Protein AF-A0A966SF43-F1 (afdb_monomer_lite)

pLDDT: mean 81.17, std 19.86, range [19.81, 98.69]

Radius of gyration: 28.76 Å; chains: 1; bounding box: 60×85×84 Å

Secondary structure (DSSP, 8-state):
-------------------------PPP-------------------------EEEEESSPPPSS--PPPTT--S-PPPTT-EEEEEE-TTS--EEEEE---TTS--EEEE-TTS-EEEEE--SSS-EEEEEE-GGGSEEEEEES---SSTT--SEEEEEHHHHHTS---GGGEEPPPTTGGGT-EEEE-S-TTTSPP--B-SS--EE-SSEEE-SSEEEEETTS-EEEE-------SS-SS-SEEEE-TTSSEEEEE-EEESS-SS-----EEEEEEETTTTEEEEEEEPPSS--PPPPP-GGGG-HHHHHTT---S-SEEEEEEEEEEEEE-TTSSEEEEEEEEEEEEE-SS-SBTTB--S-SEEEEEES-EEEEEEEETTS-EEEEEEEEEES-EEEEE-TT-SEEEEEE-EEE-TTGGG-SEEESSTT--EEEEEETTT--EEEEE-SS-EEEEEE-TTSS-EEEEETTSEEEEE-TTS-EEEEEE-SS-EEEEE-TTSSEEEEEETTSEEEEEETTS-EEEEEEPPPPPPPP--SPPPBSSTT--EEE-----TT-GGG-S--EEEEETTEEEEES---STTHHHHHHHHHHTT--EEEEEE---S-HHHHTTHHHHHHTTPEEEEEHHHHHIIIII--TTSTTSSPPP---SEEE---STT-EEEEEETTEEEEEEE-TTSSTT-EEEEEEETTEEEEEEETS--STT--HHHHTTT-HHHHHHHHHHIIIIIIHH--SEEEETTEEESSHHHHHHHHHHHHHHHHHHHHHHHTT-

Sequence (782 aa):
MCGEWIHRGTENPEGTKRAGKAALPFPVSTVPLWLILPVLSVALPQSIPADLAVRRIEISPPSSHSRVPAATAQGRLLAPQAISAVHVSADGKFITVGTMAHSHDANVWQLAPDGSVLAKRHLPPWAPIQVATLDGGKALAVGLAYSRVTSPEPTVWLGGTDALLRELLKDTFVEADTRDSELARLRPGAGDWRTGWFASHLGELFVHGPDWAFKPPGLFLHADGSRTRLRYEDKNQLPTSRPTSMAASRDGKRAAFGWLSLNQPVDMRKPRQAVSVWSVNPNRPLWTAPASDDVAASALPNPAADLPELAKDGFRLAADVVAPGTVTAAVALNADGSRVALVEYGVQIWTRSGPAIGKWDPPIHTLNFVPTQRGRLRVFDGSGKEILREWLPEAGLFEVGFGGDADAVWCWPTSWFARGMAGEPWLPVQADARTVYRVDLATRATTAFAFADAIADCVPCPADGRVLVSGWDGQVALLGADGKVVAKLELNASARLAWSGDGTFAVVGTANGQLAQLERDGKLNWRQNLSVAEPPAITTLPAEIVAGLPVYQGGRIPQSEHAYVGDIWVLKLGREAVVVDAGGTSGFALSQARVKALGIERVTHVLHTHSHGDHSGGAYLWRAAGAKIVGPKSAALTLTWLMPMLTDYGIFPPRPLDVPLPLARVGDETEFAVSEQKFRALFVPGHSFDLTVYMTELGGKRVAFTGDLGFERESDIVHRCWGDAEKACPVIKAIREKLLAWKPDVVFTGHGVRPNGTEWVEDLLRRSEESLAKAAVKGDSK

Foldseek 3Di:
DDDDDDDDDDDDDDDDYDDDDDDDDDDDDDDDDDDDDDDPPPPPPPPPPPAFAEAEDELDAAAPDFLFDQLLDAQAFAFFFQWQEWEAFQQRFKIWTAGQAFPLDFGIWIAGNLRHTPFTHNAPPGDWNYKDAAPPRQKIKTAHQFADDDDDHARMFTFTNCCVTPHPPDSVRGDHDDLQVLALFEAEFDDDLLSTFGFRPDDQDWEFERFWIDRPQFWIAGNNRDIDGDDPPQPPPDSHSAASEKYAANNRQKIKGADKFFPDDPDDDDFAWGMWMFTVVVTDTQDTHHFDPPAADDDDDQCCVVFVLLVVLVFPRAFPDKTKIKTFNEWEAANVRQKIKTWMHIWIWGADPACRFANPNQSQRTHIYGYFAWIWMWMAGNNRHTQDTHTHPGTADWYWYDALVNQKIKIAFDWHQSSGRLNFRIGTSDFARFWIWIQGSPVRHIYIYGYNTHWLDKDHQSQDRWIWTWGQCQKIFIAHNVRDTQDIDHRNFTWDKYAHSNSQKMWTRGSNQKIWIAGSSRHTPDIDGDDGDADDQPPDQFDDQDPLFQKGWLDFDPPPNVLQLFTWIWRDDDLETEIEFFTAQSCNSVSVNNCVSNNHPYHAEYEYQDQRCSRHQRVSSNRNSPHAYEFAPVRSCCQRPRPRCHDSRNDGGRDNHRHHDPDRHQLDWDWDDDSNWIWIWGAQDQLHNTRIKIWGQGSNFIEIEREQCADPDLTANCVSSVVDLSSSVSNLVSCVVPVLVVLGCKYHYRNGIDNRRNVVSVVRSVSSVVSSVVSVVVVVVD

Structure (mmCIF, N/CA/C/O backbone):
data_AF-A0A966SF43-F1
#
_entry.id   AF-A0A966SF43-F1
#
loop_
_atom_site.group_PDB
_atom_site.id
_atom_site.type_symbol
_atom_site.label_atom_id
_atom_site.label_alt_id
_atom_site.label_comp_id
_atom_site.label_asym_id
_atom_site.label_entity_id
_atom_site.label_seq_id
_atom_site.pdbx_PDB_ins_code
_atom_site.Cartn_x
_atom_site.Cartn_y
_atom_site.Cartn_z
_atom_site.occupancy
_atom_site.B_iso_or_equiv
_atom_site.auth_seq_id
_atom_site.auth_comp_id
_atom_site.auth_asym_id
_atom_site.auth_atom_id
_atom_site.pdbx_PDB_model_num
ATOM 1 N N . MET A 1 1 ? 7.890 38.066 33.457 1.00 28.45 1 MET A N 1
ATOM 2 C CA . MET A 1 1 ? 9.181 38.717 33.764 1.00 28.45 1 MET A CA 1
ATOM 3 C C . MET A 1 1 ? 9.815 39.140 32.453 1.00 28.45 1 MET A C 1
ATOM 5 O O . MET A 1 1 ? 9.767 38.368 31.506 1.00 28.45 1 MET A O 1
ATOM 9 N N . CYS A 1 2 ? 10.277 40.387 32.420 1.00 19.81 2 CYS A N 1
ATOM 10 C CA . CYS A 1 2 ? 10.821 41.139 31.288 1.00 19.81 2 CYS A CA 1
ATOM 11 C C . CYS A 1 2 ? 12.129 40.587 30.690 1.00 19.81 2 CYS A C 1
ATOM 13 O O . CYS A 1 2 ? 12.823 39.814 31.345 1.00 19.81 2 CYS A O 1
ATOM 15 N N . GLY A 1 3 ? 12.495 41.130 29.517 1.00 22.89 3 GLY A N 1
ATOM 16 C CA . GLY A 1 3 ? 13.878 41.261 29.020 1.00 22.89 3 GLY A CA 1
ATOM 17 C C . GLY A 1 3 ? 14.011 40.871 27.541 1.00 22.89 3 GLY A C 1
ATOM 18 O O . GLY A 1 3 ? 14.150 39.691 27.254 1.00 22.89 3 GLY A O 1
ATOM 19 N N . GLU A 1 4 ? 13.720 41.734 26.558 1.00 24.64 4 GLU A N 1
ATOM 20 C CA . GLU A 1 4 ? 14.577 42.804 25.982 1.00 24.64 4 GLU A CA 1
ATOM 21 C C . GLU A 1 4 ? 15.964 42.363 25.499 1.00 24.64 4 GLU A C 1
ATOM 23 O O . GLU A 1 4 ? 16.768 41.978 26.330 1.00 24.64 4 GLU A O 1
ATOM 28 N N . TRP A 1 5 ? 16.231 42.543 24.191 1.00 24.00 5 TRP A N 1
ATOM 29 C CA . TRP A 1 5 ? 17.453 43.095 23.552 1.00 24.00 5 TRP A CA 1
ATOM 30 C C . TRP A 1 5 ? 17.029 43.580 22.131 1.00 24.00 5 TRP A C 1
ATOM 32 O O . TRP A 1 5 ? 16.651 42.754 21.306 1.00 24.00 5 TRP A O 1
ATOM 42 N N . ILE A 1 6 ? 16.713 44.872 21.904 1.00 25.45 6 ILE A N 1
ATOM 43 C CA . ILE A 1 6 ? 17.575 46.035 21.526 1.00 25.45 6 ILE A CA 1
ATOM 44 C C . ILE A 1 6 ? 18.087 45.946 20.063 1.00 25.45 6 ILE A C 1
ATOM 46 O O . ILE A 1 6 ? 18.914 45.098 19.760 1.00 25.45 6 ILE A O 1
ATOM 50 N N . HIS A 1 7 ? 17.455 46.672 19.113 1.00 25.47 7 HIS A N 1
ATOM 51 C CA . HIS A 1 7 ? 17.838 47.974 18.473 1.00 25.47 7 HIS A CA 1
ATOM 52 C C . HIS A 1 7 ? 19.034 47.902 17.492 1.00 25.47 7 HIS A C 1
ATOM 54 O O . HIS A 1 7 ? 20.003 47.212 17.763 1.00 25.47 7 HIS A O 1
ATOM 60 N N . ARG A 1 8 ? 19.087 48.587 16.334 1.00 24.95 8 ARG A N 1
ATOM 61 C CA . ARG A 1 8 ? 18.721 49.969 15.913 1.00 24.95 8 ARG A CA 1
ATOM 62 C C . ARG A 1 8 ? 18.295 49.940 14.425 1.00 24.95 8 ARG A C 1
ATOM 64 O O . ARG A 1 8 ? 18.798 49.090 13.705 1.00 24.95 8 ARG A O 1
ATOM 71 N N . GLY A 1 9 ? 17.351 50.733 13.907 1.00 24.70 9 GLY A N 1
ATOM 72 C CA . GLY A 1 9 ? 17.284 52.208 13.801 1.00 24.70 9 GLY A CA 1
ATOM 73 C C . GLY A 1 9 ? 17.269 52.554 12.290 1.00 24.70 9 GLY A C 1
ATOM 74 O O . GLY A 1 9 ? 17.910 51.838 11.533 1.00 24.70 9 GLY A O 1
ATOM 75 N N . THR A 1 10 ? 16.560 53.530 11.722 1.00 25.44 10 THR A N 1
ATOM 76 C CA . THR A 1 10 ? 15.817 54.700 12.214 1.00 25.44 10 THR A CA 1
ATOM 77 C C . THR A 1 10 ? 14.973 55.271 11.052 1.00 25.44 10 THR A C 1
ATOM 79 O O . THR A 1 10 ? 15.448 55.303 9.923 1.00 25.44 10 THR A O 1
ATOM 82 N N . GLU A 1 11 ? 13.759 55.727 11.392 1.00 25.42 11 GLU A N 1
ATOM 83 C CA . GLU A 1 11 ? 13.073 56.970 10.957 1.00 25.42 11 GLU A CA 1
ATOM 84 C C . GLU A 1 11 ? 12.674 57.213 9.474 1.00 25.42 11 GLU A C 1
ATOM 86 O O . GLU A 1 11 ? 13.491 57.584 8.642 1.00 25.42 11 GLU A O 1
ATOM 91 N N . ASN A 1 12 ? 11.377 56.987 9.165 1.00 25.41 12 ASN A N 1
ATOM 92 C CA . ASN A 1 12 ? 10.262 57.955 8.927 1.00 25.41 12 ASN A CA 1
ATOM 93 C C . ASN A 1 12 ? 10.570 59.372 8.339 1.00 25.41 12 ASN A C 1
ATOM 95 O O . ASN A 1 12 ? 11.695 59.827 8.501 1.00 25.41 12 ASN A O 1
ATOM 99 N N . PRO A 1 13 ? 9.590 60.167 7.810 1.00 41.19 13 PRO A N 1
ATOM 100 C CA . PRO A 1 13 ? 8.127 59.998 7.904 1.00 41.19 13 PRO A CA 1
ATOM 101 C C . PRO A 1 13 ? 7.245 60.465 6.702 1.00 41.19 13 PRO A C 1
ATOM 103 O O . PRO A 1 13 ? 7.683 61.114 5.761 1.00 41.19 13 PRO A O 1
ATOM 106 N N . GLU A 1 14 ? 5.939 60.210 6.881 1.00 27.81 14 GLU A N 1
ATOM 107 C CA . GLU A 1 14 ? 4.791 61.097 6.581 1.00 27.81 14 GLU A CA 1
ATOM 108 C C . GLU A 1 14 ? 4.215 61.252 5.158 1.00 27.81 14 GLU A C 1
ATOM 110 O O . GLU A 1 14 ? 4.911 61.433 4.169 1.00 27.81 14 GLU A O 1
ATOM 115 N N . GLY A 1 15 ? 2.869 61.284 5.100 1.00 26.34 15 GLY A N 1
ATOM 116 C CA . GLY A 1 15 ? 2.142 61.833 3.945 1.00 26.34 15 GLY A CA 1
ATOM 117 C C . GLY A 1 15 ? 0.713 61.339 3.658 1.00 26.34 15 GLY A C 1
ATOM 118 O O . GLY A 1 15 ? 0.364 61.116 2.512 1.00 26.34 15 GLY A O 1
ATOM 119 N N . THR A 1 16 ? -0.101 61.134 4.695 1.00 28.17 16 THR A N 1
ATOM 120 C CA . THR A 1 16 ? -1.523 61.551 4.774 1.00 28.17 16 THR A CA 1
ATOM 121 C C . THR A 1 16 ? -2.501 61.520 3.562 1.00 28.17 16 THR A C 1
ATOM 123 O O . THR A 1 16 ? -2.433 62.308 2.633 1.00 28.17 16 THR A O 1
ATOM 126 N N . LYS A 1 17 ? -3.631 60.832 3.828 1.00 28.03 17 LYS A N 1
ATOM 127 C CA . LYS A 1 17 ? -5.046 61.288 3.720 1.00 28.03 17 LYS A CA 1
ATOM 128 C C . LYS A 1 17 ? -5.808 61.281 2.368 1.00 28.03 17 LYS A C 1
ATOM 130 O O . LYS A 1 17 ? -5.695 62.177 1.551 1.00 28.03 17 LYS A O 1
ATOM 135 N N . ARG A 1 18 ? -6.860 60.442 2.420 1.00 27.86 18 ARG A N 1
ATOM 136 C CA . ARG A 1 18 ? -8.309 60.728 2.236 1.00 27.86 18 ARG A CA 1
ATOM 137 C C . ARG A 1 18 ? -8.933 60.766 0.825 1.00 27.86 18 ARG A C 1
ATOM 139 O O . ARG A 1 18 ? -8.800 61.731 0.096 1.00 27.86 18 ARG A O 1
ATOM 146 N N . ALA A 1 19 ? -9.881 59.827 0.696 1.00 27.05 19 ALA A N 1
ATOM 147 C CA . ALA A 1 19 ? -11.317 60.017 0.432 1.00 27.05 19 ALA A CA 1
ATOM 148 C C . ALA A 1 19 ? -11.811 60.210 -1.011 1.00 27.05 19 ALA A C 1
ATOM 150 O O . ALA A 1 19 ? -11.342 61.066 -1.744 1.00 27.05 19 ALA A O 1
ATOM 151 N N . GLY A 1 20 ? -12.898 59.495 -1.332 1.00 26.50 20 GLY A N 1
ATOM 152 C CA . GLY A 1 20 ? -13.812 59.875 -2.412 1.00 26.50 20 GLY A CA 1
ATOM 153 C C . GLY A 1 20 ? -14.633 58.722 -2.983 1.00 26.50 20 GLY A C 1
ATOM 154 O O . GLY A 1 20 ? -14.178 58.028 -3.878 1.00 26.50 20 GLY A O 1
ATOM 155 N N . LYS A 1 21 ? -15.856 58.540 -2.471 1.00 28.94 21 LYS A N 1
ATOM 156 C CA . LYS A 1 21 ? -16.935 57.729 -3.066 1.00 28.94 21 LYS A CA 1
ATOM 157 C C . LYS A 1 21 ? -17.330 58.261 -4.454 1.00 28.94 21 LYS A C 1
ATOM 159 O O . LYS A 1 21 ? -17.398 59.476 -4.593 1.00 28.94 21 LYS A O 1
ATOM 164 N N . ALA A 1 22 ? -17.780 57.391 -5.364 1.00 27.70 22 ALA A N 1
ATOM 165 C CA . ALA A 1 22 ? -19.035 57.552 -6.125 1.00 27.70 22 ALA A CA 1
ATOM 166 C C . ALA A 1 22 ? -19.308 56.335 -7.028 1.00 27.70 22 ALA A C 1
ATOM 168 O O . ALA A 1 22 ? -18.389 55.648 -7.460 1.00 27.70 22 ALA A O 1
ATOM 169 N N . ALA A 1 23 ? -20.591 56.074 -7.268 1.00 27.75 23 ALA A N 1
ATOM 170 C CA . ALA A 1 23 ? -21.153 54.898 -7.918 1.00 27.75 23 ALA A CA 1
ATOM 171 C C . ALA A 1 23 ? -21.768 55.217 -9.300 1.00 27.75 23 ALA A C 1
ATOM 173 O O . ALA A 1 23 ? -22.107 56.371 -9.551 1.00 27.75 23 ALA A O 1
ATOM 174 N N . LEU A 1 24 ? -22.036 54.137 -10.064 1.00 27.47 24 LEU A N 1
ATOM 175 C CA . LEU A 1 24 ? -22.970 53.973 -11.210 1.00 27.47 24 LEU A CA 1
ATOM 176 C C . LEU A 1 24 ? -22.517 54.499 -12.596 1.00 27.47 24 LEU A C 1
ATOM 178 O O . LEU A 1 24 ? -21.708 55.417 -12.656 1.00 27.47 24 LEU A O 1
ATOM 182 N N . PRO A 1 25 ? -23.147 54.068 -13.718 1.00 34.75 25 PRO A N 1
ATOM 183 C CA . PRO A 1 25 ? -23.664 52.738 -14.095 1.00 34.75 25 PRO A CA 1
ATOM 184 C C . PRO A 1 25 ? -23.222 52.296 -15.523 1.00 34.75 25 PRO A C 1
ATOM 186 O O . PRO A 1 25 ? -22.795 53.103 -16.344 1.00 34.75 25 PRO A O 1
ATOM 189 N N . PHE A 1 26 ? -23.380 51.008 -15.854 1.00 28.61 26 PHE A N 1
ATOM 190 C CA . PHE A 1 26 ? -23.213 50.480 -17.220 1.00 28.61 26 PHE A CA 1
ATOM 191 C C . PHE A 1 26 ? -24.475 50.711 -18.073 1.00 28.61 26 PHE A C 1
ATOM 193 O O . PHE A 1 26 ? -25.565 50.371 -17.605 1.00 28.61 26 PHE A O 1
ATOM 200 N N . PRO A 1 27 ? -24.368 51.195 -19.328 1.00 32.25 27 PRO A N 1
ATOM 201 C CA . PRO A 1 27 ? -25.478 51.184 -20.265 1.00 32.25 27 PRO A CA 1
ATOM 202 C C . PRO A 1 27 ? -25.430 49.976 -21.211 1.00 32.25 27 PRO A C 1
ATOM 204 O O . PRO A 1 27 ? -24.385 49.546 -21.698 1.00 32.25 27 PRO A O 1
ATOM 207 N N . VAL A 1 28 ? -26.629 49.474 -21.485 1.00 35.12 28 VAL A N 1
ATOM 208 C CA . VAL A 1 28 ? -26.993 48.530 -22.542 1.00 35.12 28 VAL A CA 1
ATOM 209 C C . VAL A 1 28 ? -26.938 49.244 -23.899 1.00 35.12 28 VAL A C 1
ATOM 211 O O . VAL A 1 28 ? -27.488 50.334 -24.029 1.00 35.12 28 VAL A O 1
ATOM 214 N N . SER A 1 29 ? -26.335 48.632 -24.922 1.00 28.19 29 SER A N 1
ATOM 215 C CA . SER A 1 29 ? -26.560 48.986 -26.338 1.00 28.19 29 SER A CA 1
ATOM 216 C C . SER A 1 29 ? -26.218 47.778 -27.231 1.00 28.19 29 SER A C 1
ATOM 218 O O . SER A 1 29 ? -25.136 47.212 -27.142 1.00 28.19 29 SER A O 1
ATOM 220 N N . THR A 1 30 ? -27.250 47.125 -27.775 1.00 27.41 30 THR A N 1
ATOM 221 C CA . THR A 1 30 ? -27.671 47.123 -29.196 1.00 27.41 30 THR A CA 1
ATOM 222 C C . THR A 1 30 ? -26.743 46.379 -30.163 1.00 27.41 30 THR A C 1
ATOM 224 O O . THR A 1 30 ? -25.649 46.820 -30.495 1.00 27.41 30 THR A O 1
ATOM 227 N N . VAL A 1 31 ? -27.277 45.259 -30.653 1.00 33.94 31 VAL A N 1
ATOM 228 C CA . VAL A 1 31 ? -26.786 44.375 -31.718 1.00 33.94 31 VAL A CA 1
ATOM 229 C C . VAL A 1 31 ? -26.874 45.058 -33.091 1.00 33.94 31 VAL A C 1
ATOM 231 O O . VAL A 1 31 ? -27.911 45.658 -33.380 1.00 33.94 31 VAL A O 1
ATOM 234 N N . PRO A 1 32 ? -25.895 44.853 -33.993 1.00 28.47 32 PRO A N 1
ATOM 235 C CA . PRO A 1 32 ? -26.155 44.882 -35.423 1.00 28.47 32 PRO A CA 1
ATOM 236 C C . PRO A 1 32 ? -25.946 43.501 -36.066 1.00 28.47 32 PRO A C 1
ATOM 238 O O . PRO A 1 32 ? -24.902 42.864 -35.944 1.00 28.47 32 PRO A O 1
ATOM 241 N N . LEU A 1 33 ? -26.987 43.073 -36.778 1.00 29.97 33 LEU A N 1
ATOM 242 C CA . LEU A 1 33 ? -27.030 41.946 -37.704 1.00 29.97 33 LEU A CA 1
ATOM 243 C C . LEU A 1 33 ? -26.118 42.237 -38.911 1.00 29.97 33 LEU A C 1
ATOM 245 O O . LEU A 1 33 ? -26.382 43.198 -39.629 1.00 29.97 33 LEU A O 1
ATOM 249 N N . TRP A 1 34 ? -25.115 41.396 -39.184 1.00 26.77 34 TRP A N 1
ATOM 250 C CA . TRP A 1 34 ? -24.452 41.337 -40.495 1.00 26.77 34 TRP A CA 1
ATOM 251 C C . TRP A 1 34 ? -24.219 39.881 -40.931 1.00 26.77 34 TRP A C 1
ATOM 253 O O . TRP A 1 34 ? -23.461 39.141 -40.315 1.00 26.77 34 TRP A O 1
ATOM 263 N N . LEU A 1 35 ? -24.941 39.522 -41.999 1.00 26.00 35 LEU A N 1
ATOM 264 C CA . LEU A 1 35 ? -24.617 38.609 -43.103 1.00 26.00 35 LEU A CA 1
ATOM 265 C C . LEU A 1 35 ? -23.852 37.302 -42.812 1.00 26.00 35 LEU A C 1
ATOM 267 O O . LEU A 1 35 ? -22.632 37.258 -42.693 1.00 26.00 35 LEU A O 1
ATOM 271 N N . ILE A 1 36 ? -24.614 36.206 -42.871 1.00 30.98 36 ILE A N 1
ATOM 272 C CA . ILE A 1 36 ? -24.141 34.825 -42.998 1.00 30.98 36 ILE A CA 1
ATOM 273 C C . ILE A 1 36 ? -23.579 34.621 -44.416 1.00 30.98 36 ILE A C 1
ATOM 275 O O . ILE A 1 36 ? -24.329 34.600 -45.390 1.00 30.98 36 ILE A O 1
ATOM 279 N N . LEU A 1 37 ? -22.263 34.439 -44.522 1.00 25.97 37 LEU A N 1
ATOM 280 C CA . LEU A 1 37 ? -21.597 33.796 -45.660 1.00 25.97 37 LEU A CA 1
ATOM 281 C C . LEU A 1 37 ? -21.368 32.319 -45.295 1.00 25.97 37 LEU A C 1
ATOM 283 O O . LEU A 1 37 ? -20.845 32.051 -44.211 1.00 25.97 37 LEU A O 1
ATOM 287 N N . PRO A 1 38 ? -21.727 31.344 -46.149 1.00 27.11 38 PRO A N 1
ATOM 288 C CA . PRO A 1 38 ? -21.437 29.947 -45.873 1.00 27.11 38 PRO A CA 1
ATOM 289 C C . PRO A 1 38 ? -19.939 29.714 -46.082 1.00 27.11 38 PRO A C 1
ATOM 291 O O . PRO A 1 38 ? -19.453 29.648 -47.211 1.00 27.11 38 PRO A O 1
ATOM 294 N N . VAL A 1 39 ? -19.189 29.591 -44.989 1.00 29.23 39 VAL A N 1
ATOM 295 C CA . VAL A 1 39 ? -17.843 29.018 -45.041 1.00 29.23 39 VAL A CA 1
ATOM 296 C C . VAL A 1 39 ? -18.022 27.533 -45.339 1.00 29.23 39 VAL A C 1
ATOM 298 O O . VAL A 1 39 ? -18.448 26.768 -44.473 1.00 29.23 39 VAL A O 1
ATOM 301 N N . LEU A 1 40 ? -17.722 27.134 -46.579 1.00 26.47 40 LEU A N 1
ATOM 302 C CA . LEU A 1 40 ? -17.482 25.737 -46.924 1.00 26.47 40 LEU A CA 1
ATOM 303 C C . LEU A 1 40 ? -16.435 25.197 -45.949 1.00 26.47 40 LEU A C 1
ATOM 305 O O . LEU A 1 40 ? -15.262 25.569 -45.995 1.00 26.47 40 LEU A O 1
ATOM 309 N N . SER A 1 41 ? -16.876 24.326 -45.052 1.00 29.28 41 SER A N 1
ATOM 310 C CA . SER A 1 41 ? -15.999 23.535 -44.207 1.00 29.28 41 SER A CA 1
ATOM 311 C C . SER A 1 41 ? -15.285 22.557 -45.134 1.00 29.28 41 SER A C 1
ATOM 313 O O . SER A 1 41 ? -15.841 21.533 -45.525 1.00 29.28 41 SER A O 1
ATOM 315 N N . VAL A 1 42 ? -14.058 22.883 -45.536 1.00 30.53 42 VAL A N 1
ATOM 316 C CA . VAL A 1 42 ? -13.142 21.864 -46.040 1.00 30.53 42 VAL A CA 1
ATOM 317 C C . VAL A 1 42 ? -12.860 20.965 -44.844 1.00 30.53 42 VAL A C 1
ATOM 319 O O . VAL A 1 42 ? -12.072 21.308 -43.964 1.00 30.53 42 VAL A O 1
ATOM 322 N N . ALA A 1 43 ? -13.581 19.848 -44.771 1.00 30.89 43 ALA A N 1
ATOM 323 C CA . ALA A 1 43 ? -13.252 18.756 -43.879 1.00 30.89 43 ALA A CA 1
ATOM 324 C C . ALA A 1 43 ? -11.867 18.251 -44.293 1.00 30.89 43 ALA A C 1
ATOM 326 O O . ALA A 1 43 ? -11.725 17.464 -45.227 1.00 30.89 43 ALA A O 1
ATOM 327 N N . LEU A 1 44 ? -10.828 18.758 -43.628 1.00 33.44 44 LEU A N 1
ATOM 328 C CA . LEU A 1 44 ? -9.549 18.069 -43.585 1.00 33.44 44 LEU A CA 1
ATOM 329 C C . LEU A 1 44 ? -9.852 16.665 -43.051 1.00 33.44 44 LEU A C 1
ATOM 331 O O . LEU A 1 44 ? -10.519 16.561 -42.016 1.00 33.44 44 LEU A O 1
ATOM 335 N N . PRO A 1 45 ? -9.433 15.590 -43.737 1.00 28.73 45 PRO A N 1
ATOM 336 C CA . PRO A 1 45 ? -9.624 14.256 -43.209 1.00 28.73 45 PRO A CA 1
ATOM 337 C C . PRO A 1 45 ? -8.904 14.215 -41.863 1.00 28.73 45 PRO A C 1
ATOM 339 O O . PRO A 1 45 ? -7.684 14.364 -41.801 1.00 28.73 45 PRO A O 1
ATOM 342 N N . GLN A 1 46 ? -9.660 14.057 -40.775 1.00 32.91 46 GLN A N 1
ATOM 343 C CA . GLN A 1 46 ? -9.080 13.575 -39.535 1.00 32.91 46 GLN A CA 1
ATOM 344 C C . GLN A 1 46 ? -8.484 12.216 -39.887 1.00 32.91 46 GLN A C 1
ATOM 346 O O . GLN A 1 46 ? -9.211 11.247 -40.101 1.00 32.91 46 GLN A O 1
ATOM 351 N N . SER A 1 47 ? -7.164 12.169 -40.050 1.00 33.00 47 SER A N 1
ATOM 352 C CA . SER A 1 47 ? -6.440 10.917 -40.143 1.00 33.00 47 SER A CA 1
ATOM 353 C C . SER A 1 47 ? -6.732 10.172 -38.850 1.00 33.00 47 SER A C 1
ATOM 355 O O . SER A 1 47 ? -6.213 10.537 -37.794 1.00 33.00 47 SER A O 1
ATOM 357 N N . ILE A 1 48 ? -7.609 9.175 -38.924 1.00 36.53 48 ILE A N 1
ATOM 358 C CA . ILE A 1 48 ? -7.726 8.152 -37.892 1.00 36.53 48 ILE A CA 1
ATOM 359 C C . ILE A 1 48 ? -6.291 7.644 -37.697 1.00 36.53 48 ILE A C 1
ATOM 361 O O . ILE A 1 48 ? -5.695 7.201 -38.685 1.00 36.53 48 ILE A O 1
ATOM 365 N N . PRO A 1 49 ? -5.678 7.789 -36.506 1.00 44.81 49 PRO A N 1
ATOM 366 C CA . PRO A 1 49 ? -4.343 7.259 -36.286 1.00 44.81 49 PRO A CA 1
ATOM 367 C C . PRO A 1 49 ? -4.397 5.771 -36.615 1.00 44.81 49 PRO A C 1
ATOM 369 O O . PRO A 1 49 ? -5.275 5.072 -36.111 1.00 44.81 49 PRO A O 1
ATOM 372 N N . ALA A 1 50 ? -3.524 5.305 -37.506 1.00 44.97 50 ALA A N 1
ATOM 373 C CA . ALA A 1 50 ? -3.405 3.882 -37.761 1.00 44.97 50 ALA A CA 1
ATOM 374 C C . ALA A 1 50 ? -3.025 3.224 -36.429 1.00 44.97 50 ALA A C 1
ATOM 376 O O . ALA A 1 50 ? -1.928 3.458 -35.929 1.00 44.97 50 ALA A O 1
ATOM 377 N N . ASP A 1 51 ? -3.952 2.480 -35.820 1.00 55.09 51 ASP A N 1
ATOM 378 C CA . ASP A 1 51 ? -3.638 1.678 -34.642 1.00 55.09 51 ASP A CA 1
ATOM 379 C C . ASP A 1 51 ? -2.439 0.777 -34.980 1.00 55.09 51 ASP A C 1
ATOM 381 O O . ASP A 1 51 ? -2.324 0.265 -36.099 1.00 55.09 51 ASP A O 1
ATOM 385 N N . LEU A 1 52 ? -1.536 0.602 -34.010 1.00 63.16 52 LEU A N 1
ATOM 386 C CA . LEU A 1 52 ? -0.394 -0.306 -34.109 1.00 63.16 52 LEU A CA 1
ATOM 387 C C . LEU A 1 52 ? -0.831 -1.635 -34.742 1.00 63.16 52 LEU A C 1
ATOM 389 O O . LEU A 1 52 ? -1.802 -2.246 -34.297 1.00 63.16 52 LEU A O 1
ATOM 393 N N . ALA A 1 53 ? -0.104 -2.122 -35.750 1.00 72.56 53 ALA A N 1
ATOM 394 C CA . ALA A 1 53 ? -0.321 -3.474 -36.249 1.00 72.56 53 ALA A CA 1
ATOM 395 C C . ALA A 1 53 ? 0.024 -4.466 -35.122 1.00 72.56 53 ALA A C 1
ATOM 397 O O . ALA A 1 53 ? 1.200 -4.675 -34.809 1.00 72.56 53 ALA A O 1
ATOM 398 N N . VAL A 1 54 ? -1.005 -5.026 -34.472 1.00 86.75 54 VAL A N 1
ATOM 399 C CA . VAL A 1 54 ? -0.844 -5.909 -33.309 1.00 86.75 54 VAL A CA 1
ATOM 400 C C . VAL A 1 54 ? -0.768 -7.367 -33.750 1.00 86.75 54 VAL A C 1
ATOM 402 O O . VAL A 1 54 ? -1.775 -7.981 -34.105 1.00 86.75 54 VAL A O 1
ATOM 405 N N . ARG A 1 55 ? 0.420 -7.962 -33.652 1.00 93.38 55 ARG A N 1
ATOM 406 C CA . ARG A 1 55 ? 0.598 -9.415 -33.716 1.00 93.38 55 ARG A CA 1
ATOM 407 C C . ARG A 1 55 ? 0.304 -10.007 -32.342 1.00 93.38 55 ARG A C 1
ATOM 409 O O . ARG A 1 55 ? 1.013 -9.722 -31.384 1.00 93.38 55 ARG A O 1
ATOM 416 N N . ARG A 1 56 ? -0.716 -10.855 -32.232 1.00 94.25 56 ARG A N 1
ATOM 417 C CA . ARG A 1 56 ? -1.035 -11.553 -30.978 1.00 94.25 56 ARG A CA 1
ATOM 418 C C . ARG A 1 56 ? -0.336 -12.907 -30.920 1.00 94.25 56 ARG A C 1
ATOM 420 O O . ARG A 1 56 ? -0.362 -13.652 -31.897 1.00 94.25 56 ARG A O 1
ATOM 427 N N . ILE A 1 57 ? 0.275 -13.209 -29.780 1.00 95.69 57 ILE A N 1
ATOM 428 C CA . ILE A 1 57 ? 0.893 -14.497 -29.465 1.00 95.69 57 ILE A CA 1
ATOM 429 C C . ILE A 1 57 ? 0.292 -14.976 -28.147 1.00 95.69 57 ILE A C 1
ATOM 431 O O . ILE A 1 57 ? 0.397 -14.303 -27.124 1.00 95.69 57 ILE A O 1
ATOM 435 N N . GLU A 1 58 ? -0.357 -16.133 -28.178 1.00 96.00 58 GLU A N 1
ATOM 436 C CA . GLU A 1 58 ? -0.884 -16.773 -26.976 1.00 96.00 58 GLU A CA 1
ATOM 437 C C . GLU A 1 58 ? 0.235 -17.580 -26.304 1.00 96.00 58 GLU A C 1
ATOM 439 O O . GLU A 1 58 ? 0.755 -18.534 -26.881 1.00 96.00 58 GLU A O 1
ATOM 444 N N . ILE A 1 59 ? 0.637 -17.166 -25.100 1.00 96.38 59 ILE A N 1
ATOM 445 C CA . ILE A 1 59 ? 1.642 -17.859 -24.278 1.00 96.38 59 ILE A CA 1
ATOM 446 C C . ILE A 1 59 ? 0.988 -18.984 -23.474 1.00 96.38 59 ILE A C 1
ATOM 448 O O . ILE A 1 59 ? 1.565 -20.062 -23.287 1.00 96.38 59 ILE A O 1
ATOM 452 N N . SER A 1 60 ? -0.222 -18.722 -22.990 1.00 91.56 60 SER A N 1
ATOM 453 C CA . SER A 1 60 ? -1.108 -19.697 -22.370 1.00 91.56 60 SER A CA 1
ATOM 454 C C . SER A 1 60 ? -2.565 -19.268 -22.561 1.00 91.56 60 SER A C 1
ATOM 456 O O . SER A 1 60 ? -2.848 -18.066 -22.572 1.00 91.56 60 SER A O 1
ATOM 458 N N . PRO A 1 61 ? -3.495 -20.227 -22.726 1.00 90.56 61 PRO A N 1
ATOM 459 C CA . PRO A 1 61 ? -4.906 -19.908 -22.871 1.00 90.56 61 PRO A CA 1
ATOM 460 C C . PRO A 1 61 ? -5.438 -19.267 -21.581 1.00 90.56 61 PRO A C 1
ATOM 462 O O . PRO A 1 61 ? -5.008 -19.662 -20.492 1.00 90.56 61 PRO A O 1
ATOM 465 N N . PRO A 1 62 ? -6.389 -18.319 -21.671 1.00 89.94 62 PRO A N 1
ATOM 466 C CA . PRO A 1 62 ? -7.015 -17.712 -20.504 1.00 89.94 62 PRO A CA 1
ATOM 467 C C . PRO A 1 62 ? -7.578 -18.750 -19.537 1.00 89.94 62 PRO A C 1
ATOM 469 O O . PRO A 1 62 ? -8.336 -19.639 -19.930 1.00 89.94 62 PRO A O 1
ATOM 472 N N . SER A 1 63 ? -7.245 -18.601 -18.261 1.00 88.50 63 SER A N 1
ATOM 473 C CA . SER A 1 63 ? -7.824 -19.403 -17.193 1.00 88.50 63 SER A CA 1
ATOM 474 C C . SER A 1 63 ? -9.314 -19.079 -17.051 1.00 88.50 63 SER A C 1
ATOM 476 O O . SER A 1 63 ? -9.725 -17.928 -17.212 1.00 88.50 63 SER A O 1
ATOM 478 N N . SER A 1 64 ? -10.141 -20.076 -16.723 1.00 85.00 64 SER A N 1
ATOM 479 C CA . SER A 1 64 ? -11.582 -19.858 -16.502 1.00 85.00 64 SER A CA 1
ATOM 480 C C . SER A 1 64 ? -11.864 -18.969 -15.286 1.00 85.00 64 SER A C 1
ATOM 482 O O . SER A 1 64 ? -12.893 -18.296 -15.238 1.00 85.00 64 SER A O 1
ATOM 484 N N . HIS A 1 65 ? -10.939 -18.945 -14.323 1.00 86.38 65 HIS A N 1
ATOM 485 C CA . HIS A 1 65 ? -10.986 -18.105 -13.134 1.00 86.38 65 HIS A CA 1
ATOM 486 C C . HIS A 1 65 ? -9.604 -17.511 -12.857 1.00 86.38 65 HIS A C 1
ATOM 488 O O . HIS A 1 65 ? -8.614 -18.243 -12.806 1.00 86.38 65 HIS A O 1
ATOM 494 N N . SER A 1 66 ? -9.558 -16.195 -12.644 1.00 90.81 66 SER A N 1
ATOM 495 C CA . SER A 1 66 ? -8.356 -15.515 -12.161 1.00 90.81 66 SER A CA 1
ATOM 496 C C . SER A 1 66 ? -8.077 -15.884 -10.702 1.00 90.81 66 SER A C 1
ATOM 498 O O . SER A 1 66 ? -9.003 -16.023 -9.896 1.00 90.81 66 SER A O 1
ATOM 500 N N . ARG A 1 67 ? -6.798 -16.027 -10.351 1.00 92.81 67 ARG A N 1
ATOM 501 C CA . ARG A 1 67 ? -6.316 -16.188 -8.973 1.00 92.81 67 ARG A CA 1
ATOM 502 C C . ARG A 1 67 ? -6.105 -14.851 -8.260 1.00 92.81 67 ARG A C 1
ATOM 504 O O . ARG A 1 67 ? -5.834 -14.866 -7.057 1.00 92.81 67 ARG A O 1
ATOM 511 N N . VAL A 1 68 ? -6.255 -13.719 -8.956 1.00 92.44 68 VAL A N 1
ATOM 512 C CA . VAL A 1 68 ? -6.269 -12.385 -8.341 1.00 92.44 68 VAL A CA 1
ATOM 513 C C . VAL A 1 68 ? -7.444 -12.316 -7.363 1.00 92.44 68 VAL A C 1
ATOM 515 O O . VAL A 1 68 ? -8.600 -12.433 -7.782 1.00 92.44 68 VAL A O 1
ATOM 518 N N . PRO A 1 69 ? -7.211 -12.128 -6.053 1.00 88.75 69 PRO A N 1
ATOM 519 C CA . PRO A 1 69 ? -8.315 -11.934 -5.135 1.00 88.75 69 PRO A CA 1
ATOM 520 C C . PRO A 1 69 ? -8.951 -10.560 -5.351 1.00 88.75 69 PRO A C 1
ATOM 522 O O . PRO A 1 69 ? -8.283 -9.579 -5.681 1.00 88.75 69 PRO A O 1
ATOM 525 N N . ALA A 1 70 ? -10.251 -10.455 -5.077 1.00 84.00 70 ALA A N 1
ATOM 526 C CA . ALA A 1 70 ? -10.871 -9.147 -4.919 1.00 84.00 70 ALA A CA 1
ATOM 527 C C . ALA A 1 70 ? -10.134 -8.368 -3.815 1.00 84.00 70 ALA A C 1
ATOM 529 O O . ALA A 1 70 ? -9.870 -8.930 -2.752 1.00 84.00 70 ALA A O 1
ATOM 530 N N . ALA A 1 71 ? -9.861 -7.073 -4.015 1.00 76.44 71 ALA A N 1
ATOM 531 C CA . ALA A 1 71 ? -9.232 -6.226 -2.990 1.00 76.44 71 ALA A CA 1
ATOM 532 C C . ALA A 1 71 ? -9.969 -6.298 -1.645 1.00 76.44 71 ALA A C 1
ATOM 534 O O . ALA A 1 71 ? -9.381 -6.217 -0.575 1.00 76.44 71 ALA A O 1
ATOM 535 N N . THR A 1 72 ? -11.283 -6.485 -1.687 1.00 75.81 72 THR A N 1
ATOM 536 C CA . THR A 1 72 ? -12.139 -6.569 -0.508 1.00 75.81 72 THR A CA 1
ATOM 537 C C . THR A 1 72 ? -12.371 -8.008 -0.034 1.00 75.81 72 THR A C 1
ATOM 539 O O . THR A 1 72 ? -13.296 -8.247 0.746 1.00 75.81 72 THR A O 1
ATOM 542 N N . ALA A 1 73 ? -11.559 -8.981 -0.453 1.00 81.94 73 ALA A N 1
ATOM 543 C CA . ALA A 1 73 ? -11.655 -10.351 0.045 1.00 81.94 73 ALA A CA 1
ATOM 544 C C . ALA A 1 73 ? -11.369 -10.422 1.559 1.00 81.94 73 ALA A C 1
ATOM 546 O O . ALA A 1 73 ? -10.491 -9.731 2.079 1.00 81.94 73 ALA A O 1
ATOM 547 N N . GLN A 1 74 ? -12.132 -11.263 2.259 1.00 84.38 74 GLN A N 1
ATOM 548 C CA . GLN A 1 74 ? -11.939 -11.601 3.674 1.00 84.38 74 GLN A CA 1
ATOM 549 C C . GLN A 1 74 ? -11.392 -13.029 3.805 1.00 84.38 74 GLN A C 1
ATOM 551 O O . GLN A 1 74 ? -11.478 -13.820 2.865 1.00 84.38 74 GLN A O 1
ATOM 556 N N . GLY A 1 75 ? -10.852 -13.368 4.977 1.00 86.12 75 GLY A N 1
ATOM 557 C CA . GLY A 1 75 ? -10.347 -14.711 5.287 1.00 86.12 75 GLY A CA 1
ATOM 558 C C . GLY A 1 75 ? -8.990 -15.044 4.660 1.00 86.12 75 GLY A C 1
ATOM 559 O O . GLY A 1 75 ? -8.614 -16.212 4.610 1.00 86.12 75 GLY A O 1
ATOM 560 N N . ARG A 1 76 ? -8.259 -14.038 4.169 1.00 86.12 76 ARG A N 1
ATOM 561 C CA . ARG A 1 76 ? -6.932 -14.180 3.558 1.00 86.12 76 ARG A CA 1
ATOM 562 C C . ARG A 1 76 ? -5.959 -13.261 4.274 1.00 86.12 76 ARG A C 1
ATOM 564 O O . ARG A 1 76 ? -6.004 -12.053 4.077 1.00 86.12 76 ARG A O 1
ATOM 571 N N . LEU A 1 77 ? -5.099 -13.829 5.109 1.00 86.69 77 LEU A N 1
ATOM 572 C CA . LEU A 1 77 ? -4.028 -13.090 5.772 1.00 86.69 77 LEU A CA 1
ATOM 573 C C . LEU A 1 77 ? -2.746 -13.138 4.948 1.00 86.69 77 LEU A C 1
ATOM 575 O O . LEU A 1 77 ? -2.518 -14.091 4.206 1.00 86.69 77 LEU A O 1
ATOM 579 N N . LEU A 1 78 ? -1.915 -12.107 5.115 1.00 88.31 78 LEU A N 1
ATOM 580 C CA . LEU A 1 78 ? -0.564 -12.083 4.566 1.00 88.31 78 LEU A CA 1
ATOM 581 C C . LEU A 1 78 ? 0.194 -13.345 4.973 1.00 88.31 78 LEU A C 1
ATOM 583 O O . LEU A 1 78 ? 0.219 -13.708 6.153 1.00 88.31 78 LEU A O 1
ATOM 587 N N . ALA A 1 79 ? 0.857 -13.968 4.004 1.00 91.75 79 ALA A N 1
ATOM 588 C CA . ALA A 1 79 ? 1.819 -15.011 4.308 1.00 91.75 79 ALA A CA 1
ATOM 589 C C . ALA A 1 79 ? 2.980 -14.431 5.143 1.00 91.75 79 ALA A C 1
ATOM 591 O O . ALA A 1 79 ? 3.407 -13.292 4.905 1.00 91.75 79 ALA A O 1
ATOM 592 N N . PRO A 1 80 ? 3.529 -15.194 6.104 1.00 90.44 80 PRO A N 1
ATOM 593 C CA . PRO A 1 80 ? 4.772 -14.821 6.761 1.00 90.44 80 PRO A CA 1
ATOM 594 C C . PRO A 1 80 ? 5.861 -14.533 5.726 1.00 90.44 80 PRO A C 1
ATOM 596 O O . PRO A 1 80 ? 5.996 -15.261 4.746 1.00 90.44 80 PRO A O 1
ATOM 599 N N . GLN A 1 81 ? 6.628 -13.462 5.936 1.00 94.81 81 GLN A N 1
ATOM 600 C CA . GLN A 1 81 ? 7.697 -13.049 5.021 1.00 94.81 81 GLN A CA 1
ATOM 601 C C . GLN A 1 81 ? 7.252 -12.825 3.560 1.00 94.81 81 GLN A C 1
ATOM 603 O O . GLN A 1 81 ? 8.095 -12.865 2.668 1.00 94.81 81 GLN A O 1
ATOM 608 N N . ALA A 1 82 ? 5.966 -12.539 3.299 1.00 95.56 82 ALA A N 1
ATOM 609 C CA . ALA A 1 82 ? 5.466 -12.185 1.967 1.00 95.56 82 ALA A CA 1
ATOM 610 C C . ALA A 1 82 ? 6.350 -11.114 1.309 1.00 95.56 82 ALA A C 1
ATOM 612 O O . ALA A 1 82 ? 6.504 -10.015 1.851 1.00 95.56 82 ALA A O 1
ATOM 613 N N . ILE A 1 83 ? 6.952 -11.434 0.161 1.00 96.94 83 ILE A N 1
ATOM 614 C CA . ILE A 1 83 ? 7.985 -10.585 -0.434 1.00 96.94 83 ILE A CA 1
ATOM 615 C C . ILE A 1 83 ? 7.337 -9.385 -1.113 1.00 96.94 83 ILE A C 1
ATOM 617 O O . ILE A 1 83 ? 6.475 -9.519 -1.983 1.00 96.94 83 ILE A O 1
ATOM 621 N N . SER A 1 84 ? 7.767 -8.194 -0.705 1.00 93.56 84 SER A N 1
ATOM 622 C CA . SER A 1 84 ? 7.306 -6.930 -1.259 1.00 93.56 84 SER A CA 1
ATOM 623 C C . SER A 1 84 ? 8.289 -6.369 -2.281 1.00 93.56 84 SER A C 1
ATOM 625 O O . SER A 1 84 ? 7.853 -5.885 -3.313 1.00 93.56 84 SER A O 1
ATOM 627 N N . ALA A 1 85 ? 9.598 -6.476 -2.076 1.00 95.31 85 ALA A N 1
ATOM 628 C CA . ALA A 1 85 ? 10.582 -5.921 -3.005 1.00 95.31 85 ALA A CA 1
ATOM 629 C C . ALA A 1 85 ? 11.767 -6.867 -3.189 1.00 95.31 85 ALA A C 1
ATOM 631 O O . ALA A 1 85 ? 12.177 -7.533 -2.241 1.00 95.31 85 ALA A O 1
ATOM 632 N N . VAL A 1 86 ? 12.331 -6.903 -4.396 1.00 97.50 86 VAL A N 1
ATOM 633 C CA . VAL A 1 86 ? 13.524 -7.690 -4.734 1.00 97.50 86 VAL A CA 1
ATOM 634 C C . VAL A 1 86 ? 14.465 -6.811 -5.545 1.00 97.50 86 VAL A C 1
ATOM 636 O O . VAL A 1 86 ? 14.030 -6.115 -6.458 1.00 97.50 86 VAL A O 1
ATOM 639 N N . HIS A 1 87 ? 15.751 -6.859 -5.223 1.00 97.75 87 HIS A N 1
ATOM 640 C CA . HIS A 1 87 ? 16.803 -6.174 -5.959 1.00 97.75 87 HIS A CA 1
ATOM 641 C C . HIS A 1 87 ? 18.069 -7.025 -6.002 1.00 97.75 87 HIS A C 1
ATOM 643 O O . HIS A 1 87 ? 18.402 -7.702 -5.028 1.00 97.75 87 HIS A O 1
ATOM 649 N N . VAL A 1 88 ? 18.803 -6.939 -7.109 1.00 98.06 88 VAL A N 1
ATOM 650 C CA . VAL A 1 88 ? 20.147 -7.504 -7.264 1.00 98.06 88 VAL A CA 1
ATOM 651 C C . VAL A 1 88 ? 21.098 -6.351 -7.581 1.00 98.06 88 VAL A C 1
ATOM 653 O O . VAL A 1 88 ? 20.790 -5.543 -8.454 1.00 98.06 88 VAL A O 1
ATOM 656 N N . SER A 1 89 ? 22.222 -6.239 -6.867 1.00 96.62 89 SER A N 1
ATOM 657 C CA . SER A 1 89 ? 23.242 -5.217 -7.157 1.00 96.62 89 SER A CA 1
ATOM 658 C C . SER A 1 89 ? 23.756 -5.329 -8.596 1.00 96.62 89 SER A C 1
ATOM 660 O O . SER A 1 89 ? 23.702 -6.401 -9.209 1.00 96.62 89 SER A O 1
ATOM 662 N N . ALA A 1 90 ? 24.251 -4.225 -9.163 1.00 94.06 90 ALA A N 1
ATOM 663 C CA . ALA A 1 90 ? 24.687 -4.218 -10.558 1.00 94.06 90 ALA A CA 1
ATOM 664 C C . ALA A 1 90 ? 25.896 -5.146 -10.768 1.00 94.06 90 ALA A C 1
ATOM 666 O O . ALA A 1 90 ? 25.951 -5.849 -11.779 1.00 94.06 90 ALA A O 1
ATOM 667 N N . ASP A 1 91 ? 26.785 -5.235 -9.775 1.00 95.38 91 ASP A N 1
ATOM 668 C CA . ASP A 1 91 ? 27.885 -6.207 -9.710 1.00 95.38 91 ASP A CA 1
ATOM 669 C C . ASP A 1 91 ? 27.452 -7.671 -9.470 1.00 95.38 91 ASP A C 1
ATOM 671 O O . ASP A 1 91 ? 28.297 -8.569 -9.480 1.00 95.38 91 ASP A O 1
ATOM 675 N N . GLY A 1 92 ? 26.158 -7.926 -9.242 1.00 96.31 92 GLY A N 1
ATOM 676 C CA . GLY A 1 92 ? 25.585 -9.258 -9.049 1.00 96.31 92 GLY A CA 1
ATOM 677 C C . GLY A 1 92 ? 25.963 -9.942 -7.733 1.00 96.31 92 GLY A C 1
ATOM 678 O O . GLY A 1 92 ? 25.713 -11.138 -7.591 1.00 96.31 92 GLY A O 1
ATOM 679 N N . LYS A 1 93 ? 26.578 -9.232 -6.776 1.00 97.06 93 LYS A N 1
ATOM 680 C CA . LYS A 1 93 ? 27.101 -9.818 -5.526 1.00 97.06 93 LYS A CA 1
ATOM 681 C C . LYS A 1 93 ? 26.136 -9.779 -4.350 1.00 97.06 93 LYS A C 1
ATOM 683 O O . LYS A 1 93 ? 26.370 -10.484 -3.371 1.00 97.06 93 LYS A O 1
ATOM 688 N N . PHE A 1 94 ? 25.077 -8.981 -4.421 1.00 97.44 94 PHE A N 1
ATOM 689 C CA . PHE A 1 94 ? 24.132 -8.813 -3.324 1.00 97.44 94 PHE A CA 1
ATOM 690 C C . PHE A 1 94 ? 22.700 -8.924 -3.822 1.00 97.44 94 PHE A C 1
ATOM 692 O O . PHE A 1 94 ? 22.312 -8.283 -4.798 1.00 97.44 94 PHE A O 1
ATOM 699 N N . ILE A 1 95 ? 21.909 -9.714 -3.107 1.00 98.25 95 ILE A N 1
ATOM 700 C CA . ILE A 1 95 ? 20.463 -9.800 -3.268 1.00 98.25 95 ILE A CA 1
ATOM 701 C C . ILE A 1 95 ? 19.844 -9.123 -2.051 1.00 98.25 95 ILE A C 1
ATOM 703 O O . ILE A 1 95 ? 20.137 -9.504 -0.918 1.00 98.25 95 ILE A O 1
ATOM 707 N N . THR A 1 96 ? 18.975 -8.145 -2.272 1.00 97.94 96 THR A N 1
ATOM 708 C CA . THR A 1 96 ? 18.292 -7.423 -1.194 1.00 97.94 96 THR A CA 1
ATOM 709 C C . THR A 1 96 ? 16.794 -7.586 -1.354 1.00 97.94 96 THR A C 1
ATOM 711 O O . THR A 1 96 ? 16.255 -7.419 -2.448 1.00 97.94 96 THR A O 1
ATOM 714 N N . VAL A 1 97 ? 16.125 -7.948 -0.263 1.00 97.81 97 VAL A N 1
ATOM 715 C CA . VAL A 1 97 ? 14.707 -8.309 -0.258 1.00 97.81 97 VAL A CA 1
ATOM 716 C C . VAL A 1 97 ? 13.986 -7.537 0.838 1.00 97.81 97 VAL A C 1
ATOM 718 O O . VAL A 1 97 ? 14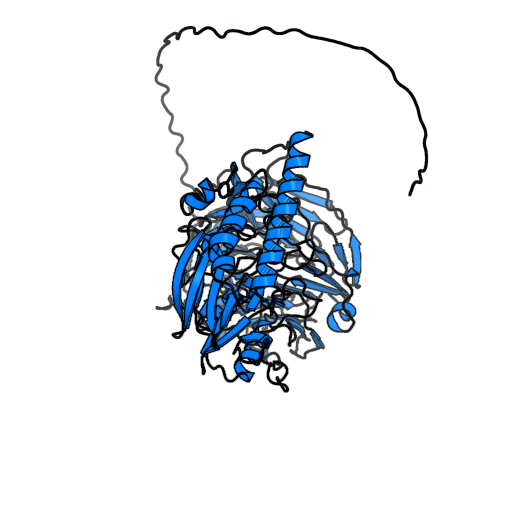.421 -7.525 1.989 1.00 97.81 97 VAL A O 1
ATOM 721 N N . GLY A 1 98 ? 12.879 -6.897 0.473 1.00 96.31 98 GLY A N 1
ATOM 722 C CA . GLY A 1 98 ? 11.892 -6.359 1.404 1.00 96.31 98 GLY A CA 1
ATOM 723 C C . GLY A 1 98 ? 10.734 -7.342 1.578 1.00 96.31 98 GLY A C 1
ATOM 724 O O . GLY A 1 98 ? 10.325 -7.982 0.605 1.00 96.31 98 GLY A O 1
ATOM 725 N N . THR A 1 99 ? 10.193 -7.464 2.788 1.00 95.75 99 THR A N 1
ATOM 726 C CA . THR A 1 99 ? 9.018 -8.302 3.076 1.00 95.75 99 THR A CA 1
ATOM 727 C C . THR A 1 99 ? 7.966 -7.552 3.886 1.00 95.75 99 THR A C 1
ATOM 729 O O . THR A 1 99 ? 8.249 -6.578 4.583 1.00 95.75 99 THR A O 1
ATOM 732 N N . MET A 1 100 ? 6.726 -8.035 3.842 1.00 90.19 100 MET A N 1
ATOM 733 C CA . MET A 1 100 ? 5.609 -7.521 4.641 1.00 90.19 100 MET A CA 1
ATOM 734 C C . MET A 1 100 ? 5.590 -8.098 6.066 1.00 90.19 100 MET A C 1
ATOM 736 O O . MET A 1 100 ? 4.522 -8.253 6.657 1.00 90.19 100 MET A O 1
ATOM 740 N N . ALA A 1 101 ? 6.744 -8.425 6.649 1.00 91.56 101 ALA A N 1
ATOM 741 C CA . ALA A 1 101 ? 6.821 -8.967 8.002 1.00 91.56 101 ALA A CA 1
ATOM 742 C C . ALA A 1 101 ? 6.466 -7.922 9.077 1.00 91.56 101 ALA A C 1
ATOM 744 O O . ALA A 1 101 ? 6.895 -6.773 9.007 1.00 91.56 101 ALA A O 1
ATOM 745 N N . HIS A 1 102 ? 5.680 -8.329 10.074 1.00 87.31 102 HIS A N 1
ATOM 746 C CA . HIS A 1 102 ? 5.260 -7.500 11.211 1.00 87.31 102 HIS A CA 1
ATOM 747 C C . HIS A 1 102 ? 6.437 -7.143 12.148 1.00 87.31 102 HIS A C 1
ATOM 749 O O . HIS A 1 102 ? 7.526 -7.694 12.023 1.00 87.31 102 HIS A O 1
ATOM 755 N N . SER A 1 103 ? 6.216 -6.263 13.132 1.00 85.06 103 SER A N 1
ATOM 756 C CA . SER A 1 103 ? 7.264 -5.669 13.990 1.00 85.06 103 SER A CA 1
ATOM 757 C C . SER A 1 103 ? 8.079 -6.638 14.850 1.00 85.06 103 SER A C 1
ATOM 759 O O . SER A 1 103 ? 9.128 -6.271 15.371 1.00 85.06 103 SER A O 1
ATOM 761 N N . HIS A 1 104 ? 7.631 -7.885 14.991 1.00 86.69 104 HIS A N 1
ATOM 762 C CA . HIS A 1 104 ? 8.371 -8.925 15.705 1.00 86.69 104 HIS A CA 1
ATOM 763 C C . HIS A 1 104 ? 9.423 -9.638 14.839 1.00 86.69 104 HIS A C 1
ATOM 765 O O . HIS A 1 104 ? 10.229 -10.388 15.386 1.00 86.69 104 HIS A O 1
ATOM 771 N N . ASP A 1 105 ? 9.420 -9.437 13.517 1.00 92.31 105 ASP A N 1
ATOM 772 C CA . ASP A 1 105 ? 10.264 -10.175 12.575 1.00 92.31 105 ASP A CA 1
ATOM 773 C C . ASP A 1 105 ? 10.952 -9.242 11.562 1.00 92.31 105 ASP A C 1
ATOM 775 O O . ASP A 1 105 ? 10.552 -8.096 11.350 1.00 92.31 105 ASP A O 1
ATOM 779 N N . ALA A 1 106 ? 12.025 -9.719 10.935 1.00 93.19 106 ALA A N 1
ATOM 780 C CA . ALA A 1 106 ? 12.792 -8.954 9.962 1.00 93.19 106 ALA A CA 1
ATOM 781 C C . ALA A 1 106 ? 11.989 -8.708 8.678 1.00 93.19 106 ALA A C 1
ATOM 783 O O . ALA A 1 106 ? 11.396 -9.633 8.127 1.00 93.19 106 ALA A O 1
ATOM 784 N N . ASN A 1 107 ? 12.022 -7.469 8.183 1.00 92.69 107 ASN A N 1
ATOM 785 C CA . ASN A 1 107 ? 11.343 -7.045 6.958 1.00 92.69 107 ASN A CA 1
ATOM 786 C C . ASN A 1 107 ? 12.312 -6.569 5.858 1.00 92.69 107 ASN A C 1
ATOM 788 O O . ASN A 1 107 ? 11.878 -6.297 4.742 1.00 92.69 107 ASN A O 1
ATOM 792 N N . VAL A 1 108 ? 13.617 -6.497 6.143 1.00 95.19 108 VAL A N 1
ATOM 793 C CA . VAL A 1 108 ? 14.683 -6.238 5.166 1.00 95.19 108 VAL A CA 1
ATOM 794 C C . VAL A 1 108 ? 15.774 -7.292 5.324 1.00 95.19 108 VAL A C 1
ATOM 796 O O . VAL A 1 108 ? 16.270 -7.534 6.429 1.00 95.19 108 VAL A O 1
ATOM 799 N N . TRP A 1 109 ? 16.159 -7.902 4.207 1.00 96.50 109 TRP A N 1
ATOM 800 C CA . TRP A 1 109 ? 17.111 -9.006 4.127 1.00 96.50 109 TRP A CA 1
ATOM 801 C C . TRP A 1 109 ? 18.177 -8.703 3.085 1.00 96.50 109 TRP A C 1
ATOM 803 O O . TRP A 1 109 ? 17.864 -8.206 2.005 1.00 96.50 109 TRP A O 1
ATOM 813 N N . GLN A 1 110 ? 19.421 -9.055 3.388 1.00 96.56 110 GLN A N 1
ATOM 814 C CA . GLN A 1 110 ? 20.522 -9.061 2.435 1.00 96.56 110 GLN A CA 1
ATOM 815 C C . GLN A 1 110 ? 21.105 -10.472 2.362 1.00 96.56 110 GLN A C 1
ATOM 817 O O . GLN A 1 110 ? 21.401 -11.090 3.389 1.00 96.56 110 GLN A O 1
ATOM 822 N N . LEU A 1 111 ? 21.264 -10.981 1.146 1.00 97.50 111 LEU A N 1
ATOM 823 C CA . LEU A 1 111 ? 21.745 -12.320 0.843 1.00 97.50 111 LEU A CA 1
ATOM 824 C C . LEU A 1 111 ? 22.898 -12.254 -0.166 1.00 97.50 111 LEU A C 1
ATOM 826 O O . LEU A 1 111 ? 22.992 -11.325 -0.971 1.00 97.50 111 LEU A O 1
ATOM 830 N N . ALA A 1 112 ? 23.765 -13.259 -0.122 1.00 97.44 112 ALA A N 1
ATOM 831 C CA . ALA A 1 112 ? 24.743 -13.533 -1.164 1.00 97.44 112 ALA A CA 1
ATOM 832 C C . ALA A 1 112 ? 24.056 -14.162 -2.394 1.00 97.44 112 ALA A C 1
ATOM 834 O O . ALA A 1 112 ? 22.917 -14.630 -2.291 1.00 97.44 112 ALA A O 1
ATOM 835 N N . PRO A 1 113 ? 24.725 -14.220 -3.562 1.00 96.50 113 PRO A N 1
ATOM 836 C CA . PRO A 1 113 ? 24.108 -14.726 -4.786 1.00 96.50 113 PRO A CA 1
ATOM 837 C C . PRO A 1 113 ? 23.703 -16.196 -4.677 1.00 96.50 113 PRO A C 1
ATOM 839 O O . PRO A 1 113 ? 22.715 -16.601 -5.276 1.00 96.50 113 PRO A O 1
ATOM 842 N N . ASP A 1 114 ? 24.411 -16.991 -3.874 1.00 96.69 114 ASP A N 1
ATOM 843 C CA . ASP A 1 114 ? 24.095 -18.397 -3.591 1.00 96.69 114 ASP A CA 1
ATOM 844 C C . ASP A 1 114 ? 22.878 -18.596 -2.662 1.00 96.69 114 ASP A C 1
ATOM 846 O O . ASP A 1 114 ? 22.496 -19.729 -2.382 1.00 96.69 114 ASP A O 1
ATOM 850 N N . GLY A 1 115 ? 22.258 -17.505 -2.199 1.00 96.69 115 GLY A N 1
ATOM 851 C CA . GLY A 1 115 ? 21.118 -17.519 -1.289 1.00 96.69 115 GLY A CA 1
ATOM 852 C C . GLY A 1 115 ? 21.499 -17.468 0.192 1.00 96.69 115 GLY A C 1
ATOM 853 O O . GLY A 1 115 ? 20.611 -17.372 1.037 1.00 96.69 115 GLY A O 1
ATOM 854 N N . SER A 1 116 ? 22.781 -17.474 0.555 1.00 97.19 116 SER A N 1
ATOM 855 C CA . SER A 1 116 ? 23.190 -17.383 1.960 1.00 97.19 116 SER A CA 1
ATOM 856 C C . SER A 1 116 ? 22.785 -16.036 2.567 1.00 97.19 116 SER A C 1
ATOM 858 O O . SER A 1 116 ? 23.134 -14.979 2.040 1.00 97.19 116 SER A O 1
ATOM 860 N N . VAL A 1 117 ? 22.066 -16.046 3.693 1.00 96.62 117 VAL A N 1
ATOM 861 C CA . VAL A 1 117 ? 21.666 -14.811 4.393 1.00 96.62 117 VAL A CA 1
ATOM 862 C C . VAL A 1 117 ? 22.896 -14.149 5.017 1.00 96.62 117 VAL A C 1
ATOM 864 O O . VAL A 1 117 ? 23.553 -14.733 5.875 1.00 96.62 117 VAL A O 1
ATOM 867 N N . LEU A 1 118 ? 23.181 -12.910 4.614 1.00 95.19 118 LEU A N 1
ATOM 868 C CA . LEU A 1 118 ? 24.303 -12.112 5.120 1.00 95.19 118 LEU A CA 1
ATOM 869 C C . LEU A 1 118 ? 23.900 -11.274 6.333 1.00 95.19 118 LEU A C 1
ATOM 871 O O . LEU A 1 118 ? 24.663 -11.155 7.294 1.00 95.19 118 LEU A O 1
ATOM 875 N N . ALA A 1 119 ? 22.709 -10.677 6.279 1.00 94.31 119 ALA A N 1
ATOM 876 C CA . ALA A 1 119 ? 22.138 -9.886 7.359 1.00 94.31 119 ALA A CA 1
ATOM 877 C C . ALA A 1 119 ? 20.626 -9.697 7.167 1.00 94.31 119 ALA A C 1
ATOM 879 O O . ALA A 1 119 ? 20.098 -9.813 6.060 1.00 94.31 119 ALA A O 1
ATOM 880 N N . LYS A 1 120 ? 19.923 -9.397 8.260 1.00 94.00 120 LYS A N 1
ATOM 881 C CA . LYS A 1 120 ? 18.484 -9.125 8.263 1.00 94.00 120 LYS A CA 1
ATOM 882 C C . LYS A 1 120 ? 18.113 -8.206 9.417 1.00 94.00 120 LYS A C 1
ATOM 884 O O . LYS A 1 120 ? 18.763 -8.252 10.461 1.00 94.00 120 LYS A O 1
ATOM 889 N N . ARG A 1 121 ? 17.059 -7.410 9.251 1.00 90.75 121 ARG A N 1
ATOM 890 C CA . ARG A 1 121 ? 16.566 -6.502 10.292 1.00 90.75 121 ARG A CA 1
ATOM 891 C C . ARG A 1 121 ? 15.084 -6.173 10.111 1.00 90.75 121 ARG A C 1
ATOM 893 O O . ARG A 1 121 ? 14.587 -6.155 8.989 1.00 90.75 121 ARG A O 1
ATOM 900 N N . HIS A 1 122 ? 14.398 -5.877 11.216 1.00 87.31 122 HIS A N 1
ATOM 901 C CA . HIS A 1 122 ? 13.149 -5.120 11.176 1.00 87.31 122 HIS A CA 1
ATOM 902 C C . HIS A 1 122 ? 13.439 -3.614 11.094 1.00 87.31 122 HIS A C 1
ATOM 904 O O . HIS A 1 122 ? 14.031 -3.040 12.014 1.00 87.31 122 HIS A O 1
ATOM 910 N N . LEU A 1 123 ? 13.055 -2.994 9.985 1.00 81.44 123 LEU A N 1
ATOM 911 C CA . LEU A 1 123 ? 13.143 -1.564 9.739 1.00 81.44 123 LEU A CA 1
ATOM 912 C C . LEU A 1 123 ? 11.742 -0.949 9.893 1.00 81.44 123 LEU A C 1
ATOM 914 O O . LEU A 1 123 ? 10.888 -1.220 9.044 1.00 81.44 123 LEU A O 1
ATOM 918 N N . PRO A 1 124 ? 11.494 -0.158 10.949 1.00 75.00 124 PRO A N 1
ATOM 919 C CA . PRO A 1 124 ? 10.268 0.610 11.068 1.00 75.00 124 PRO A CA 1
ATOM 920 C C . PRO A 1 124 ? 10.373 1.928 10.266 1.00 75.00 124 PRO A C 1
ATOM 922 O O . PRO A 1 124 ? 11.484 2.442 10.068 1.00 75.00 124 PRO A O 1
ATOM 925 N N . PRO A 1 125 ? 9.250 2.481 9.781 1.00 70.25 125 PRO A N 1
ATOM 926 C CA . PRO A 1 125 ? 7.904 1.919 9.842 1.00 70.25 125 PRO A CA 1
ATOM 927 C C . PRO A 1 125 ? 7.757 0.749 8.863 1.00 70.25 125 PRO A C 1
ATOM 929 O O . PRO A 1 125 ? 8.522 0.589 7.913 1.00 70.25 125 PRO A O 1
ATOM 932 N N . TRP A 1 126 ? 6.753 -0.094 9.089 1.00 74.81 126 TRP A N 1
ATOM 933 C CA . TRP A 1 126 ? 6.479 -1.249 8.236 1.00 74.81 126 TRP A CA 1
ATOM 934 C C . TRP A 1 126 ? 6.216 -0.900 6.759 1.00 74.81 126 TRP A C 1
ATOM 936 O O . TRP A 1 126 ? 5.796 0.199 6.401 1.00 74.81 126 TRP A O 1
ATOM 946 N N . ALA A 1 127 ? 6.374 -1.945 5.941 1.00 78.56 127 ALA A N 1
ATOM 947 C CA . ALA A 1 127 ? 6.097 -2.066 4.515 1.00 78.56 127 ALA A CA 1
ATOM 948 C C . ALA A 1 127 ? 7.162 -1.465 3.568 1.00 78.56 127 ALA A C 1
ATOM 950 O O . ALA A 1 127 ? 6.890 -0.482 2.868 1.00 78.56 127 ALA A O 1
ATOM 951 N N . PRO A 1 128 ? 8.360 -2.087 3.484 1.00 87.56 128 PRO A N 1
ATOM 952 C CA . PRO A 1 128 ? 9.331 -1.805 2.429 1.00 87.56 128 PRO A CA 1
ATOM 953 C C . PRO A 1 128 ? 8.745 -2.045 1.038 1.00 87.56 128 PRO A C 1
ATOM 955 O O . PRO A 1 128 ? 8.235 -3.127 0.756 1.00 87.56 128 PRO A O 1
ATOM 958 N N . ILE A 1 129 ? 8.847 -1.045 0.164 1.00 86.19 129 ILE A N 1
ATOM 959 C CA . ILE A 1 129 ? 8.379 -1.086 -1.234 1.00 86.19 129 ILE A CA 1
ATOM 960 C C . ILE A 1 129 ? 9.507 -1.046 -2.251 1.00 86.19 129 ILE A C 1
ATOM 962 O O . ILE A 1 129 ? 9.323 -1.472 -3.386 1.00 86.19 129 ILE A O 1
ATOM 966 N N . GLN A 1 130 ? 10.666 -0.533 -1.850 1.00 90.75 130 GLN A N 1
ATOM 967 C CA . GLN A 1 130 ? 11.875 -0.518 -2.655 1.00 90.75 130 GLN A CA 1
ATOM 968 C C . GLN A 1 130 ? 13.055 -0.861 -1.765 1.00 90.75 130 GLN A C 1
ATOM 970 O O . GLN A 1 130 ? 13.146 -0.400 -0.628 1.00 90.75 130 GLN A O 1
ATOM 975 N N . VAL A 1 131 ? 13.978 -1.640 -2.306 1.00 94.75 131 VAL A N 1
ATOM 976 C CA . VAL A 1 131 ? 15.263 -1.937 -1.685 1.00 94.75 131 VAL A CA 1
ATOM 977 C C . VAL A 1 131 ? 16.330 -1.862 -2.763 1.00 94.75 131 VAL A C 1
ATOM 979 O O . VAL A 1 131 ? 16.074 -2.262 -3.894 1.00 94.75 131 VAL A O 1
ATOM 982 N N . ALA A 1 132 ? 17.506 -1.342 -2.438 1.00 95.56 132 ALA A N 1
ATOM 983 C CA . ALA A 1 132 ? 18.656 -1.388 -3.330 1.00 95.56 132 ALA A CA 1
ATOM 984 C C . ALA A 1 132 ? 19.948 -1.453 -2.526 1.00 95.56 132 ALA A C 1
ATOM 986 O O . ALA A 1 132 ? 20.142 -0.695 -1.578 1.00 95.56 132 ALA A O 1
ATOM 987 N N . THR A 1 133 ? 20.845 -2.348 -2.924 1.00 96.19 133 THR A N 1
ATOM 988 C CA . THR A 1 133 ? 22.230 -2.366 -2.451 1.00 96.19 133 THR A CA 1
ATOM 989 C C . THR A 1 133 ? 23.118 -1.919 -3.597 1.00 96.19 133 THR A C 1
ATOM 991 O O . THR A 1 133 ? 23.030 -2.481 -4.688 1.00 96.19 133 THR A O 1
ATOM 994 N N . LEU A 1 134 ? 23.928 -0.895 -3.338 1.00 96.06 134 LEU A N 1
ATOM 995 C CA . LEU A 1 134 ? 24.872 -0.348 -4.308 1.00 96.06 134 LEU A CA 1
ATOM 996 C C . LEU A 1 134 ? 26.096 -1.262 -4.440 1.00 96.06 134 LEU A C 1
ATOM 998 O O . LEU A 1 134 ? 26.360 -2.094 -3.562 1.00 96.06 134 LEU A O 1
ATOM 1002 N N . ASP A 1 135 ? 26.843 -1.098 -5.526 1.00 95.06 135 ASP A N 1
ATOM 1003 C CA . ASP A 1 135 ? 28.016 -1.917 -5.826 1.00 95.06 135 ASP A CA 1
ATOM 1004 C C . ASP A 1 135 ? 29.043 -1.901 -4.685 1.00 95.06 135 ASP A C 1
ATOM 1006 O O . ASP A 1 135 ? 29.233 -0.922 -3.955 1.00 95.06 135 ASP A O 1
ATOM 1010 N N . GLY A 1 136 ? 29.672 -3.057 -4.461 1.00 92.81 136 GLY A N 1
ATOM 1011 C CA . GLY A 1 136 ? 30.558 -3.266 -3.314 1.00 92.81 136 GLY A CA 1
ATOM 1012 C C . GLY A 1 136 ? 29.845 -3.409 -1.962 1.00 92.81 136 GLY A C 1
ATOM 1013 O O . GLY A 1 136 ? 30.513 -3.678 -0.963 1.00 92.81 136 GLY A O 1
ATOM 1014 N N . GLY A 1 137 ? 28.516 -3.267 -1.907 1.00 91.62 137 GLY A N 1
ATOM 1015 C CA . GLY A 1 137 ? 27.683 -3.654 -0.766 1.00 91.62 137 GLY A CA 1
ATOM 1016 C C . GLY A 1 137 ? 27.782 -2.760 0.466 1.00 91.62 137 GLY A C 1
ATOM 1017 O O . GLY A 1 137 ? 27.187 -3.085 1.493 1.00 91.62 137 GLY A O 1
ATOM 1018 N N . LYS A 1 138 ? 28.512 -1.641 0.398 1.00 90.94 138 LYS A N 1
ATOM 1019 C CA . LYS A 1 138 ? 28.732 -0.734 1.539 1.00 90.94 138 LYS A CA 1
ATOM 1020 C C . LYS A 1 138 ? 27.588 0.244 1.780 1.00 90.94 138 LYS A C 1
ATOM 1022 O O . LYS A 1 138 ? 27.509 0.789 2.877 1.00 90.94 138 LYS A O 1
ATOM 1027 N N . ALA A 1 139 ? 26.711 0.451 0.802 1.00 93.19 139 ALA A N 1
ATOM 1028 C CA . ALA A 1 139 ? 25.591 1.378 0.882 1.00 93.19 139 ALA A CA 1
ATOM 1029 C C . ALA A 1 139 ? 24.272 0.706 0.475 1.00 93.19 139 ALA A C 1
ATOM 1031 O O . ALA A 1 139 ? 24.226 -0.102 -0.459 1.00 93.19 139 ALA A O 1
ATOM 1032 N N . LEU A 1 140 ? 23.197 1.053 1.185 1.00 92.56 140 LEU A N 1
ATOM 1033 C CA . LEU A 1 140 ? 21.872 0.465 1.015 1.00 92.56 140 LEU A CA 1
ATOM 1034 C C . LEU A 1 140 ? 20.784 1.545 1.102 1.00 92.56 140 LEU A C 1
ATOM 1036 O O . LEU A 1 140 ? 20.865 2.469 1.915 1.00 92.56 140 LEU A O 1
ATOM 1040 N N . ALA A 1 141 ? 19.764 1.407 0.259 1.00 92.06 141 ALA A N 1
ATOM 1041 C CA . ALA A 1 141 ? 18.584 2.257 0.201 1.00 92.06 141 ALA A CA 1
ATOM 1042 C C . ALA A 1 141 ? 17.314 1.436 0.453 1.00 92.06 141 ALA A C 1
ATOM 1044 O O . ALA A 1 141 ? 17.141 0.370 -0.142 1.00 92.06 141 ALA A O 1
ATOM 1045 N N . VAL A 1 142 ? 16.415 1.936 1.303 1.00 90.31 142 VAL A N 1
ATOM 1046 C CA . VAL A 1 142 ? 15.091 1.332 1.535 1.00 90.31 142 VAL A CA 1
ATOM 1047 C C . VAL A 1 142 ? 14.015 2.401 1.439 1.00 90.31 142 VAL A C 1
ATOM 1049 O O . VAL A 1 142 ? 14.067 3.385 2.170 1.00 90.31 142 VAL A O 1
ATOM 1052 N N . GLY A 1 143 ? 13.040 2.199 0.557 1.00 86.06 143 GLY A N 1
ATOM 1053 C CA . GLY A 1 143 ? 11.823 3.005 0.465 1.00 86.06 143 GLY A CA 1
ATOM 1054 C C . GLY A 1 143 ? 10.688 2.316 1.215 1.00 86.06 143 GLY A C 1
ATOM 1055 O O . GLY A 1 143 ? 10.452 1.122 1.011 1.00 86.06 143 GLY A O 1
ATOM 1056 N N . LEU A 1 144 ? 9.995 3.053 2.078 1.00 79.44 144 LEU A N 1
ATOM 1057 C CA . LEU A 1 144 ? 8.920 2.578 2.950 1.00 79.44 144 LEU A CA 1
ATOM 1058 C C . LEU A 1 144 ? 7.601 3.265 2.567 1.00 79.44 144 LEU A C 1
ATOM 1060 O O . LEU A 1 144 ? 7.569 4.449 2.228 1.00 79.44 144 LEU A O 1
ATOM 1064 N N . ALA A 1 145 ? 6.487 2.538 2.635 1.00 71.56 145 ALA A N 1
ATOM 1065 C CA . ALA A 1 145 ? 5.169 3.052 2.252 1.00 71.56 145 ALA A CA 1
ATOM 1066 C C . ALA A 1 145 ? 4.450 3.846 3.365 1.00 71.56 145 ALA A C 1
ATOM 1068 O O . ALA A 1 145 ? 3.251 3.641 3.569 1.00 71.56 145 ALA A O 1
ATOM 1069 N N . TYR A 1 146 ? 5.153 4.739 4.072 1.00 62.16 146 TYR A N 1
ATOM 1070 C CA . TYR A 1 146 ? 4.607 5.532 5.188 1.00 62.16 146 TYR A CA 1
ATOM 1071 C C . TYR A 1 146 ? 4.785 7.051 5.001 1.00 62.16 146 TYR A C 1
ATOM 1073 O O . TYR A 1 146 ? 5.558 7.472 4.146 1.00 62.16 146 TYR A O 1
ATOM 1081 N N . SER A 1 147 ? 4.049 7.879 5.758 1.00 51.03 147 SER A N 1
ATOM 1082 C CA . SER A 1 147 ? 3.995 9.353 5.624 1.00 51.03 147 SER A CA 1
ATOM 1083 C C . SER A 1 147 ? 4.151 10.075 6.974 1.00 51.03 147 SER A C 1
ATOM 1085 O O . SER A 1 147 ? 3.804 9.515 8.006 1.00 51.03 147 SER A O 1
ATOM 1087 N N . ARG A 1 148 ? 4.644 11.330 6.957 1.00 50.88 148 ARG A N 1
ATOM 1088 C CA . ARG A 1 148 ? 4.850 12.199 8.137 1.00 50.88 148 ARG A CA 1
ATOM 1089 C C . ARG A 1 148 ? 3.528 12.780 8.654 1.00 50.88 148 ARG A C 1
ATOM 1091 O O . ARG A 1 148 ? 3.016 13.691 8.011 1.00 50.88 148 ARG A O 1
ATOM 1098 N N . VAL A 1 149 ? 3.073 12.426 9.855 1.00 44.88 149 VAL A N 1
ATOM 1099 C CA . VAL A 1 149 ? 2.494 13.434 10.776 1.00 44.88 149 VAL A CA 1
ATOM 1100 C C . VAL A 1 149 ? 3.085 13.362 12.173 1.00 44.88 149 VAL A C 1
ATOM 1102 O O . VAL A 1 149 ? 3.110 14.382 12.862 1.00 44.88 149 VAL A O 1
ATOM 1105 N N . THR A 1 150 ? 3.692 12.245 12.557 1.00 46.22 150 THR A N 1
ATOM 1106 C CA . THR A 1 150 ? 4.456 12.177 13.799 1.00 46.22 150 THR A CA 1
ATOM 1107 C C . THR A 1 150 ? 5.932 11.876 13.535 1.00 46.22 150 THR A C 1
ATOM 1109 O O . THR A 1 150 ? 6.320 10.980 12.792 1.00 46.22 150 THR A O 1
ATOM 1112 N N . SER A 1 151 ? 6.791 12.723 14.101 1.00 38.31 151 SER A N 1
ATOM 1113 C CA . SER A 1 151 ? 8.231 12.485 14.175 1.00 38.31 151 SER A CA 1
ATOM 1114 C C . SER A 1 151 ? 8.506 11.307 15.124 1.00 38.31 151 SER A C 1
ATOM 1116 O O . SER A 1 151 ? 7.837 11.258 16.159 1.00 38.31 151 SER A O 1
ATOM 1118 N N . PRO A 1 152 ? 9.520 10.450 14.878 1.00 45.38 152 PRO A N 1
ATOM 1119 C CA . PRO A 1 152 ? 10.517 10.505 13.802 1.00 45.38 152 PRO A CA 1
ATOM 1120 C C . PRO A 1 152 ? 10.623 9.178 13.027 1.00 45.38 152 PRO A C 1
ATOM 1122 O O . PRO A 1 152 ? 11.365 8.305 13.455 1.00 45.38 152 PRO A O 1
ATOM 1125 N N . GLU A 1 153 ? 9.980 9.008 11.866 1.00 48.53 153 GLU A N 1
ATOM 1126 C CA . GLU A 1 153 ? 10.210 7.779 11.085 1.00 48.53 153 GLU A CA 1
ATOM 1127 C C . GLU A 1 153 ? 10.338 7.996 9.552 1.00 48.53 153 GLU A C 1
ATOM 1129 O O . GLU A 1 153 ? 9.633 8.837 8.980 1.00 48.53 153 GLU A O 1
ATOM 1134 N N . PRO A 1 154 ? 11.310 7.321 8.881 1.00 57.53 154 PRO A N 1
ATOM 1135 C CA . PRO A 1 154 ? 11.678 7.551 7.481 1.00 57.53 154 PRO A CA 1
ATOM 1136 C C . PRO A 1 154 ? 10.624 7.092 6.491 1.00 57.53 154 PRO A C 1
ATOM 1138 O O . PRO A 1 154 ? 10.001 6.050 6.646 1.00 57.53 154 PRO A O 1
ATOM 1141 N N . THR A 1 155 ? 10.562 7.802 5.370 1.00 67.69 155 THR A N 1
ATOM 1142 C CA . THR A 1 155 ? 9.913 7.299 4.160 1.00 67.69 155 THR A CA 1
ATOM 1143 C C . THR A 1 155 ? 10.924 6.718 3.171 1.00 67.69 155 THR A C 1
ATOM 1145 O O . THR A 1 155 ? 10.609 5.794 2.429 1.00 67.69 155 THR A O 1
ATOM 1148 N N . VAL A 1 156 ? 12.173 7.197 3.217 1.00 78.94 156 VAL A N 1
ATOM 1149 C CA . VAL A 1 156 ? 13.330 6.548 2.595 1.00 78.94 156 VAL A CA 1
ATOM 1150 C C . VAL A 1 156 ? 14.512 6.601 3.560 1.00 78.94 156 VAL A C 1
ATOM 1152 O O . VAL A 1 156 ? 14.831 7.654 4.121 1.00 78.94 156 VAL A O 1
ATOM 1155 N N . TRP A 1 157 ? 15.172 5.462 3.733 1.00 83.88 157 TRP A N 1
ATOM 1156 C CA . TRP A 1 157 ? 16.427 5.328 4.460 1.00 83.88 157 TRP A CA 1
ATOM 1157 C C . TRP A 1 157 ? 17.589 5.218 3.467 1.00 83.88 157 TRP A C 1
ATOM 1159 O O . TRP A 1 157 ? 17.532 4.393 2.554 1.00 83.88 157 TRP A O 1
ATOM 1169 N N . LEU A 1 158 ? 18.635 6.036 3.642 1.00 86.81 158 LEU A N 1
ATOM 1170 C CA . LEU A 1 158 ? 19.828 6.070 2.782 1.00 86.81 158 LEU A CA 1
ATOM 1171 C C . LEU A 1 158 ? 21.106 6.164 3.629 1.00 86.81 158 LEU A C 1
ATOM 1173 O O . LEU A 1 158 ? 21.354 7.176 4.295 1.00 86.81 158 LEU A O 1
ATOM 1177 N N . GLY A 1 159 ? 21.968 5.152 3.558 1.00 87.69 159 GLY A N 1
ATOM 1178 C CA . GLY A 1 159 ? 23.201 5.139 4.343 1.00 87.69 159 GLY A CA 1
ATOM 1179 C C . GLY A 1 159 ? 24.054 3.889 4.158 1.00 87.69 159 GLY A C 1
ATOM 1180 O O . GLY A 1 159 ? 23.854 3.101 3.235 1.00 87.69 159 GLY A O 1
ATOM 1181 N N . GLY A 1 160 ? 25.031 3.725 5.051 1.00 89.25 160 GLY A N 1
ATOM 1182 C CA . GLY A 1 160 ? 25.927 2.572 5.041 1.00 89.25 160 GLY A CA 1
ATOM 1183 C C . GLY A 1 160 ? 25.212 1.277 5.438 1.00 89.25 160 GLY A C 1
ATOM 1184 O O . GLY A 1 160 ? 24.433 1.262 6.388 1.00 89.25 160 GLY A O 1
ATOM 1185 N N . THR A 1 161 ? 25.504 0.175 4.755 1.00 88.19 161 THR A N 1
ATOM 1186 C CA . THR A 1 161 ? 24.870 -1.133 4.983 1.00 88.19 161 THR A CA 1
ATOM 1187 C C . THR A 1 161 ? 25.006 -1.604 6.429 1.00 88.19 161 THR A C 1
ATOM 1189 O O . THR A 1 161 ? 24.026 -2.064 7.011 1.00 88.19 161 THR A O 1
ATOM 1192 N N . ASP A 1 162 ? 26.180 -1.438 7.046 1.00 85.38 162 ASP A N 1
ATOM 1193 C CA . ASP A 1 162 ? 26.389 -1.818 8.449 1.00 85.38 162 ASP A CA 1
ATOM 1194 C C . ASP A 1 162 ? 25.561 -0.952 9.409 1.00 85.38 162 ASP A C 1
ATOM 1196 O O . ASP A 1 162 ? 24.964 -1.473 10.353 1.00 85.38 162 ASP A O 1
ATOM 1200 N N . ALA A 1 163 ? 25.425 0.347 9.121 1.00 81.25 163 ALA A N 1
ATOM 1201 C CA . ALA A 1 163 ? 24.568 1.236 9.902 1.00 81.25 163 ALA A CA 1
ATOM 1202 C C . ALA A 1 163 ? 23.088 0.819 9.817 1.00 81.25 163 ALA A C 1
ATOM 1204 O O . ALA A 1 163 ? 22.375 0.882 10.819 1.00 81.25 163 ALA A O 1
ATOM 1205 N N . LEU A 1 164 ? 22.629 0.346 8.649 1.00 81.88 164 LEU A N 1
ATOM 1206 C CA . LEU A 1 164 ? 21.263 -0.158 8.486 1.00 81.88 164 LEU A CA 1
ATOM 1207 C C . LEU A 1 164 ? 21.074 -1.495 9.196 1.00 81.88 164 LEU A C 1
ATOM 1209 O O . LEU A 1 164 ? 20.140 -1.657 9.976 1.00 81.88 164 LEU A O 1
ATOM 1213 N N . LEU A 1 165 ? 21.927 -2.474 8.901 1.00 83.88 165 LEU A N 1
ATOM 1214 C CA . LEU A 1 165 ? 21.661 -3.879 9.210 1.00 83.88 165 LEU A CA 1
ATOM 1215 C C . LEU A 1 165 ? 22.275 -4.355 10.530 1.00 83.88 165 LEU A C 1
ATOM 1217 O O . LEU A 1 165 ? 21.854 -5.396 11.028 1.00 83.88 165 LEU A O 1
ATOM 1221 N N . ARG A 1 166 ? 23.249 -3.634 11.101 1.00 79.19 166 ARG A N 1
ATOM 1222 C CA . ARG A 1 166 ? 24.021 -4.105 12.267 1.00 79.19 166 ARG A CA 1
ATOM 1223 C C . ARG A 1 166 ? 24.009 -3.155 13.466 1.00 79.19 166 ARG A C 1
ATOM 1225 O O . ARG A 1 166 ? 24.085 -3.630 14.594 1.00 79.19 166 ARG A O 1
ATOM 1232 N N . GLU A 1 167 ? 23.921 -1.843 13.256 1.00 79.62 167 GLU A N 1
ATOM 1233 C CA . GLU A 1 167 ? 24.019 -0.851 14.344 1.00 79.62 167 GLU A CA 1
ATOM 1234 C C . GLU A 1 167 ? 22.660 -0.446 14.945 1.00 79.62 167 GLU A C 1
ATOM 1236 O O . GLU A 1 167 ? 21.602 -0.892 14.519 1.00 79.62 167 GLU A O 1
ATOM 1241 N N . LEU A 1 168 ? 22.635 0.430 15.952 1.00 70.62 168 LEU A N 1
ATOM 1242 C CA . LEU A 1 168 ? 21.393 1.113 16.329 1.00 70.62 168 LEU A CA 1
ATOM 1243 C C . LEU A 1 168 ? 21.017 2.100 15.209 1.00 70.62 168 LEU A C 1
ATOM 1245 O O . LEU A 1 168 ? 21.862 2.901 14.805 1.00 70.62 168 LEU A O 1
ATOM 1249 N N . LEU A 1 169 ? 19.771 2.061 14.717 1.00 66.19 169 LEU A N 1
ATOM 1250 C CA . LEU A 1 169 ? 19.319 3.033 13.717 1.00 66.19 169 LEU A CA 1
ATOM 1251 C C . LEU A 1 169 ? 19.425 4.438 14.308 1.00 66.19 169 LEU A C 1
ATOM 1253 O O . LEU A 1 169 ? 18.976 4.689 15.425 1.00 66.19 169 LEU A O 1
ATOM 1257 N N . LYS A 1 170 ? 20.050 5.338 13.552 1.00 61.00 170 LYS A N 1
ATOM 1258 C CA . LYS A 1 170 ? 20.123 6.761 13.876 1.00 61.00 170 LYS A CA 1
ATOM 1259 C C . LYS A 1 170 ? 19.213 7.518 12.922 1.00 61.00 170 LYS A C 1
ATOM 1261 O O . LYS A 1 170 ? 19.331 7.354 11.706 1.00 61.00 170 LYS A O 1
ATOM 1266 N N . ASP A 1 171 ? 18.416 8.429 13.464 1.00 57.88 171 ASP A N 1
ATOM 1267 C CA . ASP A 1 171 ? 17.516 9.302 12.697 1.00 57.88 171 ASP A CA 1
ATOM 1268 C C . ASP A 1 171 ? 18.263 10.199 11.692 1.00 57.88 171 ASP A C 1
ATOM 1270 O O . ASP A 1 171 ? 17.671 10.784 10.794 1.00 57.88 171 ASP A O 1
ATOM 1274 N N . THR A 1 172 ? 19.592 10.304 11.780 1.00 58.22 172 THR A N 1
ATOM 1275 C CA . THR A 1 172 ? 20.403 11.119 10.864 1.00 58.22 172 THR A CA 1
ATOM 1276 C C . THR A 1 172 ? 20.580 10.515 9.468 1.00 58.22 172 THR A C 1
ATOM 1278 O O . THR A 1 172 ? 21.129 11.198 8.602 1.00 58.22 172 THR A O 1
ATOM 1281 N N . PHE A 1 173 ? 20.148 9.271 9.221 1.00 58.09 173 PHE A N 1
ATOM 1282 C CA . PHE A 1 173 ? 20.141 8.612 7.896 1.00 58.09 173 PHE A CA 1
ATOM 1283 C C . PHE A 1 173 ? 18.773 8.649 7.200 1.00 58.09 173 PHE A C 1
ATOM 1285 O O . PHE A 1 173 ? 18.579 8.050 6.141 1.00 58.09 173 PHE A O 1
ATOM 1292 N N . VAL A 1 174 ? 17.830 9.364 7.809 1.00 62.00 174 VAL A N 1
ATOM 1293 C CA . VAL A 1 174 ? 16.431 9.415 7.412 1.00 62.00 174 VAL A CA 1
ATOM 1294 C C . VAL A 1 174 ? 16.154 10.687 6.625 1.00 62.00 174 VAL A C 1
ATOM 1296 O O . VAL A 1 174 ? 16.363 11.800 7.105 1.00 62.00 174 VAL A O 1
ATOM 1299 N N . GLU A 1 175 ? 15.613 10.518 5.424 1.00 65.50 175 GLU A N 1
ATOM 1300 C CA . GLU A 1 175 ? 15.009 11.602 4.658 1.00 65.50 175 GLU A CA 1
ATOM 1301 C C . GLU A 1 175 ? 13.497 11.442 4.757 1.00 65.50 175 GLU A C 1
ATOM 1303 O O . GLU A 1 175 ? 12.889 10.615 4.073 1.00 65.50 175 GLU A O 1
ATOM 1308 N N . ALA A 1 176 ? 12.869 12.221 5.627 1.00 61.47 176 ALA A N 1
ATOM 1309 C CA . ALA A 1 176 ? 11.425 12.175 5.758 1.00 61.47 176 ALA A CA 1
ATOM 1310 C C . ALA A 1 176 ? 10.751 12.999 4.637 1.00 61.47 176 ALA A C 1
ATOM 1312 O O . ALA A 1 176 ? 11.394 13.816 3.976 1.00 61.47 176 ALA A O 1
ATOM 1313 N N . ASP A 1 177 ? 9.449 12.824 4.444 1.00 58.22 177 ASP A N 1
ATOM 1314 C CA . ASP A 1 177 ? 8.697 13.426 3.334 1.00 58.22 177 ASP A CA 1
ATOM 1315 C C . ASP A 1 177 ? 8.720 14.983 3.271 1.00 58.22 177 ASP A C 1
ATOM 1317 O O . ASP A 1 177 ? 8.743 15.659 4.294 1.00 58.22 177 ASP A O 1
ATOM 1321 N N . THR A 1 178 ? 8.715 15.583 2.080 1.00 58.16 178 THR A N 1
ATOM 1322 C CA . THR A 1 178 ? 8.528 17.038 1.901 1.00 58.16 178 THR A CA 1
ATOM 1323 C C . THR A 1 178 ? 7.052 17.351 1.669 1.00 58.16 178 THR A C 1
ATOM 1325 O O . THR A 1 178 ? 6.356 16.547 1.063 1.00 58.16 178 THR A O 1
ATOM 1328 N N . ARG A 1 179 ? 6.589 18.555 2.028 1.00 56.47 179 ARG A N 1
ATOM 1329 C CA . ARG A 1 179 ? 5.214 19.015 1.737 1.00 56.47 179 ARG A CA 1
ATOM 1330 C C . ARG A 1 179 ? 4.854 19.016 0.234 1.00 56.47 179 ARG A C 1
ATOM 1332 O O . ARG A 1 179 ? 3.691 19.077 -0.125 1.00 56.47 179 ARG A O 1
ATOM 1339 N N . ASP A 1 180 ? 5.826 18.919 -0.668 1.00 54.03 180 ASP A N 1
ATOM 1340 C CA . ASP A 1 180 ? 5.549 18.882 -2.110 1.00 54.03 180 ASP A CA 1
ATOM 1341 C C . ASP A 1 180 ? 5.186 17.476 -2.634 1.00 54.03 180 ASP A C 1
ATOM 1343 O O . ASP A 1 180 ? 4.616 17.341 -3.716 1.00 54.03 180 ASP A O 1
ATOM 1347 N N . SER A 1 181 ? 5.497 16.405 -1.901 1.00 54.66 181 SER A N 1
ATOM 1348 C CA . SER A 1 181 ? 5.281 15.006 -2.345 1.00 54.66 181 SER A CA 1
ATOM 1349 C C . SER A 1 181 ? 3.839 14.557 -2.232 1.00 54.66 181 SER A C 1
ATOM 1351 O O . SER A 1 181 ? 3.402 13.616 -2.894 1.00 54.66 181 SER A O 1
ATOM 1353 N N . GLU A 1 182 ? 3.089 15.289 -1.420 1.00 54.19 182 GLU A N 1
ATOM 1354 C CA . GLU A 1 182 ? 1.636 15.288 -1.333 1.00 54.19 182 GLU A CA 1
ATOM 1355 C C . GLU A 1 182 ? 1.006 15.412 -2.722 1.00 54.19 182 GLU A C 1
ATOM 1357 O O . GLU A 1 182 ? -0.057 14.878 -2.989 1.00 54.19 182 GLU A O 1
ATOM 1362 N N . LEU A 1 183 ? 1.683 16.083 -3.649 1.00 55.38 183 LEU A N 1
ATOM 1363 C CA . LEU A 1 183 ? 1.127 16.454 -4.941 1.00 55.38 183 LEU A CA 1
ATOM 1364 C C . LEU A 1 183 ? 1.522 15.455 -6.042 1.00 55.38 183 LEU A C 1
ATOM 1366 O O . LEU A 1 183 ? 1.072 15.604 -7.172 1.00 55.38 183 LEU A O 1
ATOM 1370 N N . ALA A 1 184 ? 2.336 14.434 -5.740 1.00 56.28 184 ALA A N 1
ATOM 1371 C CA . ALA A 1 184 ? 2.859 13.469 -6.718 1.00 56.28 184 ALA A CA 1
ATOM 1372 C C . ALA A 1 184 ? 2.137 12.108 -6.722 1.00 56.28 184 ALA A C 1
ATOM 1374 O O . ALA A 1 184 ? 2.336 11.308 -7.635 1.00 56.28 184 ALA A O 1
ATOM 1375 N N . ARG A 1 185 ? 1.290 11.823 -5.726 1.00 66.44 185 ARG A N 1
ATOM 1376 C CA . ARG A 1 185 ? 0.609 10.521 -5.610 1.00 66.44 185 ARG A CA 1
ATOM 1377 C C . ARG A 1 185 ? -0.570 10.447 -6.579 1.00 66.44 185 ARG A C 1
ATOM 1379 O O . ARG A 1 185 ? -1.269 11.441 -6.770 1.00 66.44 185 ARG A O 1
ATOM 1386 N N . LEU A 1 186 ? -0.785 9.283 -7.193 1.00 69.50 186 LEU A N 1
ATOM 1387 C CA . LEU A 1 186 ? -1.772 9.083 -8.262 1.00 69.50 186 LEU A CA 1
ATOM 1388 C C . LEU A 1 186 ? -2.783 8.014 -7.887 1.00 69.50 186 LEU A C 1
ATOM 1390 O O . LEU A 1 186 ? -2.381 6.911 -7.541 1.00 69.50 186 LEU A O 1
ATOM 1394 N N . ARG A 1 187 ? -4.071 8.307 -8.072 1.00 72.38 187 ARG A N 1
ATOM 1395 C CA . ARG A 1 187 ? -5.172 7.356 -7.919 1.00 72.38 187 ARG A CA 1
ATOM 1396 C C . ARG A 1 187 ? -5.724 6.919 -9.284 1.00 72.38 187 ARG A C 1
ATOM 1398 O O . ARG A 1 187 ? -6.531 7.657 -9.848 1.00 72.38 187 ARG A O 1
ATOM 1405 N N . PRO A 1 188 ? -5.345 5.754 -9.827 1.00 70.81 188 PRO A N 1
ATOM 1406 C CA . PRO A 1 188 ? -5.966 5.175 -11.000 1.00 70.81 188 PRO A CA 1
ATOM 1407 C C . PRO A 1 188 ? -7.359 4.602 -10.727 1.00 70.81 188 PRO A C 1
ATOM 1409 O O . PRO A 1 188 ? -7.623 4.096 -9.638 1.00 70.81 188 PRO A O 1
ATOM 1412 N N . GLY A 1 189 ? -8.221 4.598 -11.744 1.00 66.56 189 GLY A N 1
ATOM 1413 C CA . GLY A 1 189 ? -9.453 3.801 -11.753 1.00 66.56 189 GLY A CA 1
ATOM 1414 C C . GLY A 1 189 ? -10.637 4.467 -12.451 1.00 66.56 189 GLY A C 1
ATOM 1415 O O . GLY A 1 189 ? -10.526 5.546 -13.015 1.00 66.56 189 GLY A O 1
ATOM 1416 N N . ALA A 1 190 ? -11.802 3.825 -12.408 1.00 57.28 190 ALA A N 1
ATOM 1417 C CA . ALA A 1 190 ? -13.085 4.377 -12.846 1.00 57.28 190 ALA A CA 1
ATOM 1418 C C . ALA A 1 190 ? -14.213 3.827 -11.944 1.00 57.28 190 ALA A C 1
ATOM 1420 O O . ALA A 1 190 ? -14.043 2.767 -11.342 1.00 57.28 190 ALA A O 1
ATOM 1421 N N . GLY A 1 191 ? -15.360 4.516 -11.848 1.00 60.53 191 GLY A N 1
ATOM 1422 C CA . GLY A 1 191 ? -16.569 4.008 -11.166 1.00 60.53 191 GLY A CA 1
ATOM 1423 C C . GLY A 1 191 ? -16.864 4.587 -9.771 1.00 60.53 191 GLY A C 1
ATOM 1424 O O . GLY A 1 191 ? -16.374 5.661 -9.425 1.00 60.53 191 GLY A O 1
ATOM 1425 N N . ASP A 1 192 ? -17.715 3.894 -8.992 1.00 60.69 192 ASP A N 1
ATOM 1426 C CA . ASP A 1 192 ? -18.070 4.282 -7.613 1.00 60.69 192 ASP A CA 1
ATOM 1427 C C . ASP A 1 192 ? -16.810 4.322 -6.759 1.00 60.69 192 ASP A C 1
ATOM 1429 O O . ASP A 1 192 ? -16.093 3.335 -6.621 1.00 60.69 192 ASP A O 1
ATOM 1433 N N . TRP A 1 193 ? -16.548 5.473 -6.161 1.00 61.91 193 TRP A N 1
ATOM 1434 C CA . TRP A 1 193 ? -15.371 5.706 -5.354 1.00 61.91 193 TRP A CA 1
ATOM 1435 C C . TRP A 1 193 ? -15.225 4.795 -4.134 1.00 61.91 193 TRP A C 1
ATOM 1437 O O . TRP A 1 193 ? -14.114 4.630 -3.630 1.00 61.91 193 TRP A O 1
ATOM 1447 N N . ARG A 1 194 ? -16.333 4.219 -3.661 1.00 56.97 194 ARG A N 1
ATOM 1448 C CA . ARG A 1 194 ? -16.368 3.295 -2.519 1.00 56.97 194 ARG A CA 1
ATOM 1449 C C . ARG A 1 194 ? -15.864 1.904 -2.867 1.00 56.97 194 ARG A C 1
ATOM 1451 O O . ARG A 1 194 ? -15.415 1.174 -1.988 1.00 56.97 194 ARG A O 1
ATOM 1458 N N . THR A 1 195 ? -15.979 1.536 -4.140 1.00 50.50 195 THR A N 1
ATOM 1459 C CA . THR A 1 195 ? -15.577 0.232 -4.686 1.00 50.50 195 THR A CA 1
ATOM 1460 C C . THR A 1 195 ? -14.399 0.347 -5.653 1.00 50.50 195 THR A C 1
ATOM 1462 O O . THR A 1 195 ? -13.792 -0.658 -6.007 1.00 50.50 195 THR A O 1
ATOM 1465 N N . GLY A 1 196 ? -14.110 1.567 -6.112 1.00 47.50 196 GLY A N 1
ATOM 1466 C CA . GLY A 1 196 ? -13.089 1.916 -7.085 1.00 47.50 196 GLY A CA 1
ATOM 1467 C C . GLY A 1 196 ? -11.691 1.846 -6.491 1.00 47.50 196 GLY A C 1
ATOM 1468 O O . GLY A 1 196 ? -11.449 2.227 -5.343 1.00 47.50 196 GLY A O 1
ATOM 1469 N N . TRP A 1 197 ? -10.775 1.330 -7.302 1.00 53.56 197 TRP A N 1
ATOM 1470 C CA . TRP A 1 197 ? -9.450 0.936 -6.862 1.00 53.56 197 TRP A CA 1
ATOM 1471 C C . TRP A 1 197 ? -8.553 2.122 -6.516 1.00 53.56 197 TRP A C 1
ATOM 1473 O O . TRP A 1 197 ? -8.776 3.283 -6.866 1.00 53.56 197 TRP A O 1
ATOM 1483 N N . PHE A 1 198 ? -7.536 1.767 -5.750 1.00 50.88 198 PHE A N 1
ATOM 1484 C CA . PHE A 1 198 ? -6.464 2.613 -5.300 1.00 50.88 198 PHE A CA 1
ATOM 1485 C C . PHE A 1 198 ? -5.323 2.329 -6.244 1.00 50.88 198 PHE A C 1
ATOM 1487 O O . PHE A 1 198 ? -5.022 1.174 -6.531 1.00 50.88 198 PHE A O 1
ATOM 1494 N N . ALA A 1 199 ? -4.584 3.359 -6.587 1.00 44.12 199 ALA A N 1
ATOM 1495 C CA . ALA A 1 199 ? -3.169 3.160 -6.438 1.00 44.12 199 ALA A CA 1
ATOM 1496 C C . ALA A 1 199 ? -2.641 4.205 -5.493 1.00 44.12 199 ALA A C 1
ATOM 1498 O O . ALA A 1 199 ? -3.040 5.360 -5.478 1.00 44.12 199 ALA A O 1
ATOM 1499 N N . SER A 1 200 ? -1.753 3.734 -4.647 1.00 47.28 200 SER A N 1
ATOM 1500 C CA . SER A 1 200 ? -0.535 4.465 -4.429 1.00 47.28 200 SER A CA 1
ATOM 1501 C C . SER A 1 200 ? 0.461 3.751 -5.330 1.00 47.28 200 SER A C 1
ATOM 1503 O O . SER A 1 200 ? 1.072 2.756 -4.946 1.00 47.28 200 SER A O 1
ATOM 1505 N N . HIS A 1 201 ? 0.567 4.206 -6.576 1.00 48.09 201 HIS A N 1
ATOM 1506 C CA . HIS A 1 201 ? 1.913 4.286 -7.113 1.00 48.09 201 HIS A CA 1
ATOM 1507 C C . HIS A 1 201 ? 2.557 5.358 -6.248 1.00 48.09 201 HIS A C 1
ATOM 1509 O O . HIS A 1 201 ? 1.951 6.410 -6.025 1.00 48.09 201 HIS A O 1
ATOM 1515 N N . LEU A 1 202 ? 3.763 5.090 -5.773 1.00 53.69 202 LEU A N 1
ATOM 1516 C CA . LEU A 1 202 ? 4.584 6.040 -5.040 1.00 53.69 202 LEU A CA 1
ATOM 1517 C C . LEU A 1 202 ? 4.146 6.221 -3.570 1.00 53.69 202 LEU A C 1
ATOM 1519 O O . LEU A 1 202 ? 3.493 7.189 -3.178 1.00 53.69 202 LEU A O 1
ATOM 1523 N N . GLY A 1 203 ? 4.602 5.290 -2.726 1.00 52.53 203 GLY A N 1
ATOM 1524 C CA . GLY A 1 203 ? 5.261 5.745 -1.501 1.00 52.53 203 GLY A CA 1
ATOM 1525 C C . GLY A 1 203 ? 6.503 6.563 -1.873 1.00 52.53 203 GLY A C 1
ATOM 1526 O O . GLY A 1 203 ? 6.802 6.767 -3.049 1.00 52.53 203 GLY A O 1
ATOM 1527 N N . GLU A 1 204 ? 7.241 7.057 -0.896 1.00 62.44 204 GLU A N 1
ATOM 1528 C CA . GLU A 1 204 ? 8.442 7.829 -1.204 1.00 62.44 204 GLU A CA 1
ATOM 1529 C C . GLU A 1 204 ? 9.449 6.925 -1.916 1.00 62.44 204 GLU A C 1
ATOM 1531 O O . GLU A 1 204 ? 9.927 5.940 -1.354 1.00 62.44 204 GLU A O 1
ATOM 1536 N N . LEU A 1 205 ? 9.701 7.229 -3.188 1.00 75.62 205 LEU A N 1
ATOM 1537 C CA . LEU A 1 205 ? 10.572 6.427 -4.026 1.00 75.62 205 LEU A CA 1
ATOM 1538 C C . LEU A 1 205 ? 11.966 7.033 -4.092 1.00 75.62 205 LEU A C 1
ATOM 1540 O O . LEU A 1 205 ? 12.160 8.245 -3.966 1.00 75.62 205 LEU A O 1
ATOM 1544 N N . PHE A 1 206 ? 12.932 6.180 -4.382 1.00 87.12 206 PHE A N 1
ATOM 1545 C CA . PHE A 1 206 ? 14.248 6.589 -4.835 1.00 87.12 206 PHE A CA 1
ATOM 1546 C C . PHE A 1 206 ? 14.525 6.009 -6.223 1.00 87.12 206 PHE A C 1
ATOM 1548 O O . PHE A 1 206 ? 13.879 5.064 -6.683 1.00 87.12 206 PHE A O 1
ATOM 1555 N N . VAL A 1 207 ? 15.508 6.600 -6.890 1.00 91.00 207 VAL A N 1
ATOM 1556 C CA . VAL A 1 207 ? 16.124 6.078 -8.111 1.00 91.00 207 VAL A CA 1
ATOM 1557 C C . VAL A 1 207 ? 17.592 5.807 -7.822 1.00 91.00 207 VAL A C 1
ATOM 1559 O O . VAL A 1 207 ? 18.191 6.489 -6.992 1.00 91.00 207 VAL A O 1
ATOM 1562 N N . HIS A 1 208 ? 18.184 4.811 -8.466 1.00 94.12 208 HIS A N 1
ATOM 1563 C CA . HIS A 1 208 ? 19.573 4.447 -8.221 1.00 94.12 208 HIS A CA 1
ATOM 1564 C C . HIS A 1 208 ? 20.279 4.042 -9.516 1.00 94.12 208 HIS A C 1
ATOM 1566 O O . HIS A 1 208 ? 19.652 3.538 -10.446 1.00 94.12 208 HIS A O 1
ATOM 1572 N N . GLY A 1 209 ? 21.587 4.279 -9.560 1.00 93.62 209 GLY A N 1
ATOM 1573 C CA . GLY A 1 209 ? 22.516 3.618 -10.471 1.00 93.62 209 GLY A CA 1
ATOM 1574 C C . GLY A 1 209 ? 23.281 2.503 -9.742 1.00 93.62 209 GLY A C 1
ATOM 1575 O O . GLY A 1 209 ? 22.919 2.154 -8.616 1.00 93.62 209 GLY A O 1
ATOM 1576 N N . PRO A 1 210 ? 24.351 1.961 -10.349 1.00 94.56 210 PRO A N 1
ATOM 1577 C CA . PRO A 1 210 ? 25.235 0.986 -9.701 1.00 94.56 210 PRO A CA 1
ATOM 1578 C C . PRO A 1 210 ? 25.863 1.530 -8.413 1.00 94.56 210 PRO A C 1
ATOM 1580 O O . PRO A 1 210 ? 25.792 0.905 -7.357 1.00 94.56 210 PRO A O 1
ATOM 1583 N N . ASP A 1 211 ? 26.399 2.751 -8.495 1.00 94.44 211 ASP A N 1
ATOM 1584 C CA . ASP A 1 211 ? 27.225 3.339 -7.439 1.00 94.44 211 ASP A CA 1
ATOM 1585 C C . ASP A 1 211 ? 26.536 4.460 -6.654 1.00 94.44 211 ASP A C 1
ATOM 1587 O O . ASP A 1 211 ? 27.180 5.180 -5.888 1.00 94.44 211 ASP A O 1
ATOM 1591 N N . TRP A 1 212 ? 25.239 4.677 -6.869 1.00 94.00 212 TRP A N 1
ATOM 1592 C CA . TRP A 1 212 ? 24.532 5.764 -6.205 1.00 94.00 212 TRP A CA 1
ATOM 1593 C C . TRP A 1 212 ? 23.038 5.516 -6.058 1.00 94.00 212 TRP A C 1
ATOM 1595 O O . TRP A 1 212 ? 22.421 4.894 -6.914 1.00 94.00 212 TRP A O 1
ATOM 1605 N N . ALA A 1 213 ? 22.439 6.085 -5.015 1.00 93.06 213 ALA A N 1
ATOM 1606 C CA . ALA A 1 213 ? 20.994 6.181 -4.837 1.00 93.06 213 ALA A CA 1
ATOM 1607 C C . ALA A 1 213 ? 20.595 7.632 -4.561 1.00 93.06 213 ALA A C 1
ATOM 1609 O O . ALA A 1 213 ? 21.312 8.378 -3.894 1.00 93.06 213 ALA A O 1
ATOM 1610 N N . PHE A 1 214 ? 19.441 8.042 -5.073 1.00 87.06 214 PHE A N 1
ATOM 1611 C CA . PHE A 1 214 ? 18.960 9.409 -4.980 1.00 87.06 214 PHE A CA 1
ATOM 1612 C C . PHE A 1 214 ? 17.477 9.455 -4.642 1.00 87.06 214 PHE A C 1
ATOM 1614 O O . PHE A 1 214 ? 16.642 8.872 -5.339 1.00 87.06 214 PHE A O 1
ATOM 1621 N N . LYS A 1 215 ? 17.159 10.224 -3.602 1.00 84.00 215 LYS A N 1
ATOM 1622 C CA . LYS A 1 215 ? 15.794 10.611 -3.260 1.00 84.00 215 LYS A CA 1
ATOM 1623 C C . LYS A 1 215 ? 15.592 12.100 -3.588 1.00 84.00 215 LYS A C 1
ATOM 1625 O O . LYS A 1 215 ? 16.146 12.946 -2.882 1.00 84.00 215 LYS A O 1
ATOM 1630 N N . PRO A 1 216 ? 14.838 12.453 -4.643 1.00 74.81 216 PRO A N 1
ATOM 1631 C CA . PRO A 1 216 ? 14.598 13.850 -4.985 1.00 74.81 216 PRO A CA 1
ATOM 1632 C C . PRO A 1 216 ? 13.514 14.526 -4.125 1.00 74.81 216 PRO A C 1
ATOM 1634 O O . PRO A 1 216 ? 12.510 13.889 -3.803 1.00 74.81 216 PRO A O 1
ATOM 1637 N N . PRO A 1 217 ? 13.638 15.846 -3.878 1.00 67.38 217 PRO A N 1
ATOM 1638 C CA . PRO A 1 217 ? 14.888 16.604 -3.826 1.00 67.38 217 PRO A CA 1
ATOM 1639 C C . PRO A 1 217 ? 15.597 16.309 -2.497 1.00 67.38 217 PRO A C 1
ATOM 1641 O O . PRO A 1 217 ? 14.967 16.359 -1.444 1.00 67.38 217 PRO A O 1
ATOM 1644 N N . GLY A 1 218 ? 16.906 16.058 -2.498 1.00 74.69 218 GLY A N 1
ATOM 1645 C CA . GLY A 1 218 ? 17.571 15.781 -1.227 1.00 74.69 218 GLY A CA 1
ATOM 1646 C C . GLY A 1 218 ? 18.899 15.063 -1.344 1.00 74.69 218 GLY A C 1
ATOM 1647 O O . GLY A 1 218 ? 19.862 15.575 -1.929 1.00 74.69 218 GLY A O 1
ATOM 1648 N N . LEU A 1 219 ? 18.954 13.913 -0.687 1.00 78.75 219 LEU A N 1
ATOM 1649 C CA . LEU A 1 219 ? 20.172 13.167 -0.440 1.00 78.75 219 LEU A CA 1
ATOM 1650 C C . LEU A 1 219 ? 20.552 12.293 -1.629 1.00 78.75 219 LEU A C 1
ATOM 1652 O O . LEU A 1 219 ? 19.761 11.490 -2.126 1.00 78.75 219 LEU A O 1
ATOM 1656 N N . PHE A 1 220 ? 21.808 12.424 -2.026 1.00 86.50 220 PHE A N 1
ATOM 1657 C CA . PHE A 1 220 ? 22.492 11.512 -2.918 1.00 86.50 220 PHE A CA 1
ATOM 1658 C C . PHE A 1 220 ? 23.455 10.665 -2.085 1.00 86.50 220 PHE A C 1
ATOM 1660 O O . PHE A 1 220 ? 24.343 11.193 -1.409 1.00 86.50 220 PHE A O 1
ATOM 1667 N N . LEU A 1 221 ? 23.229 9.359 -2.090 1.00 90.81 221 LEU A N 1
ATOM 1668 C CA . LEU A 1 221 ? 24.047 8.353 -1.428 1.00 90.81 221 LEU A CA 1
ATOM 1669 C C . LEU A 1 221 ? 25.009 7.766 -2.453 1.00 90.81 221 LEU A C 1
ATOM 1671 O O . LEU A 1 221 ? 24.563 7.313 -3.502 1.00 90.81 221 LEU A O 1
ATOM 1675 N N . HIS A 1 222 ? 26.298 7.751 -2.140 1.00 92.25 222 HIS A N 1
ATOM 1676 C CA . HIS A 1 222 ? 27.330 7.106 -2.952 1.00 92.25 222 HIS A CA 1
ATOM 1677 C C . HIS A 1 222 ? 27.589 5.679 -2.455 1.00 92.25 222 HIS A C 1
ATOM 1679 O O . HIS A 1 222 ? 27.314 5.356 -1.297 1.00 92.25 222 HIS A O 1
ATOM 1685 N N . ALA A 1 223 ? 28.160 4.831 -3.311 1.00 91.69 223 ALA A N 1
ATOM 1686 C CA . ALA A 1 223 ? 28.484 3.433 -3.012 1.00 91.69 223 ALA A CA 1
ATOM 1687 C C . ALA A 1 223 ? 29.383 3.262 -1.783 1.00 91.69 223 ALA A C 1
ATOM 1689 O O . ALA A 1 223 ? 29.262 2.282 -1.055 1.00 91.69 223 ALA A O 1
ATOM 1690 N N . ASP A 1 224 ? 30.268 4.225 -1.518 1.00 90.50 224 ASP A N 1
ATOM 1691 C CA . ASP A 1 224 ? 31.150 4.225 -0.349 1.00 90.50 224 ASP A CA 1
ATOM 1692 C C . ASP A 1 224 ? 30.434 4.582 0.969 1.00 90.50 224 ASP A C 1
ATOM 1694 O O . ASP A 1 224 ? 31.060 4.583 2.030 1.00 90.50 224 ASP A O 1
ATOM 1698 N N . GLY A 1 225 ? 29.128 4.862 0.916 1.00 87.12 225 GLY A N 1
ATOM 1699 C CA . GLY A 1 225 ? 28.300 5.279 2.046 1.00 87.12 225 GLY A CA 1
ATOM 1700 C C . GLY A 1 225 ? 28.359 6.780 2.331 1.00 87.12 225 GLY A C 1
ATOM 1701 O O . GLY A 1 225 ? 27.646 7.261 3.220 1.00 87.12 225 GLY A O 1
ATOM 1702 N N . SER A 1 226 ? 29.178 7.538 1.595 1.00 88.69 226 SER A N 1
ATOM 1703 C CA . SER A 1 226 ? 29.206 8.992 1.697 1.00 88.69 226 SER A CA 1
ATOM 1704 C C . SER A 1 226 ? 27.920 9.596 1.139 1.00 88.69 226 SER A C 1
ATOM 1706 O O . SER A 1 226 ? 27.203 9.009 0.325 1.00 88.69 226 SER A O 1
ATOM 1708 N N . ARG A 1 227 ? 27.589 10.788 1.632 1.00 88.38 227 ARG A N 1
ATOM 1709 C CA . ARG A 1 227 ? 26.333 11.460 1.320 1.00 88.38 227 ARG A CA 1
ATOM 1710 C C . ARG A 1 227 ? 26.598 12.882 0.886 1.00 88.38 227 ARG A C 1
ATOM 1712 O O . ARG A 1 227 ? 27.283 13.631 1.581 1.00 88.38 227 ARG A O 1
ATOM 1719 N N . THR A 1 228 ? 26.000 13.269 -0.227 1.00 86.38 228 THR A N 1
ATOM 1720 C CA . THR A 1 228 ? 26.021 14.645 -0.712 1.00 86.38 228 THR A CA 1
ATOM 1721 C C . THR A 1 228 ? 24.600 15.122 -0.934 1.00 86.38 228 THR A C 1
ATOM 1723 O O . THR A 1 228 ? 23.698 14.353 -1.252 1.00 86.38 228 THR A O 1
ATOM 1726 N N . ARG A 1 229 ? 24.371 16.421 -0.755 1.00 77.94 229 ARG A N 1
ATOM 1727 C CA . ARG A 1 229 ? 23.090 17.018 -1.116 1.00 77.94 229 ARG A CA 1
ATOM 1728 C C . ARG A 1 229 ? 23.183 17.490 -2.555 1.00 77.94 229 ARG A C 1
ATOM 1730 O O . ARG A 1 229 ? 23.932 18.423 -2.842 1.00 77.94 229 ARG A O 1
ATOM 1737 N N . LEU A 1 230 ? 22.433 16.862 -3.450 1.00 68.50 230 LEU A N 1
ATOM 1738 C CA . LEU A 1 230 ? 22.287 17.376 -4.805 1.00 68.50 230 LEU A CA 1
ATOM 1739 C C . LEU A 1 230 ? 21.105 18.337 -4.825 1.00 68.50 230 LEU A C 1
ATOM 1741 O O . LEU A 1 230 ? 19.960 17.946 -4.606 1.00 68.50 230 LEU A O 1
ATOM 1745 N N . ARG A 1 231 ? 21.384 19.614 -5.107 1.00 57.41 231 ARG A N 1
ATOM 1746 C CA . ARG A 1 231 ? 20.338 20.526 -5.566 1.00 57.41 231 ARG A CA 1
ATOM 1747 C C . ARG A 1 231 ? 20.100 20.214 -7.033 1.00 57.41 231 ARG A C 1
ATOM 1749 O O . ARG A 1 231 ? 20.883 20.607 -7.892 1.00 57.41 231 ARG A O 1
ATOM 1756 N N . TYR A 1 232 ? 19.058 19.446 -7.300 1.00 56.81 232 TYR A N 1
ATOM 1757 C CA . TYR A 1 232 ? 18.454 19.443 -8.619 1.00 56.81 232 TYR A CA 1
ATOM 1758 C C . TYR A 1 232 ? 17.877 20.846 -8.849 1.00 56.81 232 TYR A C 1
ATOM 1760 O O . TYR A 1 232 ? 17.234 21.368 -7.939 1.00 56.81 232 TYR A O 1
ATOM 1768 N N . GLU A 1 233 ? 18.175 21.505 -9.975 1.00 50.81 233 GLU A N 1
ATOM 1769 C CA . GLU A 1 233 ? 17.672 22.868 -10.195 1.00 50.81 233 GLU A CA 1
ATOM 1770 C C . GLU A 1 233 ? 16.143 22.855 -10.164 1.00 50.81 233 GLU A C 1
ATOM 1772 O O . GLU A 1 233 ? 15.503 22.181 -10.976 1.00 50.81 233 GLU A O 1
ATOM 1777 N N . ASP A 1 234 ? 15.587 23.592 -9.197 1.00 48.59 234 ASP A N 1
ATOM 1778 C CA . ASP A 1 234 ? 14.164 23.704 -8.903 1.00 48.59 234 ASP A CA 1
ATOM 1779 C C . ASP A 1 234 ? 13.354 23.974 -10.169 1.00 48.59 234 ASP A C 1
ATOM 1781 O O . ASP A 1 234 ? 13.157 25.108 -10.638 1.00 48.59 234 ASP A O 1
ATOM 1785 N N . LYS A 1 235 ? 12.760 22.913 -10.696 1.00 47.84 235 LYS A N 1
ATOM 1786 C CA . LYS A 1 235 ? 11.560 23.066 -11.488 1.00 47.84 235 LYS A CA 1
ATOM 1787 C C . LYS A 1 235 ? 10.407 23.244 -10.510 1.00 47.84 235 LYS A C 1
ATOM 1789 O O . LYS A 1 235 ? 9.638 22.325 -10.279 1.00 47.84 235 LYS A O 1
ATOM 1794 N N . ASN A 1 236 ? 10.245 24.484 -10.034 1.00 45.94 236 ASN A N 1
ATOM 1795 C CA . ASN A 1 236 ? 8.955 25.058 -9.622 1.00 45.94 236 ASN A CA 1
ATOM 1796 C C . ASN A 1 236 ? 7.995 25.029 -10.827 1.00 45.94 236 ASN A C 1
ATOM 1798 O O . ASN A 1 236 ? 7.655 26.080 -11.366 1.00 45.94 236 ASN A O 1
ATOM 1802 N N . GLN A 1 237 ? 7.717 23.866 -11.408 1.00 43.38 237 GLN A N 1
ATOM 1803 C CA . GLN A 1 237 ? 6.990 23.763 -12.670 1.00 43.38 237 GLN A CA 1
ATOM 1804 C C . GLN A 1 237 ? 5.537 23.380 -12.467 1.00 43.38 237 GLN A C 1
ATOM 1806 O O . GLN A 1 237 ? 4.763 23.578 -13.392 1.00 43.38 237 GLN A O 1
ATOM 1811 N N . LEU A 1 238 ? 5.162 22.867 -11.298 1.00 45.41 238 LEU A N 1
ATOM 1812 C CA . LEU A 1 238 ? 3.909 22.162 -11.050 1.00 45.41 238 LEU A CA 1
ATOM 1813 C C . LEU A 1 238 ? 3.501 22.378 -9.586 1.00 45.41 238 LEU A C 1
ATOM 1815 O O . LEU A 1 238 ? 4.319 22.894 -8.823 1.00 45.41 238 LEU A O 1
ATOM 1819 N N . PRO A 1 239 ? 2.287 21.986 -9.155 1.00 45.19 239 PRO A N 1
ATOM 1820 C CA . PRO A 1 239 ? 2.001 21.901 -7.724 1.00 45.19 239 PRO A CA 1
ATOM 1821 C C . PRO A 1 239 ? 3.105 21.127 -6.970 1.00 45.19 239 PRO A C 1
ATOM 1823 O O . PRO A 1 239 ? 3.480 21.525 -5.879 1.00 45.19 239 PRO A O 1
ATOM 1826 N N . THR A 1 240 ? 3.701 20.097 -7.583 1.00 54.31 240 THR A N 1
ATOM 1827 C CA . THR A 1 240 ? 4.788 19.275 -7.018 1.00 54.31 240 THR A CA 1
ATOM 1828 C C . THR A 1 240 ? 6.174 19.672 -7.570 1.00 54.31 240 THR A C 1
ATOM 1830 O O . THR A 1 240 ? 6.337 19.883 -8.772 1.00 54.31 240 THR A O 1
ATOM 1833 N N . SER A 1 241 ? 7.202 19.694 -6.711 1.00 58.84 241 SER A N 1
ATOM 1834 C CA . SER A 1 241 ? 8.630 19.758 -7.089 1.00 58.84 241 SER A CA 1
ATOM 1835 C C . SER A 1 241 ? 9.241 18.373 -7.382 1.00 58.84 241 SER A C 1
ATOM 1837 O O . SER A 1 241 ? 10.448 18.241 -7.603 1.00 58.84 241 SER A O 1
ATOM 1839 N N . ARG A 1 242 ? 8.411 17.322 -7.390 1.00 72.75 242 ARG A N 1
ATOM 1840 C CA . ARG A 1 242 ? 8.799 15.911 -7.432 1.00 72.75 242 ARG A CA 1
ATOM 1841 C C . ARG A 1 242 ? 8.328 15.159 -8.681 1.00 72.75 242 ARG A C 1
ATOM 1843 O O . ARG A 1 242 ? 7.230 15.398 -9.190 1.00 72.75 242 ARG A O 1
ATOM 1850 N N . PRO A 1 243 ? 9.134 14.196 -9.148 1.00 79.31 243 PRO A N 1
ATOM 1851 C CA . PRO A 1 243 ? 8.759 13.331 -10.255 1.00 79.31 243 PRO A CA 1
ATOM 1852 C C . PRO A 1 243 ? 7.690 12.305 -9.849 1.00 79.31 243 PRO A C 1
ATOM 1854 O O . PRO A 1 243 ? 7.750 11.733 -8.762 1.00 79.31 243 PRO A O 1
ATOM 1857 N N . THR A 1 244 ? 6.745 12.024 -10.746 1.00 79.88 244 THR A N 1
ATOM 1858 C CA . THR A 1 244 ? 5.755 10.937 -10.607 1.00 79.88 244 THR A CA 1
ATOM 1859 C C . THR A 1 244 ? 6.299 9.578 -11.037 1.00 79.88 244 THR A C 1
ATOM 1861 O O . THR A 1 244 ? 5.699 8.546 -10.771 1.00 79.88 244 THR A O 1
ATOM 1864 N N . SER A 1 245 ? 7.430 9.554 -11.731 1.00 85.75 245 SER A N 1
ATOM 1865 C CA . SER A 1 245 ? 8.140 8.333 -12.102 1.00 85.75 245 SER A CA 1
ATOM 1866 C C . SER A 1 245 ? 9.609 8.656 -12.337 1.00 85.75 245 SER A C 1
ATOM 1868 O O . SER A 1 245 ? 9.963 9.776 -12.716 1.00 85.75 245 SER A O 1
ATOM 1870 N N . MET A 1 246 ? 10.485 7.694 -12.068 1.00 90.50 246 MET A N 1
ATOM 1871 C CA . MET A 1 246 ? 11.928 7.880 -12.175 1.00 90.50 246 MET A CA 1
ATOM 1872 C C . MET A 1 246 ? 12.588 6.618 -12.696 1.00 90.50 246 MET A C 1
ATOM 1874 O O . MET A 1 246 ? 12.195 5.517 -12.324 1.00 90.50 246 MET A O 1
ATOM 1878 N N . ALA A 1 247 ? 13.637 6.789 -13.489 1.00 94.38 247 ALA A N 1
ATOM 1879 C CA . ALA A 1 247 ? 14.509 5.697 -13.894 1.00 94.38 247 ALA A CA 1
ATOM 1880 C C . ALA A 1 247 ? 15.936 6.204 -14.104 1.00 94.38 247 ALA A C 1
ATOM 1882 O O . ALA A 1 247 ? 16.158 7.392 -14.352 1.00 94.38 247 ALA A O 1
ATOM 1883 N N . ALA A 1 248 ? 16.902 5.295 -14.030 1.00 95.31 248 ALA A N 1
ATOM 1884 C CA . ALA A 1 248 ? 18.292 5.556 -14.375 1.00 95.31 248 ALA A CA 1
ATOM 1885 C C . ALA A 1 248 ? 18.747 4.624 -15.498 1.00 95.31 248 ALA A C 1
ATOM 1887 O O . ALA A 1 248 ? 18.208 3.530 -15.671 1.00 95.31 248 ALA A O 1
ATOM 1888 N N . SER A 1 249 ? 19.745 5.061 -16.264 1.00 95.69 249 SER A N 1
ATOM 1889 C CA . SER A 1 249 ? 20.476 4.159 -17.147 1.00 95.69 249 SER A CA 1
ATOM 1890 C C . SER A 1 249 ? 21.289 3.179 -16.308 1.00 95.69 249 SER A C 1
ATOM 1892 O O . SER A 1 249 ? 21.790 3.519 -15.234 1.00 95.69 249 SER A O 1
ATOM 1894 N N . ARG A 1 250 ? 21.449 1.953 -16.808 1.00 92.06 250 ARG A N 1
ATOM 1895 C CA . ARG A 1 250 ? 22.194 0.900 -16.105 1.00 92.06 250 ARG A CA 1
ATOM 1896 C C . ARG A 1 250 ? 23.650 1.284 -15.853 1.00 92.06 250 ARG A C 1
ATOM 1898 O O . ARG A 1 250 ? 24.198 0.926 -14.822 1.00 92.06 250 ARG A O 1
ATOM 1905 N N . ASP A 1 251 ? 24.273 2.024 -16.766 1.00 93.62 251 ASP A N 1
ATOM 1906 C CA . ASP A 1 251 ? 25.630 2.546 -16.569 1.00 93.62 251 ASP A CA 1
ATOM 1907 C C . ASP A 1 251 ? 25.724 3.651 -15.496 1.00 93.62 251 ASP A C 1
ATOM 1909 O O . ASP A 1 251 ? 26.808 4.176 -15.244 1.00 93.62 251 ASP A O 1
ATOM 1913 N N . GLY A 1 252 ? 24.596 4.037 -14.889 1.00 93.12 252 GLY A N 1
ATOM 1914 C CA . GLY A 1 252 ? 24.504 5.023 -13.819 1.00 93.12 252 GLY A CA 1
ATOM 1915 C C . GLY A 1 252 ? 24.757 6.461 -14.259 1.00 93.12 252 GLY A C 1
ATOM 1916 O O . GLY A 1 252 ? 24.826 7.344 -13.403 1.00 93.12 252 GLY A O 1
ATOM 1917 N N . LYS A 1 253 ? 24.918 6.734 -15.560 1.00 94.19 253 LYS A N 1
ATOM 1918 C CA . LYS A 1 253 ? 25.312 8.066 -16.045 1.00 94.19 253 LYS A CA 1
ATOM 1919 C C . LYS A 1 253 ? 24.141 8.999 -16.275 1.00 94.19 253 LYS A C 1
ATOM 1921 O O . LYS A 1 253 ? 24.353 10.215 -16.284 1.00 94.19 253 LYS A O 1
ATOM 1926 N N . ARG A 1 254 ? 22.937 8.470 -16.493 1.00 94.62 254 ARG A N 1
ATOM 1927 C CA . ARG A 1 254 ? 21.738 9.254 -16.798 1.00 94.62 254 ARG A CA 1
ATOM 1928 C C . ARG A 1 254 ? 20.594 8.906 -15.860 1.00 94.62 254 ARG A C 1
ATOM 1930 O O . ARG A 1 254 ? 20.420 7.751 -15.490 1.00 94.62 254 ARG A O 1
ATOM 1937 N N . ALA A 1 255 ? 19.787 9.908 -15.540 1.00 93.50 255 ALA A N 1
ATOM 1938 C CA . ALA A 1 255 ? 18.527 9.750 -14.826 1.00 93.50 255 ALA A CA 1
ATOM 1939 C C . ALA A 1 255 ? 17.419 10.506 -15.564 1.00 93.50 255 ALA A C 1
ATOM 1941 O O . ALA A 1 255 ? 17.646 11.605 -16.079 1.00 93.50 255 ALA A O 1
ATOM 1942 N N . ALA A 1 256 ? 16.227 9.920 -15.623 1.00 93.38 256 ALA A N 1
ATOM 1943 C CA . ALA A 1 256 ? 15.036 10.531 -16.190 1.00 93.38 256 ALA A CA 1
ATOM 1944 C C . ALA A 1 256 ? 13.945 10.648 -15.127 1.00 93.38 256 ALA A C 1
ATOM 1946 O O . ALA A 1 256 ? 13.759 9.764 -14.293 1.00 93.38 256 ALA A O 1
ATOM 1947 N N . PHE A 1 257 ? 13.226 11.760 -15.196 1.00 89.75 257 PHE A N 1
ATOM 1948 C CA . PHE A 1 257 ? 12.225 12.175 -14.225 1.00 89.75 257 PHE A CA 1
ATOM 1949 C C . PHE A 1 257 ? 10.943 12.508 -14.983 1.00 89.75 257 PHE A C 1
ATOM 1951 O O . PHE A 1 257 ? 10.963 13.428 -15.805 1.00 89.75 257 PHE A O 1
ATOM 1958 N N . GLY A 1 258 ? 9.882 11.734 -14.763 1.00 89.00 258 GLY A N 1
ATOM 1959 C CA . GLY A 1 258 ? 8.545 11.953 -15.314 1.00 89.00 258 GLY A CA 1
ATOM 1960 C C . GLY A 1 258 ? 7.716 12.872 -14.420 1.00 89.00 258 GLY A C 1
ATOM 1961 O O . GLY A 1 258 ? 7.879 12.857 -13.201 1.00 89.00 258 GLY A O 1
ATOM 1962 N N . TRP A 1 259 ? 6.836 13.679 -15.011 1.00 85.38 259 TRP A N 1
ATOM 1963 C CA . TRP A 1 259 ? 6.158 14.780 -14.322 1.00 85.38 259 TRP A CA 1
ATOM 1964 C C . TRP A 1 259 ? 4.630 14.770 -14.488 1.00 85.38 259 TRP A C 1
ATOM 1966 O O . TRP A 1 259 ? 4.084 14.212 -15.444 1.00 85.38 259 TRP A O 1
ATOM 1976 N N . LEU A 1 260 ? 3.954 15.452 -13.557 1.00 81.75 260 LEU A N 1
ATOM 1977 C CA . LEU A 1 260 ? 2.514 15.730 -13.539 1.00 81.75 260 LEU A CA 1
ATOM 1978 C C . LEU A 1 260 ? 2.234 17.165 -13.994 1.00 81.75 260 LEU A C 1
ATOM 1980 O O . LEU A 1 260 ? 2.405 18.080 -13.207 1.00 81.75 260 LEU A O 1
ATOM 1984 N N . SER A 1 261 ? 1.750 17.379 -15.211 1.00 79.62 261 SER A N 1
ATOM 1985 C CA . SER A 1 261 ? 1.461 18.699 -15.784 1.00 79.62 261 SER A CA 1
ATOM 1986 C C . SER A 1 261 ? -0.016 19.090 -15.759 1.00 79.62 261 SER A C 1
ATOM 1988 O O . SER A 1 261 ? -0.861 18.291 -16.124 1.00 79.62 261 SER A O 1
ATOM 1990 N N . LEU A 1 262 ? -0.341 20.344 -15.425 1.00 79.38 262 LEU A N 1
ATOM 1991 C CA . LEU A 1 262 ? -1.701 20.902 -15.539 1.00 79.38 262 LEU A CA 1
ATOM 1992 C C . LEU A 1 262 ? -1.946 21.536 -16.913 1.00 79.38 262 LEU A C 1
ATOM 1994 O O . LEU A 1 262 ? -1.046 22.166 -17.464 1.00 79.38 262 LEU A O 1
ATOM 1998 N N . ASN A 1 263 ? -3.166 21.421 -17.448 1.00 77.38 263 ASN A N 1
ATOM 1999 C CA . ASN A 1 263 ? -3.534 21.984 -18.756 1.00 77.38 263 ASN A CA 1
ATOM 2000 C C . ASN A 1 263 ? -3.728 23.505 -18.715 1.00 77.38 263 ASN A C 1
ATOM 2002 O O . ASN A 1 263 ? -3.532 24.174 -19.727 1.00 77.38 263 ASN A O 1
ATOM 2006 N N . GLN A 1 264 ? -4.100 24.051 -17.555 1.00 68.25 264 GLN A N 1
ATOM 2007 C CA . GLN A 1 264 ? -4.190 25.490 -17.317 1.00 68.25 264 GLN A CA 1
ATOM 2008 C C . GLN A 1 264 ? -3.323 25.871 -16.108 1.00 68.25 264 GLN A C 1
ATOM 2010 O O . GLN A 1 264 ? -3.319 25.145 -15.111 1.00 68.25 264 GLN A O 1
ATOM 2015 N N . PRO A 1 265 ? -2.564 26.976 -16.178 1.00 54.16 265 PRO A N 1
ATOM 2016 C CA . PRO A 1 265 ? -1.740 27.420 -15.065 1.00 54.16 265 PRO A CA 1
ATOM 2017 C C . PRO A 1 265 ? -2.624 27.927 -13.923 1.00 54.16 265 PRO A C 1
ATOM 2019 O O . PRO A 1 265 ? -3.512 28.743 -14.149 1.00 54.16 265 PRO A O 1
ATOM 2022 N N . VAL A 1 266 ? -2.349 27.476 -12.697 1.00 52.19 266 VAL A N 1
ATOM 2023 C CA . VAL A 1 266 ? -3.001 28.033 -11.501 1.00 52.19 266 VAL A CA 1
ATOM 2024 C C . VAL A 1 266 ? -2.292 29.309 -11.020 1.00 52.19 266 VAL A C 1
ATOM 2026 O O . VAL A 1 266 ? -2.979 30.159 -10.481 1.00 52.19 266 VAL A O 1
ATOM 2029 N N . ASP A 1 267 ? -0.989 29.510 -11.293 1.00 48.56 267 ASP A N 1
ATOM 2030 C CA . ASP A 1 267 ? -0.302 30.822 -11.172 1.00 48.56 267 ASP A CA 1
ATOM 2031 C C . ASP A 1 267 ? 1.173 30.822 -11.686 1.00 48.56 267 ASP A C 1
ATOM 2033 O O . ASP A 1 267 ? 2.067 31.328 -11.013 1.00 48.56 267 ASP A O 1
ATOM 2037 N N . MET A 1 268 ? 1.530 30.188 -12.825 1.00 42.72 268 MET A N 1
ATOM 2038 C CA . MET A 1 268 ? 2.959 30.051 -13.224 1.00 42.72 268 MET A CA 1
ATOM 2039 C C . MET A 1 268 ? 3.247 30.088 -14.742 1.00 42.72 268 MET A C 1
ATOM 2041 O O . MET A 1 268 ? 2.547 29.479 -15.546 1.00 42.72 268 MET A O 1
ATOM 2045 N N . ARG A 1 269 ? 4.357 30.756 -15.119 1.00 44.06 269 ARG A N 1
ATOM 2046 C CA . ARG A 1 269 ? 4.894 30.978 -16.488 1.00 44.06 269 ARG A CA 1
ATOM 2047 C C . ARG A 1 269 ? 5.923 29.919 -16.953 1.00 44.06 269 ARG A C 1
ATOM 2049 O O . ARG A 1 269 ? 6.992 30.292 -17.439 1.00 44.06 269 ARG A O 1
ATOM 2056 N N . LYS A 1 270 ? 5.692 28.612 -16.775 1.00 55.44 270 LYS A N 1
ATOM 2057 C CA . LYS A 1 270 ? 6.642 27.569 -17.242 1.00 55.44 270 LYS A CA 1
ATOM 2058 C C . LYS A 1 270 ? 5.966 26.521 -18.148 1.00 55.44 270 LYS A C 1
ATOM 2060 O O . LYS A 1 270 ? 4.781 26.258 -17.973 1.00 55.44 270 LYS A O 1
ATOM 2065 N N . PRO A 1 271 ? 6.693 25.947 -19.130 1.00 59.50 271 PRO A N 1
ATOM 2066 C CA . PRO A 1 271 ? 6.137 24.979 -20.080 1.00 59.50 271 PRO A CA 1
ATOM 2067 C C . PRO A 1 271 ? 5.784 23.645 -19.405 1.00 59.50 271 PRO A C 1
ATOM 2069 O O . PRO A 1 271 ? 6.534 23.176 -18.552 1.00 59.50 271 PRO A O 1
ATOM 2072 N N . ARG A 1 272 ? 4.673 23.020 -19.824 1.00 77.81 272 ARG A N 1
ATOM 2073 C CA . ARG A 1 272 ? 4.228 21.681 -19.389 1.00 77.81 272 ARG A CA 1
ATOM 2074 C C . ARG A 1 272 ? 5.227 20.626 -19.865 1.00 77.81 272 ARG A C 1
ATOM 2076 O O . ARG A 1 272 ? 5.358 20.427 -21.071 1.00 77.81 272 ARG A O 1
ATOM 2083 N N . GLN A 1 273 ? 5.934 19.963 -18.952 1.00 85.69 273 GLN A N 1
ATOM 2084 C CA . GLN A 1 273 ? 6.929 18.934 -19.284 1.00 85.69 273 GLN A CA 1
ATOM 2085 C C . GLN A 1 273 ? 6.396 17.535 -18.955 1.00 85.69 273 GLN A C 1
ATOM 2087 O O . GLN A 1 273 ? 5.790 17.339 -17.906 1.00 85.69 273 GLN A O 1
ATOM 2092 N N . ALA A 1 274 ? 6.636 16.571 -19.846 1.00 89.75 274 ALA A N 1
ATOM 2093 C CA . ALA A 1 274 ? 6.412 15.146 -19.593 1.00 89.75 274 ALA A CA 1
ATOM 2094 C C . ALA A 1 274 ? 7.591 14.563 -18.815 1.00 89.75 274 ALA A C 1
ATOM 2096 O O . ALA A 1 274 ? 7.430 13.938 -17.774 1.00 89.75 274 ALA A O 1
ATOM 2097 N N . VAL A 1 275 ? 8.803 14.806 -19.321 1.00 92.25 275 VAL A N 1
ATOM 2098 C CA . VAL A 1 275 ? 10.033 14.196 -18.818 1.00 92.25 275 VAL A CA 1
ATOM 2099 C C . VAL A 1 275 ? 11.192 15.181 -18.867 1.00 92.25 275 VAL A C 1
ATOM 2101 O O . VAL A 1 275 ? 11.276 16.044 -19.748 1.00 92.25 275 VAL A O 1
ATOM 2104 N N . SER A 1 276 ? 12.126 15.018 -17.938 1.00 91.56 276 SER A N 1
ATOM 2105 C CA . SER A 1 276 ? 13.442 15.648 -17.995 1.00 91.56 276 SER A CA 1
ATOM 2106 C C . SER A 1 276 ? 14.554 14.651 -17.738 1.00 91.56 276 SER A C 1
ATOM 2108 O O . SER A 1 276 ? 14.483 13.894 -16.771 1.00 91.56 276 SER A O 1
ATOM 2110 N N . VAL A 1 277 ? 15.595 14.702 -18.564 1.00 93.50 277 VAL A N 1
ATOM 2111 C CA . VAL A 1 277 ? 16.721 13.766 -18.542 1.00 93.50 277 VAL A CA 1
ATOM 2112 C C . VAL A 1 277 ? 18.003 14.505 -18.202 1.00 93.50 277 VAL A C 1
ATOM 2114 O O . VAL A 1 277 ? 18.255 15.597 -18.712 1.00 93.50 277 VAL A O 1
ATOM 2117 N N . TRP A 1 278 ? 18.792 13.917 -17.311 1.00 92.06 278 TRP A N 1
ATOM 2118 C CA . TRP A 1 278 ? 19.967 14.523 -16.691 1.00 92.06 278 TRP A CA 1
ATOM 2119 C C . TRP A 1 278 ? 21.159 13.589 -16.776 1.00 92.06 278 TRP A C 1
ATOM 2121 O O . TRP A 1 278 ? 20.991 12.371 -16.720 1.00 92.06 278 TRP A O 1
ATOM 2131 N N . SER A 1 279 ? 22.360 14.155 -16.874 1.00 90.75 279 SER A N 1
ATOM 2132 C CA . SER A 1 279 ? 23.572 13.421 -16.521 1.00 90.75 279 SER A CA 1
ATOM 2133 C C . SER A 1 279 ? 23.782 13.504 -15.017 1.00 90.75 279 SER A C 1
ATOM 2135 O O . SER A 1 279 ? 23.513 14.543 -14.422 1.00 90.75 279 SER A O 1
ATOM 2137 N N . VAL A 1 280 ? 24.273 12.423 -14.417 1.00 87.31 280 VAL A N 1
ATOM 2138 C CA . VAL A 1 280 ? 24.466 12.316 -12.963 1.00 87.31 280 VAL A CA 1
ATOM 2139 C C . VAL A 1 280 ? 25.820 12.883 -12.535 1.00 87.31 280 VAL A C 1
ATOM 2141 O O . VAL A 1 280 ? 25.902 13.602 -11.542 1.00 87.31 280 VAL A O 1
ATOM 2144 N N . ASN A 1 281 ? 26.882 12.613 -13.304 1.00 82.38 281 ASN A N 1
ATOM 2145 C CA . ASN A 1 281 ? 28.226 13.125 -13.037 1.00 82.38 281 ASN A CA 1
ATOM 2146 C C . ASN A 1 281 ? 28.925 13.604 -14.334 1.00 82.38 281 ASN A C 1
ATOM 2148 O O . ASN A 1 281 ? 29.256 12.770 -15.181 1.00 82.38 281 ASN A O 1
ATOM 2152 N N . PRO A 1 282 ? 29.146 14.924 -14.520 1.00 83.12 282 PRO A N 1
ATOM 2153 C CA . PRO A 1 282 ? 28.649 16.005 -13.666 1.00 83.12 282 PRO A CA 1
ATOM 2154 C C . PRO A 1 282 ? 27.115 16.078 -13.703 1.00 83.12 282 PRO A C 1
ATOM 2156 O O . PRO A 1 282 ? 26.496 15.752 -14.720 1.00 83.12 282 PRO A O 1
ATOM 2159 N N . ASN A 1 283 ? 26.510 16.527 -12.603 1.00 83.44 283 ASN A N 1
ATOM 2160 C CA . ASN A 1 283 ? 25.063 16.706 -12.517 1.00 83.44 283 ASN A CA 1
ATOM 2161 C C . ASN A 1 283 ? 24.619 17.898 -13.382 1.00 83.44 283 ASN A C 1
ATOM 2163 O O . ASN A 1 283 ? 24.928 19.040 -13.041 1.00 83.44 283 ASN A O 1
ATOM 2167 N N . ARG A 1 284 ? 23.930 17.653 -14.504 1.00 86.06 284 ARG A N 1
ATOM 2168 C CA . ARG A 1 284 ? 23.410 18.715 -15.390 1.00 86.06 284 ARG A CA 1
ATOM 2169 C C . ARG A 1 284 ? 22.235 18.231 -16.251 1.00 86.06 284 ARG A C 1
ATOM 2171 O O . ARG A 1 284 ? 22.184 17.043 -16.588 1.00 86.06 284 ARG A O 1
ATOM 2178 N N . PRO A 1 285 ? 21.315 19.127 -16.655 1.00 87.50 285 PRO A N 1
ATOM 2179 C CA . PRO A 1 285 ? 20.239 18.762 -17.568 1.00 87.50 285 PRO A CA 1
ATOM 2180 C C . PRO A 1 285 ? 20.808 18.411 -18.949 1.00 87.50 285 PRO A C 1
ATOM 2182 O O . PRO A 1 285 ? 21.726 19.070 -19.437 1.00 87.50 285 PRO A O 1
ATOM 2185 N N . LEU A 1 286 ? 20.251 17.378 -19.583 1.00 91.88 286 LEU A N 1
ATOM 2186 C CA . LEU A 1 286 ? 20.554 17.005 -20.968 1.00 91.88 286 LEU A CA 1
ATOM 2187 C C . LEU A 1 286 ? 19.464 17.516 -21.909 1.00 91.88 286 LEU A C 1
ATOM 2189 O O . LEU A 1 286 ? 19.762 18.242 -22.851 1.00 91.88 286 LEU A O 1
ATOM 2193 N N . TRP A 1 287 ? 18.204 17.162 -21.642 1.00 94.62 287 TRP A N 1
ATOM 2194 C CA . TRP A 1 287 ? 17.053 17.593 -22.439 1.00 94.62 287 TRP A CA 1
ATOM 2195 C C . TRP A 1 287 ? 15.729 17.389 -21.686 1.00 94.62 287 TRP A C 1
ATOM 2197 O O . TRP A 1 287 ? 15.667 16.757 -20.627 1.00 94.62 287 TRP A O 1
ATOM 2207 N N . THR A 1 288 ? 14.648 17.949 -22.233 1.00 92.94 288 THR A N 1
ATOM 2208 C CA . THR A 1 288 ? 13.275 17.817 -21.718 1.00 92.94 288 THR A CA 1
ATOM 2209 C C . THR A 1 288 ? 12.292 17.651 -22.868 1.00 92.94 288 THR A C 1
ATOM 2211 O O . THR A 1 288 ? 12.523 18.234 -23.925 1.00 92.94 288 THR A O 1
ATOM 2214 N N . ALA A 1 289 ? 11.174 16.960 -22.647 1.00 93.50 289 ALA A N 1
ATOM 2215 C CA . ALA A 1 289 ? 10.085 16.876 -23.623 1.00 93.50 289 ALA A CA 1
ATOM 2216 C C . ALA A 1 289 ? 8.775 17.445 -23.047 1.00 93.50 289 ALA A C 1
ATOM 2218 O O . ALA A 1 289 ? 8.515 17.266 -21.852 1.00 93.50 289 ALA A O 1
ATOM 2219 N N . PRO A 1 290 ? 7.945 18.125 -23.862 1.00 92.31 290 PRO A N 1
ATOM 2220 C CA . PRO A 1 290 ? 6.669 18.666 -23.407 1.00 92.31 290 PRO A CA 1
ATOM 2221 C C . PRO A 1 290 ? 5.648 17.558 -23.120 1.00 92.31 290 PRO A C 1
ATOM 2223 O O . PRO A 1 290 ? 5.735 16.471 -23.703 1.00 92.31 290 PRO A O 1
ATOM 2226 N N . ALA A 1 291 ? 4.691 17.849 -22.237 1.00 90.50 291 ALA A N 1
ATOM 2227 C CA . ALA A 1 291 ? 3.549 16.981 -21.952 1.00 90.50 291 ALA A CA 1
ATOM 2228 C C . ALA A 1 291 ? 2.652 16.809 -23.183 1.00 90.50 291 ALA A C 1
ATOM 2230 O O . ALA A 1 291 ? 2.567 17.704 -24.024 1.00 90.50 291 ALA A O 1
ATOM 2231 N N . SER A 1 292 ? 1.988 15.663 -23.290 1.00 90.88 292 SER A N 1
ATOM 2232 C CA . SER A 1 292 ? 1.017 15.416 -24.357 1.00 90.88 292 SER A CA 1
ATOM 2233 C C . SER A 1 292 ? -0.268 16.236 -24.166 1.00 90.88 292 SER A C 1
ATOM 2235 O O . SER A 1 292 ? -0.825 16.292 -23.066 1.00 90.88 292 SER A O 1
ATOM 2237 N N . ASP A 1 293 ? -0.740 16.851 -25.254 1.00 87.56 293 ASP A N 1
ATOM 2238 C CA . ASP A 1 293 ? -1.981 17.644 -25.318 1.00 87.56 293 ASP A CA 1
ATOM 2239 C C . ASP A 1 293 ? -3.197 16.828 -25.781 1.00 87.56 293 ASP A C 1
ATOM 2241 O O . ASP A 1 293 ? -4.336 17.271 -25.667 1.00 87.56 293 ASP A O 1
ATOM 2245 N N . ASP A 1 294 ? -2.957 15.626 -26.300 1.00 86.06 294 ASP A N 1
ATOM 2246 C CA . ASP A 1 294 ? -3.950 14.724 -26.883 1.00 86.06 294 ASP A CA 1
ATOM 2247 C C . ASP A 1 294 ? -4.449 13.651 -25.902 1.00 86.06 294 ASP A C 1
ATOM 2249 O O . ASP A 1 294 ? -5.098 12.689 -26.312 1.00 86.06 294 ASP A O 1
ATOM 2253 N N . VAL A 1 295 ? -4.168 13.814 -24.605 1.00 84.81 295 VAL A N 1
ATOM 2254 C CA . VAL A 1 295 ? -4.660 12.926 -23.547 1.00 84.81 295 VAL A CA 1
ATOM 2255 C C . VAL A 1 295 ? -5.620 13.690 -22.641 1.00 84.81 295 VAL A C 1
ATOM 2257 O O . VAL A 1 295 ? -5.283 14.747 -22.111 1.00 84.81 295 VAL A O 1
ATOM 2260 N N . ALA A 1 296 ? -6.823 13.151 -22.449 1.00 82.38 296 ALA A N 1
ATOM 2261 C CA . ALA A 1 296 ? -7.873 13.781 -21.657 1.00 82.38 296 ALA A CA 1
ATOM 2262 C C . ALA A 1 296 ? -8.454 12.791 -20.647 1.00 82.38 296 ALA A C 1
ATOM 2264 O O . ALA A 1 296 ? -8.806 11.671 -21.001 1.00 82.38 296 ALA A O 1
ATOM 2265 N N . ALA A 1 297 ? -8.581 13.225 -19.392 1.00 78.44 297 ALA A N 1
ATOM 2266 C CA . ALA A 1 297 ? -9.199 12.431 -18.341 1.00 78.44 297 ALA A CA 1
ATOM 2267 C C . ALA A 1 297 ? -10.725 12.599 -18.306 1.00 78.44 297 ALA A C 1
ATOM 2269 O O . ALA A 1 297 ? -11.238 13.715 -18.397 1.00 78.44 297 ALA A O 1
ATOM 2270 N N . SER A 1 298 ? -11.434 11.494 -18.065 1.00 72.81 298 SER A N 1
ATOM 2271 C CA . SER A 1 298 ? -12.855 11.490 -17.694 1.00 72.81 298 SER A CA 1
ATOM 2272 C C . SER A 1 298 ? -13.127 12.271 -16.397 1.00 72.81 298 SER A C 1
ATOM 2274 O O . SER A 1 298 ? -12.217 12.527 -15.606 1.00 72.81 298 SER A O 1
ATOM 2276 N N . ALA A 1 299 ? -14.391 12.646 -16.177 1.00 70.94 299 ALA A N 1
ATOM 2277 C CA . ALA A 1 299 ? -14.822 13.370 -14.981 1.00 70.94 299 ALA A CA 1
ATOM 2278 C C . ALA A 1 299 ? -14.637 12.550 -13.689 1.00 70.94 299 ALA A C 1
ATOM 2280 O O . ALA A 1 299 ? -14.722 11.321 -13.694 1.00 70.94 299 ALA A O 1
ATOM 2281 N N . LEU A 1 300 ? -14.422 13.255 -12.575 1.00 70.69 300 LEU A N 1
ATOM 2282 C CA . LEU A 1 300 ? -14.301 12.654 -11.248 1.00 70.69 300 LEU A CA 1
ATOM 2283 C C . LEU A 1 300 ? -15.669 12.284 -10.652 1.00 70.69 300 LEU A C 1
ATOM 2285 O O . LEU A 1 300 ? -16.626 13.046 -10.812 1.00 70.69 300 LEU A O 1
ATOM 2289 N N . PRO A 1 301 ? -15.755 11.195 -9.867 1.00 64.62 301 PRO A N 1
ATOM 2290 C CA . PRO A 1 301 ? -16.833 11.018 -8.894 1.00 64.62 301 PRO A CA 1
ATOM 2291 C C . PRO A 1 301 ? -16.922 12.218 -7.932 1.00 64.62 301 PRO A C 1
ATOM 2293 O O . PRO A 1 301 ? -15.893 12.788 -7.565 1.00 64.62 301 PRO A O 1
ATOM 2296 N N . ASN A 1 3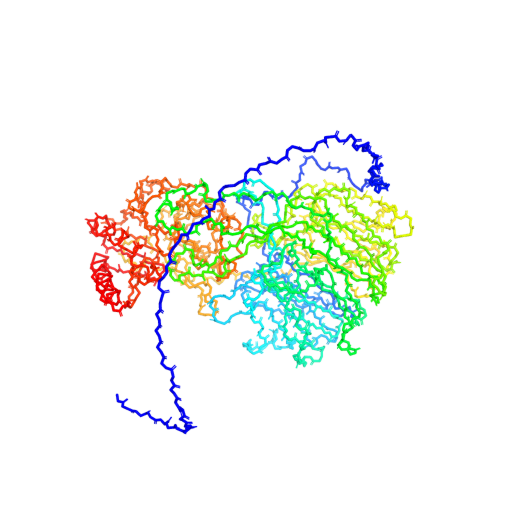02 ? -18.133 12.579 -7.481 1.00 70.75 302 ASN A N 1
ATOM 2297 C CA . ASN A 1 302 ? -18.360 13.625 -6.472 1.00 70.75 302 ASN A CA 1
ATOM 2298 C C . ASN A 1 302 ? -18.844 13.022 -5.134 1.00 70.75 302 ASN A C 1
ATOM 2300 O O . ASN A 1 302 ? -20.045 12.826 -4.952 1.00 70.75 302 ASN A O 1
ATOM 2304 N N . PRO A 1 303 ? -17.952 12.786 -4.163 1.00 63.31 303 PRO A N 1
ATOM 2305 C CA . PRO A 1 303 ? -18.316 12.236 -2.856 1.00 63.31 303 PRO A CA 1
ATOM 2306 C C . PRO A 1 303 ? -19.123 13.182 -1.975 1.00 63.31 303 PRO A C 1
ATOM 2308 O O . PRO A 1 303 ? -19.790 12.730 -1.049 1.00 63.31 303 PRO A O 1
ATOM 2311 N N . ALA A 1 304 ? -19.071 14.496 -2.209 1.00 69.19 304 ALA A N 1
ATOM 2312 C CA . ALA A 1 304 ? -19.892 15.426 -1.439 1.00 69.19 304 ALA A CA 1
ATOM 2313 C C . ALA A 1 304 ? -21.388 15.188 -1.708 1.00 69.19 304 ALA A C 1
ATOM 2315 O O . ALA A 1 304 ? -22.212 15.385 -0.818 1.00 69.19 304 ALA A O 1
ATOM 2316 N N . ALA A 1 305 ? -21.733 14.683 -2.901 1.00 76.62 305 ALA A N 1
ATOM 2317 C CA . ALA A 1 305 ? -23.102 14.295 -3.243 1.00 76.62 305 ALA A CA 1
ATOM 2318 C C . ALA A 1 305 ? -23.630 13.140 -2.373 1.00 76.62 305 ALA A C 1
ATOM 2320 O O . ALA A 1 305 ? -24.835 12.971 -2.217 1.00 76.62 305 ALA A O 1
ATOM 2321 N N . ASP A 1 306 ? -22.730 12.360 -1.781 1.00 74.50 306 ASP A N 1
ATOM 2322 C CA . ASP A 1 306 ? -23.054 11.157 -1.031 1.00 74.50 306 ASP A CA 1
ATOM 2323 C C . ASP A 1 306 ? -23.252 11.369 0.474 1.00 74.50 306 ASP A C 1
ATOM 2325 O O . ASP A 1 306 ? -23.753 10.469 1.162 1.00 74.50 306 ASP A O 1
ATOM 2329 N N . LEU A 1 307 ? -22.841 12.537 0.978 1.00 80.69 307 LEU A N 1
ATOM 2330 C CA . LEU A 1 307 ? -22.876 12.923 2.391 1.00 80.69 307 LEU A CA 1
ATOM 2331 C C . LEU A 1 307 ? -23.454 14.343 2.565 1.00 80.69 307 LEU A C 1
ATOM 2333 O O . LEU A 1 307 ? -22.794 15.220 3.130 1.00 80.69 307 LEU A O 1
ATOM 2337 N N . PRO A 1 308 ? -24.692 14.592 2.095 1.00 85.38 308 PRO A N 1
ATOM 2338 C CA . PRO A 1 308 ? -25.275 15.932 2.074 1.00 85.38 308 PRO A CA 1
ATOM 2339 C C . PRO A 1 308 ? -25.477 16.532 3.470 1.00 85.38 308 PRO A C 1
ATOM 2341 O O . PRO A 1 308 ? -25.403 17.747 3.620 1.00 85.38 308 PRO A O 1
ATOM 2344 N N . GLU A 1 309 ? -25.716 15.712 4.496 1.00 86.44 309 GLU A N 1
ATOM 2345 C CA . GLU A 1 309 ? -25.930 16.205 5.863 1.00 86.44 309 GLU A CA 1
ATOM 2346 C C . GLU A 1 309 ? -24.634 16.741 6.488 1.00 86.44 309 GLU A C 1
ATOM 2348 O O . GLU A 1 309 ? -24.629 17.852 7.005 1.00 86.44 309 GLU A O 1
ATOM 2353 N N . LEU A 1 310 ? -23.501 16.054 6.309 1.00 81.62 310 LEU A N 1
ATOM 2354 C CA . LEU A 1 310 ? -22.202 16.589 6.733 1.00 81.62 310 LEU A CA 1
ATOM 2355 C C . LEU A 1 310 ? -21.837 17.875 5.975 1.00 81.62 310 LEU A C 1
ATOM 2357 O O . LEU A 1 310 ? -21.284 18.810 6.553 1.00 81.62 310 LEU A O 1
ATOM 2361 N N . ALA A 1 311 ? -22.167 17.967 4.686 1.00 80.00 311 ALA A N 1
ATOM 2362 C CA . ALA A 1 311 ? -21.954 19.206 3.942 1.00 80.00 311 ALA A CA 1
ATOM 2363 C C . ALA A 1 311 ? -22.776 20.376 4.524 1.00 80.00 311 ALA A C 1
ATOM 2365 O O . ALA A 1 311 ? -22.246 21.478 4.666 1.00 80.00 311 ALA A O 1
ATOM 2366 N N . LYS A 1 312 ? -24.037 20.135 4.921 1.00 83.12 312 LYS A N 1
ATOM 2367 C CA . LYS A 1 312 ? -24.894 21.137 5.589 1.00 83.12 312 LYS A CA 1
ATOM 2368 C C . LYS A 1 312 ? -24.356 21.558 6.951 1.00 83.12 312 LYS A C 1
ATOM 2370 O O . LYS A 1 312 ? -24.450 22.732 7.288 1.00 83.12 312 LYS A O 1
ATOM 2375 N N . ASP A 1 313 ? -23.739 20.635 7.681 1.00 77.88 313 ASP A N 1
ATOM 2376 C CA . ASP A 1 313 ? -23.103 20.930 8.964 1.00 77.88 313 ASP A CA 1
ATOM 2377 C C . ASP A 1 313 ? -21.812 21.751 8.802 1.00 77.88 313 ASP A C 1
ATOM 2379 O O . ASP A 1 313 ? -21.160 22.051 9.796 1.00 77.88 313 ASP A O 1
ATOM 2383 N N . GLY A 1 314 ? -21.403 22.111 7.577 1.00 75.31 314 GLY A N 1
ATOM 2384 C CA . GLY A 1 314 ? -20.244 22.961 7.283 1.00 75.31 314 GLY A CA 1
ATOM 2385 C C . GLY A 1 314 ? -18.935 22.192 7.091 1.00 75.31 314 GLY A C 1
ATOM 2386 O O . GLY A 1 314 ? -17.858 22.768 7.201 1.00 75.31 314 GLY A O 1
ATOM 2387 N N . PHE A 1 315 ? -18.977 20.867 6.900 1.00 79.12 315 PHE A N 1
ATOM 2388 C CA . PHE A 1 315 ? -17.775 20.098 6.550 1.00 79.12 315 PHE A CA 1
ATOM 2389 C C . PHE A 1 315 ? -17.429 20.310 5.067 1.00 79.12 315 PHE A C 1
ATOM 2391 O O . PHE A 1 315 ? -18.268 20.108 4.186 1.00 79.12 315 PHE A O 1
ATOM 2398 N N . ARG A 1 316 ? -16.181 20.691 4.762 1.00 78.81 316 ARG A N 1
ATOM 2399 C CA . ARG A 1 316 ? -15.746 20.999 3.385 1.00 78.81 316 ARG A CA 1
ATOM 2400 C C . ARG A 1 316 ? -15.364 19.730 2.616 1.00 78.81 316 ARG A C 1
ATOM 2402 O O . ARG A 1 316 ? -14.185 19.394 2.489 1.00 78.81 316 ARG A O 1
ATOM 2409 N N . LEU A 1 317 ? -16.376 19.015 2.117 1.00 75.50 317 LEU A N 1
ATOM 2410 C CA . LEU A 1 317 ? -16.225 17.725 1.419 1.00 75.50 317 LEU A CA 1
ATOM 2411 C C . LEU A 1 317 ? -16.042 17.833 -0.109 1.00 75.50 317 LEU A C 1
ATOM 2413 O O . LEU A 1 317 ? -15.591 16.873 -0.731 1.00 75.50 317 LEU A O 1
ATOM 2417 N N . ALA A 1 318 ? -16.401 18.965 -0.720 1.00 76.94 318 ALA A N 1
ATOM 2418 C CA . ALA A 1 318 ? -16.275 19.203 -2.162 1.00 76.94 318 ALA A CA 1
ATOM 2419 C C . ALA A 1 318 ? -14.927 19.851 -2.528 1.00 76.94 318 ALA A C 1
ATOM 2421 O O . ALA A 1 318 ? -14.272 20.448 -1.673 1.00 76.94 318 ALA A O 1
ATOM 2422 N N . ALA A 1 319 ? -14.527 19.730 -3.800 1.00 76.75 319 ALA A N 1
ATOM 2423 C CA . ALA A 1 319 ? -13.418 20.522 -4.337 1.00 76.75 319 ALA A CA 1
ATOM 2424 C C . ALA A 1 319 ? -13.856 21.974 -4.470 1.00 76.75 319 ALA A C 1
ATOM 2426 O O . ALA A 1 319 ? -14.999 22.241 -4.839 1.00 76.75 319 ALA A O 1
ATOM 2427 N N . ASP A 1 320 ? -12.903 22.881 -4.298 1.00 77.75 320 ASP A N 1
ATOM 2428 C CA . ASP A 1 320 ? -13.030 24.245 -4.790 1.00 77.75 320 ASP A CA 1
ATOM 2429 C C . ASP A 1 320 ? -12.709 24.309 -6.296 1.00 77.75 320 ASP A C 1
ATOM 2431 O O . ASP A 1 320 ? -13.352 25.058 -7.028 1.00 77.75 320 ASP A O 1
ATOM 2435 N N . VAL A 1 321 ? -11.743 23.509 -6.780 1.00 78.56 321 VAL A N 1
ATOM 2436 C CA . VAL A 1 321 ? -11.355 23.434 -8.203 1.00 78.56 321 VAL A CA 1
ATOM 2437 C C . VAL A 1 321 ? -11.090 21.983 -8.620 1.00 78.56 321 VAL A C 1
ATOM 2439 O O . VAL A 1 321 ? -10.517 21.206 -7.865 1.00 78.56 321 VAL A O 1
ATOM 2442 N N . VAL A 1 322 ? -11.475 21.610 -9.843 1.00 80.81 322 VAL A N 1
ATOM 2443 C CA . VAL A 1 322 ? -11.022 20.374 -10.504 1.00 80.81 322 VAL A CA 1
ATOM 2444 C C . VAL A 1 322 ? -10.288 20.770 -11.782 1.00 80.81 322 VAL A C 1
ATOM 2446 O O . VAL A 1 322 ? -10.896 21.330 -12.692 1.00 80.81 322 VAL A O 1
ATOM 2449 N N . ALA A 1 323 ? -8.980 20.525 -11.831 1.00 80.94 323 ALA A N 1
ATOM 2450 C CA . ALA A 1 323 ? -8.107 20.951 -12.919 1.00 80.94 323 ALA A CA 1
ATOM 2451 C C . ALA A 1 323 ? -7.619 19.748 -13.749 1.00 80.94 323 ALA A C 1
ATOM 2453 O O . ALA A 1 323 ? -7.004 18.837 -13.189 1.00 80.94 323 ALA A O 1
ATOM 2454 N N . PRO A 1 324 ? -7.836 19.728 -15.076 1.00 85.44 324 PRO A N 1
ATOM 2455 C CA . PRO A 1 324 ? -7.318 18.667 -15.930 1.00 85.44 324 PRO A CA 1
ATOM 2456 C C . PRO A 1 324 ? -5.808 18.814 -16.154 1.00 85.44 324 PRO A C 1
ATOM 2458 O O . PRO A 1 324 ? -5.262 19.923 -16.174 1.00 85.44 324 PRO A O 1
ATOM 2461 N N . GLY A 1 325 ? -5.139 17.690 -16.385 1.00 86.56 325 GLY A N 1
ATOM 2462 C CA . GLY A 1 325 ? -3.707 17.623 -16.642 1.00 86.56 325 GLY A CA 1
ATOM 2463 C C . GLY A 1 325 ? -3.281 16.370 -17.408 1.00 86.56 325 GLY A C 1
ATOM 2464 O O . GLY A 1 325 ? -4.110 15.571 -17.846 1.00 86.56 325 GLY A O 1
ATOM 2465 N N . THR A 1 326 ? -1.971 16.157 -17.456 1.00 88.56 326 THR A N 1
ATOM 2466 C CA . THR A 1 326 ? -1.295 14.969 -17.981 1.00 88.56 326 THR A CA 1
ATOM 2467 C C . THR A 1 326 ? -0.274 14.497 -16.953 1.00 88.56 326 THR A C 1
ATOM 2469 O O . THR A 1 326 ? 0.444 15.314 -16.386 1.00 88.56 326 THR A O 1
ATOM 2472 N N . VAL A 1 327 ? -0.154 13.197 -16.720 1.00 88.00 327 VAL A N 1
ATOM 2473 C CA . VAL A 1 327 ? 0.876 12.610 -15.863 1.00 88.00 327 VAL A CA 1
ATOM 2474 C C . VAL A 1 327 ? 1.712 11.599 -16.625 1.00 88.00 327 VAL A C 1
ATOM 2476 O O . VAL A 1 327 ? 1.177 10.768 -17.355 1.00 88.00 327 VAL A O 1
ATOM 2479 N N . THR A 1 328 ? 3.024 11.643 -16.414 1.00 90.75 328 THR A N 1
ATOM 2480 C CA . THR A 1 328 ? 3.935 10.577 -16.836 1.00 90.75 328 THR A CA 1
ATOM 2481 C C . THR A 1 328 ? 4.018 9.524 -15.732 1.00 90.75 328 THR A C 1
ATOM 2483 O O . THR A 1 328 ? 4.709 9.715 -14.725 1.00 90.75 328 THR A O 1
ATOM 2486 N N . ALA A 1 329 ? 3.278 8.427 -15.892 1.00 88.00 329 ALA A N 1
ATOM 2487 C CA . ALA A 1 329 ? 3.137 7.403 -14.854 1.00 88.00 329 ALA A CA 1
ATOM 2488 C C . ALA A 1 329 ? 4.285 6.382 -14.845 1.00 88.00 329 ALA A C 1
ATOM 2490 O O . ALA A 1 329 ? 4.583 5.831 -13.792 1.00 88.00 329 ALA A O 1
ATOM 2491 N N . ALA A 1 330 ? 4.956 6.178 -15.982 1.00 92.62 330 ALA A N 1
ATOM 2492 C CA . ALA A 1 330 ? 6.108 5.289 -16.103 1.00 92.62 330 ALA A CA 1
ATOM 2493 C C . ALA A 1 330 ? 7.183 5.912 -17.004 1.00 92.62 330 ALA A C 1
ATOM 2495 O O . ALA A 1 330 ? 6.856 6.566 -18.000 1.00 92.62 330 ALA A O 1
ATOM 2496 N N . VAL A 1 331 ? 8.455 5.694 -16.659 1.00 95.56 331 VAL A N 1
ATOM 2497 C CA . VAL A 1 331 ? 9.642 6.119 -17.421 1.00 95.56 331 VAL A CA 1
ATOM 2498 C C . VAL A 1 331 ? 10.689 5.011 -17.356 1.00 95.56 331 VAL A C 1
ATOM 2500 O O . VAL A 1 331 ? 10.898 4.433 -16.297 1.00 95.56 331 VAL A O 1
ATOM 2503 N N . ALA A 1 332 ? 11.391 4.760 -18.460 1.00 97.31 332 ALA A N 1
ATOM 2504 C CA . ALA A 1 332 ? 12.534 3.853 -18.513 1.00 97.31 332 ALA A CA 1
ATOM 2505 C C . ALA A 1 332 ? 13.658 4.409 -19.389 1.00 97.31 332 ALA A C 1
ATOM 2507 O O . ALA A 1 332 ? 13.407 5.124 -20.362 1.00 97.31 332 ALA A O 1
ATOM 2508 N N . LEU A 1 333 ? 14.897 4.038 -19.067 1.00 97.38 333 LEU A N 1
ATOM 2509 C CA . LEU A 1 333 ? 16.070 4.248 -19.913 1.00 97.38 333 LEU A CA 1
ATOM 2510 C C . LEU A 1 333 ? 16.647 2.890 -20.312 1.00 97.38 333 LEU A C 1
ATOM 2512 O O . LEU A 1 333 ? 16.594 1.939 -19.534 1.00 97.38 333 LEU A O 1
ATOM 2516 N N . ASN A 1 334 ? 17.229 2.800 -21.505 1.00 96.31 334 ASN A N 1
ATOM 2517 C CA . ASN A 1 334 ? 18.059 1.648 -21.856 1.00 96.31 334 ASN A CA 1
ATOM 2518 C C . ASN A 1 334 ? 19.430 1.717 -21.146 1.00 96.31 334 ASN A C 1
ATOM 2520 O O . ASN A 1 334 ? 19.725 2.648 -20.393 1.00 96.31 334 ASN A O 1
ATOM 2524 N N . ALA A 1 335 ? 20.288 0.724 -21.396 1.00 94.56 335 ALA A N 1
ATOM 2525 C CA . ALA A 1 335 ? 21.525 0.514 -20.643 1.00 94.56 335 ALA A CA 1
ATOM 2526 C C . ALA A 1 335 ? 22.453 1.743 -20.536 1.00 94.56 335 ALA A C 1
ATOM 2528 O O . ALA A 1 335 ? 23.010 1.980 -19.467 1.00 94.56 335 ALA A O 1
ATOM 2529 N N . ASP A 1 336 ? 22.604 2.520 -21.609 1.00 94.81 336 ASP A N 1
ATOM 2530 C CA . ASP A 1 336 ? 23.434 3.736 -21.679 1.00 94.81 336 ASP A CA 1
ATOM 2531 C C . ASP A 1 336 ? 22.601 5.039 -21.670 1.00 94.81 336 ASP A C 1
ATOM 2533 O O . ASP A 1 336 ? 23.125 6.151 -21.796 1.00 94.81 336 ASP A O 1
ATOM 2537 N N . GLY A 1 337 ? 21.276 4.902 -21.563 1.00 94.75 337 GLY A N 1
ATOM 2538 C CA . GLY A 1 337 ? 20.294 5.976 -21.646 1.00 94.75 337 GLY A CA 1
ATOM 2539 C C . GLY A 1 337 ? 20.261 6.717 -22.985 1.00 94.75 337 GLY A C 1
ATOM 2540 O O . GLY A 1 337 ? 19.839 7.877 -23.029 1.00 94.75 337 GLY A O 1
ATOM 2541 N N . SER A 1 338 ? 20.708 6.088 -24.077 1.00 95.12 338 SER A N 1
ATOM 2542 C CA . SER A 1 338 ? 20.515 6.561 -25.459 1.00 95.12 338 SER A CA 1
ATOM 2543 C C . SER A 1 338 ? 19.083 6.377 -25.984 1.00 95.12 338 SER A C 1
ATOM 2545 O O . SER A 1 338 ? 18.764 6.844 -27.084 1.00 95.12 338 SER A O 1
ATOM 2547 N N . ARG A 1 339 ? 18.215 5.719 -25.212 1.00 97.19 339 ARG A N 1
ATOM 2548 C CA . ARG A 1 339 ? 16.766 5.637 -25.407 1.00 97.19 339 ARG A CA 1
ATOM 2549 C C . ARG A 1 339 ? 16.050 5.938 -24.102 1.00 97.19 339 ARG A C 1
ATOM 2551 O O . ARG A 1 339 ? 16.485 5.498 -23.037 1.00 97.19 339 ARG A O 1
ATOM 2558 N N . VAL A 1 340 ? 14.938 6.656 -24.205 1.00 98.12 340 VAL A N 1
ATOM 2559 C CA . VAL A 1 340 ? 14.052 6.960 -23.077 1.00 98.12 340 VAL A CA 1
ATOM 2560 C C . VAL A 1 340 ? 12.620 6.683 -23.501 1.00 98.12 340 VAL A C 1
ATOM 2562 O O . VAL A 1 340 ? 12.159 7.253 -24.486 1.00 98.12 340 VAL A O 1
ATOM 2565 N N . ALA A 1 341 ? 11.928 5.809 -22.779 1.00 98.19 341 ALA A N 1
ATOM 2566 C CA . ALA A 1 341 ? 10.515 5.512 -22.989 1.00 98.19 341 ALA A CA 1
ATOM 2567 C C . ALA A 1 341 ? 9.690 6.070 -21.836 1.00 98.19 341 ALA A C 1
ATOM 2569 O O . ALA A 1 341 ? 10.157 6.102 -20.697 1.00 98.19 341 ALA A O 1
ATOM 2570 N N . LEU A 1 342 ? 8.463 6.490 -22.127 1.00 97.06 342 LEU A N 1
ATOM 2571 C CA . LEU A 1 342 ? 7.511 6.922 -21.115 1.00 97.06 342 LEU A CA 1
ATOM 2572 C C . LEU A 1 342 ? 6.072 6.595 -21.510 1.00 97.06 342 LEU A C 1
ATOM 2574 O O . LEU A 1 342 ? 5.773 6.440 -22.698 1.00 97.06 342 LEU A O 1
ATOM 2578 N N . VAL A 1 343 ? 5.185 6.527 -20.516 1.00 95.88 343 VAL A N 1
ATOM 2579 C CA . VAL A 1 343 ? 3.736 6.403 -20.732 1.00 95.88 343 VAL A CA 1
ATOM 2580 C C . VAL A 1 343 ? 2.999 7.534 -20.030 1.00 95.88 343 VAL A C 1
ATOM 2582 O O . VAL A 1 343 ? 3.112 7.712 -18.813 1.00 95.88 343 VAL A O 1
ATOM 2585 N N . GLU A 1 344 ? 2.236 8.293 -20.813 1.00 94.06 344 GLU A N 1
ATOM 2586 C CA . GLU A 1 344 ? 1.417 9.407 -20.339 1.00 94.06 344 GLU A CA 1
ATOM 2587 C C . GLU A 1 344 ? -0.066 9.052 -20.242 1.00 94.06 344 GLU A C 1
ATOM 2589 O O . GLU A 1 344 ? -0.611 8.300 -21.053 1.00 94.06 344 GLU A O 1
ATOM 2594 N N . TYR A 1 345 ? -0.724 9.673 -19.266 1.00 91.88 345 TYR A N 1
ATOM 2595 C CA . TYR A 1 345 ? -2.153 9.565 -19.006 1.00 91.88 345 TYR A CA 1
ATOM 2596 C C . TYR A 1 345 ? -2.727 10.952 -18.724 1.00 91.88 345 TYR A C 1
ATOM 2598 O O . TYR A 1 345 ? -2.092 11.772 -18.071 1.00 91.88 345 TYR A O 1
ATOM 2606 N N . GLY A 1 346 ? -3.950 11.218 -19.167 1.00 90.50 346 GLY A N 1
ATOM 2607 C CA . GLY A 1 346 ? -4.735 12.349 -18.694 1.00 90.50 346 GLY A CA 1
ATOM 2608 C C . GLY A 1 346 ? -5.063 12.147 -17.218 1.00 90.50 346 GLY A C 1
ATOM 2609 O O . GLY A 1 346 ? -5.311 11.018 -16.793 1.00 90.50 346 GLY A O 1
ATOM 2610 N N . VAL A 1 347 ? -5.091 13.231 -16.450 1.00 85.06 347 VAL A N 1
ATOM 2611 C CA . VAL A 1 347 ? -5.367 13.233 -15.005 1.00 85.06 347 VAL A CA 1
ATOM 2612 C C . VAL A 1 347 ? -6.349 14.355 -14.652 1.00 85.06 347 VAL A C 1
ATOM 2614 O O . VAL A 1 347 ? -6.414 15.368 -15.349 1.00 85.06 347 VAL A O 1
ATOM 2617 N N . GLN A 1 348 ? -7.111 14.188 -13.574 1.00 81.75 348 GLN A N 1
ATOM 2618 C CA . GLN A 1 348 ? -7.878 15.262 -12.933 1.00 81.75 348 GLN A CA 1
ATOM 2619 C C . GLN A 1 348 ? -7.279 15.552 -11.559 1.00 81.75 348 GLN A C 1
ATOM 2621 O O . GLN A 1 348 ? -7.079 14.625 -10.775 1.00 81.75 348 GLN A O 1
ATOM 2626 N N . ILE A 1 349 ? -7.013 16.820 -11.254 1.00 78.06 349 ILE A N 1
ATOM 2627 C CA . ILE A 1 349 ? -6.506 17.266 -9.954 1.00 78.06 349 ILE A CA 1
ATOM 2628 C C . ILE A 1 349 ? -7.627 17.982 -9.206 1.00 78.06 349 ILE A C 1
ATOM 2630 O O . ILE A 1 349 ? -8.062 19.061 -9.598 1.00 78.06 349 ILE A O 1
ATOM 2634 N N . TRP A 1 350 ? -8.100 17.377 -8.123 1.00 76.94 350 TRP A N 1
ATOM 2635 C CA . TRP A 1 350 ? -9.132 17.928 -7.241 1.00 76.94 350 TRP A CA 1
ATOM 2636 C C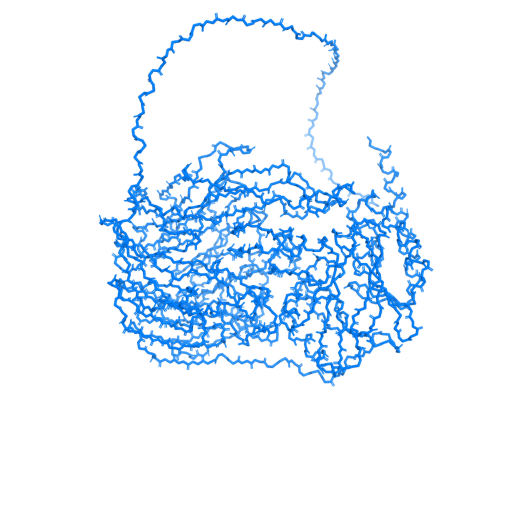 . TRP A 1 350 ? -8.495 18.779 -6.148 1.00 76.94 350 TRP A C 1
ATOM 2638 O O . TRP A 1 350 ? -7.675 18.229 -5.422 1.00 76.94 350 TRP A O 1
ATOM 2648 N N . THR A 1 351 ? -8.851 20.060 -5.993 1.00 73.81 351 THR A N 1
ATOM 2649 C CA . THR A 1 351 ? -8.216 20.955 -5.013 1.00 73.81 351 THR A CA 1
ATOM 2650 C C . THR A 1 351 ? -9.140 21.696 -4.058 1.00 73.81 351 THR A C 1
ATOM 2652 O O . THR A 1 351 ? -10.297 21.967 -4.371 1.00 73.81 351 THR A O 1
ATOM 2655 N N . ARG A 1 352 ? -8.609 22.023 -2.868 1.00 73.56 352 ARG A N 1
ATOM 2656 C CA . ARG A 1 352 ? -9.253 22.842 -1.825 1.00 73.56 352 ARG A CA 1
ATOM 2657 C C . ARG A 1 352 ? -8.301 23.924 -1.325 1.00 73.56 352 ARG A C 1
ATOM 2659 O O . ARG A 1 352 ? -7.124 23.667 -1.139 1.00 73.56 352 ARG A O 1
ATOM 2666 N N . SER A 1 353 ? -8.828 25.098 -1.027 1.00 71.62 353 SER A N 1
ATOM 2667 C CA . SER A 1 353 ? -8.127 26.299 -0.558 1.00 71.62 353 SER A CA 1
ATOM 2668 C C . SER A 1 353 ? -8.015 26.409 0.966 1.00 71.62 353 SER A C 1
ATOM 2670 O O . SER A 1 353 ? -7.417 27.356 1.464 1.00 71.62 353 SER A O 1
ATOM 2672 N N . GLY A 1 354 ? -8.596 25.477 1.729 1.00 70.81 354 GLY A N 1
ATOM 2673 C CA . GLY A 1 354 ? -8.446 25.463 3.182 1.00 70.81 354 GLY A CA 1
ATOM 2674 C C . GLY A 1 354 ? -8.976 24.192 3.851 1.00 70.81 354 GLY A C 1
ATOM 2675 O O . GLY A 1 354 ? -9.403 23.270 3.144 1.00 70.81 354 GLY A O 1
ATOM 2676 N N . PRO A 1 355 ? -8.994 24.178 5.197 1.00 71.38 355 PRO A N 1
ATOM 2677 C CA . PRO A 1 355 ? -9.204 22.986 6.007 1.00 71.38 355 PRO A CA 1
ATOM 2678 C C . PRO A 1 355 ? -10.553 22.334 5.787 1.00 71.38 355 PRO A C 1
ATOM 2680 O O . PRO A 1 355 ? -11.560 22.983 5.505 1.00 71.38 355 PRO A O 1
ATOM 2683 N N . ALA A 1 356 ? -10.566 21.020 5.973 1.00 70.12 356 ALA A N 1
ATOM 2684 C CA . ALA A 1 356 ? -11.771 20.224 5.841 1.00 70.12 356 ALA A CA 1
ATOM 2685 C C . ALA A 1 356 ? -12.711 20.377 7.056 1.00 70.12 356 ALA A C 1
ATOM 2687 O O . ALA A 1 356 ? -13.933 20.271 6.904 1.00 70.12 356 ALA A O 1
ATOM 2688 N N . ILE A 1 357 ? -12.138 20.652 8.237 1.00 72.56 357 ILE A N 1
ATOM 2689 C CA . ILE A 1 357 ? -12.837 21.013 9.478 1.00 72.56 357 ILE A CA 1
ATOM 2690 C C . ILE A 1 357 ? -11.945 21.916 10.353 1.00 72.56 357 ILE A C 1
ATOM 2692 O O . ILE A 1 357 ? -10.764 21.625 10.541 1.00 72.56 357 ILE A O 1
ATOM 2696 N N . GLY A 1 358 ? -12.496 22.992 10.922 1.00 76.62 358 GLY A N 1
ATOM 2697 C CA . GLY A 1 358 ? -11.781 23.849 11.867 1.00 76.62 358 GLY A CA 1
ATOM 2698 C C . GLY A 1 358 ? -10.428 24.337 11.366 1.00 76.62 358 GLY A C 1
ATOM 2699 O O . GLY A 1 358 ? -10.311 24.854 10.259 1.00 76.62 358 GLY A O 1
ATOM 2700 N N . LYS A 1 359 ? -9.390 24.158 12.192 1.00 72.62 359 LYS A N 1
ATOM 2701 C CA . LYS A 1 359 ? -7.983 24.368 11.803 1.00 72.62 359 LYS A CA 1
ATOM 2702 C C . LYS A 1 359 ? -7.289 23.096 11.325 1.00 72.62 359 LYS A C 1
ATOM 2704 O O . LYS A 1 359 ? -6.100 23.150 11.012 1.00 72.62 359 LYS A O 1
ATOM 2709 N N . TRP A 1 360 ? -7.982 21.959 11.317 1.00 67.19 360 TRP A N 1
ATOM 2710 C CA . TRP A 1 360 ? -7.419 20.741 10.763 1.00 67.19 360 TRP A CA 1
ATOM 2711 C C . TRP A 1 360 ? -7.465 20.829 9.264 1.00 67.19 360 TRP A C 1
ATOM 2713 O O . TRP A 1 360 ? -8.472 20.561 8.599 1.00 67.19 360 TRP A O 1
ATOM 2723 N N . ASP A 1 361 ? -6.321 21.260 8.769 1.00 55.62 361 ASP A N 1
ATOM 2724 C CA . ASP A 1 361 ? -5.988 21.235 7.375 1.00 55.62 361 ASP A CA 1
ATOM 2725 C C . ASP A 1 361 ? -5.079 20.035 7.160 1.00 55.62 361 ASP A C 1
ATOM 2727 O O . ASP A 1 361 ? -3.851 20.167 7.201 1.00 55.62 361 ASP A O 1
ATOM 2731 N N . PRO A 1 362 ? -5.642 18.817 7.050 1.00 52.69 362 PRO A N 1
ATOM 2732 C CA . PRO A 1 362 ? -4.811 17.728 6.608 1.00 52.69 362 PRO A CA 1
ATOM 2733 C C . PRO A 1 362 ? -4.285 18.144 5.225 1.00 52.69 362 PRO A C 1
ATOM 2735 O O . PRO A 1 362 ? -5.060 18.725 4.459 1.00 52.69 362 PRO A O 1
ATOM 2738 N N . PRO A 1 363 ? -3.027 17.872 4.862 1.00 46.38 363 PRO A N 1
ATOM 2739 C CA . PRO A 1 363 ? -2.466 18.364 3.606 1.00 46.38 363 PRO A CA 1
ATOM 2740 C C . PRO A 1 363 ? -3.043 17.597 2.390 1.00 46.38 363 PRO A C 1
ATOM 2742 O O . PRO A 1 363 ? -2.441 16.720 1.782 1.00 46.38 363 PRO A O 1
ATOM 2745 N N . ILE A 1 364 ? -4.314 17.859 2.089 1.00 51.31 364 ILE A N 1
ATOM 2746 C CA . ILE A 1 364 ? -5.177 17.147 1.137 1.00 51.31 364 ILE A CA 1
ATOM 2747 C C . ILE A 1 364 ? -5.876 18.185 0.266 1.00 51.31 364 ILE A C 1
ATOM 2749 O O . ILE A 1 364 ? -7.106 18.235 0.134 1.00 51.31 364 ILE A O 1
ATOM 2753 N N . HIS A 1 365 ? -5.070 19.058 -0.312 1.00 55.44 365 HIS A N 1
ATOM 2754 C CA . HIS A 1 365 ? -5.542 20.051 -1.260 1.00 55.44 365 HIS A CA 1
ATOM 2755 C C . HIS A 1 365 ? -5.470 19.539 -2.691 1.00 55.44 365 HIS A C 1
ATOM 2757 O O . HIS A 1 365 ? -5.702 20.332 -3.586 1.00 55.44 365 HIS A O 1
ATOM 2763 N N . THR A 1 366 ? -5.120 18.269 -2.916 1.00 58.78 366 THR A N 1
ATOM 2764 C CA . THR A 1 366 ? -4.894 17.696 -4.249 1.00 58.78 366 THR A CA 1
ATOM 2765 C C . THR A 1 366 ? -5.085 16.185 -4.249 1.00 58.78 366 THR A C 1
ATOM 2767 O O . THR A 1 366 ? -4.287 15.451 -3.667 1.00 58.78 366 THR A O 1
ATOM 2770 N N . LEU A 1 367 ? -6.113 15.701 -4.939 1.00 65.19 367 LEU A N 1
ATOM 2771 C CA . LEU A 1 367 ? -6.186 14.302 -5.362 1.00 65.19 367 LEU A CA 1
ATOM 2772 C C . LEU A 1 367 ? -5.931 14.254 -6.864 1.00 65.19 367 LEU A C 1
ATOM 2774 O O . LEU A 1 367 ? -6.728 14.793 -7.630 1.00 65.19 367 LEU A O 1
ATOM 2778 N N . ASN A 1 368 ? -4.849 13.595 -7.275 1.00 72.12 368 ASN A N 1
ATOM 2779 C CA . ASN A 1 368 ? -4.570 13.350 -8.686 1.00 72.12 368 ASN A CA 1
ATOM 2780 C C . ASN A 1 368 ? -5.213 12.027 -9.091 1.00 72.12 368 ASN A C 1
ATOM 2782 O O . ASN A 1 368 ? -4.783 10.959 -8.655 1.00 72.12 368 ASN A O 1
ATOM 2786 N N . PHE A 1 369 ? -6.241 12.085 -9.921 1.00 76.38 369 PHE A N 1
ATOM 2787 C CA . PHE A 1 369 ? -6.976 10.914 -10.372 1.00 76.38 369 PHE A CA 1
ATOM 2788 C C . PHE A 1 369 ? -6.672 10.594 -11.828 1.00 76.38 369 PHE A C 1
ATOM 2790 O O . PHE A 1 369 ? -6.843 11.441 -12.706 1.00 76.38 369 PHE A O 1
ATOM 2797 N N . VAL A 1 370 ? -6.256 9.359 -12.076 1.00 79.75 370 VAL A N 1
ATOM 2798 C CA . VAL A 1 370 ? -5.874 8.850 -13.393 1.00 79.75 370 VAL A CA 1
ATOM 2799 C C . VAL A 1 370 ? -6.964 7.887 -13.877 1.00 79.75 370 VAL A C 1
ATOM 2801 O O . VAL A 1 370 ? -6.981 6.723 -13.487 1.00 79.75 370 VAL A O 1
ATOM 2804 N N . PRO A 1 371 ? -7.922 8.315 -14.708 1.00 75.00 371 PRO A N 1
ATOM 2805 C CA . PRO A 1 371 ? -8.962 7.410 -15.167 1.00 75.00 371 PRO A CA 1
ATOM 2806 C C . PRO A 1 371 ? -8.390 6.233 -15.960 1.00 75.00 371 PRO A C 1
ATOM 2808 O O . PRO A 1 371 ? -7.376 6.360 -16.650 1.00 75.00 371 PRO A O 1
ATOM 2811 N N . THR A 1 372 ? -9.075 5.092 -15.902 1.00 80.88 372 THR A N 1
ATOM 2812 C CA . THR A 1 372 ? -8.763 3.949 -16.765 1.00 80.88 372 THR A CA 1
ATOM 2813 C C . THR A 1 372 ? -8.923 4.344 -18.236 1.00 80.88 372 THR A C 1
ATOM 2815 O O . THR A 1 372 ? -10.028 4.627 -18.694 1.00 80.88 372 THR A O 1
ATOM 2818 N N . GLN A 1 373 ? -7.815 4.365 -18.976 1.00 86.44 373 GLN A N 1
ATOM 2819 C CA . GLN A 1 373 ? -7.746 4.749 -20.390 1.00 86.44 373 GLN A CA 1
ATOM 2820 C C . GLN A 1 373 ? -6.515 4.116 -21.053 1.00 86.44 373 GLN A C 1
ATOM 2822 O O . GLN A 1 373 ? -5.663 3.553 -20.365 1.00 86.44 373 GLN A O 1
ATOM 2827 N N . ARG A 1 374 ? -6.411 4.192 -22.385 1.00 91.94 374 ARG A N 1
ATOM 2828 C CA . ARG A 1 374 ? -5.200 3.761 -23.109 1.00 91.94 374 ARG A CA 1
ATOM 2829 C C . ARG A 1 374 ? -4.041 4.690 -22.739 1.00 91.94 374 ARG A C 1
ATOM 2831 O O . ARG A 1 374 ? -4.198 5.907 -22.783 1.00 91.94 374 ARG A O 1
ATOM 2838 N N . GLY A 1 375 ? -2.888 4.125 -22.393 1.00 92.50 375 GLY A N 1
ATOM 2839 C CA . GLY A 1 375 ? -1.673 4.904 -22.157 1.00 92.50 375 GLY A CA 1
ATOM 2840 C C . GLY A 1 375 ? -1.074 5.439 -23.457 1.00 92.50 375 GLY A C 1
ATOM 2841 O O . GLY A 1 375 ? -1.110 4.766 -24.492 1.00 92.50 375 GLY A O 1
ATOM 2842 N N . ARG A 1 376 ? -0.505 6.646 -23.410 1.00 95.75 376 ARG A N 1
ATOM 2843 C CA . ARG A 1 376 ? 0.209 7.268 -24.533 1.00 95.75 376 ARG A CA 1
ATOM 2844 C C . ARG A 1 376 ? 1.699 6.935 -24.432 1.00 95.75 376 ARG A C 1
ATOM 2846 O O . ARG A 1 376 ? 2.419 7.568 -23.663 1.00 95.75 376 ARG A O 1
ATOM 2853 N N . LEU A 1 377 ? 2.153 5.931 -25.182 1.00 97.50 377 LEU A N 1
ATOM 2854 C CA . LEU A 1 377 ? 3.554 5.506 -25.232 1.00 97.50 377 LEU A CA 1
ATOM 2855 C C . LEU A 1 377 ? 4.363 6.475 -26.094 1.00 97.50 377 LEU A C 1
ATOM 2857 O O . LEU A 1 377 ? 4.017 6.727 -27.251 1.00 97.50 377 LEU A O 1
ATOM 2861 N N . ARG A 1 378 ? 5.473 6.980 -25.557 1.00 97.62 378 ARG A N 1
ATOM 2862 C CA . ARG A 1 378 ? 6.425 7.824 -26.289 1.00 97.62 378 ARG A CA 1
ATOM 2863 C C . ARG A 1 378 ? 7.842 7.324 -26.075 1.00 97.62 378 ARG A C 1
ATOM 2865 O O . ARG A 1 378 ? 8.197 6.937 -24.964 1.00 97.62 378 ARG A O 1
ATOM 2872 N N . VAL A 1 379 ? 8.651 7.354 -27.129 1.00 98.06 379 VAL A N 1
ATOM 2873 C CA . VAL A 1 379 ? 10.067 6.966 -27.069 1.00 98.06 379 VAL A CA 1
ATOM 2874 C C . VAL A 1 379 ? 10.918 8.044 -27.715 1.00 98.06 379 VAL A C 1
ATOM 2876 O O . VAL A 1 379 ? 10.586 8.552 -28.787 1.00 98.06 379 VAL A O 1
ATOM 2879 N N . PHE A 1 380 ? 12.024 8.374 -27.060 1.00 98.12 380 PHE A N 1
ATOM 2880 C CA . PHE A 1 380 ? 12.981 9.394 -27.463 1.00 98.12 380 PHE A CA 1
ATOM 2881 C C . PHE A 1 380 ? 14.365 8.783 -27.652 1.00 98.12 380 PHE A C 1
ATOM 2883 O O . PHE A 1 380 ? 14.738 7.834 -26.955 1.00 98.12 380 PHE A O 1
ATOM 2890 N N . ASP A 1 381 ? 15.140 9.351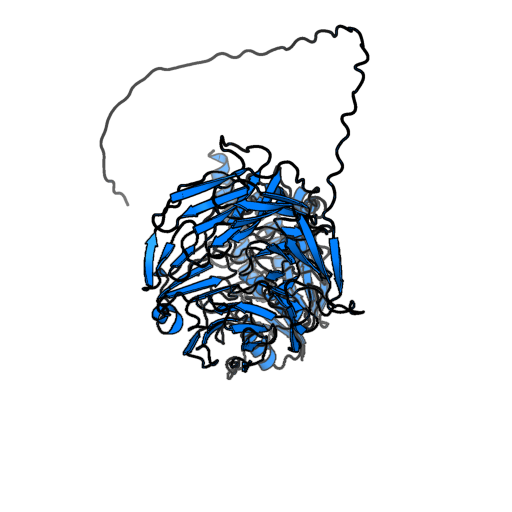 -28.569 1.00 96.12 381 ASP A N 1
ATOM 2891 C CA . ASP A 1 381 ? 16.569 9.070 -28.670 1.00 96.12 381 ASP A CA 1
ATOM 2892 C C . ASP A 1 381 ? 17.389 9.863 -27.633 1.00 96.12 381 ASP A C 1
ATOM 2894 O O . ASP A 1 381 ? 16.873 10.676 -26.863 1.00 96.12 381 ASP A O 1
ATOM 2898 N N . GLY A 1 382 ? 18.704 9.636 -27.613 1.00 91.06 382 GLY A N 1
ATOM 2899 C CA . GLY A 1 382 ? 19.614 10.254 -26.651 1.00 91.06 382 GLY A CA 1
ATOM 2900 C C . GLY A 1 382 ? 19.726 11.778 -26.760 1.00 91.06 382 GLY A C 1
ATOM 2901 O O . GLY A 1 382 ? 20.254 12.386 -25.828 1.00 91.06 382 GLY A O 1
ATOM 2902 N N . SER A 1 383 ? 19.241 12.383 -27.850 1.00 94.62 383 SER A N 1
ATOM 2903 C CA . SER A 1 383 ? 19.179 13.838 -28.044 1.00 94.62 383 SER A CA 1
ATOM 2904 C C . SER A 1 383 ? 17.863 14.456 -27.558 1.00 94.62 383 SER A C 1
ATOM 2906 O O . SER A 1 383 ? 17.744 15.678 -27.515 1.00 94.62 383 SER A O 1
ATOM 2908 N N . GLY A 1 384 ? 16.882 13.627 -27.185 1.00 96.06 384 GLY A N 1
ATOM 2909 C CA . GLY A 1 384 ? 15.532 14.061 -26.830 1.00 96.06 384 GLY A CA 1
ATOM 2910 C C . GLY A 1 384 ? 14.589 14.183 -28.026 1.00 96.06 384 GLY A C 1
ATOM 2911 O O . GLY A 1 384 ? 13.479 14.693 -27.873 1.00 96.06 384 GLY A O 1
ATOM 2912 N N . LYS A 1 385 ? 14.986 13.714 -29.217 1.00 97.12 385 LYS A N 1
ATOM 2913 C CA . LYS A 1 385 ? 14.092 13.651 -30.376 1.00 97.12 385 LYS A CA 1
ATOM 2914 C C . LYS A 1 385 ? 13.123 12.485 -30.206 1.00 97.12 385 LYS A C 1
ATOM 2916 O O . LYS A 1 385 ? 13.537 11.350 -29.984 1.00 97.12 385 LYS A O 1
ATOM 2921 N N . GLU A 1 386 ? 11.832 12.767 -30.342 1.00 97.50 386 GLU A N 1
ATOM 2922 C CA . GLU A 1 386 ? 10.782 11.750 -30.320 1.00 97.50 386 GLU A CA 1
ATOM 2923 C C . GLU A 1 386 ? 10.860 10.876 -31.582 1.00 97.50 386 GLU A C 1
ATOM 2925 O O . GLU A 1 386 ? 10.851 11.384 -32.706 1.00 97.50 386 GLU A O 1
ATOM 2930 N N . ILE A 1 387 ? 10.959 9.561 -31.389 1.00 96.19 387 ILE A N 1
ATOM 2931 C CA . ILE A 1 387 ? 11.059 8.555 -32.458 1.00 96.19 387 ILE A CA 1
ATOM 2932 C C . ILE A 1 387 ? 9.815 7.660 -32.544 1.00 96.19 387 ILE A C 1
ATOM 2934 O O . ILE A 1 387 ? 9.551 7.080 -33.599 1.00 96.19 387 ILE A O 1
ATOM 2938 N N . LEU A 1 388 ? 9.025 7.594 -31.467 1.00 96.06 388 LEU A N 1
ATOM 2939 C CA . LEU A 1 388 ? 7.757 6.870 -31.397 1.00 96.06 388 LEU A CA 1
ATOM 2940 C C . LEU A 1 388 ? 6.744 7.659 -30.559 1.00 96.06 388 LEU A C 1
ATOM 2942 O O . LEU A 1 388 ? 7.096 8.178 -29.498 1.00 96.06 388 LEU A O 1
ATOM 2946 N N . ARG A 1 389 ? 5.486 7.688 -31.009 1.00 95.31 389 ARG A N 1
ATOM 2947 C CA . ARG A 1 389 ? 4.325 8.181 -30.258 1.00 95.31 389 ARG A CA 1
ATOM 2948 C C . ARG A 1 389 ? 3.101 7.376 -30.665 1.00 95.31 389 ARG A C 1
ATOM 2950 O O . ARG A 1 389 ? 2.588 7.572 -31.760 1.00 95.31 389 ARG A O 1
ATOM 2957 N N . GLU A 1 390 ? 2.624 6.508 -29.785 1.00 93.75 390 GLU A N 1
ATOM 2958 C CA . GLU A 1 390 ? 1.542 5.571 -30.090 1.00 93.75 390 GLU A CA 1
ATOM 2959 C C . GLU A 1 390 ? 0.616 5.371 -28.887 1.00 93.75 390 GLU A C 1
ATOM 2961 O O . GLU A 1 390 ? 0.965 5.667 -27.743 1.00 93.75 390 GLU A O 1
ATOM 2966 N N . TRP A 1 391 ? -0.599 4.894 -29.138 1.00 94.00 391 TRP A N 1
ATOM 2967 C CA . TRP A 1 391 ? -1.503 4.461 -28.072 1.00 94.00 391 TRP A CA 1
ATOM 2968 C C . TRP A 1 391 ? -1.260 2.991 -27.755 1.00 94.00 391 TRP A C 1
ATOM 2970 O O . TRP A 1 391 ? -1.290 2.161 -28.664 1.00 94.00 391 TRP A O 1
ATOM 2980 N N . LEU A 1 392 ? -1.109 2.645 -26.475 1.00 93.94 392 LEU A N 1
ATOM 2981 C CA . LEU A 1 392 ? -1.081 1.239 -26.068 1.00 93.94 392 LEU A CA 1
ATOM 2982 C C . LEU A 1 392 ? -2.375 0.529 -26.507 1.00 93.94 392 LEU A C 1
ATOM 2984 O O . LEU A 1 392 ? -3.425 1.176 -26.524 1.00 93.94 392 LEU A O 1
ATOM 2988 N N . PRO A 1 393 ? -2.342 -0.760 -26.897 1.00 92.00 393 PRO A N 1
ATOM 2989 C CA . PRO A 1 393 ? -3.496 -1.408 -27.531 1.00 92.00 393 PRO A CA 1
ATOM 2990 C C . PRO A 1 393 ? -4.753 -1.517 -26.659 1.00 92.00 393 PRO A C 1
ATOM 2992 O O . PRO A 1 393 ? -5.854 -1.584 -27.201 1.00 92.00 393 PRO A O 1
ATOM 2995 N N . GLU A 1 394 ? -4.613 -1.506 -25.332 1.00 91.00 394 GLU A N 1
ATOM 2996 C CA . GLU A 1 394 ? -5.735 -1.593 -24.395 1.00 91.00 394 GLU A CA 1
ATOM 2997 C C . GLU A 1 394 ? -5.673 -0.521 -23.301 1.00 91.00 394 GLU A C 1
ATOM 2999 O O . GLU A 1 394 ? -4.645 0.124 -23.076 1.00 91.00 394 GLU A O 1
ATOM 3004 N N . ALA A 1 395 ? -6.818 -0.289 -22.657 1.00 89.19 395 ALA A N 1
ATOM 3005 C CA . ALA A 1 395 ? -6.912 0.624 -21.531 1.00 89.19 395 ALA A CA 1
ATOM 3006 C C . ALA A 1 395 ? -6.340 -0.026 -20.273 1.00 89.19 395 ALA A C 1
ATOM 3008 O O . ALA A 1 395 ? -6.673 -1.165 -19.960 1.00 89.19 395 ALA A O 1
ATOM 3009 N N . GLY A 1 396 ? -5.546 0.722 -19.521 1.00 86.75 396 GLY A N 1
ATOM 3010 C CA . GLY A 1 396 ? -4.881 0.229 -18.324 1.00 86.75 396 GLY A CA 1
ATOM 3011 C C . GLY A 1 396 ? -3.725 1.111 -17.931 1.00 86.75 396 GLY A C 1
ATOM 3012 O O . GLY A 1 396 ? -3.394 2.052 -18.647 1.00 86.75 396 GLY A O 1
ATOM 3013 N N . LEU A 1 397 ? -3.130 0.816 -16.781 1.00 88.38 397 LEU A N 1
ATOM 3014 C CA . LEU A 1 397 ? -1.887 1.451 -16.382 1.00 88.38 397 LEU A CA 1
ATOM 3015 C C . LEU A 1 397 ? -0.733 0.494 -16.643 1.00 88.38 397 LEU A C 1
ATOM 3017 O O . LEU A 1 397 ? -0.813 -0.676 -16.277 1.00 88.38 397 LEU A O 1
ATOM 3021 N N . PHE A 1 398 ? 0.308 1.009 -17.283 1.00 92.94 398 PHE A N 1
ATOM 3022 C CA . PHE A 1 398 ? 1.425 0.224 -17.777 1.00 92.94 398 PHE A CA 1
ATOM 3023 C C . PHE A 1 398 ? 2.761 0.793 -17.313 1.00 92.94 398 PHE A C 1
ATOM 3025 O O . PHE A 1 398 ? 2.994 2.000 -17.420 1.00 92.94 398 PHE A O 1
ATOM 3032 N N . GLU A 1 399 ? 3.641 -0.111 -16.899 1.00 94.06 399 GLU A N 1
ATOM 3033 C CA . GLU A 1 399 ? 5.078 0.105 -16.781 1.00 94.06 399 GLU A CA 1
ATOM 3034 C C . GLU A 1 399 ? 5.757 -0.020 -18.150 1.00 94.06 399 GLU A C 1
ATOM 3036 O O . GLU A 1 399 ? 5.193 -0.584 -19.095 1.00 94.06 399 GLU A O 1
ATOM 3041 N N . VAL A 1 400 ? 6.990 0.484 -18.251 1.00 97.12 400 VAL A N 1
ATOM 3042 C CA . VAL A 1 400 ? 7.832 0.358 -19.449 1.00 97.12 400 VAL A CA 1
ATOM 3043 C C . VAL A 1 400 ? 9.254 -0.059 -19.109 1.00 97.12 400 VAL A C 1
ATOM 3045 O O . VAL A 1 400 ? 9.766 0.261 -18.041 1.00 97.12 400 VAL A O 1
ATOM 3048 N N . GLY A 1 401 ? 9.922 -0.734 -20.043 1.00 96.75 401 GLY A N 1
ATOM 3049 C CA . GLY A 1 401 ? 11.310 -1.162 -19.881 1.00 96.75 401 GLY A CA 1
ATOM 3050 C C . GLY A 1 401 ? 11.990 -1.514 -21.199 1.00 96.75 401 GLY A C 1
ATOM 3051 O O . GLY A 1 401 ? 11.335 -1.760 -22.212 1.00 96.75 401 GLY A O 1
ATOM 3052 N N . PHE A 1 402 ? 13.320 -1.560 -21.178 1.00 97.00 402 PHE A N 1
ATOM 3053 C CA . PHE A 1 402 ? 14.151 -1.976 -22.309 1.00 97.00 402 PHE A CA 1
ATOM 3054 C C . PHE A 1 402 ? 14.891 -3.270 -21.977 1.00 97.00 402 PHE A C 1
ATOM 3056 O O . PHE A 1 402 ? 15.375 -3.429 -20.857 1.00 97.00 402 PHE A O 1
ATOM 3063 N N . GLY A 1 403 ? 15.004 -4.164 -22.961 1.00 93.94 403 GLY A N 1
ATOM 3064 C CA . GLY A 1 403 ? 15.957 -5.272 -22.917 1.00 93.94 403 GLY A CA 1
ATOM 3065 C C . GLY A 1 403 ? 17.358 -4.831 -23.350 1.00 93.94 403 GLY A C 1
ATOM 3066 O O . GLY A 1 403 ? 17.621 -3.646 -23.581 1.00 93.94 403 GLY A O 1
ATOM 3067 N N . GLY A 1 404 ? 18.262 -5.796 -23.508 1.00 90.38 404 GLY A N 1
ATOM 3068 C CA . GLY A 1 404 ? 19.604 -5.557 -24.049 1.00 90.38 404 GLY A CA 1
ATOM 3069 C C . GLY A 1 404 ? 19.628 -5.180 -25.536 1.00 90.38 404 GLY A C 1
ATOM 3070 O O . GLY A 1 404 ? 20.620 -4.626 -25.998 1.00 90.38 404 GLY A O 1
ATOM 3071 N N . ASP A 1 405 ? 18.548 -5.444 -26.278 1.00 83.69 405 ASP A N 1
ATOM 3072 C CA . ASP A 1 405 ? 18.417 -5.125 -27.704 1.00 83.69 405 ASP A CA 1
ATOM 3073 C C . ASP A 1 405 ? 18.143 -3.636 -27.979 1.00 83.69 405 ASP A C 1
ATOM 3075 O O . ASP A 1 405 ? 18.476 -3.179 -29.064 1.00 83.69 405 ASP A O 1
ATOM 3079 N N . ALA A 1 406 ? 17.596 -2.875 -27.017 1.00 81.12 406 ALA A N 1
ATOM 3080 C CA . ALA A 1 406 ? 17.305 -1.422 -27.047 1.00 81.12 406 ALA A CA 1
ATOM 3081 C C . ALA A 1 406 ? 16.489 -0.873 -28.248 1.00 81.12 406 ALA A C 1
ATOM 3083 O O . ALA A 1 406 ? 16.038 0.274 -28.212 1.00 81.12 406 ALA A O 1
ATOM 3084 N N . ASP A 1 407 ? 16.250 -1.688 -29.270 1.00 89.25 407 ASP A N 1
ATOM 3085 C CA . ASP A 1 407 ? 15.463 -1.415 -30.471 1.00 89.25 407 ASP A CA 1
ATOM 3086 C C . ASP A 1 407 ? 13.982 -1.774 -30.287 1.00 89.25 407 ASP A C 1
ATOM 3088 O O . ASP A 1 407 ? 13.168 -1.584 -31.191 1.00 89.25 407 ASP A O 1
ATOM 3092 N N . ALA A 1 408 ? 13.611 -2.256 -29.100 1.00 94.75 408 ALA A N 1
ATOM 3093 C CA . ALA A 1 408 ? 12.234 -2.482 -28.702 1.00 94.75 408 ALA A CA 1
ATOM 3094 C C . ALA A 1 408 ? 11.983 -2.021 -27.266 1.00 94.75 408 ALA A C 1
ATOM 3096 O O . ALA A 1 408 ? 12.858 -2.095 -26.401 1.00 94.75 408 ALA A O 1
ATOM 3097 N N . VAL A 1 409 ? 10.756 -1.575 -27.016 1.00 96.56 409 VAL A N 1
ATOM 3098 C CA . VAL A 1 409 ? 10.260 -1.243 -25.679 1.00 96.56 409 VAL A CA 1
ATOM 3099 C C . VAL A 1 409 ? 9.233 -2.281 -25.247 1.00 96.56 409 VAL A C 1
ATOM 3101 O O . VAL A 1 409 ? 8.345 -2.658 -26.012 1.00 96.56 409 VAL A O 1
ATOM 3104 N N . TRP A 1 410 ? 9.367 -2.747 -24.013 1.00 97.75 410 TRP A N 1
ATOM 3105 C CA . TRP A 1 410 ? 8.398 -3.607 -23.352 1.00 97.75 410 TRP A CA 1
ATOM 3106 C C . TRP A 1 410 ? 7.430 -2.752 -22.542 1.00 97.75 410 TRP A C 1
ATOM 3108 O O . TRP A 1 410 ? 7.852 -1.787 -21.905 1.00 97.75 410 TRP A O 1
ATOM 3118 N N . CYS A 1 411 ? 6.148 -3.103 -22.558 1.00 97.69 411 CYS A N 1
ATOM 3119 C CA . CYS A 1 411 ? 5.115 -2.473 -21.741 1.00 97.69 411 CYS A CA 1
ATOM 3120 C C . CYS A 1 411 ? 4.277 -3.559 -21.068 1.00 97.69 411 CYS A C 1
ATOM 3122 O O . CYS A 1 411 ? 3.829 -4.488 -21.741 1.00 97.69 411 CYS A O 1
ATOM 3124 N N . TRP A 1 412 ? 4.043 -3.459 -19.765 1.00 97.06 412 TRP A N 1
ATOM 3125 C CA . TRP A 1 412 ? 3.268 -4.459 -19.023 1.00 97.06 412 TRP A CA 1
ATOM 3126 C C . TRP A 1 412 ? 2.379 -3.807 -17.964 1.00 97.06 412 TRP A C 1
ATOM 3128 O O . TRP A 1 412 ? 2.694 -2.705 -17.517 1.00 97.06 412 TRP A O 1
ATOM 3138 N N . PRO A 1 413 ? 1.267 -4.449 -17.574 1.00 93.62 413 PRO A N 1
ATOM 3139 C CA . PRO A 1 413 ? 0.345 -3.893 -16.596 1.00 93.62 413 PRO A CA 1
ATOM 3140 C C . PRO A 1 413 ? 1.015 -3.611 -15.250 1.00 93.62 413 PRO A C 1
ATOM 3142 O O . PRO A 1 413 ? 1.787 -4.424 -14.739 1.00 93.62 413 PRO A O 1
ATOM 3145 N N . THR A 1 414 ? 0.693 -2.464 -14.661 1.00 88.62 414 THR A N 1
ATOM 3146 C CA . THR A 1 414 ? 1.188 -2.055 -13.346 1.00 88.62 414 THR A CA 1
ATOM 3147 C C . THR A 1 414 ? 0.450 -2.794 -12.225 1.00 88.62 414 THR A C 1
ATOM 3149 O O . THR A 1 414 ? -0.768 -2.997 -12.263 1.00 88.62 414 THR A O 1
ATOM 3152 N N . SER A 1 415 ? 1.188 -3.099 -11.159 1.00 86.00 415 SER A N 1
ATOM 3153 C CA . SER A 1 415 ? 0.653 -3.543 -9.868 1.00 86.00 415 SER A CA 1
ATOM 3154 C C . SER A 1 415 ? 0.824 -2.442 -8.819 1.00 86.00 415 SER A C 1
ATOM 3156 O O . SER A 1 415 ? 1.859 -1.778 -8.771 1.00 86.00 415 SER A O 1
ATOM 3158 N N . TRP A 1 416 ? -0.169 -2.253 -7.952 1.00 80.25 416 TRP A N 1
ATOM 3159 C CA . TRP A 1 416 ? -0.119 -1.294 -6.846 1.00 80.25 416 TRP A CA 1
ATOM 3160 C C . TRP A 1 416 ? 0.216 -1.989 -5.524 1.00 80.25 416 TRP A C 1
ATOM 3162 O O . TRP A 1 416 ? -0.024 -3.187 -5.350 1.00 80.25 416 TRP A O 1
ATOM 3172 N N . PHE A 1 417 ? 0.804 -1.241 -4.588 1.00 81.00 417 PHE A N 1
ATOM 3173 C CA . PHE A 1 417 ? 1.226 -1.791 -3.303 1.00 81.00 417 PHE A CA 1
ATOM 3174 C C . PHE A 1 417 ? 0.040 -1.995 -2.357 1.00 81.00 417 PHE A C 1
ATOM 3176 O O . PHE A 1 417 ? -0.486 -1.043 -1.775 1.00 81.00 417 PHE A O 1
ATOM 3183 N N . ALA A 1 418 ? -0.373 -3.253 -2.210 1.00 79.31 418 ALA A N 1
ATOM 3184 C CA . ALA A 1 418 ? -1.591 -3.665 -1.523 1.00 79.31 418 ALA A CA 1
ATOM 3185 C C . ALA A 1 418 ? -1.443 -3.726 -0.000 1.00 79.31 418 ALA A C 1
ATOM 3187 O O . ALA A 1 418 ? -2.447 -3.717 0.712 1.00 79.31 418 ALA A O 1
ATOM 3188 N N . ARG A 1 419 ? -0.205 -3.743 0.514 1.00 79.19 419 ARG A N 1
ATOM 3189 C CA . ARG A 1 419 ? 0.100 -3.734 1.955 1.00 79.19 419 ARG A CA 1
ATOM 3190 C C . ARG A 1 419 ? -0.638 -4.815 2.749 1.00 79.19 419 ARG A C 1
ATOM 3192 O O . ARG A 1 419 ? -1.019 -4.583 3.881 1.00 79.19 419 ARG A O 1
ATOM 3199 N N . GLY A 1 420 ? -0.896 -5.985 2.181 1.00 80.00 420 GLY A N 1
ATOM 3200 C CA . GLY A 1 420 ? -1.628 -7.057 2.861 1.00 80.00 420 GLY A CA 1
ATOM 3201 C C . GLY A 1 420 ? -3.137 -7.032 2.722 1.00 80.00 420 GLY A C 1
ATOM 3202 O O . GLY A 1 420 ? -3.816 -7.892 3.285 1.00 80.00 420 GLY A O 1
ATOM 3203 N N . MET A 1 421 ? -3.679 -6.099 1.945 1.00 78.94 421 MET A N 1
ATOM 3204 C CA . MET A 1 421 ? -5.042 -6.212 1.450 1.00 78.94 421 MET A CA 1
ATOM 3205 C C . MET A 1 421 ? -5.245 -7.548 0.732 1.00 78.94 421 MET A C 1
ATOM 3207 O O . MET A 1 421 ? -4.417 -7.950 -0.081 1.00 78.94 421 MET A O 1
ATOM 3211 N N . ALA A 1 422 ? -6.352 -8.225 1.047 1.00 79.94 422 ALA A N 1
ATOM 3212 C CA . ALA A 1 422 ? -6.675 -9.554 0.529 1.00 79.94 422 ALA A CA 1
ATOM 3213 C C . ALA A 1 422 ? -5.572 -10.617 0.749 1.00 79.94 422 ALA A C 1
ATOM 3215 O O . ALA A 1 422 ? -5.569 -11.651 0.078 1.00 79.94 422 ALA A O 1
ATOM 3216 N N . GLY A 1 423 ? -4.663 -10.376 1.702 1.00 85.69 423 GLY A N 1
ATOM 3217 C CA . GLY A 1 423 ? -3.523 -11.239 1.997 1.00 85.69 423 GLY A CA 1
ATOM 3218 C C . GLY A 1 423 ? -2.327 -11.054 1.063 1.00 85.69 423 GLY A C 1
ATOM 3219 O O . GLY A 1 423 ? -1.436 -11.894 1.082 1.00 85.69 423 GLY A O 1
ATOM 3220 N N . GLU A 1 424 ? -2.276 -9.978 0.272 1.00 89.44 424 GLU A N 1
ATOM 3221 C CA . GLU A 1 424 ? -1.280 -9.815 -0.792 1.00 89.44 424 GLU A CA 1
ATOM 3222 C C . GLU A 1 424 ? -0.390 -8.571 -0.581 1.00 89.44 424 GLU A C 1
ATOM 3224 O O . GLU A 1 424 ? -0.884 -7.507 -0.189 1.00 89.44 424 GLU A O 1
ATOM 3229 N N . PRO A 1 425 ? 0.927 -8.642 -0.863 1.00 88.00 425 PRO A N 1
ATOM 3230 C CA . PRO A 1 425 ? 1.800 -7.465 -0.858 1.00 88.00 425 PRO A CA 1
ATOM 3231 C C . PRO A 1 425 ? 1.479 -6.510 -2.018 1.00 88.00 425 PRO A C 1
ATOM 3233 O O . PRO A 1 425 ? 1.595 -5.293 -1.872 1.00 88.00 425 PRO A O 1
ATOM 3236 N N . TRP A 1 426 ? 1.025 -7.050 -3.151 1.00 87.44 426 TRP A N 1
ATOM 3237 C CA . TRP A 1 426 ? 0.713 -6.320 -4.377 1.00 87.44 426 TRP A CA 1
ATOM 3238 C C . TRP A 1 426 ? -0.577 -6.844 -4.992 1.00 87.44 426 TRP A C 1
ATOM 3240 O O . TRP A 1 426 ? -0.868 -8.031 -4.897 1.00 87.44 426 TRP A O 1
ATOM 3250 N N . LEU A 1 427 ? -1.318 -5.970 -5.664 1.00 87.56 427 LEU A N 1
ATOM 3251 C CA . LEU A 1 427 ? -2.471 -6.340 -6.481 1.00 87.56 427 LEU A CA 1
ATOM 3252 C C . LEU A 1 427 ? -2.342 -5.657 -7.846 1.00 87.56 427 LEU A C 1
ATOM 3254 O O . LEU A 1 427 ? -1.807 -4.546 -7.917 1.00 87.56 427 LEU A O 1
ATOM 3258 N N . PRO A 1 428 ? -2.807 -6.282 -8.938 1.00 87.69 428 PRO A N 1
ATOM 3259 C CA . PRO A 1 428 ? -2.798 -5.627 -10.235 1.00 87.69 428 PRO A CA 1
ATOM 3260 C C . PRO A 1 428 ? -3.760 -4.432 -10.200 1.00 87.69 428 PRO A C 1
ATOM 3262 O O . PRO A 1 428 ? -4.792 -4.467 -9.525 1.00 87.69 428 PRO A O 1
ATOM 3265 N N . VAL A 1 429 ? -3.437 -3.356 -10.924 1.00 81.00 429 VAL A N 1
ATOM 3266 C CA . VAL A 1 429 ? -4.353 -2.201 -11.066 1.00 81.00 429 VAL A CA 1
ATOM 3267 C C . VAL A 1 429 ? -5.649 -2.618 -11.774 1.00 81.00 429 VAL A C 1
ATOM 3269 O O . VAL A 1 429 ? -6.710 -2.047 -11.531 1.00 81.00 429 VAL A O 1
ATOM 3272 N N . GLN A 1 430 ? -5.562 -3.640 -12.624 1.00 81.69 430 GLN A N 1
ATOM 3273 C CA . GLN A 1 430 ? -6.668 -4.252 -13.348 1.00 81.69 430 GLN A CA 1
ATOM 3274 C C . GLN A 1 430 ? -6.569 -5.773 -13.229 1.00 81.69 430 GLN A C 1
ATOM 3276 O O . GLN A 1 430 ? -5.581 -6.370 -13.649 1.00 81.69 430 GLN A O 1
ATOM 3281 N N . ALA A 1 431 ? -7.593 -6.404 -12.654 1.00 81.00 431 ALA A N 1
ATOM 3282 C CA . ALA A 1 431 ? -7.582 -7.839 -12.366 1.00 81.00 431 ALA A CA 1
ATOM 3283 C C . ALA A 1 431 ? -7.571 -8.736 -13.619 1.00 81.00 431 ALA A C 1
ATOM 3285 O O . ALA A 1 431 ? -7.268 -9.917 -13.511 1.00 81.00 431 ALA A O 1
ATOM 3286 N N . ASP A 1 432 ? -7.896 -8.201 -14.794 1.00 83.75 432 ASP A N 1
ATOM 3287 C CA . ASP A 1 432 ? -7.921 -8.904 -16.079 1.00 83.75 432 ASP A CA 1
ATOM 3288 C C . ASP A 1 432 ? -6.734 -8.553 -16.996 1.00 83.75 432 ASP A C 1
ATOM 3290 O O . ASP A 1 432 ? -6.661 -9.037 -18.130 1.00 83.75 432 ASP A O 1
ATOM 3294 N N . ALA A 1 433 ? -5.778 -7.748 -16.518 1.00 88.62 433 ALA A N 1
ATOM 3295 C CA . ALA A 1 433 ? -4.645 -7.291 -17.312 1.00 88.62 433 ALA A CA 1
ATOM 3296 C C . ALA A 1 433 ? -3.592 -8.397 -17.491 1.00 88.62 433 ALA A C 1
ATOM 3298 O O . ALA A 1 433 ? -2.646 -8.541 -16.716 1.00 88.62 433 ALA A O 1
ATOM 3299 N N . ARG A 1 434 ? -3.793 -9.201 -18.538 1.00 94.88 434 ARG A N 1
ATOM 3300 C CA . ARG A 1 434 ? -3.059 -10.443 -18.851 1.00 94.88 434 ARG A CA 1
ATOM 3301 C C . ARG A 1 434 ? -2.085 -10.335 -20.027 1.00 94.88 434 ARG A C 1
ATOM 3303 O O . ARG A 1 434 ? -1.612 -11.357 -20.523 1.00 94.88 434 ARG A O 1
ATOM 3310 N N . THR A 1 435 ? -1.851 -9.128 -20.538 1.00 96.31 435 THR A N 1
ATOM 3311 C CA . THR A 1 435 ? -1.115 -8.927 -21.792 1.00 96.31 435 THR A CA 1
ATOM 3312 C C . THR A 1 435 ? 0.161 -8.132 -21.559 1.00 96.31 435 THR A C 1
ATOM 3314 O O . THR A 1 435 ? 0.120 -7.035 -21.012 1.00 96.31 435 THR A O 1
ATOM 3317 N N . VAL A 1 436 ? 1.292 -8.656 -22.029 1.00 97.69 436 VAL A N 1
ATOM 3318 C CA . VAL A 1 436 ? 2.554 -7.909 -22.142 1.00 97.69 436 VAL A CA 1
ATOM 3319 C C . VAL A 1 436 ? 2.735 -7.476 -23.593 1.00 97.69 436 VAL A C 1
ATOM 3321 O O . VAL A 1 436 ? 2.495 -8.258 -24.512 1.00 97.69 436 VAL A O 1
ATOM 3324 N N . TYR A 1 437 ? 3.183 -6.247 -23.817 1.00 97.12 437 TYR A N 1
ATOM 3325 C CA . TYR A 1 437 ? 3.444 -5.700 -25.143 1.00 97.12 437 TYR A CA 1
ATOM 3326 C C . TYR A 1 437 ? 4.942 -5.537 -25.384 1.00 97.12 437 TYR A C 1
ATOM 3328 O O . TYR A 1 437 ? 5.678 -5.109 -24.498 1.00 97.12 437 TYR A O 1
ATOM 3336 N N . ARG A 1 438 ? 5.384 -5.820 -26.609 1.00 96.62 438 ARG A N 1
ATOM 3337 C CA . ARG A 1 438 ? 6.697 -5.421 -27.132 1.00 96.62 438 ARG A CA 1
ATOM 3338 C C . ARG A 1 438 ? 6.488 -4.603 -28.393 1.00 96.62 438 ARG A C 1
ATOM 3340 O O . ARG A 1 438 ? 5.914 -5.108 -29.359 1.00 96.62 438 ARG A O 1
ATOM 3347 N N . VAL A 1 439 ? 6.958 -3.363 -28.384 1.00 95.81 439 VAL A N 1
ATOM 3348 C CA . VAL A 1 439 ? 6.867 -2.443 -29.519 1.00 95.81 439 VAL A CA 1
ATOM 3349 C C . VAL A 1 439 ? 8.247 -2.293 -30.136 1.00 95.81 439 VAL A C 1
ATOM 3351 O O . VAL A 1 439 ? 9.182 -1.834 -29.482 1.00 95.81 439 VAL A O 1
ATOM 3354 N N . ASP A 1 440 ? 8.372 -2.702 -31.392 1.00 94.00 440 ASP A N 1
ATOM 3355 C CA . ASP A 1 440 ? 9.594 -2.561 -32.175 1.00 94.00 440 ASP A CA 1
ATOM 3356 C C . ASP A 1 440 ? 9.720 -1.119 -32.684 1.00 94.00 440 ASP A C 1
ATOM 3358 O O . ASP A 1 440 ? 8.804 -0.591 -33.317 1.00 94.00 440 ASP A O 1
ATOM 3362 N N . LEU A 1 441 ? 10.835 -0.454 -32.386 1.00 93.69 441 LEU A N 1
ATOM 3363 C CA . LEU A 1 441 ? 10.990 0.979 -32.651 1.00 93.69 441 LEU A CA 1
ATOM 3364 C C . LEU A 1 441 ? 11.218 1.286 -34.135 1.00 93.69 441 LEU A C 1
ATOM 3366 O O . LEU A 1 441 ? 10.866 2.375 -34.590 1.00 93.69 441 LEU A O 1
ATOM 3370 N N . ALA A 1 442 ? 11.794 0.348 -34.891 1.00 91.44 442 ALA A N 1
ATOM 3371 C CA . ALA A 1 442 ? 12.104 0.538 -36.305 1.00 91.44 442 ALA A CA 1
ATOM 3372 C C . ALA A 1 442 ? 10.866 0.330 -37.185 1.00 91.44 442 ALA A C 1
ATOM 3374 O O . ALA A 1 442 ? 10.566 1.142 -38.059 1.00 91.44 442 ALA A O 1
ATOM 3375 N N . THR A 1 443 ? 10.134 -0.753 -36.939 1.00 91.12 443 THR A N 1
ATOM 3376 C CA . THR A 1 443 ? 8.953 -1.145 -37.721 1.00 91.12 443 THR A CA 1
ATOM 3377 C C . THR A 1 443 ? 7.655 -0.557 -37.183 1.00 91.12 443 THR A C 1
ATOM 3379 O O . THR A 1 443 ? 6.654 -0.551 -37.897 1.00 91.12 443 THR A O 1
ATOM 3382 N N . ARG A 1 444 ? 7.651 -0.086 -35.926 1.00 91.19 444 ARG A N 1
ATOM 3383 C CA . ARG A 1 444 ? 6.446 0.294 -35.167 1.00 91.19 444 ARG A CA 1
ATOM 3384 C C . ARG A 1 444 ? 5.434 -0.847 -35.031 1.00 91.19 444 ARG A C 1
ATOM 3386 O O . ARG A 1 444 ? 4.267 -0.612 -34.735 1.00 91.19 444 ARG A O 1
ATOM 3393 N N . ALA A 1 445 ? 5.857 -2.092 -35.246 1.00 91.25 445 ALA A N 1
ATOM 3394 C CA . ALA A 1 445 ? 5.011 -3.253 -35.029 1.00 91.25 445 ALA A CA 1
ATOM 3395 C C . ALA A 1 445 ? 4.892 -3.539 -33.529 1.00 91.25 445 ALA A C 1
ATOM 3397 O O . ALA A 1 445 ? 5.862 -3.418 -32.778 1.00 91.25 445 ALA A O 1
ATOM 3398 N N . THR A 1 446 ? 3.704 -3.953 -33.090 1.00 94.75 446 THR A N 1
ATOM 3399 C CA . THR A 1 446 ? 3.469 -4.349 -31.697 1.00 94.75 446 THR A CA 1
ATOM 3400 C C . THR A 1 446 ? 3.176 -5.829 -31.619 1.00 94.75 446 THR A C 1
ATOM 3402 O O . THR A 1 446 ? 2.313 -6.342 -32.325 1.00 94.75 446 THR A O 1
ATOM 3405 N N . THR A 1 447 ? 3.875 -6.521 -30.729 1.00 95.94 447 THR A N 1
ATOM 3406 C CA . THR A 1 447 ? 3.556 -7.899 -30.365 1.00 95.94 447 THR A CA 1
ATOM 3407 C C . THR A 1 447 ? 2.881 -7.905 -29.001 1.00 95.94 447 THR A C 1
ATOM 3409 O O . THR A 1 447 ? 3.388 -7.294 -28.065 1.00 95.94 447 THR A O 1
ATOM 3412 N N . ALA A 1 448 ? 1.735 -8.570 -28.902 1.00 96.81 448 ALA A N 1
ATOM 3413 C CA . ALA A 1 448 ? 0.969 -8.742 -27.676 1.00 96.81 448 ALA A CA 1
ATOM 3414 C C . ALA A 1 448 ? 1.070 -10.202 -27.218 1.00 96.81 448 ALA A C 1
ATOM 3416 O O . ALA A 1 448 ? 0.587 -11.099 -27.912 1.00 96.81 448 ALA A O 1
ATOM 3417 N N . PHE A 1 449 ? 1.695 -10.429 -26.068 1.00 97.56 449 PHE A N 1
ATOM 3418 C CA . PHE A 1 449 ? 1.850 -11.735 -25.434 1.00 97.56 449 PHE A CA 1
ATOM 3419 C C . PHE A 1 449 ? 0.737 -11.919 -24.406 1.00 97.56 449 PHE A C 1
ATOM 3421 O O . PHE A 1 449 ? 0.720 -11.228 -23.388 1.00 97.56 449 PHE A O 1
ATOM 3428 N N . ALA A 1 450 ? -0.206 -12.814 -24.692 1.00 96.50 450 ALA A N 1
ATOM 3429 C CA . ALA A 1 450 ? -1.356 -13.080 -23.835 1.00 96.50 450 ALA A CA 1
ATOM 3430 C C . ALA A 1 450 ? -1.084 -14.264 -22.899 1.00 96.50 450 ALA A C 1
ATOM 3432 O O . ALA A 1 450 ? -0.661 -15.330 -23.355 1.00 96.50 450 ALA A O 1
ATOM 3433 N N . PHE A 1 451 ? -1.347 -14.071 -21.608 1.00 96.56 451 PHE A N 1
ATOM 3434 C CA . PHE A 1 451 ? -1.151 -15.062 -20.551 1.00 96.56 451 PHE A CA 1
ATOM 3435 C C . PHE A 1 451 ? -2.488 -15.566 -19.992 1.00 96.56 451 PHE A C 1
ATOM 3437 O O . PHE A 1 451 ? -3.548 -14.974 -20.212 1.00 96.56 451 PHE A O 1
ATOM 3444 N N . ALA A 1 452 ? -2.419 -16.669 -19.246 1.00 95.12 452 ALA A N 1
ATOM 3445 C CA . ALA A 1 452 ? -3.578 -17.316 -18.641 1.00 95.12 452 ALA A CA 1
ATOM 3446 C C . ALA A 1 452 ? -4.282 -16.447 -17.588 1.00 95.12 452 ALA A C 1
ATOM 3448 O O . ALA A 1 452 ? -5.502 -16.525 -17.451 1.00 95.12 452 ALA A O 1
ATOM 3449 N N . ASP A 1 453 ? -3.532 -15.630 -16.853 1.00 95.88 453 ASP A N 1
ATOM 3450 C CA . ASP A 1 453 ? -4.030 -14.796 -15.758 1.00 95.88 453 ASP A CA 1
ATOM 3451 C C . ASP A 1 453 ? -3.348 -13.418 -15.779 1.00 95.88 453 ASP A C 1
ATOM 3453 O O . ASP A 1 453 ? -2.486 -13.158 -16.624 1.00 95.88 453 ASP A O 1
ATOM 3457 N N . ALA A 1 454 ? -3.740 -12.528 -14.868 1.00 95.38 454 ALA A N 1
ATOM 3458 C CA . ALA A 1 454 ? -3.159 -11.199 -14.748 1.00 95.38 454 ALA A CA 1
ATOM 3459 C C . ALA A 1 454 ? -1.636 -11.251 -14.571 1.00 95.38 454 ALA A C 1
ATOM 3461 O O . ALA A 1 454 ? -1.087 -12.161 -13.940 1.00 95.38 454 ALA A O 1
ATOM 3462 N N . ILE A 1 455 ? -0.953 -10.234 -15.087 1.00 96.75 455 ILE A N 1
ATOM 3463 C CA . ILE A 1 455 ? 0.487 -10.062 -14.904 1.00 96.75 455 ILE A CA 1
ATOM 3464 C C . ILE A 1 455 ? 0.746 -9.512 -13.500 1.00 96.75 455 ILE A C 1
ATOM 3466 O O . ILE A 1 455 ? 0.170 -8.504 -13.096 1.00 96.75 455 ILE A O 1
ATOM 3470 N N . ALA A 1 456 ? 1.606 -10.187 -12.742 1.00 95.12 456 ALA A N 1
ATOM 3471 C CA . ALA A 1 456 ? 2.061 -9.730 -11.434 1.00 95.12 456 ALA A CA 1
ATOM 3472 C C . ALA A 1 456 ? 3.272 -8.796 -11.555 1.00 95.12 456 ALA A C 1
ATOM 3474 O O . ALA A 1 456 ? 3.304 -7.737 -10.920 1.00 95.12 456 ALA A O 1
ATOM 3475 N N . ASP A 1 457 ? 4.247 -9.192 -12.379 1.00 96.75 457 ASP A N 1
ATOM 3476 C CA . ASP A 1 457 ? 5.473 -8.442 -12.643 1.00 96.75 457 ASP A CA 1
ATOM 3477 C C . ASP A 1 457 ? 6.117 -8.874 -13.968 1.00 96.75 457 ASP A C 1
ATOM 3479 O O . ASP A 1 457 ? 5.879 -9.983 -14.457 1.00 96.75 457 ASP A O 1
ATOM 3483 N N . CYS A 1 458 ? 6.947 -8.015 -14.552 1.00 97.69 458 CYS A N 1
ATOM 3484 C CA . CYS A 1 458 ? 7.638 -8.292 -15.808 1.00 97.69 458 CYS A CA 1
ATOM 3485 C C . CYS A 1 458 ? 8.941 -7.494 -15.886 1.00 97.69 458 CYS A C 1
ATOM 3487 O O . CYS A 1 458 ? 8.954 -6.294 -15.636 1.00 97.69 458 CYS A O 1
ATOM 3489 N N . VAL A 1 459 ? 10.045 -8.156 -16.242 1.00 97.00 459 VAL A N 1
ATOM 3490 C CA . VAL A 1 459 ? 11.372 -7.525 -16.271 1.00 97.00 459 VAL A CA 1
ATOM 3491 C C . VAL A 1 459 ? 12.147 -8.005 -17.497 1.00 97.00 459 VAL A C 1
ATOM 3493 O O . VAL A 1 459 ? 12.524 -9.185 -17.571 1.00 97.00 459 VAL A O 1
ATOM 3496 N N . PRO A 1 460 ? 12.387 -7.120 -18.481 1.00 97.12 460 PRO A N 1
ATOM 3497 C CA . PRO A 1 460 ? 13.245 -7.423 -19.619 1.00 97.12 460 PRO A CA 1
ATOM 3498 C C . PRO A 1 460 ? 14.660 -7.796 -19.169 1.00 97.12 460 PRO A C 1
ATOM 3500 O O . PRO A 1 460 ? 15.203 -7.210 -18.231 1.00 97.12 460 PRO A O 1
ATOM 3503 N N . CYS A 1 461 ? 15.265 -8.774 -19.839 1.00 96.44 461 CYS A N 1
ATOM 3504 C CA . CYS A 1 461 ? 16.639 -9.174 -19.579 1.00 96.44 461 CYS A CA 1
ATOM 3505 C C . CYS A 1 461 ? 17.581 -8.047 -20.025 1.00 96.44 461 CYS A C 1
ATOM 3507 O O . CYS A 1 461 ? 17.530 -7.619 -21.178 1.00 96.44 461 C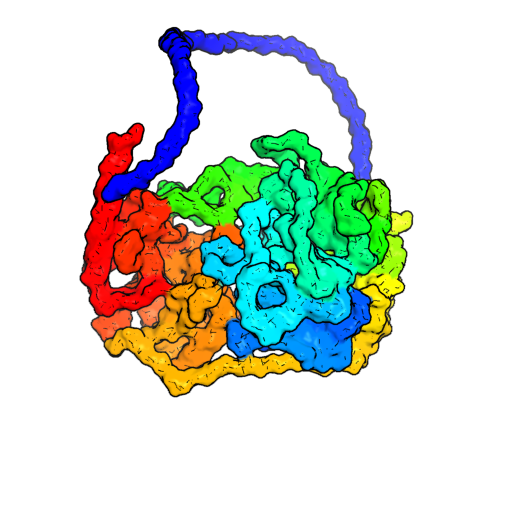YS A O 1
ATOM 3509 N N . PRO A 1 462 ? 18.500 -7.576 -19.172 1.00 94.88 462 PRO A N 1
ATOM 3510 C CA . PRO A 1 462 ? 19.358 -6.449 -19.525 1.00 94.88 462 PRO A CA 1
ATOM 3511 C C . PRO A 1 462 ? 20.517 -6.857 -20.461 1.00 94.88 462 PRO A C 1
ATOM 3513 O O . PRO A 1 462 ? 21.313 -6.010 -20.874 1.00 94.88 462 PRO A O 1
ATOM 3516 N N . ALA A 1 463 ? 20.652 -8.149 -20.778 1.00 93.88 463 ALA A N 1
ATOM 3517 C CA . ALA A 1 463 ? 21.694 -8.690 -21.650 1.00 93.88 463 ALA A CA 1
ATOM 3518 C C . ALA A 1 463 ? 21.224 -8.944 -23.092 1.00 93.88 463 ALA A C 1
ATOM 3520 O O . ALA A 1 463 ? 22.057 -9.000 -23.993 1.00 93.88 463 ALA A O 1
ATOM 3521 N N . ASP A 1 464 ? 19.920 -9.122 -23.321 1.00 92.56 464 ASP A N 1
ATOM 3522 C CA . ASP A 1 464 ? 19.365 -9.500 -24.625 1.00 92.56 464 ASP A CA 1
ATOM 3523 C C . ASP A 1 464 ? 17.865 -9.163 -24.740 1.00 92.56 464 ASP A C 1
ATOM 3525 O O . ASP A 1 464 ? 17.312 -8.458 -23.904 1.00 92.56 464 ASP A O 1
ATOM 3529 N N . GLY A 1 465 ? 17.202 -9.629 -25.802 1.00 90.81 465 GLY A N 1
ATOM 3530 C CA . GLY A 1 465 ? 15.783 -9.360 -26.063 1.00 90.81 465 GLY A CA 1
ATOM 3531 C C . GLY A 1 465 ? 14.790 -10.258 -25.312 1.00 90.81 465 GLY A C 1
ATOM 3532 O O . GLY A 1 465 ? 13.621 -10.288 -25.696 1.00 90.81 465 GLY A O 1
ATOM 3533 N N . ARG A 1 466 ? 15.214 -11.043 -24.310 1.00 95.25 466 ARG A N 1
ATOM 3534 C CA . ARG A 1 466 ? 14.300 -11.875 -23.505 1.00 95.25 466 ARG A CA 1
ATOM 3535 C C . ARG A 1 466 ? 13.579 -11.069 -22.431 1.00 95.25 466 ARG A C 1
ATOM 3537 O O . ARG A 1 466 ? 14.013 -9.987 -22.045 1.00 95.25 466 ARG A O 1
ATOM 3544 N N . VAL A 1 467 ? 12.505 -11.637 -21.893 1.00 97.31 467 VAL A N 1
ATOM 3545 C CA . VAL A 1 467 ? 11.745 -11.060 -20.778 1.00 97.31 467 VAL A CA 1
ATOM 3546 C C . VAL A 1 467 ? 11.321 -12.137 -19.787 1.00 97.31 467 VAL A C 1
ATOM 3548 O O . VAL A 1 467 ? 10.928 -13.233 -20.188 1.00 97.31 467 VAL A O 1
ATOM 3551 N N . LEU A 1 468 ? 11.407 -11.829 -18.494 1.00 98.00 468 LEU A N 1
ATOM 3552 C CA . LEU A 1 468 ? 10.866 -12.665 -17.426 1.00 98.00 468 LEU A CA 1
ATOM 3553 C C . LEU A 1 468 ? 9.507 -12.104 -17.006 1.00 98.00 468 LEU A C 1
ATOM 3555 O O . LEU A 1 468 ? 9.407 -10.910 -16.739 1.00 98.00 468 LEU A O 1
ATOM 3559 N N . VAL A 1 469 ? 8.477 -12.946 -16.949 1.00 98.25 469 VAL A N 1
ATOM 3560 C CA . VAL A 1 469 ? 7.100 -12.538 -16.633 1.00 98.25 469 VAL A CA 1
ATOM 3561 C C . VAL A 1 469 ? 6.539 -13.427 -15.532 1.00 98.25 469 VAL A C 1
ATOM 3563 O O . VAL A 1 469 ? 6.592 -14.649 -15.651 1.00 98.25 469 VAL A O 1
ATOM 3566 N N . SER A 1 470 ? 5.995 -12.823 -14.477 1.00 97.75 470 SER A N 1
ATOM 3567 C CA . SER A 1 470 ? 5.254 -13.508 -13.415 1.00 97.75 470 SER A CA 1
ATOM 3568 C C . SER A 1 470 ? 3.756 -13.305 -13.619 1.00 97.75 470 SER A C 1
ATOM 3570 O O . SER A 1 470 ? 3.298 -12.171 -13.760 1.00 97.75 470 SER A O 1
ATOM 3572 N N . GLY A 1 471 ? 2.997 -14.400 -13.622 1.00 96.50 471 GLY A N 1
ATOM 3573 C CA . GLY A 1 471 ? 1.538 -14.407 -13.671 1.00 96.50 471 GLY A CA 1
ATOM 3574 C C . GLY A 1 471 ? 0.907 -14.701 -12.310 1.00 96.50 471 GLY A C 1
ATOM 3575 O O . GLY A 1 471 ? 1.501 -15.342 -11.437 1.00 96.50 471 GLY A O 1
ATOM 3576 N N . TRP A 1 472 ? -0.335 -14.255 -12.129 1.00 95.69 472 TRP A N 1
ATOM 3577 C CA . TRP A 1 472 ? -1.153 -14.596 -10.959 1.00 95.69 472 TRP A CA 1
ATOM 3578 C C . TRP A 1 472 ? -1.573 -16.070 -10.920 1.00 95.69 472 TRP A C 1
ATOM 3580 O O . TRP A 1 472 ? -1.905 -16.585 -9.854 1.00 95.69 472 TRP A O 1
ATOM 3590 N N . ASP A 1 473 ? -1.438 -16.787 -12.035 1.00 94.06 473 ASP A N 1
ATOM 3591 C CA . ASP A 1 473 ? -1.540 -18.244 -12.110 1.00 94.06 473 ASP A CA 1
ATOM 3592 C C . ASP A 1 473 ? -0.412 -18.981 -11.362 1.00 94.06 473 ASP A C 1
ATOM 3594 O O . ASP A 1 473 ? -0.448 -20.207 -11.276 1.00 94.06 473 ASP A O 1
ATOM 3598 N N . GLY A 1 474 ? 0.556 -18.261 -10.784 1.00 94.12 474 GLY A N 1
ATOM 3599 C CA . GLY A 1 474 ? 1.681 -18.825 -10.039 1.00 94.12 474 GLY A CA 1
ATOM 3600 C C . GLY A 1 474 ? 2.859 -19.240 -10.918 1.00 94.12 474 GLY A C 1
ATOM 3601 O O . GLY A 1 474 ? 3.835 -19.789 -10.393 1.00 94.12 474 GLY A O 1
ATOM 3602 N N . GLN A 1 475 ? 2.796 -18.966 -12.225 1.00 95.31 475 GLN A N 1
ATOM 3603 C CA . GLN A 1 475 ? 3.873 -19.260 -13.162 1.00 95.31 475 GLN A CA 1
ATOM 3604 C C . GLN A 1 475 ? 4.805 -18.068 -13.341 1.00 95.31 475 GLN A C 1
ATOM 3606 O O . GLN A 1 475 ? 4.396 -16.908 -13.406 1.00 95.31 475 GLN A O 1
ATOM 3611 N N . VAL A 1 476 ? 6.089 -18.377 -13.491 1.00 97.00 476 VAL A N 1
ATOM 3612 C CA . VAL A 1 476 ? 7.096 -17.455 -14.009 1.00 97.00 476 VAL A CA 1
ATOM 3613 C C . VAL A 1 476 ? 7.610 -18.013 -15.326 1.00 97.00 476 VAL A C 1
ATOM 3615 O O . VAL A 1 476 ? 8.090 -19.144 -15.375 1.00 97.00 476 VAL A O 1
ATOM 3618 N N . ALA A 1 477 ? 7.499 -17.238 -16.399 1.00 97.31 477 ALA A N 1
ATOM 3619 C CA . ALA A 1 477 ? 7.911 -17.630 -17.740 1.00 97.31 477 ALA A CA 1
ATOM 3620 C C . ALA A 1 477 ? 9.032 -16.722 -18.252 1.00 97.31 477 ALA A C 1
ATOM 3622 O O . ALA A 1 477 ? 8.943 -15.499 -18.162 1.00 97.31 477 ALA A O 1
ATOM 3623 N N . LEU A 1 478 ? 10.067 -17.327 -18.831 1.00 98.00 478 LEU A N 1
ATOM 3624 C CA . LEU A 1 478 ? 11.084 -16.631 -19.612 1.00 98.00 478 LEU A CA 1
ATOM 3625 C C . LEU A 1 478 ? 10.702 -16.729 -21.088 1.00 98.00 478 LEU A C 1
ATOM 3627 O O . LEU A 1 478 ? 10.600 -17.835 -21.624 1.00 98.00 478 LEU A O 1
ATOM 3631 N N . LEU A 1 479 ? 10.502 -15.591 -21.745 1.00 97.19 479 LEU A N 1
ATOM 3632 C CA . LEU A 1 479 ? 10.135 -15.517 -23.157 1.00 97.19 479 LEU A CA 1
ATOM 3633 C C . LEU A 1 479 ? 11.285 -14.964 -23.998 1.00 97.19 479 LEU A C 1
ATOM 3635 O O . LEU A 1 479 ? 11.992 -14.048 -23.578 1.00 97.19 479 LEU A O 1
ATOM 3639 N N . GLY A 1 480 ? 11.441 -15.499 -25.206 1.00 94.00 480 GLY A N 1
ATOM 3640 C CA . GLY A 1 480 ? 12.197 -14.867 -26.282 1.00 94.00 480 GLY A CA 1
ATOM 3641 C C . GLY A 1 480 ? 11.475 -13.641 -26.842 1.00 94.00 480 GLY A C 1
ATOM 3642 O O . GLY A 1 480 ? 10.263 -13.490 -26.684 1.00 94.00 480 GLY A O 1
ATOM 3643 N N . ALA A 1 481 ? 12.210 -12.785 -27.557 1.00 89.25 481 ALA A N 1
ATOM 3644 C CA . ALA A 1 481 ? 11.646 -11.615 -28.244 1.00 89.25 481 ALA A CA 1
ATOM 3645 C C . ALA A 1 481 ? 10.574 -11.989 -29.294 1.00 89.25 481 ALA A C 1
ATOM 3647 O O . ALA A 1 481 ? 9.720 -11.175 -29.638 1.00 89.25 481 ALA A O 1
ATOM 3648 N N . ASP A 1 482 ? 10.615 -13.227 -29.791 1.00 89.12 482 ASP A N 1
ATOM 3649 C CA . ASP A 1 482 ? 9.660 -13.827 -30.725 1.00 89.12 482 ASP A CA 1
ATOM 3650 C C . ASP A 1 482 ? 8.408 -14.413 -30.044 1.00 89.12 482 ASP A C 1
ATOM 3652 O O . ASP A 1 482 ? 7.507 -14.889 -30.736 1.00 89.12 482 ASP A O 1
ATOM 3656 N N . GLY A 1 483 ? 8.345 -14.387 -28.708 1.00 88.12 483 GLY A N 1
ATOM 3657 C CA . GLY A 1 483 ? 7.281 -14.987 -27.903 1.00 88.12 483 GLY A CA 1
ATOM 3658 C C . GLY A 1 483 ? 7.465 -16.468 -27.601 1.00 88.12 483 GLY A C 1
ATOM 3659 O O . GLY A 1 483 ? 6.602 -17.060 -26.953 1.00 88.12 483 GLY A O 1
ATOM 3660 N N . LYS A 1 484 ? 8.567 -17.091 -28.034 1.00 94.50 484 LYS A N 1
ATOM 3661 C CA . LYS A 1 484 ? 8.845 -18.484 -27.690 1.00 94.50 484 LYS A CA 1
ATOM 3662 C C . LYS A 1 484 ? 9.148 -18.591 -26.199 1.00 94.50 484 LYS A C 1
ATOM 3664 O O . LYS A 1 484 ? 10.029 -17.910 -25.679 1.00 94.50 484 LYS A O 1
ATOM 3669 N N . VAL A 1 485 ? 8.453 -19.493 -25.517 1.00 96.56 485 VAL A N 1
ATOM 3670 C CA . VAL A 1 485 ? 8.750 -19.831 -24.124 1.00 96.56 485 VAL A CA 1
ATOM 3671 C C . VAL A 1 485 ? 10.099 -20.552 -24.063 1.00 96.56 485 VAL A C 1
ATOM 3673 O O . VAL A 1 485 ? 10.251 -21.637 -24.625 1.00 96.56 485 VAL A O 1
ATOM 3676 N N . VAL A 1 486 ? 11.071 -19.945 -23.385 1.00 96.62 486 VAL A N 1
ATOM 3677 C CA . VAL A 1 486 ? 12.410 -20.503 -23.145 1.00 96.62 486 VAL A CA 1
ATOM 3678 C C . VAL A 1 486 ? 12.399 -21.393 -21.906 1.00 96.62 486 VAL A C 1
ATOM 3680 O O . VAL A 1 486 ? 12.899 -22.512 -21.950 1.00 96.62 486 VAL A O 1
ATOM 3683 N N . ALA A 1 487 ? 11.782 -20.918 -20.823 1.00 96.69 487 ALA A N 1
ATOM 3684 C CA . ALA A 1 487 ? 11.658 -21.649 -19.568 1.00 96.69 487 ALA A CA 1
ATOM 3685 C C . ALA A 1 487 ? 10.360 -21.279 -18.842 1.00 96.69 487 ALA A C 1
ATOM 3687 O O . ALA A 1 487 ? 9.809 -20.194 -19.048 1.00 96.69 487 ALA A O 1
ATOM 3688 N N . LYS A 1 488 ? 9.890 -22.179 -17.973 1.00 95.56 488 LYS A N 1
ATOM 3689 C CA . LYS A 1 488 ? 8.788 -21.938 -17.036 1.00 95.56 488 LYS A CA 1
ATOM 3690 C C . LYS A 1 488 ? 9.137 -22.488 -15.660 1.00 95.56 488 LYS A C 1
ATOM 3692 O O . LYS A 1 488 ? 9.715 -23.569 -15.555 1.00 95.56 488 LYS A O 1
ATOM 3697 N N . LEU A 1 489 ? 8.731 -21.770 -14.622 1.00 94.88 489 LEU A N 1
ATOM 3698 C CA . LEU A 1 489 ? 8.866 -22.155 -13.227 1.00 94.88 489 LEU A CA 1
ATOM 3699 C C . LEU A 1 489 ? 7.514 -22.007 -12.526 1.00 94.88 489 LEU A C 1
ATOM 3701 O O . LEU A 1 489 ? 6.933 -20.926 -12.530 1.00 94.88 489 LEU A O 1
ATOM 3705 N N . GLU A 1 490 ? 7.036 -23.077 -11.894 1.00 94.25 490 GLU A N 1
ATOM 3706 C CA . GLU A 1 490 ? 5.850 -23.035 -11.034 1.00 94.25 490 GLU A CA 1
ATOM 3707 C C . GLU A 1 490 ? 6.264 -22.661 -9.603 1.00 94.25 490 GLU A C 1
ATOM 3709 O O . GLU A 1 490 ? 7.135 -23.309 -8.997 1.00 94.25 490 GLU A O 1
ATOM 3714 N N . LEU A 1 491 ? 5.642 -21.608 -9.074 1.00 88.81 491 LEU A N 1
ATOM 3715 C CA . LEU A 1 491 ? 5.853 -21.089 -7.720 1.00 88.81 491 LEU A CA 1
ATOM 3716 C C . LEU A 1 491 ? 4.562 -21.046 -6.890 1.00 88.81 491 LEU A C 1
ATOM 3718 O O . LEU A 1 491 ? 4.633 -20.791 -5.689 1.00 88.81 491 LEU A O 1
ATOM 3722 N N . ASN A 1 492 ? 3.398 -21.332 -7.493 1.00 89.50 492 ASN A N 1
ATOM 3723 C CA . ASN A 1 492 ? 2.076 -21.289 -6.853 1.00 89.50 492 ASN A CA 1
ATOM 3724 C C . ASN A 1 492 ? 1.728 -19.939 -6.185 1.00 89.50 492 ASN A C 1
ATOM 3726 O O . ASN A 1 492 ? 0.850 -19.886 -5.325 1.00 89.50 492 ASN A O 1
ATOM 3730 N N . ALA A 1 493 ? 2.409 -18.854 -6.556 1.00 93.31 493 ALA A N 1
ATOM 3731 C CA . ALA A 1 493 ? 2.162 -17.500 -6.070 1.00 93.31 493 ALA A CA 1
ATOM 3732 C C . ALA A 1 493 ? 2.673 -16.469 -7.084 1.00 93.31 493 ALA A C 1
ATOM 3734 O O . ALA A 1 493 ? 3.624 -16.738 -7.822 1.00 93.31 493 ALA A O 1
ATOM 3735 N N . SER A 1 494 ? 2.061 -15.284 -7.088 1.00 94.62 494 SER A N 1
ATOM 3736 C CA . SER A 1 494 ? 2.581 -14.118 -7.804 1.00 94.62 494 SER A CA 1
ATOM 3737 C C . SER A 1 494 ? 3.953 -13.718 -7.247 1.00 94.62 494 SER A C 1
ATOM 3739 O O . SER A 1 494 ? 4.256 -13.968 -6.073 1.00 94.62 494 SER A O 1
ATOM 3741 N N . ALA A 1 495 ? 4.808 -13.121 -8.079 1.00 96.81 495 ALA A N 1
ATOM 3742 C CA . ALA A 1 495 ? 6.178 -12.811 -7.688 1.00 96.81 495 ALA A CA 1
ATOM 3743 C C . ALA A 1 495 ? 6.690 -11.476 -8.233 1.00 96.81 495 ALA A C 1
ATOM 3745 O O . ALA A 1 495 ? 6.316 -11.041 -9.319 1.00 96.81 495 ALA A O 1
ATOM 3746 N N . ARG A 1 496 ? 7.600 -10.867 -7.467 1.00 97.19 496 ARG A N 1
ATOM 3747 C CA . ARG A 1 496 ? 8.482 -9.781 -7.891 1.00 97.19 496 ARG A CA 1
ATOM 3748 C C . ARG A 1 496 ? 9.782 -10.331 -8.449 1.00 97.19 496 ARG A C 1
ATOM 3750 O O . ARG A 1 496 ? 10.283 -11.356 -7.982 1.00 97.19 496 ARG A O 1
ATOM 3757 N N . LEU A 1 497 ? 10.311 -9.648 -9.451 1.00 97.88 497 LEU A N 1
ATOM 3758 C CA . LEU A 1 497 ? 11.411 -10.130 -10.276 1.00 97.88 497 LEU A CA 1
ATOM 3759 C C . LEU A 1 497 ? 12.541 -9.094 -10.312 1.00 97.88 497 LEU A C 1
ATOM 3761 O O . LEU A 1 497 ? 12.289 -7.893 -10.355 1.00 97.88 497 LEU A O 1
ATOM 3765 N N . ALA A 1 498 ? 13.793 -9.548 -10.337 1.00 97.88 498 ALA A N 1
ATOM 3766 C CA . ALA A 1 498 ? 14.948 -8.675 -10.547 1.00 97.88 498 ALA A CA 1
ATOM 3767 C C . ALA A 1 498 ? 16.080 -9.420 -11.260 1.00 97.88 498 ALA A C 1
ATOM 3769 O O . ALA A 1 498 ? 16.417 -10.537 -10.880 1.00 97.88 498 ALA A O 1
ATOM 3770 N N . TRP A 1 499 ? 16.692 -8.795 -12.265 1.00 97.75 499 TRP A N 1
ATOM 3771 C CA . TRP A 1 499 ? 17.898 -9.306 -12.926 1.00 97.75 499 TRP A CA 1
ATOM 3772 C C . TRP A 1 499 ? 19.164 -8.764 -12.258 1.00 97.75 499 TRP A C 1
ATOM 3774 O O . TRP A 1 499 ? 19.172 -7.627 -11.788 1.00 97.75 499 TRP A O 1
ATOM 3784 N N . SER A 1 500 ? 20.253 -9.537 -12.287 1.00 96.62 500 SER A N 1
ATOM 3785 C CA . SER A 1 500 ? 21.602 -8.995 -12.099 1.00 96.62 500 SER A CA 1
ATOM 3786 C C . SER A 1 500 ? 21.915 -7.958 -13.181 1.00 96.62 500 SER A C 1
ATOM 3788 O O . SER A 1 500 ? 21.367 -8.015 -14.287 1.00 96.62 500 SER A O 1
ATOM 3790 N N . GLY A 1 501 ? 22.820 -7.013 -12.900 1.00 91.56 501 GLY A N 1
ATOM 3791 C CA . GLY A 1 501 ? 23.140 -5.933 -13.843 1.00 91.56 501 GLY A CA 1
ATOM 3792 C C . GLY A 1 501 ? 23.574 -6.439 -15.225 1.00 91.56 501 GLY A C 1
ATOM 3793 O O . GLY A 1 501 ? 23.167 -5.896 -16.253 1.00 91.56 501 GLY A O 1
ATOM 3794 N N . ASP A 1 502 ? 24.334 -7.528 -15.275 1.00 92.75 502 ASP A N 1
ATOM 3795 C CA . ASP A 1 502 ? 24.799 -8.187 -16.503 1.00 92.75 502 ASP A CA 1
ATOM 3796 C C . ASP A 1 502 ? 23.820 -9.231 -17.083 1.00 92.75 502 ASP A C 1
ATOM 3798 O O . ASP A 1 502 ? 24.121 -9.891 -18.084 1.00 92.75 502 ASP A O 1
ATOM 3802 N N . GLY A 1 503 ? 22.657 -9.414 -16.451 1.00 95.44 503 GLY A N 1
ATOM 3803 C CA . GLY A 1 503 ? 21.631 -10.380 -16.838 1.00 95.44 503 GLY A CA 1
ATOM 3804 C C . GLY A 1 503 ? 22.089 -11.838 -16.781 1.00 95.44 503 GLY A C 1
ATOM 3805 O O . GLY A 1 503 ? 21.564 -12.662 -17.524 1.00 95.44 503 GLY A O 1
ATOM 3806 N N . THR A 1 504 ? 23.119 -12.181 -16.005 1.00 96.62 504 THR A N 1
ATOM 3807 C CA . THR A 1 504 ? 23.572 -13.575 -15.835 1.00 96.62 504 THR A CA 1
ATOM 3808 C C . THR A 1 504 ? 22.611 -14.420 -15.006 1.00 96.62 504 THR A C 1
ATOM 3810 O O . THR A 1 504 ? 22.486 -15.615 -15.277 1.00 96.62 504 THR A O 1
ATOM 3813 N N . PHE A 1 505 ? 21.896 -13.816 -14.057 1.00 98.06 505 PHE A N 1
ATOM 3814 C CA . PHE A 1 505 ? 20.855 -14.485 -13.282 1.00 98.06 505 PHE A CA 1
ATOM 3815 C C . PHE A 1 505 ? 19.726 -13.524 -12.900 1.00 98.06 505 PHE A C 1
ATOM 3817 O O . PHE A 1 505 ? 19.895 -12.304 -12.897 1.00 98.06 505 PHE A O 1
ATOM 3824 N N . ALA A 1 506 ? 18.574 -14.086 -12.551 1.00 98.31 506 ALA A N 1
ATOM 3825 C CA . ALA A 1 506 ? 17.442 -13.373 -11.981 1.00 98.31 506 ALA A CA 1
ATOM 3826 C C . ALA A 1 506 ? 17.092 -13.925 -10.599 1.00 98.31 506 ALA A C 1
ATOM 3828 O O . ALA A 1 506 ? 17.282 -15.109 -10.321 1.00 98.31 506 ALA A O 1
ATOM 3829 N N . VAL A 1 507 ? 16.530 -13.074 -9.751 1.00 98.56 507 VAL A N 1
ATOM 3830 C CA . VAL A 1 507 ? 15.922 -13.446 -8.476 1.00 98.56 507 VAL A CA 1
ATOM 3831 C C . VAL A 1 507 ? 14.420 -13.251 -8.575 1.00 98.56 507 VAL A C 1
ATOM 3833 O O . VAL A 1 507 ? 13.932 -12.249 -9.099 1.00 98.56 507 VAL A O 1
ATOM 3836 N N . VAL A 1 508 ? 13.696 -14.228 -8.048 1.00 98.19 508 VAL A N 1
ATOM 3837 C CA . VAL A 1 508 ? 12.244 -14.252 -7.962 1.00 98.19 508 VAL A CA 1
ATOM 3838 C C . VAL A 1 508 ? 11.852 -14.282 -6.495 1.00 98.19 508 VAL A C 1
ATOM 3840 O O . VAL A 1 508 ? 12.315 -15.150 -5.756 1.00 98.19 508 VAL A O 1
ATOM 3843 N N . GLY A 1 509 ? 10.996 -13.354 -6.076 1.00 97.88 509 GLY A N 1
ATOM 3844 C CA . GLY A 1 509 ? 10.463 -13.281 -4.722 1.00 97.88 509 GLY A CA 1
ATOM 3845 C C . GLY A 1 509 ? 8.944 -13.295 -4.714 1.00 97.88 509 GLY A C 1
ATOM 3846 O O . GLY A 1 509 ? 8.300 -12.399 -5.247 1.00 97.88 509 GLY A O 1
ATOM 3847 N N . THR A 1 510 ? 8.367 -14.329 -4.122 1.00 97.19 510 THR A N 1
ATOM 3848 C CA . THR A 1 510 ? 6.929 -14.617 -4.172 1.00 97.19 510 THR A CA 1
ATOM 3849 C C . THR A 1 510 ? 6.133 -13.965 -3.038 1.00 97.19 510 THR A C 1
ATOM 3851 O O . THR A 1 510 ? 6.626 -13.761 -1.923 1.00 97.19 510 THR A O 1
ATOM 3854 N N . ALA A 1 511 ? 4.842 -13.742 -3.283 1.00 94.62 511 ALA A N 1
ATOM 3855 C CA . ALA A 1 511 ? 3.891 -13.260 -2.282 1.00 94.62 511 ALA A CA 1
ATOM 3856 C C . ALA A 1 511 ? 3.729 -14.203 -1.070 1.00 94.62 511 ALA A C 1
ATOM 3858 O O . ALA A 1 511 ? 3.239 -13.771 -0.032 1.00 94.62 511 ALA A O 1
ATOM 3859 N N . ASN A 1 512 ? 4.180 -15.462 -1.160 1.00 93.06 512 ASN A N 1
ATOM 3860 C CA . ASN A 1 512 ? 4.145 -16.429 -0.058 1.00 93.06 512 ASN A CA 1
ATOM 3861 C C . ASN A 1 512 ? 5.478 -16.579 0.711 1.00 93.06 512 ASN A C 1
ATOM 3863 O O . ASN A 1 512 ? 5.578 -17.447 1.575 1.00 93.06 512 ASN A O 1
ATOM 3867 N N . GLY A 1 513 ? 6.486 -15.747 0.417 1.00 93.94 513 GLY A N 1
ATOM 3868 C CA . GLY A 1 513 ? 7.753 -15.700 1.163 1.00 93.94 513 GLY A CA 1
ATOM 3869 C C . GLY A 1 513 ? 8.868 -16.619 0.650 1.00 93.94 513 GLY A C 1
ATOM 3870 O O . GLY A 1 513 ? 9.913 -16.750 1.295 1.00 93.94 513 GLY A O 1
ATOM 3871 N N . GLN A 1 514 ? 8.683 -17.238 -0.517 1.00 95.88 514 GLN A N 1
ATOM 3872 C CA . GLN A 1 514 ? 9.709 -18.029 -1.198 1.00 95.88 514 GLN A CA 1
ATOM 3873 C C . GLN A 1 514 ? 10.576 -17.174 -2.132 1.00 95.88 514 GLN A C 1
ATOM 3875 O O . GLN A 1 514 ? 10.056 -16.395 -2.936 1.00 95.88 514 GLN A O 1
ATOM 3880 N N . LEU A 1 515 ? 11.890 -17.397 -2.078 1.00 97.50 515 LEU A N 1
ATOM 3881 C CA . LEU A 1 515 ? 12.892 -16.883 -3.007 1.00 97.50 515 LEU A CA 1
ATOM 3882 C C . LEU A 1 515 ? 13.391 -17.992 -3.937 1.00 97.50 515 LEU A C 1
ATOM 3884 O O . LEU A 1 515 ? 13.565 -19.140 -3.522 1.00 97.50 515 LEU A O 1
ATOM 3888 N N . ALA A 1 516 ? 13.693 -17.633 -5.179 1.00 97.69 516 ALA A N 1
ATOM 3889 C CA . ALA A 1 516 ? 14.390 -18.494 -6.123 1.00 97.69 516 ALA A CA 1
ATOM 3890 C C . ALA A 1 516 ? 15.376 -17.691 -6.972 1.00 97.69 516 ALA A C 1
ATOM 3892 O O . ALA A 1 516 ? 15.114 -16.532 -7.292 1.00 97.69 516 ALA A O 1
ATOM 3893 N N . GLN A 1 517 ? 16.476 -18.321 -7.376 1.00 98.12 517 GLN A N 1
ATOM 3894 C CA . GLN A 1 517 ? 17.388 -17.778 -8.378 1.00 98.12 517 GLN A CA 1
ATOM 3895 C C . GLN A 1 517 ? 17.299 -18.602 -9.660 1.00 98.12 517 GLN A C 1
ATOM 3897 O O . GLN A 1 517 ? 17.335 -19.835 -9.624 1.00 98.12 517 GLN A O 1
ATOM 3902 N N . LEU A 1 518 ? 17.206 -17.907 -10.785 1.00 98.06 518 LEU A N 1
ATOM 3903 C CA . LEU A 1 518 ? 17.208 -18.477 -12.122 1.00 98.06 518 LEU A CA 1
ATOM 3904 C C . LEU A 1 518 ? 18.475 -18.050 -12.854 1.00 98.06 518 LEU A C 1
ATOM 3906 O O . LEU A 1 518 ? 18.811 -16.869 -12.862 1.00 98.06 518 LEU A O 1
ATOM 3910 N N . GLU A 1 519 ? 19.149 -18.990 -13.506 1.00 97.12 519 GLU A N 1
ATOM 3911 C CA . GLU A 1 519 ? 20.188 -18.681 -14.488 1.00 97.12 519 GLU A CA 1
ATOM 3912 C C . GLU A 1 519 ? 19.574 -17.921 -15.684 1.00 97.12 519 GLU A C 1
ATOM 3914 O O . GLU A 1 519 ? 18.355 -17.908 -15.882 1.00 97.12 519 GLU A O 1
ATOM 3919 N N . ARG A 1 520 ? 20.406 -17.291 -16.521 1.00 95.62 520 ARG A N 1
ATOM 3920 C CA . ARG A 1 520 ? 19.950 -16.524 -17.698 1.00 95.62 520 ARG A CA 1
ATOM 3921 C C . ARG A 1 520 ? 19.033 -17.316 -18.638 1.00 95.62 520 ARG A C 1
ATOM 3923 O O . ARG A 1 520 ? 18.167 -16.738 -19.291 1.00 95.62 520 ARG A O 1
ATOM 3930 N N . ASP A 1 521 ? 19.239 -18.622 -18.766 1.00 95.31 521 ASP A N 1
ATOM 3931 C CA . ASP A 1 521 ? 18.408 -19.514 -19.586 1.00 95.31 521 ASP A CA 1
ATOM 3932 C C . ASP A 1 521 ? 17.092 -19.939 -18.906 1.00 95.31 521 ASP A C 1
ATOM 3934 O O . ASP A 1 521 ? 16.271 -20.612 -19.525 1.00 95.31 521 ASP A O 1
ATOM 3938 N N . GLY A 1 522 ? 16.861 -19.496 -17.669 1.00 95.06 522 GLY A N 1
ATOM 3939 C CA . GLY A 1 522 ? 15.685 -19.801 -16.864 1.00 95.06 522 GLY A CA 1
ATOM 3940 C C . GLY A 1 522 ? 15.805 -21.085 -16.044 1.00 95.06 522 GLY A C 1
ATOM 3941 O O . GLY A 1 522 ? 14.839 -21.464 -15.377 1.00 95.06 522 GLY A O 1
ATOM 3942 N N . LYS A 1 523 ? 16.961 -21.759 -16.057 1.00 96.38 523 LYS A N 1
ATOM 3943 C CA . LYS A 1 523 ? 17.219 -22.914 -15.197 1.00 96.38 523 LYS A CA 1
ATOM 3944 C C . LYS A 1 523 ? 17.242 -22.490 -13.728 1.00 96.38 523 LYS A C 1
ATOM 3946 O O . LYS A 1 523 ? 17.911 -21.533 -13.351 1.00 96.38 523 LYS A O 1
ATOM 3951 N N . LEU A 1 524 ? 16.512 -23.221 -12.887 1.00 97.31 524 LEU A N 1
ATOM 3952 C CA . LEU A 1 524 ? 16.506 -23.002 -11.441 1.00 97.31 524 LEU A CA 1
ATOM 3953 C C . LEU A 1 524 ? 17.875 -23.364 -10.850 1.00 97.31 524 LEU A C 1
ATOM 3955 O O . LEU A 1 524 ? 18.296 -24.516 -10.954 1.00 97.31 524 LEU A O 1
ATOM 3959 N N . ASN A 1 525 ? 18.530 -22.400 -10.205 1.00 97.00 525 ASN A N 1
ATOM 3960 C CA . ASN A 1 525 ? 19.775 -22.625 -9.472 1.00 97.00 525 ASN A CA 1
ATOM 3961 C C . ASN A 1 525 ? 19.481 -23.041 -8.022 1.00 97.00 525 ASN A C 1
ATOM 3963 O O . ASN A 1 525 ? 19.853 -24.128 -7.586 1.00 97.00 525 ASN A O 1
ATOM 3967 N N . TRP A 1 526 ? 18.729 -22.215 -7.290 1.00 97.56 526 TRP A N 1
ATOM 3968 C CA . TRP A 1 526 ? 18.288 -22.526 -5.930 1.00 97.56 526 TRP A CA 1
ATOM 3969 C C . TRP A 1 526 ? 16.909 -21.949 -5.627 1.00 97.56 526 TRP A C 1
ATOM 3971 O O . TRP A 1 526 ? 16.418 -21.043 -6.304 1.00 97.56 526 TRP A O 1
ATOM 3981 N N . ARG A 1 527 ? 16.284 -22.493 -4.580 1.00 96.69 527 ARG A N 1
ATOM 3982 C CA . ARG A 1 527 ? 14.989 -22.074 -4.038 1.00 96.69 527 ARG A CA 1
ATOM 3983 C C . ARG A 1 527 ? 15.001 -22.235 -2.520 1.00 96.69 527 ARG A C 1
ATOM 3985 O O . ARG A 1 527 ? 15.418 -23.282 -2.033 1.00 96.69 527 ARG A O 1
ATOM 3992 N N . GLN A 1 528 ? 14.521 -21.237 -1.785 1.00 95.69 528 GLN A N 1
ATOM 3993 C CA . GLN A 1 528 ? 14.443 -21.273 -0.320 1.00 95.69 528 GLN A CA 1
ATOM 3994 C C . GLN A 1 528 ? 13.323 -20.377 0.217 1.00 95.69 528 GLN A C 1
ATOM 3996 O O . GLN A 1 528 ? 12.887 -19.450 -0.458 1.00 95.69 528 GLN A O 1
ATOM 4001 N N . ASN A 1 529 ? 12.891 -20.626 1.451 1.00 95.12 529 ASN A N 1
ATOM 4002 C CA . ASN A 1 529 ? 11.988 -19.734 2.179 1.00 95.12 529 ASN A CA 1
ATOM 4003 C C . ASN A 1 529 ? 12.793 -18.901 3.180 1.00 95.12 529 ASN A C 1
ATOM 4005 O O . ASN A 1 529 ? 13.732 -19.413 3.794 1.00 95.12 529 ASN A O 1
ATOM 4009 N N . LEU A 1 530 ? 12.410 -17.639 3.373 1.00 94.06 530 LEU A N 1
ATOM 4010 C CA . LEU A 1 530 ? 12.976 -16.825 4.448 1.00 94.06 530 LEU A CA 1
ATOM 4011 C C . LEU A 1 530 ? 12.526 -17.364 5.813 1.00 94.06 530 LEU A C 1
ATOM 4013 O O . LEU A 1 530 ? 11.401 -17.836 5.972 1.00 94.06 530 LEU A O 1
ATOM 4017 N N . SER A 1 531 ? 13.414 -17.312 6.810 1.00 93.88 531 SER A N 1
ATOM 4018 C CA . SER A 1 531 ? 13.083 -17.779 8.160 1.00 93.88 531 SER A CA 1
ATOM 4019 C C . SER A 1 531 ? 12.020 -16.878 8.789 1.00 93.88 531 SER A C 1
ATOM 4021 O O . SER A 1 531 ? 12.185 -15.659 8.759 1.00 93.88 531 SER A O 1
ATOM 4023 N N . VAL A 1 532 ? 11.017 -17.468 9.430 1.00 94.56 532 VAL A N 1
ATOM 4024 C CA . VAL A 1 532 ? 9.956 -16.748 10.145 1.00 94.56 532 VAL A CA 1
ATOM 4025 C C . VAL A 1 532 ? 10.277 -16.726 11.637 1.00 94.56 532 VAL A C 1
ATOM 4027 O O . VAL A 1 532 ? 10.602 -17.768 12.210 1.00 94.56 532 VAL A O 1
ATOM 4030 N N . ALA A 1 533 ? 10.203 -15.556 12.265 1.00 92.44 533 ALA A N 1
ATOM 4031 C CA . ALA A 1 533 ? 10.201 -15.440 13.718 1.00 92.44 533 ALA A CA 1
ATOM 4032 C C . ALA A 1 533 ? 8.762 -15.521 14.238 1.00 92.44 533 ALA A C 1
ATOM 4034 O O . ALA A 1 533 ? 7.869 -14.863 13.714 1.00 92.44 533 ALA A O 1
ATOM 4035 N N . GLU A 1 534 ? 8.535 -16.307 15.287 1.00 89.44 534 GLU A N 1
ATOM 4036 C CA . GLU A 1 534 ? 7.232 -16.340 15.949 1.00 89.44 534 GLU A CA 1
ATOM 4037 C C . GLU A 1 534 ? 7.020 -15.070 16.791 1.00 89.44 534 GLU A C 1
ATOM 4039 O O . GLU A 1 534 ? 7.973 -14.574 17.408 1.00 89.44 534 GLU A O 1
ATOM 4044 N N . PRO A 1 535 ? 5.782 -14.550 16.885 1.00 85.44 535 PRO A N 1
ATOM 4045 C CA . PRO A 1 535 ? 5.459 -13.506 17.846 1.00 85.44 535 PRO A CA 1
ATOM 4046 C C . PRO A 1 535 ? 5.856 -13.936 19.271 1.00 85.44 535 PRO A C 1
ATOM 4048 O O . PRO A 1 535 ? 5.656 -15.100 19.633 1.00 85.44 535 PRO A O 1
ATOM 4051 N N . PRO A 1 536 ? 6.371 -13.020 20.115 1.00 81.12 536 PRO A N 1
ATOM 4052 C CA . PRO A 1 536 ? 6.694 -13.322 21.503 1.00 81.12 536 PRO A CA 1
ATOM 4053 C C . PRO A 1 536 ? 5.522 -13.991 22.224 1.00 81.12 536 PRO A C 1
ATOM 4055 O O . PRO A 1 536 ? 4.389 -13.502 22.182 1.00 81.12 536 PRO A O 1
ATOM 4058 N N . ALA A 1 537 ? 5.802 -15.101 22.908 1.00 83.62 537 ALA A N 1
ATOM 4059 C CA . ALA A 1 537 ? 4.794 -15.798 23.690 1.00 83.62 537 ALA A CA 1
ATOM 4060 C C . ALA A 1 537 ? 4.235 -14.872 24.781 1.00 83.62 537 ALA A C 1
ATOM 4062 O O . ALA A 1 537 ? 4.982 -14.275 25.558 1.00 83.62 537 ALA A O 1
ATOM 4063 N N . ILE A 1 538 ? 2.907 -14.776 24.858 1.00 85.00 538 ILE A N 1
ATOM 4064 C CA . ILE A 1 538 ? 2.224 -14.042 25.923 1.00 85.00 538 ILE A CA 1
ATOM 4065 C C . ILE A 1 538 ? 2.234 -14.922 27.177 1.00 85.00 538 ILE A C 1
ATOM 4067 O O . ILE A 1 538 ? 1.378 -15.786 27.350 1.00 85.00 538 ILE A O 1
ATOM 4071 N N . THR A 1 539 ? 3.249 -14.740 28.022 1.00 80.75 539 THR A N 1
ATOM 4072 C CA . THR A 1 539 ? 3.447 -15.523 29.257 1.00 80.75 539 THR A CA 1
ATOM 4073 C C . THR A 1 539 ? 2.563 -15.050 30.407 1.00 80.75 539 THR A C 1
ATOM 4075 O O . THR A 1 539 ? 2.148 -15.856 31.235 1.00 80.75 539 THR A O 1
ATOM 4078 N N . THR A 1 540 ? 2.230 -13.759 30.431 1.00 83.31 540 THR A N 1
ATOM 4079 C CA . THR A 1 540 ? 1.266 -13.174 31.364 1.00 83.31 540 THR A CA 1
ATOM 4080 C C . THR A 1 540 ? -0.004 -12.844 30.599 1.00 83.31 540 THR A C 1
ATOM 4082 O O . THR A 1 540 ? 0.023 -12.022 29.681 1.00 83.31 540 THR A O 1
ATOM 4085 N N . LEU A 1 541 ? -1.114 -13.483 30.974 1.00 84.38 541 LEU A N 1
ATOM 4086 C CA . LEU A 1 541 ? -2.416 -13.186 30.384 1.00 84.38 541 LEU A CA 1
ATOM 4087 C C . LEU A 1 541 ? -2.735 -11.692 30.540 1.00 84.38 541 LEU A C 1
ATOM 4089 O O . LEU A 1 541 ? -2.531 -11.152 31.632 1.00 84.38 541 LEU A O 1
ATOM 4093 N N . PRO A 1 542 ? -3.241 -11.019 29.488 1.00 83.56 542 PRO A N 1
ATOM 4094 C CA . PRO A 1 542 ? -3.683 -9.641 29.623 1.00 83.56 542 PRO A CA 1
ATOM 4095 C C . PRO A 1 542 ? -4.749 -9.553 30.719 1.00 83.56 542 PRO A C 1
ATOM 4097 O O . PRO A 1 542 ? -5.744 -10.277 30.682 1.00 83.56 542 PRO A O 1
ATOM 4100 N N . ALA A 1 543 ? -4.520 -8.691 31.708 1.00 89.50 543 ALA A N 1
ATOM 4101 C CA . ALA A 1 543 ? -5.490 -8.443 32.763 1.00 89.50 543 ALA A CA 1
ATOM 4102 C C . ALA A 1 543 ? -6.681 -7.644 32.220 1.00 89.50 543 ALA A C 1
ATOM 4104 O O . ALA A 1 543 ? -6.546 -6.876 31.262 1.00 89.50 543 ALA A O 1
ATOM 4105 N N . GLU A 1 544 ? -7.837 -7.806 32.861 1.00 94.31 544 GLU A N 1
ATOM 4106 C CA . GLU A 1 544 ? -8.958 -6.889 32.673 1.00 94.31 544 GLU A CA 1
ATOM 4107 C C . GLU A 1 544 ? -8.501 -5.469 33.013 1.00 94.31 544 GLU A C 1
ATOM 4109 O O . GLU A 1 544 ? -7.890 -5.236 34.058 1.00 94.31 544 GLU A O 1
ATOM 4114 N N . ILE A 1 545 ? -8.789 -4.514 32.129 1.00 93.50 545 ILE A N 1
ATOM 4115 C CA . ILE A 1 545 ? -8.361 -3.120 32.318 1.00 93.50 545 ILE A CA 1
ATOM 4116 C C . ILE A 1 545 ? -9.081 -2.482 33.509 1.00 93.50 545 ILE A C 1
ATOM 4118 O O . ILE A 1 545 ? -8.519 -1.642 34.209 1.00 93.50 545 ILE A O 1
ATOM 4122 N N . VAL A 1 546 ? -10.314 -2.919 33.760 1.00 94.31 546 VAL A N 1
ATOM 4123 C CA . VAL A 1 546 ? -11.087 -2.604 34.958 1.00 94.31 546 VAL A CA 1
ATOM 4124 C C . VAL A 1 546 ? -11.623 -3.919 35.505 1.00 94.31 546 VAL A C 1
ATOM 4126 O O . VAL A 1 546 ? -12.264 -4.667 34.774 1.00 94.31 546 VAL A O 1
ATOM 4129 N N . ALA A 1 547 ? -11.376 -4.192 36.785 1.00 92.25 547 ALA A N 1
ATOM 4130 C CA . ALA A 1 547 ? -11.797 -5.438 37.414 1.00 92.25 547 ALA A CA 1
ATOM 4131 C C . ALA A 1 547 ? -13.315 -5.672 37.276 1.00 92.25 547 ALA A C 1
ATOM 4133 O O . ALA A 1 547 ? -14.122 -4.786 37.578 1.00 92.25 547 ALA A O 1
ATOM 4134 N N . GLY A 1 548 ? -13.694 -6.874 36.840 1.00 91.12 548 GLY A N 1
ATOM 4135 C CA . GLY A 1 548 ? -15.082 -7.277 36.611 1.00 91.12 548 GLY A CA 1
ATOM 4136 C C . GLY A 1 548 ? -15.642 -6.858 35.250 1.00 91.12 548 GLY A C 1
ATOM 4137 O O . GLY A 1 548 ? -16.825 -7.079 34.992 1.00 91.12 548 GLY A O 1
ATOM 4138 N N . LEU A 1 549 ? -14.823 -6.258 34.380 1.00 94.75 549 LEU A N 1
ATOM 4139 C CA . LEU A 1 549 ? -15.175 -5.960 32.996 1.00 94.75 549 LEU A CA 1
ATOM 4140 C C . LEU A 1 549 ? -14.306 -6.790 32.047 1.00 94.75 549 LEU A C 1
ATOM 4142 O O . LEU A 1 549 ? -13.087 -6.621 32.063 1.00 94.75 549 LEU A O 1
ATOM 4146 N N . PRO A 1 550 ? -14.896 -7.605 31.149 1.00 94.94 550 PRO A N 1
ATOM 4147 C CA . PRO A 1 550 ? -14.154 -8.421 30.189 1.00 94.94 550 PRO A CA 1
ATOM 4148 C C . PRO A 1 550 ? -13.636 -7.580 29.004 1.00 94.94 550 PRO A C 1
ATOM 4150 O O . PRO A 1 550 ? -13.860 -7.908 27.836 1.00 94.94 550 PRO A O 1
ATOM 4153 N N . VAL A 1 551 ? -12.958 -6.471 29.310 1.00 96.31 551 VAL A N 1
ATOM 4154 C CA . VAL A 1 551 ? -12.303 -5.562 28.366 1.00 96.31 551 VAL A CA 1
ATOM 4155 C C . VAL A 1 551 ? -10.802 -5.593 28.618 1.00 96.31 551 VAL A C 1
ATOM 4157 O O . VAL A 1 551 ? -10.333 -5.333 29.729 1.00 96.31 551 VAL A O 1
ATOM 4160 N N . TYR A 1 552 ? -10.048 -5.886 27.565 1.00 95.25 552 TYR A N 1
ATOM 4161 C CA . TYR A 1 552 ? -8.605 -6.095 27.609 1.00 95.25 552 TYR A CA 1
ATOM 4162 C C . TYR A 1 552 ? -7.895 -5.157 26.635 1.00 95.25 552 TYR A C 1
ATOM 4164 O O . TYR A 1 552 ? -8.464 -4.738 25.627 1.00 95.25 552 TYR A O 1
ATOM 4172 N N . GLN A 1 553 ? -6.625 -4.865 26.906 1.00 90.94 553 GLN A N 1
ATOM 4173 C CA . GLN A 1 553 ? -5.765 -4.148 25.968 1.00 90.94 553 GLN A CA 1
ATOM 4174 C C . GLN A 1 553 ? -5.289 -5.105 24.859 1.00 90.94 553 GLN A C 1
ATOM 4176 O O . GLN A 1 553 ? -4.557 -6.064 25.114 1.00 90.94 553 GLN A O 1
ATOM 4181 N N . GLY A 1 554 ? -5.684 -4.823 23.619 1.00 87.44 554 GLY A N 1
ATOM 4182 C CA . GLY A 1 554 ? -5.245 -5.500 22.393 1.00 87.44 554 GLY A CA 1
ATOM 4183 C C . GLY A 1 554 ? -3.827 -5.113 21.972 1.00 87.44 554 GLY A C 1
ATOM 4184 O O . GLY A 1 554 ? -3.215 -5.786 21.138 1.00 87.44 554 GLY A O 1
ATOM 4185 N N . GLY A 1 555 ? -3.266 -4.088 22.611 1.00 77.00 555 GLY A N 1
ATOM 4186 C CA . GLY A 1 555 ? -1.867 -3.718 22.520 1.00 77.00 555 GLY A CA 1
ATOM 4187 C C . GLY A 1 555 ? -1.646 -2.349 21.913 1.00 77.00 555 GLY A C 1
ATOM 4188 O O . GLY A 1 555 ? -2.395 -1.914 21.051 1.00 77.00 555 GLY A O 1
ATOM 4189 N N . ARG A 1 556 ? -0.540 -1.739 22.331 1.00 71.94 556 ARG A N 1
ATOM 4190 C CA . ARG A 1 556 ? 0.024 -0.522 21.761 1.00 71.94 556 ARG A CA 1
ATOM 4191 C C . ARG A 1 556 ? 1.446 -0.829 21.311 1.00 71.94 556 ARG A C 1
ATOM 4193 O O . ARG A 1 556 ? 2.143 -1.596 21.986 1.00 71.94 556 ARG A O 1
ATOM 4200 N N . ILE A 1 557 ? 1.867 -0.287 20.176 1.00 61.69 557 ILE A N 1
ATOM 4201 C CA . ILE A 1 557 ? 3.267 -0.402 19.754 1.00 61.69 557 ILE A CA 1
ATOM 4202 C C . ILE A 1 557 ? 4.062 0.659 20.532 1.00 61.69 557 ILE A C 1
ATOM 4204 O O . ILE A 1 557 ? 3.540 1.757 20.746 1.00 61.69 557 ILE A O 1
ATOM 4208 N N . PRO A 1 558 ? 5.264 0.344 21.055 1.00 48.22 558 PRO A N 1
ATOM 4209 C CA . PRO A 1 558 ? 6.070 1.310 21.797 1.00 48.22 558 PRO A CA 1
ATOM 4210 C C . PRO A 1 558 ? 6.336 2.599 21.007 1.00 48.22 558 PRO A C 1
ATOM 4212 O O . PRO A 1 558 ? 6.199 2.643 19.790 1.00 48.22 558 PRO A O 1
ATOM 4215 N N . GLN A 1 559 ? 6.775 3.636 21.723 1.00 48.78 559 GLN A N 1
ATOM 4216 C CA . GLN A 1 559 ? 6.923 5.029 21.271 1.00 48.78 559 GLN A CA 1
ATOM 4217 C C . GLN A 1 559 ? 7.745 5.263 19.983 1.00 48.78 559 GLN A C 1
ATOM 4219 O O . GLN A 1 559 ? 7.733 6.387 19.491 1.00 48.78 559 GLN A O 1
ATOM 4224 N N . SER A 1 560 ? 8.459 4.265 19.448 1.00 47.31 560 SER A N 1
ATOM 4225 C CA . SER A 1 560 ? 9.226 4.407 18.204 1.00 47.31 560 SER A CA 1
ATOM 4226 C C . SER A 1 560 ? 8.325 4.583 16.981 1.00 47.31 560 SER A C 1
ATOM 4228 O O . SER A 1 560 ? 8.594 5.453 16.166 1.00 47.31 560 SER A O 1
ATOM 4230 N N . GLU A 1 561 ? 7.199 3.868 16.915 1.00 58.62 561 GLU A N 1
ATOM 4231 C CA . GLU A 1 561 ? 6.267 3.956 15.789 1.00 58.62 561 GLU A CA 1
ATOM 4232 C C . GLU A 1 561 ? 5.051 4.797 16.201 1.00 58.62 561 GLU A C 1
ATOM 4234 O O . GLU A 1 561 ? 3.957 4.287 16.457 1.00 58.62 561 GLU A O 1
ATOM 4239 N N . HIS A 1 562 ? 5.261 6.108 16.343 1.00 48.56 562 HIS A N 1
ATOM 4240 C CA . HIS A 1 562 ? 4.261 7.057 16.853 1.00 48.56 562 HIS A CA 1
ATOM 4241 C C . HIS A 1 562 ? 2.907 7.003 16.108 1.00 48.56 562 HIS A C 1
ATOM 4243 O O . HIS A 1 562 ? 1.867 7.281 16.698 1.00 48.56 562 HIS A O 1
ATOM 4249 N N . ALA A 1 563 ? 2.932 6.560 14.854 1.00 51.31 563 ALA A N 1
ATOM 4250 C CA . ALA A 1 563 ? 1.823 6.080 14.038 1.00 51.31 563 ALA A CA 1
ATOM 4251 C C . ALA A 1 563 ? 0.803 5.144 14.719 1.00 51.31 563 ALA A C 1
ATOM 4253 O O . ALA A 1 563 ? -0.306 4.973 14.213 1.00 51.31 563 ALA A O 1
ATOM 4254 N N . TYR A 1 564 ? 1.183 4.486 15.815 1.00 61.41 564 TYR A N 1
ATOM 4255 C CA . TYR A 1 564 ? 0.478 3.339 16.389 1.00 61.41 564 TYR A CA 1
ATOM 4256 C C . TYR A 1 564 ? 0.284 3.474 17.906 1.00 61.41 564 TYR A C 1
ATOM 4258 O O . TYR A 1 564 ? 0.360 2.502 18.665 1.00 61.41 564 TYR A O 1
ATOM 4266 N N . VAL A 1 565 ? 0.042 4.713 18.346 1.00 71.81 565 VAL A N 1
ATOM 4267 C CA . VAL A 1 565 ? -0.206 5.079 19.748 1.00 71.81 565 VAL A CA 1
ATOM 4268 C C . VAL A 1 565 ? -1.653 4.886 20.215 1.00 71.81 565 VAL A C 1
ATOM 4270 O O . VAL A 1 565 ? -1.909 5.032 21.413 1.00 71.81 565 VAL A O 1
ATOM 4273 N N . GLY A 1 566 ? -2.582 4.586 19.307 1.00 80.06 566 GLY A N 1
ATOM 4274 C CA . GLY A 1 566 ? -3.976 4.280 19.621 1.00 80.06 566 GLY A CA 1
ATOM 4275 C C . GLY A 1 566 ? -4.095 2.973 20.398 1.00 80.06 566 GLY A C 1
ATOM 4276 O O . GLY A 1 566 ? -3.384 2.002 20.124 1.00 80.06 566 GLY A O 1
ATOM 4277 N N . ASP A 1 567 ? -4.964 2.965 21.402 1.00 88.56 567 ASP A N 1
ATOM 4278 C CA . ASP A 1 567 ? -5.301 1.761 22.148 1.00 88.56 567 ASP A CA 1
ATOM 4279 C C . ASP A 1 567 ? -6.287 0.897 21.355 1.00 88.56 567 ASP A C 1
ATOM 4281 O O . ASP A 1 567 ? -7.188 1.393 20.683 1.00 88.56 567 ASP A O 1
ATOM 4285 N N . ILE A 1 568 ? -6.128 -0.421 21.469 1.00 92.00 568 ILE A N 1
ATOM 4286 C CA . ILE A 1 568 ? -7.049 -1.405 20.898 1.00 92.00 568 ILE A CA 1
ATOM 4287 C C . ILE A 1 568 ? -7.822 -2.006 22.061 1.00 92.00 568 ILE A C 1
ATOM 4289 O O . ILE A 1 568 ? -7.228 -2.676 22.908 1.00 92.00 568 ILE A O 1
ATOM 4293 N N . TRP A 1 569 ? -9.140 -1.844 22.109 1.00 95.44 569 TRP A N 1
ATOM 4294 C CA . TRP A 1 569 ? -9.935 -2.459 23.175 1.00 95.44 569 TRP A CA 1
ATOM 4295 C C . TRP A 1 569 ? -10.538 -3.775 22.702 1.00 95.44 569 TRP A C 1
ATOM 4297 O O . TRP A 1 569 ? -11.298 -3.812 21.740 1.00 95.44 569 TRP A O 1
ATOM 4307 N N . VAL A 1 570 ? -10.220 -4.871 23.389 1.00 96.62 570 VAL A N 1
ATOM 4308 C CA . VAL A 1 570 ? -10.752 -6.208 23.094 1.00 96.62 570 VAL A CA 1
ATOM 4309 C C . VAL A 1 570 ? -11.859 -6.522 24.092 1.00 96.62 570 VAL A C 1
ATOM 4311 O O . VAL A 1 570 ? -11.584 -6.756 25.269 1.00 96.62 570 VAL A O 1
ATOM 4314 N N . LEU A 1 571 ? -13.106 -6.547 23.629 1.00 96.88 571 LEU A N 1
ATOM 4315 C CA . LEU A 1 571 ? -14.271 -6.957 24.409 1.00 96.88 571 LEU A CA 1
ATOM 4316 C C . LEU A 1 571 ? -14.464 -8.458 24.212 1.00 96.88 571 LEU A C 1
ATOM 4318 O O . LEU A 1 571 ? -14.876 -8.902 23.137 1.00 96.88 571 LEU A O 1
ATOM 4322 N N . LYS A 1 572 ? -14.158 -9.247 25.240 1.00 95.81 572 LYS A N 1
ATOM 4323 C CA . LYS A 1 572 ? -14.291 -10.704 25.189 1.00 95.81 572 LYS A CA 1
ATOM 4324 C C . LYS A 1 572 ? -15.736 -11.116 25.470 1.00 95.81 572 LYS A C 1
ATOM 4326 O O . LYS A 1 572 ? -16.261 -10.863 26.551 1.00 95.81 572 LYS A O 1
ATOM 4331 N N . LEU A 1 573 ? -16.341 -11.820 24.519 1.00 94.38 573 LEU A N 1
ATOM 4332 C CA . LEU A 1 573 ? -17.716 -12.319 24.563 1.00 94.38 573 LEU A CA 1
ATOM 4333 C C . LEU A 1 573 ? -17.683 -13.851 24.428 1.00 94.38 573 LEU A C 1
ATOM 4335 O O . LEU A 1 573 ? -17.948 -14.429 23.376 1.00 94.38 573 LEU A O 1
ATOM 4339 N N . GLY A 1 574 ? -17.250 -14.527 25.495 1.00 91.88 574 GLY A N 1
ATOM 4340 C CA . GLY A 1 574 ? -17.013 -15.973 25.481 1.00 91.88 574 GLY A CA 1
ATOM 4341 C C . GLY A 1 574 ? -15.747 -16.350 24.702 1.00 91.88 574 GLY A C 1
ATOM 4342 O O . GLY A 1 574 ? -14.644 -15.973 25.104 1.00 91.88 574 GLY A O 1
ATOM 4343 N N . ARG A 1 575 ? -15.906 -17.128 23.620 1.00 94.06 575 ARG A N 1
ATOM 4344 C CA . ARG A 1 575 ? -14.822 -17.528 22.691 1.00 94.06 575 ARG A CA 1
ATOM 4345 C C . ARG A 1 575 ? -14.711 -16.592 21.480 1.00 94.06 575 ARG A C 1
ATOM 4347 O O . ARG A 1 575 ? -13.832 -16.767 20.638 1.00 94.06 575 ARG A O 1
ATOM 4354 N N . GLU A 1 576 ? -15.572 -15.582 21.414 1.00 95.88 576 GLU A N 1
ATOM 4355 C CA . GLU A 1 576 ? -15.527 -14.510 20.427 1.00 95.88 576 GLU A CA 1
ATOM 4356 C C . GLU A 1 576 ? -15.085 -13.192 21.061 1.00 95.88 576 GLU A C 1
ATOM 4358 O O . GLU A 1 576 ? -15.084 -13.036 22.286 1.00 95.88 576 GLU A O 1
ATOM 4363 N N . ALA A 1 577 ? -14.738 -12.222 20.221 1.00 96.31 577 ALA A N 1
ATOM 4364 C CA . ALA A 1 577 ? -14.556 -10.852 20.660 1.00 96.31 577 ALA A CA 1
ATOM 4365 C C . ALA A 1 577 ? -15.031 -9.827 19.636 1.00 96.31 577 ALA A C 1
ATOM 4367 O O . ALA A 1 577 ? -15.017 -10.054 18.422 1.00 96.31 577 ALA A O 1
ATOM 4368 N N . VAL A 1 578 ? -15.382 -8.665 20.172 1.00 97.25 578 VAL A N 1
ATOM 4369 C CA . VAL A 1 578 ? -15.510 -7.416 19.429 1.00 97.25 578 VAL A CA 1
ATOM 4370 C C . VAL A 1 578 ? -14.292 -6.573 19.768 1.00 97.25 578 VAL A C 1
ATOM 4372 O O . VAL A 1 578 ? -13.909 -6.461 20.930 1.00 97.25 578 VAL A O 1
ATOM 4375 N N . VAL A 1 579 ? -13.669 -5.994 18.754 1.00 96.12 579 VAL A N 1
ATOM 4376 C CA . VAL A 1 579 ? -12.549 -5.072 18.926 1.00 96.12 579 VAL A CA 1
ATOM 4377 C C . VAL A 1 579 ? -13.056 -3.650 18.699 1.00 96.12 579 VAL A C 1
ATOM 4379 O O . VAL A 1 579 ? -13.828 -3.420 17.772 1.00 96.12 579 VAL A O 1
ATOM 4382 N N . VAL A 1 580 ? -12.665 -2.700 19.541 1.00 95.81 580 VAL A N 1
ATOM 4383 C CA . VAL A 1 580 ? -12.902 -1.270 19.313 1.00 95.81 580 VAL A CA 1
ATOM 4384 C C . VAL A 1 580 ? -11.577 -0.640 18.930 1.00 95.81 580 VAL A C 1
ATOM 4386 O O . VAL A 1 580 ? -10.624 -0.702 19.709 1.00 95.81 580 VAL A O 1
ATOM 4389 N N . ASP A 1 581 ? -11.562 -0.065 17.728 1.00 91.88 581 ASP A N 1
ATOM 4390 C CA . ASP A 1 581 ? -10.378 0.416 17.017 1.00 91.88 581 ASP A CA 1
ATOM 4391 C C . ASP A 1 581 ? -9.320 -0.665 16.735 1.00 91.88 581 ASP A C 1
ATOM 4393 O O . ASP A 1 581 ? -9.261 -1.724 17.342 1.00 91.88 581 ASP A O 1
ATOM 4397 N N . ALA A 1 582 ? -8.526 -0.454 15.695 1.00 84.38 582 ALA A N 1
ATOM 4398 C CA . ALA A 1 582 ? -7.740 -1.486 15.030 1.00 84.38 582 ALA A CA 1
ATOM 4399 C C . ALA A 1 582 ? -6.228 -1.357 15.222 1.00 84.38 582 ALA A C 1
ATOM 4401 O O . ALA A 1 582 ? -5.495 -2.242 14.767 1.00 84.38 582 ALA A O 1
ATOM 4402 N N . GLY A 1 583 ? -5.771 -0.277 15.858 1.00 79.81 583 GLY A N 1
ATOM 4403 C CA . GLY A 1 583 ? -4.356 -0.011 16.066 1.00 79.81 583 GLY A CA 1
ATOM 4404 C C . GLY A 1 583 ? -3.562 0.100 14.765 1.00 79.81 583 GLY A C 1
ATOM 4405 O O . GLY A 1 583 ? -4.096 0.359 13.681 1.00 79.81 583 GLY A O 1
ATOM 4406 N N . GLY A 1 584 ? -2.263 -0.165 14.893 1.00 74.56 584 GLY A N 1
ATOM 4407 C CA . GLY A 1 584 ? -1.298 -0.186 13.803 1.00 74.56 584 GLY A CA 1
ATOM 4408 C C . GLY A 1 584 ? -1.161 -1.490 13.037 1.00 74.56 584 GLY A C 1
ATOM 4409 O O . GLY A 1 584 ? -1.412 -2.570 13.567 1.00 74.56 584 GLY A O 1
ATOM 4410 N N . THR A 1 585 ? -0.684 -1.406 11.792 1.00 77.44 585 THR A N 1
ATOM 4411 C CA . THR A 1 585 ? -0.490 -2.585 10.934 1.00 77.44 585 THR A CA 1
ATOM 4412 C C . THR A 1 585 ? 0.710 -3.424 11.360 1.00 77.44 585 THR A C 1
ATOM 4414 O O . THR A 1 585 ? 0.610 -4.645 11.411 1.00 77.44 585 THR A O 1
ATOM 4417 N N . SER A 1 586 ? 1.834 -2.797 11.716 1.00 76.88 586 SER A N 1
ATOM 4418 C CA . SER A 1 586 ? 3.080 -3.486 12.086 1.00 76.88 586 SER A CA 1
ATOM 4419 C C . SER A 1 586 ? 2.922 -4.368 13.332 1.00 76.88 586 SER A C 1
ATOM 4421 O O . SER A 1 586 ? 3.505 -5.446 13.401 1.00 76.88 586 SER A O 1
ATOM 4423 N N . GLY A 1 587 ? 2.089 -3.964 14.292 1.00 80.38 587 GLY A N 1
ATOM 4424 C CA . GLY A 1 587 ? 1.837 -4.677 15.549 1.00 80.38 587 GLY A CA 1
ATOM 4425 C C . GLY A 1 587 ? 0.724 -5.719 15.483 1.00 80.38 587 GLY A C 1
ATOM 4426 O O . GLY A 1 587 ? 0.454 -6.373 16.491 1.00 80.38 587 GLY A O 1
ATOM 4427 N N . PHE A 1 588 ? 0.092 -5.906 14.322 1.00 86.75 588 PHE A N 1
ATOM 4428 C CA . PHE A 1 588 ? -1.091 -6.751 14.173 1.00 86.75 588 PHE A CA 1
ATOM 4429 C C . PHE A 1 588 ? -0.881 -8.184 14.688 1.00 86.75 588 PHE A C 1
ATOM 4431 O O . PHE A 1 588 ? -1.704 -8.695 15.445 1.00 86.75 588 PHE A O 1
ATOM 4438 N N . ALA A 1 589 ? 0.262 -8.806 14.381 1.00 88.12 589 ALA A N 1
ATOM 4439 C CA . ALA A 1 589 ? 0.593 -10.145 14.879 1.00 88.12 589 ALA A CA 1
ATOM 4440 C C . ALA A 1 589 ? 0.683 -10.220 16.418 1.00 88.12 589 ALA A C 1
ATOM 4442 O O . ALA A 1 589 ? 0.279 -11.216 17.017 1.00 88.12 589 ALA A O 1
ATOM 4443 N N . LEU A 1 590 ? 1.155 -9.155 17.079 1.00 87.25 590 LEU A N 1
ATOM 4444 C CA . LEU A 1 590 ? 1.187 -9.078 18.544 1.00 87.25 590 LEU A CA 1
ATOM 4445 C C . LEU A 1 590 ? -0.227 -8.943 19.117 1.00 87.25 590 LEU A C 1
ATOM 4447 O O . LEU A 1 590 ? -0.544 -9.553 20.138 1.00 87.25 590 LEU A O 1
ATOM 4451 N N . SER A 1 591 ? -1.094 -8.169 18.462 1.00 89.31 591 SER A N 1
ATOM 4452 C CA . SER A 1 591 ? -2.506 -8.068 18.839 1.00 89.31 591 SER A CA 1
ATOM 4453 C C . SER A 1 591 ? -3.237 -9.398 18.666 1.00 89.31 591 SER A C 1
ATOM 4455 O O . SER A 1 591 ? -3.952 -9.818 19.575 1.00 89.31 591 SER A O 1
ATOM 4457 N N . GLN A 1 592 ? -2.990 -10.126 17.573 1.00 90.81 592 GLN A N 1
ATOM 4458 C CA . GLN A 1 592 ? -3.515 -11.482 17.383 1.00 90.81 592 GLN A CA 1
ATOM 4459 C C . GLN A 1 592 ? -3.015 -12.452 18.462 1.00 90.81 592 GLN A C 1
ATOM 4461 O O . GLN A 1 592 ? -3.808 -13.226 19.000 1.00 90.81 592 GLN A O 1
ATOM 4466 N N . ALA A 1 593 ? -1.733 -12.385 18.836 1.00 90.12 593 ALA A N 1
ATOM 4467 C CA . ALA A 1 593 ? -1.180 -13.205 19.913 1.00 90.12 593 ALA A CA 1
ATOM 4468 C C . ALA A 1 593 ? -1.870 -12.928 21.263 1.00 90.12 593 ALA A C 1
ATOM 4470 O O . ALA A 1 593 ? -2.209 -13.871 21.980 1.00 90.12 593 ALA A O 1
ATOM 4471 N N . ARG A 1 594 ? -2.153 -11.657 21.589 1.00 91.19 594 ARG A N 1
ATOM 4472 C CA . ARG A 1 594 ? -2.903 -11.272 22.801 1.00 91.19 594 ARG A CA 1
ATOM 4473 C C . ARG A 1 594 ? -4.344 -11.778 22.778 1.00 91.19 594 ARG A C 1
ATOM 4475 O O . ARG A 1 594 ? -4.795 -12.352 23.765 1.00 91.19 594 ARG A O 1
ATOM 4482 N N . VAL A 1 595 ? -5.045 -11.622 21.655 1.00 92.69 595 VAL A N 1
ATOM 4483 C CA . VAL A 1 595 ? -6.411 -12.146 21.468 1.00 92.69 595 VAL A CA 1
ATOM 4484 C C . VAL A 1 595 ? -6.438 -13.664 21.673 1.00 92.69 595 VAL A C 1
ATOM 4486 O O . VAL A 1 595 ? -7.242 -14.168 22.456 1.00 92.69 595 VAL A O 1
ATOM 4489 N N . LYS A 1 596 ? -5.504 -14.396 21.056 1.00 92.19 596 LYS A N 1
ATOM 4490 C CA . LYS A 1 596 ? -5.389 -15.852 21.221 1.00 92.19 596 LYS A CA 1
ATOM 4491 C C . LYS A 1 596 ? -5.090 -16.248 22.669 1.00 92.19 596 LYS A C 1
ATOM 4493 O O . LYS A 1 596 ? -5.691 -17.192 23.175 1.00 92.19 596 LYS A O 1
ATOM 4498 N N . ALA A 1 597 ? -4.202 -15.521 23.351 1.00 92.38 597 ALA A N 1
ATOM 4499 C CA . ALA A 1 597 ? -3.871 -15.771 24.755 1.00 92.38 597 ALA A CA 1
ATOM 4500 C C . ALA A 1 597 ? -5.091 -15.619 25.678 1.00 92.38 597 ALA A C 1
ATOM 4502 O O . ALA A 1 597 ? -5.240 -16.373 26.633 1.00 92.38 597 ALA A O 1
ATOM 4503 N N . LEU A 1 598 ? -6.017 -14.714 25.351 1.00 93.38 598 LEU A N 1
ATOM 4504 C CA . LEU A 1 598 ? -7.285 -14.551 26.068 1.00 93.38 598 LEU A CA 1
ATOM 4505 C C . LEU A 1 598 ? -8.282 -15.703 25.838 1.00 93.38 598 LEU A C 1
ATOM 4507 O O . LEU A 1 598 ? -9.373 -15.678 26.414 1.00 93.38 598 LEU A O 1
ATOM 4511 N N . GLY A 1 599 ? -7.944 -16.711 25.028 1.00 94.06 599 GLY A N 1
ATOM 4512 C CA . GLY A 1 599 ? -8.831 -17.824 24.677 1.00 94.06 599 GLY A CA 1
ATOM 4513 C C . GLY A 1 599 ? -9.917 -17.445 23.666 1.00 94.06 599 GLY A C 1
ATOM 4514 O O . GLY A 1 599 ? -10.935 -18.129 23.584 1.00 94.06 599 GLY A O 1
ATOM 4515 N N . ILE A 1 600 ? -9.724 -16.345 22.933 1.00 95.38 600 ILE A N 1
ATOM 4516 C CA . ILE A 1 600 ? -10.613 -15.908 21.856 1.00 95.38 600 ILE A CA 1
ATOM 4517 C C . ILE A 1 600 ? -10.194 -16.622 20.568 1.00 95.38 600 ILE A C 1
ATOM 4519 O O . ILE A 1 600 ? -9.032 -16.567 20.167 1.00 95.38 600 ILE A O 1
ATOM 4523 N N . GLU A 1 601 ? -11.143 -17.268 19.900 1.00 93.50 601 GLU A N 1
ATOM 4524 C CA . GLU A 1 601 ? -10.922 -17.939 18.613 1.00 93.50 601 GLU A CA 1
ATOM 4525 C C . GLU A 1 601 ? -11.187 -17.034 17.419 1.00 93.50 601 GLU A C 1
ATOM 4527 O O . GLU A 1 601 ? -10.590 -17.214 16.359 1.00 93.50 601 GLU A O 1
ATOM 4532 N N . ARG A 1 602 ? -12.107 -16.079 17.576 1.00 93.56 602 ARG A N 1
ATOM 4533 C CA . ARG A 1 602 ? -12.561 -15.224 16.484 1.00 93.56 602 ARG A CA 1
ATOM 4534 C C . ARG A 1 602 ? -12.878 -13.820 16.971 1.00 93.56 602 ARG A C 1
ATOM 4536 O O . ARG A 1 602 ? -13.707 -13.636 17.857 1.00 93.56 602 ARG A O 1
ATOM 4543 N N . VAL A 1 603 ? -12.282 -12.827 16.318 1.00 95.50 603 VAL A N 1
ATOM 4544 C CA . VAL A 1 603 ? -12.780 -11.449 16.365 1.00 95.50 603 VAL A CA 1
ATOM 4545 C C . VAL A 1 603 ? -13.842 -11.310 15.285 1.00 95.50 603 VAL A C 1
ATOM 4547 O O . VAL A 1 603 ? -13.548 -11.491 14.106 1.00 95.50 603 VAL A O 1
ATOM 4550 N N . THR A 1 604 ? -15.085 -11.051 15.676 1.00 96.06 604 THR A N 1
ATOM 4551 C CA . THR A 1 604 ? -16.213 -11.018 14.733 1.00 96.06 604 THR A CA 1
ATOM 4552 C C . THR A 1 604 ? -16.390 -9.648 14.101 1.00 96.06 604 THR A C 1
ATOM 4554 O O . THR A 1 604 ? -16.745 -9.555 12.926 1.00 96.06 604 THR A O 1
ATOM 4557 N N . HIS A 1 605 ? -16.140 -8.588 14.869 1.00 96.25 605 HIS A N 1
ATOM 4558 C CA . HIS A 1 605 ? -16.371 -7.212 14.452 1.00 96.25 605 HIS A CA 1
ATOM 4559 C C . HIS A 1 605 ? -15.277 -6.287 14.976 1.00 96.25 605 HIS A C 1
ATOM 4561 O O . HIS A 1 605 ? -14.762 -6.480 16.080 1.00 96.25 605 HIS A O 1
ATOM 4567 N N . VAL A 1 606 ? -14.980 -5.257 14.189 1.00 94.56 606 VAL A N 1
ATOM 4568 C CA . VAL A 1 606 ? -14.235 -4.077 14.625 1.00 94.56 606 VAL A CA 1
ATOM 4569 C C . VAL A 1 606 ? -15.200 -2.897 14.624 1.00 94.56 606 VAL A C 1
ATOM 4571 O O . VAL A 1 606 ? -15.714 -2.524 13.568 1.00 94.56 606 VAL A O 1
ATOM 4574 N N . LEU A 1 607 ? -15.459 -2.324 15.797 1.00 96.00 607 LEU A N 1
ATOM 4575 C CA . LEU A 1 607 ? -16.197 -1.073 15.936 1.00 96.00 607 LEU A CA 1
ATOM 4576 C C . LEU A 1 607 ? -15.217 0.072 15.770 1.00 96.00 607 LEU A C 1
ATOM 4578 O O . LEU A 1 607 ? -14.267 0.199 16.544 1.00 96.00 607 LEU A O 1
ATOM 4582 N N . HIS A 1 608 ? -15.438 0.891 14.754 1.00 90.88 608 HIS A N 1
ATOM 4583 C CA . HIS A 1 608 ? -14.523 1.967 14.454 1.00 90.88 608 HIS A CA 1
ATOM 4584 C C . HIS A 1 608 ? -14.995 3.278 15.065 1.00 90.88 608 HIS A C 1
ATOM 4586 O O . HIS A 1 608 ? -16.091 3.739 14.732 1.00 90.88 608 HIS A O 1
ATOM 4592 N N . THR A 1 609 ? -14.208 3.859 15.973 1.00 93.88 609 THR A N 1
ATOM 4593 C CA . THR A 1 609 ? -14.587 5.125 16.607 1.00 93.88 609 THR A CA 1
ATOM 4594 C C . THR A 1 609 ? -14.389 6.284 15.647 1.00 93.88 609 THR A C 1
ATOM 4596 O O . THR A 1 609 ? -15.294 7.101 15.528 1.00 93.88 609 THR A O 1
ATOM 4599 N N . HIS A 1 610 ? -13.250 6.361 14.950 1.00 88.12 610 HIS A N 1
ATOM 4600 C CA . HIS A 1 610 ? -12.951 7.429 13.995 1.00 88.12 610 HIS A CA 1
ATOM 4601 C C . HIS A 1 610 ? -11.721 7.150 13.122 1.00 88.12 610 HIS A C 1
ATOM 4603 O O . HIS A 1 610 ? -10.749 6.539 13.565 1.00 88.12 610 HIS A O 1
ATOM 4609 N N . SER A 1 611 ? -11.704 7.700 11.907 1.00 78.38 611 SER A N 1
ATOM 4610 C CA . SER A 1 611 ? -10.696 7.410 10.878 1.00 78.38 611 SER A CA 1
ATOM 4611 C C . SER A 1 611 ? -9.346 8.123 11.040 1.00 78.38 611 SER A C 1
ATOM 4613 O O . SER A 1 611 ? -8.794 8.655 10.074 1.00 78.38 611 SER A O 1
ATOM 4615 N N . HIS A 1 612 ? -8.757 8.084 12.232 1.00 77.88 612 HIS A N 1
ATOM 4616 C CA . HIS A 1 612 ? -7.316 8.273 12.418 1.00 77.88 612 HIS A CA 1
ATOM 4617 C C . HIS A 1 612 ? -6.644 6.905 12.465 1.00 77.88 612 HIS A C 1
ATOM 4619 O O . HIS A 1 612 ? -7.225 5.917 12.886 1.00 77.88 612 HIS A O 1
ATOM 4625 N N . GLY A 1 613 ? -5.481 6.755 11.863 1.00 70.50 613 GLY A N 1
ATOM 4626 C CA . GLY A 1 613 ? -4.910 5.442 11.553 1.00 70.50 613 GLY A CA 1
ATOM 4627 C C . GLY A 1 613 ? -4.103 4.802 12.671 1.00 70.50 613 GLY A C 1
ATOM 4628 O O . GLY A 1 613 ? -3.779 3.631 12.550 1.00 70.50 613 GLY A O 1
ATOM 4629 N N . ASP A 1 614 ? -3.885 5.486 13.782 1.00 75.25 614 ASP A N 1
ATOM 4630 C CA . ASP A 1 614 ? -3.484 4.869 15.036 1.00 75.25 614 ASP A CA 1
ATOM 4631 C C . ASP A 1 614 ? -4.668 4.119 15.650 1.00 75.25 614 ASP A C 1
ATOM 4633 O O . ASP A 1 614 ? -4.465 3.152 16.369 1.00 75.25 614 ASP A O 1
ATOM 4637 N N . HIS A 1 615 ? -5.896 4.491 15.275 1.00 82.19 615 HIS A N 1
ATOM 4638 C CA . HIS A 1 615 ? -7.141 3.798 15.622 1.00 82.19 615 HIS A CA 1
ATOM 4639 C C . HIS A 1 615 ? -7.665 2.914 14.493 1.00 82.19 615 HIS A C 1
ATOM 4641 O O . HIS A 1 615 ? -8.536 2.077 14.690 1.00 82.19 615 HIS A O 1
ATOM 4647 N N . SER A 1 616 ? -7.185 3.100 13.268 1.00 79.50 616 SER A N 1
ATOM 4648 C CA . SER A 1 616 ? -7.850 2.561 12.083 1.00 79.50 616 SER A CA 1
ATOM 4649 C C . SER A 1 616 ? -6.914 1.848 11.108 1.00 79.50 616 SER A C 1
ATOM 4651 O O . SER A 1 616 ? -7.369 1.029 10.308 1.00 79.50 616 SER A O 1
ATOM 4653 N N . GLY A 1 617 ? -5.607 2.084 11.187 1.00 74.69 617 GLY A N 1
ATOM 4654 C CA . GLY A 1 617 ? -4.622 1.638 10.204 1.00 74.69 617 GLY A CA 1
ATOM 4655 C C . GLY A 1 617 ? -4.604 0.126 10.019 1.00 74.69 617 GLY A C 1
ATOM 4656 O O . GLY A 1 617 ? -4.583 -0.351 8.889 1.00 74.69 617 GLY A O 1
ATOM 4657 N N . GLY A 1 618 ? -4.729 -0.638 11.106 1.00 80.06 618 GLY A N 1
ATOM 4658 C CA . GLY A 1 618 ? -4.805 -2.100 11.092 1.00 80.06 618 GLY A CA 1
ATOM 4659 C C . GLY A 1 618 ? -6.153 -2.688 10.653 1.00 80.06 618 GLY A C 1
ATOM 4660 O O . GLY A 1 618 ? -6.270 -3.905 10.525 1.00 80.06 618 GLY A O 1
ATOM 4661 N N . ALA A 1 619 ? -7.198 -1.886 10.419 1.00 81.62 619 ALA A N 1
ATOM 4662 C CA . ALA A 1 619 ? -8.564 -2.410 10.272 1.00 81.62 619 ALA A CA 1
ATOM 4663 C C . ALA A 1 619 ? -8.742 -3.314 9.042 1.00 81.62 619 ALA A C 1
ATOM 4665 O O . ALA A 1 619 ? -9.489 -4.288 9.105 1.00 81.62 619 ALA A O 1
ATOM 4666 N N . TYR A 1 620 ? -8.028 -3.061 7.939 1.00 79.25 620 TYR A N 1
ATOM 4667 C CA . TYR A 1 620 ? -8.086 -3.962 6.782 1.00 79.25 620 TYR A CA 1
ATOM 4668 C C . TYR A 1 620 ? -7.443 -5.328 7.080 1.00 79.25 620 TYR A C 1
ATOM 4670 O O . TYR A 1 620 ? -7.890 -6.313 6.504 1.00 79.25 620 TYR A O 1
ATOM 4678 N N . LEU A 1 621 ? -6.464 -5.415 7.994 1.00 83.81 621 LEU A N 1
ATOM 4679 C CA . LEU A 1 621 ? -5.872 -6.687 8.432 1.00 83.81 621 LEU A CA 1
ATOM 4680 C C . LEU A 1 621 ? -6.833 -7.466 9.334 1.00 83.81 621 LEU A C 1
ATOM 4682 O O . LEU A 1 621 ? -6.996 -8.670 9.155 1.00 83.81 621 LEU A O 1
ATOM 4686 N N . TRP A 1 622 ? -7.548 -6.789 10.241 1.00 88.31 622 TRP A N 1
ATOM 4687 C CA . TRP A 1 622 ? -8.638 -7.418 11.001 1.00 88.31 622 TRP A CA 1
ATOM 4688 C C . TRP A 1 622 ? -9.747 -7.930 10.078 1.00 88.31 622 TRP A C 1
ATOM 4690 O O . TRP A 1 622 ? -10.244 -9.042 10.254 1.00 88.31 622 TRP A O 1
ATOM 4700 N N . ARG A 1 623 ? -10.094 -7.154 9.047 1.00 87.25 623 ARG A N 1
ATOM 4701 C CA . ARG A 1 623 ? -11.064 -7.563 8.028 1.00 87.25 623 ARG A CA 1
ATOM 4702 C C . ARG A 1 623 ? -10.563 -8.737 7.186 1.00 87.25 623 ARG A C 1
ATOM 4704 O O . ARG A 1 623 ? -11.302 -9.686 6.935 1.00 87.25 623 ARG A O 1
ATOM 4711 N N . ALA A 1 624 ? -9.290 -8.716 6.799 1.00 84.50 624 ALA A N 1
ATOM 4712 C CA . ALA A 1 624 ? -8.611 -9.822 6.134 1.00 84.50 624 ALA A CA 1
ATOM 4713 C C . ALA A 1 624 ? -8.584 -11.087 7.016 1.00 84.50 624 ALA A C 1
ATOM 4715 O O . ALA A 1 624 ? -8.743 -12.189 6.496 1.00 84.50 624 ALA A O 1
ATOM 4716 N N . ALA A 1 625 ? -8.507 -10.938 8.344 1.00 88.12 625 ALA A N 1
ATOM 4717 C CA . ALA A 1 625 ? -8.657 -12.019 9.325 1.00 88.12 625 ALA A CA 1
ATOM 4718 C C . ALA A 1 625 ? -10.109 -12.509 9.517 1.00 88.12 625 ALA A C 1
ATOM 4720 O O . ALA A 1 625 ? -10.327 -13.459 10.267 1.00 88.12 625 ALA A O 1
ATOM 4721 N N . GLY A 1 626 ? -11.095 -11.888 8.860 1.00 89.81 626 GLY A N 1
ATOM 4722 C CA . GLY A 1 626 ? -12.503 -12.299 8.886 1.00 89.81 626 GLY A CA 1
ATOM 4723 C C . GLY A 1 626 ? -13.431 -11.454 9.766 1.00 89.81 626 GLY A C 1
ATOM 4724 O O . GLY A 1 626 ? -14.608 -11.796 9.878 1.00 89.81 626 GLY A O 1
ATOM 4725 N N . ALA A 1 627 ? -12.951 -10.365 10.378 1.00 92.19 627 ALA A N 1
ATOM 4726 C CA . ALA A 1 627 ? -13.818 -9.443 11.114 1.00 92.19 627 ALA A CA 1
ATOM 4727 C C . ALA A 1 627 ? -14.636 -8.552 10.161 1.00 92.19 627 ALA A C 1
ATOM 4729 O O . ALA A 1 627 ? -14.178 -8.192 9.077 1.00 92.19 627 ALA A O 1
ATOM 4730 N N . LYS A 1 628 ? -15.831 -8.134 10.581 1.00 92.31 628 LYS A N 1
ATOM 4731 C CA . LYS A 1 628 ? -16.628 -7.114 9.880 1.00 92.31 628 LYS A CA 1
ATOM 4732 C C . LYS A 1 628 ? -16.348 -5.723 10.438 1.00 92.31 628 LYS A C 1
ATOM 4734 O O . LYS A 1 628 ? -16.297 -5.548 11.655 1.00 92.31 628 LYS A O 1
ATOM 4739 N N . ILE A 1 629 ? -16.217 -4.729 9.568 1.00 89.50 629 ILE A N 1
ATOM 4740 C CA . ILE A 1 629 ? -16.000 -3.336 9.981 1.00 89.50 629 ILE A CA 1
ATOM 4741 C C . ILE A 1 629 ? -17.342 -2.626 10.181 1.00 89.50 629 ILE A C 1
ATOM 4743 O O . ILE A 1 629 ? -18.186 -2.628 9.282 1.00 89.50 629 ILE A O 1
ATOM 4747 N N . VAL A 1 630 ? -17.521 -2.013 11.353 1.00 94.00 630 VAL A N 1
ATOM 4748 C CA . VAL A 1 630 ? -18.734 -1.290 11.773 1.00 94.00 630 VAL A CA 1
ATOM 4749 C C . VAL A 1 630 ? -18.408 0.186 12.008 1.00 94.00 630 VAL A C 1
ATOM 4751 O O . VAL A 1 630 ? -17.367 0.509 12.579 1.00 94.00 630 VAL A O 1
ATOM 4754 N N . GLY A 1 631 ? -19.298 1.082 11.587 1.00 92.31 631 GLY A N 1
ATOM 4755 C CA . GLY A 1 631 ? -19.106 2.532 11.678 1.00 92.31 631 GLY A CA 1
ATOM 4756 C C . GLY A 1 631 ? -20.150 3.318 10.879 1.00 92.31 631 GLY A C 1
ATOM 4757 O O . GLY A 1 631 ? -20.985 2.713 10.202 1.00 92.31 631 GLY A O 1
ATOM 4758 N N . PRO A 1 632 ? -20.150 4.659 10.941 1.00 90.88 632 PRO A N 1
ATOM 4759 C CA . PRO A 1 632 ? -21.083 5.489 10.181 1.00 90.88 632 PRO A CA 1
ATOM 4760 C C . PRO A 1 632 ? -20.754 5.467 8.684 1.00 90.88 632 PRO A C 1
ATOM 4762 O O . PRO A 1 632 ? -19.604 5.275 8.290 1.00 90.88 632 PRO A O 1
ATOM 4765 N N . LYS A 1 633 ? -21.736 5.746 7.817 1.00 83.94 633 LYS A N 1
ATOM 4766 C CA . LYS A 1 633 ? -21.506 5.820 6.357 1.00 83.94 633 LYS A CA 1
ATOM 4767 C C . LYS A 1 633 ? -20.405 6.824 5.981 1.00 83.94 633 LYS A C 1
ATOM 4769 O O . LYS A 1 633 ? -19.705 6.612 4.992 1.00 83.94 633 LYS A O 1
ATOM 4774 N N . SER A 1 634 ? -20.228 7.892 6.762 1.00 80.00 634 SER A N 1
ATOM 4775 C CA . SER A 1 634 ? -19.150 8.866 6.565 1.00 80.00 634 SER A CA 1
ATOM 4776 C C . SER A 1 634 ? -17.757 8.283 6.785 1.00 80.00 634 SER A C 1
ATOM 4778 O O . SER A 1 634 ? -16.824 8.747 6.133 1.00 80.00 634 SER A O 1
ATOM 4780 N N . ALA A 1 635 ? -17.618 7.220 7.585 1.00 78.44 635 ALA A N 1
ATOM 4781 C CA . ALA A 1 635 ? -16.363 6.489 7.699 1.00 78.44 635 ALA A CA 1
ATOM 4782 C C . ALA A 1 635 ? -15.952 5.944 6.331 1.00 78.44 635 ALA A C 1
ATOM 4784 O O . ALA A 1 635 ? -14.792 6.034 5.975 1.00 78.44 635 ALA A O 1
ATOM 4785 N N . ALA A 1 636 ? -16.876 5.490 5.475 1.00 72.00 636 ALA A N 1
ATOM 4786 C CA . ALA A 1 636 ? -16.505 5.052 4.127 1.00 72.00 636 ALA A CA 1
ATOM 4787 C C . ALA A 1 636 ? -15.762 6.151 3.345 1.00 72.00 636 ALA A C 1
ATOM 4789 O O . ALA A 1 636 ? -14.844 5.840 2.598 1.00 72.00 636 ALA A O 1
ATOM 4790 N N . LEU A 1 637 ? -16.088 7.432 3.543 1.00 66.88 637 LEU A N 1
ATOM 4791 C CA . LEU A 1 637 ? -15.407 8.542 2.876 1.00 66.88 637 LEU A CA 1
ATOM 4792 C C . LEU A 1 637 ? -13.930 8.613 3.243 1.00 66.88 637 LEU A C 1
ATOM 4794 O O . LEU A 1 637 ? -13.080 8.667 2.362 1.00 66.88 637 LEU A O 1
ATOM 4798 N N . THR A 1 638 ? -13.611 8.585 4.527 1.00 59.91 638 THR A N 1
ATOM 4799 C CA . THR A 1 638 ? -12.231 8.571 5.011 1.00 59.91 638 THR A CA 1
ATOM 4800 C C . THR A 1 638 ? -11.568 7.235 4.697 1.00 59.91 638 THR A C 1
ATOM 4802 O O . THR A 1 638 ? -10.514 7.207 4.080 1.00 59.91 638 THR A O 1
ATOM 4805 N N . LEU A 1 639 ? -12.228 6.124 5.002 1.00 53.84 639 LEU A N 1
ATOM 4806 C CA . LEU A 1 639 ? -11.752 4.756 4.808 1.00 53.84 639 LEU A CA 1
ATOM 4807 C C . LEU A 1 639 ? -11.525 4.358 3.335 1.00 53.84 639 LEU A C 1
ATOM 4809 O O . LEU A 1 639 ? -10.778 3.408 3.089 1.00 53.84 639 LEU A O 1
ATOM 4813 N N . THR A 1 640 ? -12.175 5.024 2.365 1.00 54.97 640 THR A N 1
ATOM 4814 C CA . THR A 1 640 ? -12.117 4.646 0.935 1.00 54.97 640 THR A CA 1
ATOM 4815 C C . THR A 1 640 ? -11.784 5.772 -0.057 1.00 54.97 640 THR A C 1
ATOM 4817 O O . THR A 1 640 ? -11.428 5.486 -1.203 1.00 54.97 640 THR A O 1
ATOM 4820 N N . TRP A 1 641 ? -11.880 7.052 0.328 1.00 50.06 641 TRP A N 1
ATOM 4821 C CA . TRP A 1 641 ? -11.780 8.148 -0.646 1.00 50.06 641 TRP A CA 1
ATOM 4822 C C . TRP A 1 641 ? -10.900 9.339 -0.279 1.00 50.06 641 TRP A C 1
ATOM 4824 O O . TRP A 1 641 ? -10.110 9.776 -1.110 1.00 50.06 641 TRP A O 1
ATOM 4834 N N . LEU A 1 642 ? -11.057 9.880 0.921 1.00 44.91 642 LEU A N 1
ATOM 4835 C CA . LEU A 1 642 ? -10.530 11.179 1.342 1.00 44.91 642 LEU A CA 1
ATOM 4836 C C . LEU A 1 642 ? -9.443 11.049 2.403 1.00 44.91 642 LEU A C 1
ATOM 4838 O O . LEU A 1 642 ? -9.080 12.060 3.006 1.00 44.91 642 LEU A O 1
ATOM 4842 N N . MET A 1 643 ? -8.964 9.832 2.684 1.00 45.59 643 MET A N 1
ATOM 4843 C CA . MET A 1 643 ? -8.008 9.680 3.767 1.00 45.59 643 MET A CA 1
ATOM 4844 C C . MET A 1 643 ? -6.760 10.528 3.512 1.00 45.59 643 MET A C 1
ATOM 4846 O O . MET A 1 643 ? -6.248 10.535 2.388 1.00 45.59 643 MET A O 1
ATOM 4850 N N . PRO A 1 644 ? -6.297 11.270 4.532 1.00 39.91 644 PRO A N 1
ATOM 4851 C CA . PRO A 1 644 ? -5.288 12.282 4.355 1.00 39.91 644 PRO A CA 1
ATOM 4852 C C . PRO A 1 644 ? -4.020 11.715 3.811 1.00 39.91 644 PRO A C 1
ATOM 4854 O O . PRO A 1 644 ? -3.370 10.993 4.544 1.00 39.91 644 PRO A O 1
ATOM 4857 N N . MET A 1 645 ? -3.605 12.115 2.609 1.00 41.31 645 MET A N 1
ATOM 4858 C CA . MET A 1 645 ? -2.310 11.701 2.077 1.00 41.31 645 MET A CA 1
ATOM 4859 C C . MET A 1 645 ? -1.180 11.963 3.090 1.00 41.31 645 MET A C 1
ATOM 4861 O O . MET A 1 645 ? -0.169 11.277 3.042 1.00 41.31 645 MET A O 1
ATOM 4865 N N . LEU A 1 646 ? -1.378 12.843 4.080 1.00 38.75 646 LEU A N 1
ATOM 4866 C CA . LEU A 1 646 ? -0.405 13.177 5.111 1.00 38.75 646 LEU A CA 1
ATOM 4867 C C . LEU A 1 646 ? -1.022 13.282 6.492 1.00 38.75 646 LEU A C 1
ATOM 4869 O O . LEU A 1 646 ? -1.010 14.322 7.134 1.00 38.75 646 LEU A O 1
ATOM 4873 N N . THR A 1 647 ? -1.551 12.171 6.962 1.00 40.88 647 THR A N 1
ATOM 4874 C CA . THR A 1 647 ? -1.328 11.794 8.355 1.00 40.88 647 THR A CA 1
ATOM 4875 C C . THR A 1 647 ? -0.360 10.614 8.364 1.00 40.88 647 THR A C 1
ATOM 4877 O O . THR A 1 647 ? 0.011 10.125 7.291 1.00 40.88 647 THR A O 1
ATOM 4880 N N . ASP A 1 648 ? -0.050 10.043 9.526 1.00 41.72 648 ASP A N 1
ATOM 4881 C CA . ASP A 1 648 ? 0.430 8.655 9.604 1.00 41.72 648 ASP A CA 1
ATOM 4882 C C . ASP A 1 648 ? -0.573 7.688 8.901 1.00 41.72 648 ASP A C 1
ATOM 4884 O O . ASP A 1 648 ? -0.415 6.480 8.892 1.00 41.72 648 ASP A O 1
ATOM 4888 N N . TYR A 1 649 ? -1.660 8.199 8.307 1.00 48.03 649 TYR A N 1
ATOM 4889 C CA . TYR A 1 649 ? -2.852 7.485 7.922 1.00 48.03 649 TYR A CA 1
ATOM 4890 C C . TYR A 1 649 ? -3.245 7.623 6.444 1.00 48.03 649 TYR A C 1
ATOM 4892 O O . TYR A 1 649 ? -4.368 7.299 6.065 1.00 48.03 649 TYR A O 1
ATOM 4900 N N . GLY A 1 650 ? -2.319 8.069 5.592 1.00 43.22 650 GLY A N 1
ATOM 4901 C CA . GLY A 1 650 ? -2.595 8.445 4.198 1.00 43.22 650 GLY A CA 1
ATOM 4902 C C . GLY A 1 650 ? -2.389 7.427 3.110 1.00 43.22 650 GLY A C 1
ATOM 4903 O O . GLY A 1 650 ? -2.516 7.746 1.928 1.00 43.22 650 GLY A O 1
ATOM 4904 N N . ILE A 1 651 ? -2.013 6.217 3.484 1.00 48.00 651 ILE A N 1
ATOM 4905 C CA . ILE A 1 651 ? -1.706 5.172 2.525 1.00 48.00 651 ILE A CA 1
ATOM 4906 C C . ILE A 1 651 ? -2.204 3.858 3.115 1.00 48.00 651 ILE A C 1
ATOM 4908 O O . ILE A 1 651 ? -1.458 2.903 3.266 1.00 48.00 651 ILE A O 1
ATOM 4912 N N . PHE A 1 652 ? -3.477 3.808 3.505 1.00 48.88 652 PHE A N 1
ATOM 4913 C CA . PHE A 1 652 ? -4.110 2.547 3.875 1.00 48.88 652 PHE A CA 1
ATOM 4914 C C . PHE A 1 652 ? -4.948 2.011 2.717 1.00 48.88 652 PHE A C 1
ATOM 4916 O O . PHE A 1 652 ? -5.562 2.794 1.988 1.00 48.88 652 PHE A O 1
ATOM 4923 N N . PRO A 1 653 ? -4.949 0.685 2.501 1.00 53.06 653 PRO A N 1
ATOM 4924 C CA . PRO A 1 653 ? -5.861 0.061 1.556 1.00 53.06 653 PRO A CA 1
ATOM 4925 C C . PRO A 1 653 ? -7.330 0.411 1.875 1.00 53.06 653 PRO A C 1
ATOM 4927 O O . PRO A 1 653 ? -7.640 0.685 3.040 1.00 53.06 653 PRO A O 1
ATOM 4930 N N . PRO A 1 654 ? -8.243 0.374 0.884 1.00 54.59 654 PRO A N 1
ATOM 4931 C CA . PRO A 1 654 ? -9.669 0.584 1.109 1.00 54.59 654 PRO A CA 1
ATOM 4932 C C . PRO A 1 654 ? -10.189 -0.276 2.243 1.00 54.59 654 PRO A C 1
ATOM 4934 O O . PRO A 1 654 ? -9.965 -1.486 2.292 1.00 54.59 654 PRO A O 1
ATOM 4937 N N . ARG A 1 655 ? -10.976 0.335 3.114 1.00 66.25 655 ARG A N 1
ATOM 4938 C CA . ARG A 1 655 ? -11.687 -0.391 4.160 1.00 66.25 655 ARG A CA 1
ATOM 4939 C C . ARG A 1 655 ? -13.174 -0.271 3.885 1.00 66.25 655 ARG A C 1
ATOM 4941 O O . ARG A 1 655 ? -13.792 0.685 4.352 1.00 66.25 655 ARG A O 1
ATOM 4948 N N . PRO A 1 656 ? -13.753 -1.180 3.076 1.00 66.81 656 PRO A N 1
ATOM 4949 C CA . PRO A 1 656 ? -15.189 -1.163 2.884 1.00 66.81 656 PRO A CA 1
ATOM 4950 C C . PRO A 1 656 ? -15.847 -1.366 4.247 1.00 66.81 656 PRO A C 1
ATOM 4952 O O . PRO A 1 656 ? -15.441 -2.205 5.052 1.00 66.81 656 PRO A O 1
ATOM 4955 N N . LEU A 1 657 ? -16.849 -0.542 4.495 1.00 80.00 657 LEU A N 1
ATOM 4956 C CA . LEU A 1 657 ? -17.671 -0.613 5.680 1.00 80.00 657 LEU A CA 1
ATOM 4957 C C . LEU A 1 657 ? -18.658 -1.769 5.495 1.00 80.00 657 LEU A C 1
ATOM 4959 O O . LEU A 1 657 ? -19.571 -1.665 4.677 1.00 80.00 657 LEU A O 1
ATOM 4963 N N . ASP A 1 658 ? -18.450 -2.880 6.203 1.00 87.62 658 ASP A N 1
ATOM 4964 C CA . ASP A 1 658 ? -19.298 -4.071 6.054 1.00 87.62 658 ASP A CA 1
ATOM 4965 C C . ASP A 1 658 ? -20.663 -3.878 6.739 1.00 87.62 658 ASP A C 1
ATOM 4967 O O . ASP A 1 658 ? -21.670 -4.420 6.284 1.00 87.62 658 ASP A O 1
ATOM 4971 N N . VAL A 1 659 ? -20.703 -3.094 7.824 1.00 91.62 659 VAL A N 1
ATOM 4972 C CA . VAL A 1 659 ? -21.922 -2.763 8.576 1.00 91.62 659 VAL A CA 1
ATOM 4973 C C . VAL A 1 659 ? -22.043 -1.238 8.707 1.00 91.62 659 VAL A C 1
ATOM 4975 O O . VAL A 1 659 ? -21.568 -0.658 9.688 1.00 91.62 659 VAL A O 1
ATOM 4978 N N . PRO A 1 660 ? -22.647 -0.559 7.714 1.00 91.31 660 PRO A N 1
ATOM 4979 C CA . PRO A 1 660 ? -22.876 0.876 7.782 1.00 91.31 660 PRO A CA 1
ATOM 4980 C C . PRO A 1 660 ? -23.999 1.209 8.764 1.00 91.31 660 PRO A C 1
ATOM 4982 O O . PRO A 1 660 ? -25.134 0.757 8.613 1.00 91.31 660 PRO A O 1
ATOM 4985 N N . LEU A 1 661 ? -23.691 2.047 9.749 1.00 94.19 661 LEU A N 1
ATOM 4986 C CA . LEU A 1 661 ? -24.665 2.574 10.696 1.00 94.19 661 LEU A CA 1
ATOM 4987 C C . LEU A 1 661 ? -25.417 3.774 10.085 1.00 94.19 661 LEU A C 1
ATOM 4989 O O . LEU A 1 661 ? -24.783 4.611 9.427 1.00 94.19 661 LEU A O 1
ATOM 4993 N N . PRO A 1 662 ? -26.744 3.892 10.297 1.00 93.75 662 PRO A N 1
ATOM 4994 C CA . PRO A 1 662 ? -27.579 4.973 9.763 1.00 93.75 662 PRO A CA 1
ATOM 4995 C C . PRO A 1 662 ? -27.400 6.286 10.549 1.00 93.75 662 PRO A C 1
ATOM 4997 O O . PRO A 1 662 ? -28.348 6.831 11.102 1.00 93.75 662 PRO A O 1
ATOM 5000 N N . LEU A 1 663 ? -26.166 6.779 10.610 1.00 92.88 663 LEU A N 1
ATOM 5001 C CA . LEU A 1 663 ? -25.764 7.982 11.335 1.00 92.88 663 LEU A CA 1
ATOM 5002 C C . LEU A 1 663 ? -25.377 9.068 10.328 1.00 92.88 663 LEU A C 1
ATOM 5004 O O . LEU A 1 663 ? -24.470 8.855 9.516 1.00 92.88 663 LEU A O 1
ATOM 5008 N N . ALA A 1 664 ? -26.075 10.202 10.350 1.00 89.62 664 ALA A N 1
ATOM 5009 C CA . ALA A 1 664 ? -25.914 11.257 9.349 1.00 89.62 664 ALA A CA 1
ATOM 5010 C C . ALA A 1 664 ? -25.684 12.651 9.947 1.00 89.62 664 ALA A C 1
ATOM 5012 O O . ALA A 1 664 ? -25.008 13.460 9.312 1.00 89.62 664 ALA A O 1
ATOM 5013 N N . ARG A 1 665 ? -26.220 12.930 11.139 1.00 92.31 665 ARG A N 1
ATOM 5014 C CA . ARG A 1 665 ? -26.177 14.232 11.821 1.00 92.31 665 ARG A CA 1
ATOM 5015 C C . ARG A 1 665 ? -25.627 14.113 13.234 1.00 92.31 665 ARG A C 1
ATOM 5017 O O . ARG A 1 665 ? -25.806 13.093 13.898 1.00 92.31 665 ARG A O 1
ATOM 5024 N N . VAL A 1 666 ? -25.001 15.183 13.721 1.00 94.44 666 VAL A N 1
ATOM 5025 C CA . VAL A 1 666 ? -24.557 15.257 15.122 1.00 94.44 666 VAL A CA 1
ATOM 5026 C C . VAL A 1 666 ? -25.729 14.953 16.061 1.00 94.44 666 VAL A C 1
ATOM 5028 O O . VAL A 1 666 ? -26.790 15.567 15.966 1.00 94.44 666 VAL A O 1
ATOM 5031 N N . GLY A 1 667 ? -25.521 14.019 16.986 1.00 95.75 667 GLY A N 1
ATOM 5032 C CA . GLY A 1 667 ? -26.529 13.580 17.946 1.00 95.75 667 GLY A CA 1
ATOM 5033 C C . GLY A 1 667 ? -27.452 12.464 17.452 1.00 95.75 667 GLY A C 1
ATOM 5034 O O . GLY A 1 667 ? -28.270 12.007 18.252 1.00 95.75 667 GLY A O 1
ATOM 5035 N N . ASP A 1 668 ? -27.325 12.007 16.198 1.00 97.31 668 ASP A N 1
ATOM 5036 C CA . ASP A 1 668 ? -27.991 10.785 15.734 1.00 97.31 668 ASP A CA 1
ATOM 5037 C C . ASP A 1 668 ? -27.535 9.587 16.569 1.00 97.31 668 ASP A C 1
ATOM 5039 O O . ASP A 1 668 ? -26.364 9.468 16.950 1.00 97.31 668 ASP A O 1
ATOM 5043 N N . GLU A 1 669 ? -28.467 8.671 16.822 1.00 97.31 669 GLU A N 1
ATOM 5044 C CA . GLU A 1 669 ? -28.210 7.458 17.584 1.00 97.31 669 GLU A CA 1
ATOM 5045 C C . GLU A 1 669 ? -28.848 6.253 16.915 1.00 97.31 669 GLU A C 1
ATOM 5047 O O . GLU A 1 669 ? -29.943 6.333 16.359 1.00 97.31 669 GLU A O 1
ATOM 5052 N N . THR A 1 670 ? -28.174 5.115 17.007 1.00 98.00 670 THR A N 1
ATOM 5053 C CA . THR A 1 670 ? -28.724 3.839 16.554 1.00 98.00 670 THR A CA 1
ATOM 5054 C C . THR A 1 670 ? -28.310 2.737 17.506 1.00 98.00 670 THR A C 1
ATOM 5056 O O . THR A 1 670 ? -27.174 2.698 17.980 1.00 98.00 670 THR A O 1
ATOM 5059 N N . GLU A 1 671 ? -29.225 1.813 17.759 1.00 97.75 671 GLU A N 1
ATOM 5060 C CA . GLU A 1 671 ? -28.904 0.558 18.425 1.00 97.75 671 GLU A CA 1
ATOM 5061 C C . GLU A 1 671 ? -28.576 -0.507 17.382 1.00 97.75 671 GLU A C 1
ATOM 5063 O O . GLU A 1 671 ? -29.135 -0.523 16.283 1.00 97.75 671 GLU A O 1
ATOM 5068 N N . PHE A 1 672 ? -27.645 -1.388 17.718 1.00 96.69 672 PHE A N 1
ATOM 5069 C CA . PHE A 1 672 ? -27.285 -2.546 16.913 1.00 96.69 672 PHE A CA 1
ATOM 5070 C C . PHE A 1 672 ? -26.745 -3.648 17.827 1.00 96.69 672 PHE A C 1
ATOM 5072 O O . PHE A 1 672 ? -26.413 -3.405 18.986 1.00 96.69 672 PHE A O 1
ATOM 5079 N N . ALA A 1 673 ? -26.669 -4.877 17.324 1.00 94.75 673 ALA A N 1
ATOM 5080 C CA . ALA A 1 673 ? -26.115 -5.996 18.075 1.00 94.75 673 ALA A CA 1
ATOM 5081 C C . ALA A 1 673 ? -25.052 -6.722 17.253 1.00 94.75 673 ALA A C 1
ATOM 5083 O O . ALA A 1 673 ? -25.239 -6.965 16.061 1.00 94.75 673 ALA A O 1
ATOM 5084 N N . VAL A 1 674 ? -23.949 -7.081 17.904 1.00 90.38 674 VAL A N 1
ATOM 5085 C CA . VAL A 1 674 ? -22.861 -7.883 17.332 1.00 90.38 674 VAL A CA 1
ATOM 5086 C C . VAL A 1 674 ? -22.415 -8.907 18.370 1.00 90.38 674 VAL A C 1
ATOM 5088 O O . VAL A 1 674 ? -22.238 -8.560 19.534 1.00 90.38 674 VAL A O 1
ATOM 5091 N N . SER A 1 675 ? -22.275 -10.176 17.970 1.00 85.62 675 SER A N 1
ATOM 5092 C CA . SER A 1 675 ? -21.990 -11.288 18.898 1.00 85.62 675 SER A CA 1
ATOM 5093 C C . SER A 1 675 ? -22.900 -11.270 20.140 1.00 85.62 675 SER A C 1
ATOM 5095 O O . SER A 1 675 ? -22.427 -11.358 21.267 1.00 85.62 675 SER A O 1
ATOM 5097 N N . GLU A 1 676 ? -24.208 -11.069 19.921 1.00 87.12 676 GLU A N 1
ATOM 5098 C CA . GLU A 1 676 ? -25.267 -10.968 20.950 1.00 87.12 676 GLU A CA 1
ATOM 5099 C C . GLU A 1 676 ? -25.148 -9.780 21.928 1.00 87.12 676 GLU A C 1
ATOM 5101 O O . GLU A 1 676 ? -26.109 -9.466 22.634 1.00 87.12 676 GLU A O 1
ATOM 5106 N N . GLN A 1 677 ? -24.031 -9.049 21.916 1.00 95.19 677 GLN A N 1
ATOM 5107 C CA . GLN A 1 677 ? -23.855 -7.823 22.680 1.00 95.19 677 GLN A CA 1
ATOM 5108 C C . GLN A 1 677 ? -24.579 -6.664 21.992 1.00 95.19 677 GLN A C 1
ATOM 5110 O O . GLN A 1 677 ? -24.365 -6.383 20.809 1.00 95.19 677 GLN A O 1
ATOM 5115 N N . LYS A 1 678 ? -25.431 -5.972 22.751 1.00 97.12 678 LYS A N 1
ATOM 5116 C CA . LYS A 1 678 ? -26.139 -4.773 22.295 1.00 97.12 678 LYS A CA 1
ATOM 5117 C C . LYS A 1 678 ? -25.259 -3.549 22.478 1.00 97.12 678 LYS A C 1
ATOM 5119 O O . LYS A 1 678 ? -24.738 -3.325 23.567 1.00 97.12 678 LYS A O 1
ATOM 5124 N N . PHE A 1 679 ? -25.170 -2.744 21.433 1.00 98.25 679 PHE A N 1
ATOM 5125 C CA . PHE A 1 679 ? -24.486 -1.465 21.424 1.00 98.25 679 PHE A CA 1
ATOM 5126 C C . PHE A 1 679 ? -25.456 -0.366 21.008 1.00 98.25 679 PHE A C 1
ATOM 5128 O O . PHE A 1 679 ? -26.349 -0.573 20.186 1.00 98.25 679 PHE A O 1
ATOM 5135 N N . ARG A 1 680 ? -25.224 0.831 21.531 1.00 98.44 680 ARG A N 1
ATOM 5136 C CA . ARG A 1 680 ? -25.805 2.080 21.049 1.00 98.44 680 ARG A CA 1
ATOM 5137 C C . ARG A 1 680 ? -24.670 2.945 20.525 1.00 98.44 680 ARG A C 1
ATOM 5139 O O . ARG A 1 680 ? -23.736 3.241 21.264 1.00 98.44 680 ARG A O 1
ATOM 5146 N N . ALA A 1 681 ? -24.727 3.329 19.260 1.00 98.50 681 ALA A N 1
ATOM 5147 C CA . ALA A 1 681 ? -23.800 4.291 18.678 1.00 98.50 681 ALA A CA 1
ATOM 5148 C C . ALA A 1 681 ? -24.400 5.697 18.756 1.00 98.50 681 ALA A C 1
ATOM 5150 O O . ALA A 1 681 ? -25.581 5.868 18.461 1.00 98.50 681 ALA A O 1
ATOM 5151 N N . LEU A 1 682 ? -23.583 6.679 19.129 1.00 98.56 682 LEU A N 1
ATOM 5152 C CA . LEU A 1 682 ? -23.900 8.105 19.154 1.00 98.56 682 LEU A CA 1
ATOM 5153 C C . LEU A 1 682 ? -22.941 8.838 18.219 1.00 98.56 682 LEU A C 1
ATOM 5155 O O . LEU A 1 682 ? -21.721 8.789 18.402 1.00 98.56 682 LEU A O 1
ATOM 5159 N N . PHE A 1 683 ? -23.491 9.527 17.225 1.00 97.69 683 PHE A N 1
ATOM 5160 C CA . PHE A 1 683 ? -22.700 10.219 16.219 1.00 97.69 683 PHE A CA 1
ATOM 5161 C C . PHE A 1 683 ? -22.309 11.621 16.682 1.00 97.69 683 PHE A C 1
ATOM 5163 O O . PHE A 1 683 ? -23.164 12.452 16.992 1.00 97.69 683 PHE A O 1
ATOM 5170 N N . VAL A 1 684 ? -21.008 11.896 16.724 1.00 96.62 684 VAL A N 1
ATOM 5171 C CA . VAL A 1 684 ? -20.449 13.174 17.187 1.00 96.62 684 VAL A CA 1
ATOM 5172 C C . VAL A 1 684 ? -19.316 13.630 16.260 1.00 96.62 684 VAL A C 1
ATOM 5174 O O . VAL A 1 684 ? -18.174 13.776 16.702 1.00 96.62 684 VAL A O 1
ATOM 5177 N N . PRO A 1 685 ? -19.603 13.849 14.960 1.00 90.75 685 PRO A N 1
ATOM 5178 C CA . PRO A 1 685 ? -18.590 14.258 14.000 1.00 90.75 685 PRO A CA 1
ATOM 5179 C C . PRO A 1 685 ? -18.021 15.623 14.406 1.00 90.75 685 PRO A C 1
ATOM 5181 O O . PRO A 1 685 ? -18.747 16.600 14.582 1.00 90.75 685 PRO A O 1
ATOM 5184 N N . GLY A 1 686 ? -16.704 15.673 14.573 1.00 86.81 686 GLY A N 1
ATOM 5185 C CA . GLY A 1 686 ? -15.988 16.803 15.158 1.00 86.81 686 GLY A CA 1
ATOM 5186 C C . GLY A 1 686 ? -14.490 16.553 15.111 1.00 86.81 686 GLY A C 1
ATOM 5187 O O . GLY A 1 686 ? -13.787 17.137 14.299 1.00 86.81 686 GLY A O 1
ATOM 5188 N N . HIS A 1 687 ? -13.986 15.603 15.896 1.00 87.69 687 HIS A N 1
ATOM 5189 C CA . HIS A 1 687 ? -12.574 15.231 15.781 1.00 87.69 687 HIS A CA 1
ATOM 5190 C C . HIS A 1 687 ? -12.202 14.703 14.385 1.00 87.69 687 HIS A C 1
ATOM 5192 O O . HIS A 1 687 ? -11.148 15.029 13.841 1.00 87.69 687 HIS A O 1
ATOM 5198 N N . SER A 1 688 ? -13.129 13.969 13.776 1.00 83.06 688 SER A N 1
ATOM 5199 C CA . SER A 1 688 ? -13.133 13.567 12.373 1.00 83.06 688 SER A CA 1
ATOM 5200 C C . SER A 1 688 ? -14.570 13.634 11.826 1.00 83.06 688 SER A C 1
ATOM 5202 O O . SER A 1 688 ? -15.522 13.845 12.584 1.00 83.06 688 SER A O 1
ATOM 5204 N N . PHE A 1 689 ? -14.755 13.408 10.519 1.00 81.56 689 PHE A N 1
ATOM 5205 C CA . PHE A 1 689 ? -16.086 13.339 9.880 1.00 81.56 689 PHE A CA 1
ATOM 5206 C C . PHE A 1 689 ? -16.933 12.139 10.329 1.00 81.56 689 PHE A C 1
ATOM 5208 O O . PHE A 1 689 ? -18.109 12.036 9.976 1.00 81.56 689 PHE A O 1
ATOM 5215 N N . ASP A 1 690 ? -16.316 11.191 11.024 1.00 86.69 690 ASP A N 1
ATOM 5216 C CA . ASP A 1 690 ? -16.874 9.884 11.338 1.00 86.69 690 ASP A CA 1
ATOM 5217 C C . ASP A 1 690 ? -16.808 9.527 12.831 1.00 86.69 690 ASP A C 1
ATOM 5219 O O . ASP A 1 690 ? -17.191 8.414 13.190 1.00 86.69 690 ASP A O 1
ATOM 5223 N N . LEU A 1 691 ? -16.385 10.460 13.702 1.00 93.25 691 LEU A N 1
ATOM 5224 C CA . LEU A 1 691 ? -16.287 10.199 15.139 1.00 93.25 691 LEU A CA 1
ATOM 5225 C C . LEU A 1 691 ? -17.630 9.722 15.710 1.00 93.25 691 LEU A C 1
ATOM 5227 O O . LEU A 1 691 ? -18.649 10.416 15.660 1.00 93.25 691 LEU A O 1
ATOM 5231 N N . THR A 1 692 ? -17.592 8.525 16.283 1.00 97.06 692 THR A N 1
ATOM 5232 C CA . THR A 1 692 ? -18.734 7.806 16.832 1.00 97.06 692 THR A CA 1
ATOM 5233 C C . THR A 1 692 ? -18.382 7.271 18.214 1.00 97.06 692 THR A C 1
ATOM 5235 O O . THR A 1 692 ? -17.361 6.607 18.398 1.00 97.06 692 THR A O 1
ATOM 5238 N N . VAL A 1 693 ? -19.248 7.546 19.189 1.00 98.50 693 VAL A N 1
ATOM 5239 C CA . VAL A 1 693 ? -19.169 6.978 20.538 1.00 98.50 693 VAL A CA 1
ATOM 5240 C C . VAL A 1 693 ? -19.989 5.692 20.567 1.00 98.50 693 VAL A C 1
ATOM 5242 O O . VAL A 1 693 ? -21.166 5.713 20.213 1.00 98.50 693 VAL A O 1
ATOM 5245 N N . TYR A 1 694 ? -19.408 4.586 21.028 1.00 98.69 694 TYR A N 1
ATOM 5246 C CA . TYR A 1 694 ? -20.140 3.335 21.253 1.00 98.69 694 TYR A CA 1
ATOM 5247 C C . TYR A 1 694 ? -20.425 3.146 22.735 1.00 98.69 694 TYR A C 1
ATOM 5249 O O . TYR A 1 694 ? -19.523 3.229 23.559 1.00 98.69 694 TYR A O 1
ATOM 5257 N N . MET A 1 695 ? -21.671 2.859 23.081 1.00 98.56 695 MET A N 1
ATOM 5258 C CA . MET A 1 695 ? -22.135 2.642 24.448 1.00 98.56 695 MET A CA 1
ATOM 5259 C C . MET A 1 695 ? -22.698 1.233 24.567 1.00 98.56 695 MET A C 1
ATOM 5261 O O . MET A 1 695 ? -23.381 0.752 23.663 1.00 98.56 695 MET A O 1
ATOM 5265 N N . THR A 1 696 ? -22.426 0.568 25.680 1.00 98.25 696 THR A N 1
ATOM 5266 C CA . THR A 1 696 ? -22.906 -0.787 25.946 1.00 98.25 696 THR A CA 1
ATOM 5267 C C . THR A 1 696 ? -23.034 -1.031 27.442 1.00 98.25 696 THR A C 1
ATOM 5269 O O . THR A 1 696 ? -22.321 -0.428 28.241 1.00 98.25 696 THR A O 1
ATOM 5272 N N . GLU A 1 697 ? -23.906 -1.953 27.832 1.00 96.81 697 GLU A N 1
ATOM 5273 C CA . GLU A 1 697 ? -23.884 -2.520 29.179 1.00 96.81 697 GLU A CA 1
ATOM 5274 C C . GLU A 1 697 ? -23.084 -3.821 29.160 1.00 96.81 697 GLU A C 1
ATOM 5276 O O . GLU A 1 697 ? -23.334 -4.701 28.335 1.00 96.81 697 GLU A O 1
ATOM 5281 N N . LEU A 1 698 ? -22.086 -3.918 30.036 1.00 94.00 698 LEU A N 1
ATOM 5282 C CA . LEU A 1 698 ? -21.175 -5.054 30.125 1.00 94.00 698 LEU A CA 1
ATOM 5283 C C . LEU A 1 698 ? -20.787 -5.266 31.590 1.00 94.00 698 LEU A C 1
ATOM 5285 O O . LEU A 1 698 ? -20.473 -4.306 32.288 1.00 94.00 698 LEU A O 1
ATOM 5289 N N . GLY A 1 699 ? -20.848 -6.507 32.083 1.00 89.19 699 GLY A N 1
ATOM 5290 C CA . GLY A 1 699 ? -20.521 -6.812 33.485 1.00 89.19 699 GLY A CA 1
ATOM 5291 C C . GLY A 1 699 ? -21.351 -6.019 34.510 1.00 89.19 699 GLY A C 1
ATOM 5292 O O . GLY A 1 699 ? -20.849 -5.676 35.576 1.00 89.19 699 GLY A O 1
ATOM 5293 N N . GLY A 1 700 ? -22.598 -5.664 34.170 1.00 92.50 700 GLY A N 1
ATOM 5294 C CA . GLY A 1 700 ? -23.471 -4.837 35.014 1.00 92.50 700 GLY A CA 1
ATOM 5295 C C . GLY A 1 700 ? -23.082 -3.355 35.092 1.00 92.50 700 GLY A C 1
ATOM 5296 O O . GLY A 1 700 ? -23.605 -2.645 35.947 1.00 92.50 700 GLY A O 1
ATOM 5297 N N . LYS A 1 701 ? -22.172 -2.885 34.230 1.00 96.62 701 LYS A N 1
ATOM 5298 C CA . LYS A 1 701 ? -21.748 -1.482 34.145 1.00 96.62 701 LYS A CA 1
ATOM 5299 C C . LYS A 1 701 ? -22.080 -0.891 32.782 1.00 96.62 701 LYS A C 1
ATOM 5301 O O . LYS A 1 701 ? -22.021 -1.576 31.761 1.00 96.62 701 LYS A O 1
ATOM 5306 N N . ARG A 1 702 ? -22.347 0.408 32.763 1.00 98.31 702 ARG A N 1
ATOM 5307 C CA . ARG A 1 702 ? -22.460 1.241 31.566 1.00 98.31 702 ARG A CA 1
ATOM 5308 C C . ARG A 1 702 ? -21.067 1.634 31.088 1.00 98.31 702 ARG A C 1
ATOM 5310 O O . ARG A 1 702 ? -20.362 2.392 31.753 1.00 98.31 702 ARG A O 1
ATOM 5317 N N . VAL A 1 703 ? -20.664 1.107 29.940 1.00 98.56 703 VAL A N 1
ATOM 5318 C CA . VAL A 1 703 ? -19.343 1.308 29.338 1.00 98.56 703 VAL A CA 1
ATOM 5319 C C . VAL A 1 703 ? -19.475 2.125 28.058 1.00 98.56 703 VAL A C 1
ATOM 5321 O O . VAL A 1 703 ? -20.302 1.804 27.204 1.00 98.56 703 VAL A O 1
ATOM 5324 N N . ALA A 1 704 ? -18.648 3.158 27.901 1.00 98.50 704 ALA A N 1
ATOM 5325 C CA . ALA A 1 704 ? -18.564 3.932 26.665 1.00 98.50 704 ALA A CA 1
ATOM 5326 C C . ALA A 1 704 ? -17.159 3.880 26.054 1.00 98.50 704 ALA A C 1
ATOM 5328 O O . ALA A 1 704 ? -16.165 3.987 26.766 1.00 98.50 704 ALA A O 1
ATOM 5329 N N . PHE A 1 705 ? -17.093 3.775 24.731 1.00 98.38 705 PHE A N 1
ATOM 5330 C CA . PHE A 1 705 ? -15.891 3.920 23.922 1.00 98.38 705 PHE A CA 1
ATOM 5331 C C . PHE A 1 705 ? -16.003 5.215 23.135 1.00 98.38 705 PHE A C 1
ATOM 5333 O O . PHE A 1 705 ? -16.854 5.330 22.253 1.00 98.38 705 PHE A O 1
ATOM 5340 N N . THR A 1 706 ? -15.190 6.208 23.478 1.00 97.50 706 THR A N 1
ATOM 5341 C CA . THR A 1 706 ? -15.355 7.575 22.957 1.00 97.50 706 THR A CA 1
ATOM 5342 C C . THR A 1 706 ? -14.375 7.932 21.853 1.00 97.50 706 THR A C 1
ATOM 5344 O O . THR A 1 706 ? -14.419 9.057 21.356 1.00 97.50 706 THR A O 1
ATOM 5347 N N . GLY A 1 707 ? -13.455 7.019 21.526 1.00 94.38 707 GLY A N 1
ATOM 5348 C CA . GLY A 1 707 ? -12.282 7.328 20.719 1.00 94.38 707 GLY A CA 1
ATOM 5349 C C . GLY A 1 707 ? -11.611 8.593 21.246 1.00 94.38 707 GLY A C 1
ATOM 5350 O O . GLY A 1 707 ? -11.399 8.761 22.453 1.00 94.38 707 GLY A O 1
ATOM 5351 N N . ASP A 1 708 ? -11.400 9.526 20.335 1.00 93.06 708 ASP A N 1
ATOM 5352 C CA . ASP A 1 708 ? -10.618 10.731 20.557 1.00 93.06 708 ASP A CA 1
ATOM 5353 C C . ASP A 1 708 ? -11.466 11.988 20.799 1.00 93.06 708 ASP A C 1
ATOM 5355 O O . ASP A 1 708 ? -11.045 13.110 20.508 1.00 93.06 708 ASP A O 1
ATOM 5359 N N . LEU A 1 709 ? -12.666 11.804 21.359 1.00 95.31 709 LEU A N 1
ATOM 5360 C CA . LEU A 1 709 ? -13.578 12.884 21.750 1.00 95.31 709 LEU A CA 1
ATOM 5361 C C . LEU A 1 709 ? -12.912 13.934 22.658 1.00 95.31 709 LEU A C 1
ATOM 5363 O O . LEU A 1 709 ? -13.187 15.127 22.551 1.00 95.31 709 LEU A O 1
ATOM 5367 N N . GLY A 1 710 ? -12.046 13.480 23.561 1.00 91.62 710 GLY A N 1
ATOM 5368 C CA . GLY A 1 710 ? -11.334 14.302 24.527 1.00 91.62 710 GLY A CA 1
ATOM 5369 C C . GLY A 1 710 ? -10.450 13.439 25.419 1.00 91.62 710 GLY A C 1
ATOM 5370 O O . GLY A 1 710 ? -10.651 12.230 25.521 1.00 91.62 710 GLY A O 1
ATOM 5371 N N . PHE A 1 711 ? -9.484 14.066 26.084 1.00 87.75 711 PHE A N 1
ATOM 5372 C CA . PHE A 1 711 ? -8.598 13.424 27.059 1.00 87.75 711 PHE A CA 1
ATOM 5373 C C . PHE A 1 711 ? -8.480 14.299 28.315 1.00 87.75 711 PHE A C 1
ATOM 5375 O O . PHE A 1 711 ? -9.373 15.087 28.635 1.00 87.75 711 PHE A O 1
ATOM 5382 N N . GLU A 1 712 ? -7.381 14.149 29.051 1.00 79.31 712 GLU A N 1
ATOM 5383 C CA . GLU A 1 712 ? -7.033 14.998 30.191 1.00 79.31 712 GLU A CA 1
ATOM 5384 C C . GLU A 1 712 ? -6.465 16.360 29.752 1.00 79.31 712 GLU A C 1
ATOM 5386 O O . GLU A 1 712 ? -6.019 16.541 28.616 1.00 79.31 712 GLU A O 1
ATOM 5391 N N . ARG A 1 713 ? -6.422 17.309 30.697 1.00 75.06 713 ARG A N 1
ATOM 5392 C CA . ARG A 1 713 ? -5.793 18.635 30.550 1.00 75.06 713 ARG A CA 1
ATOM 5393 C C . ARG A 1 713 ? -6.407 19.469 29.414 1.00 75.06 713 ARG A C 1
ATOM 5395 O O . ARG A 1 713 ? -7.616 19.677 29.393 1.00 75.06 713 ARG A O 1
ATOM 5402 N N . GLU A 1 714 ? -5.584 19.986 28.503 1.00 67.94 714 GLU A N 1
ATOM 5403 C CA . GLU A 1 714 ? -5.970 20.936 27.448 1.00 67.94 714 GLU A CA 1
ATOM 5404 C C . GLU A 1 714 ? -6.708 20.281 26.267 1.00 67.94 714 GLU A C 1
ATOM 5406 O O . GLU A 1 714 ? -7.151 20.971 25.355 1.00 67.94 714 GLU A O 1
ATOM 5411 N N . SER A 1 715 ? -6.876 18.954 26.275 1.00 85.81 715 SER A N 1
ATOM 5412 C CA . SER A 1 715 ? -7.510 18.222 25.178 1.00 85.81 715 SER A CA 1
ATOM 5413 C C . SER A 1 715 ? -9.011 18.009 25.403 1.00 85.81 715 SER A C 1
ATOM 5415 O O . SER A 1 715 ? -9.463 16.882 25.611 1.00 85.81 715 SER A O 1
ATOM 5417 N N . ASP A 1 716 ? -9.781 19.094 25.405 1.00 93.38 716 ASP A N 1
ATOM 5418 C CA . ASP A 1 716 ? -11.250 19.073 25.479 1.00 93.38 716 ASP A CA 1
ATOM 5419 C C . ASP A 1 716 ? -11.931 18.923 24.097 1.00 93.38 716 ASP A C 1
ATOM 5421 O O . ASP A 1 716 ? -11.252 18.755 23.081 1.00 93.38 716 ASP A O 1
ATOM 5425 N N . ILE A 1 717 ? -13.269 18.977 24.037 1.00 95.81 717 ILE A N 1
ATOM 5426 C CA . ILE A 1 717 ? -14.022 18.801 22.780 1.00 95.81 717 ILE A CA 1
ATOM 5427 C C . ILE A 1 717 ? -13.715 19.925 21.782 1.00 95.81 717 ILE A C 1
ATOM 5429 O O . ILE A 1 717 ? -13.627 19.663 20.584 1.00 95.81 717 ILE A O 1
ATOM 5433 N N . VAL A 1 718 ? -13.517 21.165 22.240 1.00 94.00 718 VAL A N 1
ATOM 5434 C CA . VAL A 1 718 ? -13.200 22.303 21.359 1.00 94.00 718 VAL A CA 1
ATOM 5435 C C . VAL A 1 718 ? -11.819 22.116 20.742 1.00 94.00 718 VAL A C 1
ATOM 5437 O O . VAL A 1 718 ? -11.650 22.281 19.533 1.00 94.00 718 VAL A O 1
ATOM 5440 N N . HIS A 1 719 ? -10.835 21.710 21.547 1.00 91.19 719 HIS A N 1
ATOM 5441 C CA . HIS A 1 719 ? -9.505 21.353 21.067 1.00 91.19 719 HIS A CA 1
ATOM 5442 C C . HIS A 1 719 ? -9.559 20.191 20.065 1.00 91.19 719 HIS A C 1
ATOM 5444 O O . HIS A 1 719 ? -8.932 20.272 19.009 1.00 91.19 719 HIS A O 1
ATOM 5450 N N . ARG A 1 720 ? -10.333 19.131 20.349 1.00 90.50 720 ARG A N 1
ATOM 5451 C CA . ARG A 1 720 ? -10.470 17.975 19.443 1.00 90.50 720 ARG A CA 1
ATOM 5452 C C . ARG A 1 720 ? -11.266 18.282 18.183 1.00 90.50 720 ARG A C 1
ATOM 5454 O O . ARG A 1 720 ? -10.938 17.706 17.156 1.00 90.50 720 ARG A O 1
ATOM 5461 N N . CYS A 1 721 ? -12.180 19.250 18.212 1.00 90.38 721 CYS A N 1
ATOM 5462 C CA . CYS A 1 721 ? -12.778 19.874 17.024 1.00 90.38 721 CYS A CA 1
ATOM 5463 C C . CYS A 1 721 ? -11.848 20.917 16.380 1.00 90.38 721 CYS A C 1
ATOM 5465 O O . CYS A 1 721 ? -12.295 21.794 15.645 1.00 90.38 721 CYS A O 1
ATOM 5467 N N . TRP A 1 722 ? -10.544 20.848 16.655 1.00 87.88 722 TRP A N 1
ATOM 5468 C CA . TRP A 1 722 ? -9.512 21.653 16.007 1.00 87.88 722 TRP A CA 1
ATOM 5469 C C . TRP A 1 722 ? -9.677 23.160 16.225 1.00 87.88 722 TRP A C 1
ATOM 5471 O O . TRP A 1 722 ? -9.324 23.980 15.373 1.00 87.88 722 TRP A O 1
ATOM 5481 N N . GLY A 1 723 ? -10.214 23.527 17.390 1.00 88.94 723 GLY A N 1
ATOM 5482 C CA . GLY A 1 723 ? -10.511 24.902 17.778 1.00 88.94 723 GLY A CA 1
ATOM 5483 C C . GLY A 1 723 ? -11.758 25.489 17.116 1.00 88.94 723 GLY A C 1
ATOM 5484 O O . GLY A 1 723 ? -11.974 26.694 17.236 1.00 88.94 723 GLY A O 1
ATOM 5485 N N . ASP A 1 724 ? -12.548 24.680 16.411 1.00 89.25 724 ASP A N 1
ATOM 5486 C CA . ASP A 1 724 ? -13.787 25.099 15.762 1.00 89.25 724 ASP A CA 1
ATOM 5487 C C . ASP A 1 724 ? -14.946 25.096 16.763 1.00 89.25 724 ASP A C 1
ATOM 5489 O O . ASP A 1 724 ? -15.516 24.054 17.095 1.00 89.25 724 ASP A O 1
ATOM 5493 N N . ALA A 1 725 ? -15.268 26.281 17.280 1.00 90.88 725 ALA A N 1
ATOM 5494 C CA . ALA A 1 725 ? -16.337 26.455 18.255 1.00 90.88 725 ALA A CA 1
ATOM 5495 C C . ALA A 1 725 ? -17.719 26.107 17.674 1.00 90.88 725 ALA A C 1
ATOM 5497 O O . ALA A 1 725 ? -18.539 25.518 18.378 1.00 90.88 725 ALA A O 1
ATOM 5498 N N . GLU A 1 726 ? -17.969 26.416 16.397 1.00 89.50 726 GLU A N 1
ATOM 5499 C CA . GLU A 1 726 ? -19.254 26.138 15.745 1.00 89.50 726 GLU A CA 1
ATOM 5500 C C . GLU A 1 726 ? -19.494 24.632 15.625 1.00 89.50 726 GLU A C 1
ATOM 5502 O O . GLU A 1 726 ? -20.603 24.165 15.881 1.00 89.50 726 GLU A O 1
ATOM 5507 N N . LYS A 1 727 ? -18.440 23.858 15.335 1.00 89.12 727 LYS A N 1
ATOM 5508 C CA . LYS A 1 727 ? -18.485 22.385 15.321 1.00 89.12 727 LYS A CA 1
ATOM 5509 C C . LYS A 1 727 ? -18.552 21.774 16.712 1.00 89.12 727 LYS A C 1
ATOM 5511 O O . LYS A 1 727 ? -19.254 20.785 16.916 1.00 89.12 727 LYS A O 1
ATOM 5516 N N . ALA A 1 728 ? -17.841 22.352 17.674 1.00 93.69 728 ALA A N 1
ATOM 5517 C CA . ALA A 1 728 ? -17.801 21.831 19.033 1.00 93.69 728 ALA A CA 1
ATOM 5518 C C . ALA A 1 728 ? -19.147 21.985 19.758 1.00 93.69 728 ALA A C 1
ATOM 5520 O O . ALA A 1 728 ? -19.544 21.082 20.489 1.00 93.69 728 ALA A O 1
ATOM 5521 N N . CYS A 1 729 ? -19.876 23.085 19.546 1.00 94.88 729 CYS A N 1
ATOM 5522 C CA . CYS A 1 729 ? -21.170 23.356 20.187 1.00 94.88 729 CYS A CA 1
ATOM 5523 C C . CYS A 1 729 ? -22.201 22.208 20.075 1.00 94.88 729 CYS A C 1
ATOM 5525 O O . CYS A 1 729 ? -22.672 21.734 21.115 1.00 94.88 729 CYS A O 1
ATOM 5527 N N . PRO A 1 730 ? -22.573 21.719 18.873 1.00 95.06 730 PRO A N 1
ATOM 5528 C CA . PRO A 1 730 ? -23.528 20.619 18.743 1.00 95.06 730 PRO A CA 1
ATOM 5529 C C . PRO A 1 730 ? -22.985 19.299 19.310 1.00 95.06 730 PRO A C 1
ATOM 5531 O O . PRO A 1 730 ? -23.758 18.525 19.874 1.00 95.06 730 PRO A O 1
ATOM 5534 N N . VAL A 1 731 ? -21.668 19.059 19.245 1.00 96.81 731 VAL A N 1
ATOM 5535 C CA . VAL A 1 731 ? -21.030 17.883 19.864 1.00 96.81 731 VAL A CA 1
ATOM 5536 C C . VAL A 1 731 ? -21.152 17.942 21.389 1.00 96.81 731 VAL A C 1
ATOM 5538 O O . VAL A 1 731 ? -21.617 16.986 22.002 1.00 96.81 731 VAL A O 1
ATOM 5541 N N . ILE A 1 732 ? -20.811 19.074 22.012 1.00 97.94 732 ILE A N 1
ATOM 5542 C CA . ILE A 1 732 ? -20.940 19.306 23.463 1.00 97.94 732 ILE A CA 1
ATOM 5543 C C . ILE A 1 732 ? -22.386 19.085 23.909 1.00 97.94 732 ILE A C 1
ATOM 5545 O O . ILE A 1 732 ? -22.630 18.397 24.904 1.00 97.94 732 ILE A O 1
ATOM 5549 N N . LYS A 1 733 ? -23.354 19.611 23.149 1.00 98.06 733 LYS A N 1
ATOM 5550 C CA . LYS A 1 733 ? -24.780 19.396 23.410 1.00 98.06 733 LYS A CA 1
ATOM 5551 C C . LYS A 1 733 ? -25.146 17.909 23.366 1.00 98.06 733 LYS A C 1
ATOM 5553 O O . LYS A 1 733 ? -25.747 17.416 24.317 1.00 98.06 733 LYS A O 1
ATOM 5558 N N . ALA A 1 734 ? -24.746 17.185 22.319 1.00 98.00 734 ALA A N 1
ATOM 5559 C CA . ALA A 1 734 ? -25.016 15.752 22.191 1.00 98.00 734 ALA A CA 1
ATOM 5560 C C . ALA A 1 734 ? -24.388 14.938 23.337 1.00 98.00 734 ALA A C 1
ATOM 5562 O O . ALA A 1 734 ? -25.050 14.085 23.928 1.00 98.00 734 ALA A O 1
ATOM 5563 N N . ILE A 1 735 ? -23.144 15.238 23.721 1.00 98.56 735 ILE A N 1
ATOM 5564 C CA . ILE A 1 735 ? -22.475 14.577 24.849 1.00 98.56 735 ILE A CA 1
ATOM 5565 C C . ILE A 1 735 ? -23.203 14.853 26.169 1.00 98.56 735 ILE A C 1
ATOM 5567 O O . ILE A 1 735 ? -23.408 13.923 26.948 1.00 98.56 735 ILE A O 1
ATOM 5571 N N . ARG A 1 736 ? -23.662 16.086 26.409 1.00 98.50 736 ARG A N 1
ATOM 5572 C CA . ARG A 1 736 ? -24.454 16.439 27.598 1.00 98.50 736 ARG A CA 1
ATOM 5573 C C . ARG A 1 736 ? -25.793 15.700 27.643 1.00 98.50 736 ARG A C 1
ATOM 5575 O O . ARG A 1 736 ? -26.146 15.125 28.668 1.00 98.50 736 ARG A O 1
ATOM 5582 N N . GLU A 1 737 ? -26.543 15.727 26.548 1.00 98.31 737 GLU A N 1
ATOM 5583 C CA . GLU A 1 737 ? -27.917 15.213 26.502 1.00 98.31 737 GLU A CA 1
ATOM 5584 C C . GLU A 1 737 ? -27.992 13.688 26.410 1.00 98.31 737 GLU A C 1
ATOM 5586 O O . GLU A 1 737 ? -28.997 13.104 26.813 1.00 98.31 737 GLU A O 1
ATOM 5591 N N . LYS A 1 738 ? -26.956 13.037 25.868 1.00 98.25 738 LYS A N 1
ATOM 5592 C CA . LYS A 1 738 ? -26.975 11.601 25.568 1.00 98.25 738 LYS A CA 1
ATOM 5593 C C . LYS A 1 738 ? -25.988 10.817 26.419 1.00 98.25 738 LYS A C 1
ATOM 5595 O O . LYS A 1 738 ? -26.411 9.936 27.162 1.00 98.25 738 LYS A O 1
ATOM 5600 N N . LEU A 1 739 ? -24.697 11.154 26.364 1.00 98.38 739 LEU A N 1
ATOM 5601 C CA . LEU A 1 739 ? -23.665 10.402 27.082 1.00 98.38 739 LEU A CA 1
ATOM 5602 C C . LEU A 1 739 ? -23.690 10.697 28.588 1.00 98.38 739 LEU A C 1
ATOM 5604 O O . LEU A 1 739 ? -23.798 9.768 29.382 1.00 98.38 739 LEU A O 1
ATOM 5608 N N . LEU A 1 740 ? -23.648 11.970 29.000 1.00 98.44 740 LEU A N 1
ATOM 5609 C CA . LEU A 1 740 ? -23.692 12.336 30.421 1.00 98.44 740 LEU A CA 1
ATOM 5610 C C . LEU A 1 740 ? -25.020 11.916 31.064 1.00 98.44 740 LEU A C 1
ATOM 5612 O O . LEU A 1 740 ? -25.023 11.346 32.153 1.00 98.44 740 LEU A O 1
ATOM 5616 N N . ALA A 1 741 ? -26.143 12.142 30.377 1.00 97.88 741 ALA A N 1
ATOM 5617 C CA . ALA A 1 741 ? -27.461 11.722 30.852 1.00 97.88 741 ALA A CA 1
ATOM 5618 C C . ALA A 1 741 ? -27.563 10.199 31.060 1.00 97.88 741 ALA A C 1
ATOM 5620 O O . ALA A 1 741 ? -28.246 9.750 31.982 1.00 97.88 741 ALA A O 1
ATOM 5621 N N . TRP A 1 742 ? -26.857 9.408 30.242 1.00 98.38 742 TRP A N 1
ATOM 5622 C CA . TRP A 1 742 ? -26.766 7.953 30.390 1.00 98.38 742 TRP A CA 1
ATOM 5623 C C . TRP A 1 742 ? -25.862 7.512 31.554 1.00 98.38 742 TRP A C 1
ATOM 5625 O O . TRP A 1 742 ? -26.005 6.385 32.019 1.00 98.38 742 TRP A O 1
ATOM 5635 N N . LYS A 1 743 ? -25.009 8.400 32.087 1.00 98.19 743 LYS A N 1
ATOM 5636 C CA . LYS A 1 743 ? -24.139 8.184 33.260 1.00 98.19 743 LYS A CA 1
ATOM 5637 C C . LYS A 1 743 ? -23.193 6.980 33.107 1.00 98.19 743 LYS A C 1
ATOM 5639 O O . LYS A 1 743 ? -23.335 5.998 33.841 1.00 98.19 743 LYS A O 1
ATOM 5644 N N . PRO A 1 744 ? -22.234 7.007 32.162 1.00 98.25 744 PRO A N 1
ATOM 5645 C CA . PRO A 1 744 ? -21.283 5.913 32.000 1.00 98.25 744 PRO A CA 1
ATOM 5646 C C . PRO A 1 744 ? -20.531 5.661 33.310 1.00 98.25 744 PRO A C 1
ATOM 5648 O O . PRO A 1 744 ? -20.045 6.595 33.951 1.00 98.25 744 PRO A O 1
ATOM 5651 N N . ASP A 1 745 ? -20.420 4.398 33.700 1.00 98.50 745 ASP A N 1
ATOM 5652 C CA . ASP A 1 745 ? -19.608 4.002 34.847 1.00 98.50 745 ASP A CA 1
ATOM 5653 C C . ASP A 1 745 ? -18.128 4.026 34.460 1.00 98.50 745 ASP A C 1
ATOM 5655 O O . ASP A 1 745 ? -17.302 4.492 35.234 1.00 98.50 745 ASP A O 1
ATOM 5659 N N . VAL A 1 746 ? -17.795 3.590 33.238 1.00 98.31 746 VAL A N 1
ATOM 5660 C CA . VAL A 1 746 ? -16.420 3.542 32.715 1.00 98.31 746 VAL A CA 1
ATOM 5661 C C . VAL A 1 746 ? -16.376 4.103 31.297 1.00 98.31 746 VAL A C 1
ATOM 5663 O O . VAL A 1 746 ? -17.234 3.788 30.468 1.00 98.31 746 VAL A O 1
ATOM 5666 N N . VAL A 1 747 ? -15.350 4.900 31.000 1.00 98.19 747 VAL A N 1
ATOM 5667 C CA . VAL A 1 747 ? -15.070 5.389 29.643 1.00 98.19 747 VAL A CA 1
ATOM 5668 C C . VAL A 1 747 ? -13.713 4.876 29.168 1.00 98.19 747 VAL A C 1
ATOM 5670 O O . VAL A 1 747 ? -12.694 5.083 29.821 1.00 98.19 747 VAL A O 1
ATOM 5673 N N . PHE A 1 748 ? -13.689 4.236 28.007 1.00 96.94 748 PHE A N 1
ATOM 5674 C CA . PHE A 1 748 ? -12.485 3.897 27.259 1.00 96.94 748 PHE A CA 1
ATOM 5675 C C . PHE A 1 748 ? -12.299 4.938 26.149 1.00 96.94 748 PHE A C 1
ATOM 5677 O O . PHE A 1 748 ? -13.130 5.078 25.252 1.00 96.94 748 PHE A O 1
ATOM 5684 N N . THR A 1 749 ? -11.219 5.706 26.228 1.00 94.75 749 THR A N 1
ATOM 5685 C CA . THR A 1 749 ? -10.829 6.667 25.185 1.00 94.75 749 THR A CA 1
ATOM 5686 C C . THR A 1 749 ? -9.925 5.980 24.161 1.00 94.75 749 THR A C 1
ATOM 5688 O O . THR A 1 749 ? -9.510 4.840 24.371 1.00 94.75 749 THR A O 1
ATOM 5691 N N . GLY A 1 750 ? -9.563 6.668 23.082 1.00 89.56 750 GLY A N 1
ATOM 5692 C CA . GLY A 1 750 ? -8.558 6.166 22.143 1.00 89.56 750 GLY A CA 1
ATOM 5693 C C . GLY A 1 750 ? -7.150 6.030 22.746 1.00 89.56 750 GLY A C 1
ATOM 5694 O O . GLY A 1 750 ? -6.313 5.334 22.184 1.00 89.56 750 GLY A O 1
ATOM 5695 N N . HIS A 1 751 ? -6.874 6.649 23.905 1.00 89.31 751 HIS A N 1
ATOM 5696 C CA . HIS A 1 751 ? -5.553 6.627 24.558 1.00 89.31 751 HIS A CA 1
ATOM 5697 C C . HIS A 1 751 ? -5.645 6.481 26.086 1.00 89.31 751 HIS A C 1
ATOM 5699 O O . HIS A 1 751 ? -4.996 7.201 26.855 1.00 89.31 751 HIS A O 1
ATOM 5705 N N . GLY A 1 752 ? -6.488 5.559 26.538 1.00 90.25 752 GLY A N 1
ATOM 5706 C CA . GLY A 1 752 ? -6.526 5.095 27.919 1.00 90.25 752 GLY A CA 1
ATOM 5707 C C . GLY A 1 752 ? -7.934 5.004 28.491 1.00 90.25 752 GLY A C 1
ATOM 5708 O O . GLY A 1 752 ? -8.921 5.396 27.871 1.00 90.25 752 GLY A O 1
ATOM 5709 N N . VAL A 1 753 ? -8.016 4.513 29.724 1.00 94.31 753 VAL A N 1
ATOM 5710 C CA . VAL A 1 753 ? -9.276 4.275 30.441 1.00 94.31 753 VAL A CA 1
ATOM 5711 C C . VAL A 1 753 ? -9.558 5.353 31.488 1.00 94.31 753 VAL A C 1
ATOM 5713 O O . VAL A 1 753 ? -8.639 5.946 32.055 1.00 94.31 753 VAL A O 1
ATOM 5716 N N . ARG A 1 754 ? -10.837 5.619 31.745 1.00 95.44 754 ARG A N 1
ATOM 5717 C CA . ARG A 1 754 ? -11.362 6.495 32.795 1.00 95.44 754 ARG A CA 1
ATOM 5718 C C . ARG A 1 754 ? -12.335 5.678 33.652 1.00 95.44 754 ARG A C 1
ATOM 5720 O O . ARG A 1 754 ? -13.488 5.498 33.256 1.00 95.44 754 ARG A O 1
ATOM 5727 N N . PRO A 1 755 ? -11.867 5.143 34.798 1.00 93.62 755 PRO A N 1
ATOM 5728 C CA . PRO A 1 755 ? -12.678 4.286 35.665 1.00 93.62 755 PRO A CA 1
ATOM 5729 C C . PRO A 1 755 ? -13.886 4.979 36.305 1.00 93.62 755 PRO A C 1
ATOM 5731 O O . PRO A 1 755 ? -14.831 4.288 36.658 1.00 93.62 755 PRO A O 1
ATOM 5734 N N . ASN A 1 756 ? -13.858 6.314 36.427 1.00 95.69 756 ASN A N 1
ATOM 5735 C CA . ASN A 1 756 ? -14.987 7.138 36.867 1.00 95.69 756 ASN A CA 1
ATOM 5736 C C . ASN A 1 756 ? -15.575 7.873 35.654 1.00 95.69 756 ASN A C 1
ATOM 5738 O O . ASN A 1 756 ? -15.306 9.055 35.427 1.00 95.69 756 ASN A O 1
ATOM 5742 N N . GLY A 1 757 ? -16.329 7.149 34.827 1.00 96.62 757 GLY A N 1
ATOM 5743 C CA . GLY A 1 757 ? -16.781 7.632 33.521 1.00 96.62 757 GLY A CA 1
ATOM 5744 C C . GLY A 1 757 ? -17.613 8.913 33.593 1.00 96.62 757 GLY A C 1
ATOM 5745 O O . GLY A 1 757 ? -17.341 9.861 32.864 1.00 96.62 757 GLY A O 1
ATOM 5746 N N . THR A 1 758 ? -18.598 8.964 34.490 1.00 98.38 758 THR A N 1
ATOM 5747 C CA . THR A 1 758 ? -19.517 10.109 34.618 1.00 98.38 758 THR A CA 1
ATOM 5748 C C . THR A 1 758 ? -18.775 11.376 35.041 1.00 98.38 758 THR A C 1
ATOM 5750 O O . THR A 1 758 ? -18.897 12.393 34.364 1.00 98.38 758 THR A O 1
ATOM 5753 N N . GLU A 1 759 ? -17.938 11.296 36.081 1.00 97.69 759 GLU A N 1
ATOM 5754 C CA . GLU A 1 759 ? -17.115 12.423 36.552 1.00 97.69 759 GLU A CA 1
ATOM 5755 C C . GLU A 1 759 ? -16.189 12.944 35.444 1.00 97.69 759 GLU A C 1
ATOM 5757 O O . GLU A 1 759 ? -16.020 14.150 35.265 1.00 97.69 759 GLU A O 1
ATOM 5762 N N . TRP A 1 760 ? -15.615 12.035 34.651 1.00 96.69 760 TRP A N 1
ATOM 5763 C CA . TRP A 1 760 ? -14.770 12.419 33.527 1.00 96.69 760 TRP A CA 1
ATOM 5764 C C . TRP A 1 760 ? -15.549 13.157 32.429 1.00 96.69 760 TRP A C 1
ATOM 5766 O O . TRP A 1 760 ? -15.052 14.150 31.895 1.00 96.69 760 TRP A O 1
ATOM 5776 N N . VAL A 1 761 ? -16.769 12.714 32.100 1.00 97.81 761 VAL A N 1
ATOM 5777 C CA . VAL A 1 761 ? -17.620 13.405 31.114 1.00 97.81 761 VAL A CA 1
ATOM 5778 C C . VAL A 1 761 ? -18.037 14.789 31.627 1.00 97.81 761 VAL A C 1
ATOM 5780 O O . VAL A 1 761 ? -18.039 15.745 30.849 1.00 97.81 761 VAL A O 1
ATOM 5783 N N . GLU A 1 762 ? -18.347 14.928 32.919 1.00 97.88 762 GLU A N 1
ATOM 5784 C CA . GLU A 1 762 ? -18.648 16.225 33.545 1.00 97.88 762 GLU A CA 1
ATOM 5785 C C . GLU A 1 762 ? -17.463 17.192 33.442 1.00 97.88 762 GLU A C 1
ATOM 5787 O O . GLU A 1 762 ? -17.633 18.333 33.002 1.00 97.88 762 GLU A O 1
ATOM 5792 N N . ASP A 1 763 ? -16.253 16.730 33.773 1.00 96.75 763 ASP A N 1
ATOM 5793 C CA . ASP A 1 763 ? -15.033 17.528 33.636 1.00 96.75 763 ASP A CA 1
ATOM 5794 C C . ASP A 1 763 ? -14.756 17.920 32.177 1.00 96.75 763 ASP A C 1
ATOM 5796 O O . ASP A 1 763 ? -14.435 19.078 31.894 1.00 96.75 763 ASP A O 1
ATOM 5800 N N . LEU A 1 764 ? -14.913 16.980 31.239 1.00 97.19 764 LEU A N 1
ATOM 5801 C CA . LEU A 1 764 ? -14.728 17.238 29.812 1.00 97.19 764 LEU A CA 1
ATOM 5802 C C . LEU A 1 764 ? -15.680 18.326 29.306 1.00 97.19 764 LEU A C 1
ATOM 5804 O O . LEU A 1 764 ? -15.246 19.237 28.596 1.00 97.19 764 LEU A O 1
ATOM 5808 N N . LEU A 1 765 ? -16.961 18.251 29.673 1.00 97.62 765 LEU A N 1
ATOM 5809 C CA . LEU A 1 765 ? -17.960 19.252 29.300 1.00 97.62 765 LEU A CA 1
ATOM 5810 C C . LEU A 1 765 ? -17.629 20.615 29.909 1.00 97.62 765 LEU A C 1
ATOM 5812 O O . LEU A 1 765 ? -17.593 21.600 29.175 1.00 97.62 765 LEU A O 1
ATOM 5816 N N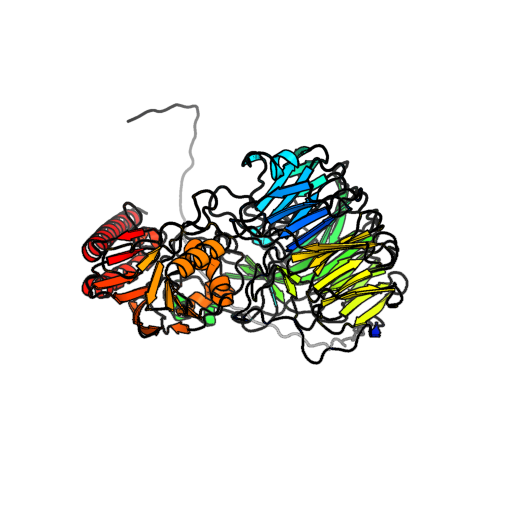 . ARG A 1 766 ? -17.300 20.666 31.206 1.00 96.81 766 ARG A N 1
ATOM 5817 C CA . ARG A 1 766 ? -16.914 21.907 31.894 1.00 96.81 766 ARG A CA 1
ATOM 5818 C C . ARG A 1 766 ? -15.736 22.595 31.200 1.00 96.81 766 ARG A C 1
ATOM 5820 O O . ARG A 1 766 ? -15.819 23.779 30.884 1.00 96.81 766 ARG A O 1
ATOM 5827 N N . ARG A 1 767 ? -14.652 21.860 30.917 1.00 95.44 767 ARG A N 1
ATOM 5828 C CA . ARG A 1 767 ? -13.480 22.407 30.204 1.00 95.44 767 ARG A CA 1
ATOM 5829 C C . ARG A 1 767 ? -13.837 22.893 28.802 1.00 95.44 767 ARG A C 1
ATOM 5831 O O . ARG A 1 767 ? -13.412 23.974 28.406 1.00 95.44 767 ARG A O 1
ATOM 5838 N N . SER A 1 768 ? -14.666 22.134 28.086 1.00 96.38 768 SER A N 1
ATOM 5839 C CA . SER A 1 768 ? -15.113 22.504 26.740 1.00 96.38 768 SER A CA 1
ATOM 5840 C C . SER A 1 768 ? -15.921 23.808 26.746 1.00 96.38 768 SER A C 1
ATOM 5842 O O . SER A 1 768 ? -15.724 24.659 25.882 1.00 96.38 768 SER A O 1
ATOM 5844 N N . GLU A 1 769 ? -16.786 24.010 27.740 1.00 95.50 769 GLU A N 1
ATOM 5845 C CA . GLU A 1 769 ? -17.552 25.252 27.913 1.00 95.50 769 GLU A CA 1
ATOM 5846 C C . GLU A 1 769 ? -16.661 26.442 28.278 1.00 95.50 769 GLU A C 1
ATOM 5848 O O . GLU A 1 769 ? -16.835 27.534 27.733 1.00 95.50 769 GLU A O 1
ATOM 5853 N N . GLU A 1 770 ? -15.654 26.236 29.130 1.00 94.38 770 GLU A N 1
ATOM 5854 C CA . GLU A 1 770 ? -14.635 27.253 29.416 1.00 94.38 770 GLU A CA 1
ATOM 5855 C C . GLU A 1 770 ? -13.857 27.649 28.152 1.00 94.38 770 GLU A C 1
ATOM 5857 O O . GLU A 1 770 ? -13.573 28.831 27.937 1.00 94.38 770 GLU A O 1
ATOM 5862 N N . SER A 1 771 ? -13.523 26.682 27.295 1.00 93.50 771 SER A N 1
ATOM 5863 C CA . SER A 1 771 ? -12.864 26.927 26.009 1.00 93.50 771 SER A CA 1
ATOM 5864 C C . SER A 1 771 ? -13.763 27.674 25.021 1.00 93.50 771 SER A C 1
ATOM 5866 O O . SER A 1 771 ? -13.287 28.606 24.368 1.00 93.50 771 SER A O 1
ATOM 5868 N N . LEU A 1 772 ? -15.060 27.351 24.957 1.00 93.00 772 LEU A N 1
ATOM 5869 C CA . LEU A 1 772 ? -16.038 28.109 24.165 1.00 93.00 772 LEU A CA 1
ATOM 5870 C C . LEU A 1 772 ? -16.158 29.560 24.646 1.00 93.00 772 LEU A C 1
ATOM 5872 O O . LEU A 1 772 ? -16.095 30.484 23.834 1.00 93.00 772 LEU A O 1
ATOM 5876 N N . ALA A 1 773 ? -16.257 29.780 25.960 1.00 91.75 773 ALA A N 1
ATOM 5877 C CA . ALA A 1 773 ? -16.335 31.123 26.534 1.00 91.75 773 ALA A CA 1
ATOM 5878 C C . ALA A 1 773 ? -15.083 31.955 26.203 1.00 91.75 773 ALA A C 1
ATOM 5880 O O . ALA A 1 773 ? -15.185 33.114 25.798 1.00 91.75 773 ALA A O 1
ATOM 5881 N N . LYS A 1 774 ? -13.888 31.353 26.290 1.00 87.69 774 LYS A N 1
ATOM 5882 C CA . LYS A 1 774 ? -12.625 32.002 25.887 1.00 87.69 774 LYS A CA 1
ATOM 5883 C C . LYS A 1 774 ? -12.580 32.331 24.393 1.00 87.69 774 LYS A C 1
ATOM 5885 O O . LYS A 1 774 ? -11.983 33.341 24.017 1.00 87.69 774 LYS A O 1
ATOM 5890 N N . ALA A 1 775 ? -13.161 31.485 23.541 1.00 82.19 775 ALA A N 1
ATOM 5891 C CA . ALA A 1 775 ? -13.225 31.721 22.102 1.00 82.19 775 ALA A CA 1
ATOM 5892 C C . ALA A 1 775 ? -14.154 32.898 21.759 1.00 82.19 775 ALA A C 1
ATOM 5894 O O . ALA A 1 775 ? -13.764 33.748 20.959 1.00 82.19 775 ALA A O 1
ATOM 5895 N N . ALA A 1 776 ? -15.312 33.000 22.422 1.00 78.81 776 ALA A N 1
ATOM 5896 C CA . ALA A 1 776 ? -16.257 34.106 22.246 1.00 78.81 776 ALA A CA 1
ATOM 5897 C C . ALA A 1 776 ? -15.627 35.469 22.590 1.00 78.81 776 ALA A C 1
ATOM 5899 O O . ALA A 1 776 ? -15.683 36.394 21.785 1.00 78.81 776 ALA A O 1
ATOM 5900 N N . VAL A 1 777 ? -14.906 35.564 23.716 1.00 74.50 777 VAL A N 1
ATOM 5901 C CA . VAL A 1 777 ? -14.218 36.804 24.138 1.00 74.50 777 VAL A CA 1
ATOM 5902 C C . VAL A 1 777 ? -13.147 37.257 23.134 1.00 74.50 777 VAL A C 1
ATOM 5904 O O . VAL A 1 777 ? -12.928 38.452 22.955 1.00 74.50 777 VAL A O 1
ATOM 5907 N N . LYS A 1 778 ? -12.465 36.324 22.455 1.00 64.31 778 LYS A N 1
ATOM 5908 C CA . LYS A 1 778 ? -11.483 36.661 21.408 1.00 64.31 778 LYS A CA 1
ATOM 5909 C C . LYS A 1 778 ? -12.142 37.093 20.094 1.00 64.31 778 LYS A C 1
ATOM 5911 O O . LYS A 1 778 ? -11.531 37.873 19.365 1.00 64.31 778 LYS A O 1
ATOM 5916 N N . GLY A 1 779 ? -13.343 36.596 19.795 1.00 57.53 779 GLY A N 1
ATOM 5917 C CA . GLY A 1 779 ? -14.114 36.948 18.599 1.00 57.53 779 GLY A CA 1
ATOM 5918 C C . GLY A 1 779 ? -14.555 38.412 18.575 1.00 57.53 779 GLY A C 1
ATOM 5919 O O . GLY A 1 779 ? -14.427 39.048 17.538 1.00 57.53 779 GLY A O 1
ATOM 5920 N N . ASP A 1 780 ? -14.937 38.969 19.727 1.00 46.38 780 ASP A N 1
ATOM 5921 C CA . ASP A 1 780 ? -15.373 40.372 19.872 1.00 46.38 780 ASP A CA 1
ATOM 5922 C C . ASP A 1 780 ? -14.220 41.403 19.832 1.00 46.38 780 ASP A C 1
ATOM 5924 O O . ASP A 1 780 ? -14.448 42.610 19.899 1.00 46.38 780 ASP A O 1
ATOM 5928 N N . SER A 1 781 ? -12.966 40.940 19.750 1.00 41.56 781 SER A N 1
ATOM 5929 C CA . SER A 1 781 ? -11.755 41.781 19.771 1.00 41.56 781 SER A CA 1
ATOM 5930 C C . SER A 1 781 ? -11.058 41.942 18.409 1.00 41.56 781 SER A C 1
ATOM 5932 O O . SER A 1 781 ? -9.986 42.548 18.338 1.00 41.56 781 SER A O 1
ATOM 5934 N N . LYS A 1 782 ? -11.645 41.396 17.337 1.00 34.81 782 LYS A N 1
ATOM 5935 C CA . LYS A 1 782 ? -11.228 41.566 15.935 1.00 34.81 782 LYS A CA 1
ATOM 5936 C C . LYS A 1 782 ? -12.309 42.297 15.159 1.00 34.81 782 LYS A C 1
ATOM 5938 O O . LYS A 1 782 ? -11.922 43.051 14.240 1.00 34.81 782 LYS A O 1
#